Protein 1OPO (pdb70)

Secondary structure (DSSP, 8-state):
--EEEEEEEEEEEE--BSSS-EEEEEEE-TT-TTT-HHHHHHHTTEEEEEEEEEEEEEEE-S-TT---EEEEEEES-TTSPPP-SHHHHHTSSEEEEEETTS-EEEEE------EE---SBTB-HHHH--EEEEEEEE-BSSSS-EEEEEEEEEEEEEEEE-S----SEETT-GGG-S---EEEEEETTEEEEEE-SSEEEEEEEE-SSSSSBPPPEEESTTEEEEEEEETTTTEEEEEEEESSTTEEEEEEB-TTSPPPEEEEEE-/-EEEEEEEEEEEEE---SSS--EEE----TT-TTT-HHHHHHHTTEEEEEEEEEEEEEEE-S-TT---EEEEEEES-TTSPPPSSTTTTTTSSEEEEEETTS-EEEEE------EE---STTS-HHHH---EEEEEEE--SSSS-EEEEEEEEEEEEEEEE-SPPP--EETT-GGG-S--SEEEEEETTEEEEEE-SSEEEEEEEE-SSSS-BPPPEEESSSEEEEEEEETTTTEEEEEEEE-STTEEEEEEB-TTSPPPEEEEEE-/--EEEEEEEEEEEEEP-BSSS-EEEEEEE-TT-TTT-HHHHHHHTTBSEEEEEEEEEEEEES--SS---EEEEEEES-TTSPPP-SHHHHHTSSEEEEEETTS-EEEEE------EEPP-STTS-HHHH--EEEEEEEE-BSSSS-EEEEEEEEEEEEE--B-SPPP-SEEB-SSSBSSS-SEEEEEETTEEEEEE-SSEEEEEEEE-SSSS-BPPPEEESTTEEEEEEEETTTTEEEEEEEESSTTEEEEEEB-TTSPPPEEEEEE-

B-factor: mean 38.9, std 21.56, range [2.0, 134.23]

InterPro domains:
  IPR000937 Icosahedral viral capsid protein, S domain [PF00729] (52-245)
  IPR000937 Icosahedral viral capsid protein, S domain [PR00233] (123-137)
  IPR000937 Icosahedral viral capsid protein, S domain [PR00233] (139-155)
  IPR000937 Icosahedral viral capsid protein, S domain [PR00233] (158-174)
  IPR013669 Coat protein, C-terminal, Carmoviral [PF08462] (250-348)
  IPR029053 Viral coat protein subunit [G3DSA:2.60.120.20] (81-245)

Foldseek 3Di:
DWKDWDKFFQAFDFAAEDPFKDKDKDFAFQLACNGPVPSNQVQLFFFKKFWDWKKKKWFWDADPVKFKKKKKAWAQQAPDDDDRGPVSRVVHPFMDMDTLNDMDMGTDDGDRDMATGDQAVVPDCNRHTRTMMMMMMYHTDDTGDTTTTMMMITMMTGDHTDDGFAQKDKPDDDRGSYRPQWDWDDDQQKIKTWGAFFAKKKKKKFWADQQFKDQKDWADPFKDFDWDFGRGRGMTITTMGGPRGGTIIMIGGDNPIDDMIMMMHHD/DDKDWDKFFQAFDWAAEDDAWDKDKDFAFQCACNGPVVSNQVQLFFFKKFFDWKKKKWFWPADPPFFKKKKKAKFAFSVDDDDRDVVVRVVHPDMDMDGLRDMDMDTDDGDRDMATGDQFLPDDRNGHTGIMMMMIMYGGDDHTDTGTTMMMTTIMDGDHTDDGQDAKFKPPDPRCSYGPQWDWDDDQQKIKTWGAFFAKKKKKKFWDAQCFKDQKDWADPQKDWDWDFHRGRGMIITTMGRRRGTTMIMIGGDNPIDDMIMMMHHD/DKDKDWDKFFQAWDWAAEDDFKDKDKDWAFQLACSAPVPSNQVLQFFWKKFWDWKKKKKAWPDDPDKWKKKKKAWAQQAPDDDDRDPVRRVVHPDMDMDTLHDMDMGTDDGDGDMATGDFFQPDDCNRHTRTMMMMMMYDTDDGGDGTTTMMMITMMMGDGGDDGGDQKWKCPPPTIGGRPQWDWDDDQQKIKTWGFFFAKKKKKKFWADLQFKDFKDWADPFKDWDWDADSGRGMIITTMGGHGGTIMIMMGTDNVIDDMIMMMHGD

Radius of gyration: 30.55 Å; Cα contacts (8 Å, |Δi|>4): 2180; chains: 3; bounding box: 80×88×54 Å

Solvent-accessible surface area: 35806 Å² total; per-residue (Å²): 93,162,81,52,71,89,66,18,71,11,4,21,1,80,4,24,63,37,125,131,24,50,52,91,61,29,40,1,6,1,47,41,4,22,0,2,31,76,0,2,69,74,0,11,52,39,2,60,1,78,3,60,39,3,23,0,62,2,45,36,84,25,66,166,155,35,84,20,81,1,1,4,0,8,10,40,1,7,48,26,70,43,10,112,72,75,99,14,2,55,77,8,43,84,62,23,63,14,38,0,42,72,60,86,69,2,80,5,79,59,56,60,106,61,29,32,0,55,20,16,50,94,16,25,22,12,30,1,9,14,0,37,0,2,7,1,8,25,35,12,95,136,57,114,50,87,4,2,62,0,57,1,65,2,37,1,26,6,26,35,74,13,22,59,30,83,71,28,15,24,39,105,40,138,100,64,45,10,19,64,3,2,46,65,49,106,90,64,49,36,19,43,0,108,4,21,8,38,25,126,9,17,1,36,0,71,11,80,77,105,40,0,1,82,118,5,68,54,70,34,105,37,19,60,41,94,30,94,61,86,46,53,130,0,47,0,50,0,82,1,57,5,135,36,47,30,7,30,0,57,1,58,47,59,106,84,5,115,110,24,96,20,27,2,98,65,120,123,78,82,55,75,94,67,19,78,7,3,18,1,86,5,27,69,54,148,138,60,39,50,83,56,34,28,0,5,1,53,34,5,17,0,0,39,74,3,8,72,46,0,11,54,20,3,47,1,92,4,69,42,5,22,0,64,3,44,37,76,36,59,163,148,31,96,18,99,1,0,5,0,12,8,47,2,8,46,21,93,38,6,108,73,66,105,8,0,87,66,7,42,80,61,29,46,9,30,0,46,66,64,84,60,1,84,6,74,62,51,63,130,68,33,20,0,50,21,18,64,89,18,32,22,10,35,1,11,14,0,38,0,1,7,2,6,52,49,12,110,140,62,111,48,88,6,0,61,0,55,0,71,5,28,1,17,0,26,36,75,14,25,64,25,92,68,36,18,24,44,114,37,126,76,53,37,10,23,72,5,2,51,62,58,112,105,64,49,28,19,42,0,105,2,24,8,43,27,124,7,20,0,36,0,80,9,89,74,100,52,0,2,83,120,6,62,58,64,38,103,32,20,68,46,84,31,89,64,87,57,50,136,0,49,0,49,0,83,1,54,3,135,36,47,28,5,34,0,53,0,53,42,66,103,75,4,114,118,20,98,22,29,1,97,68,126,211,49,64,89,65,79,82,62,26,86,10,4,39,3,69,7,20,84,32,114,140,22,51,58,57,58,10,40,1,6,0,25,24,13,12,1,0,43,109,7,5,91,54,0,15,59,21,4,52,1,84,4,59,44,7,24,0,62,2,42,40,72,27,103,155,144,31,88,15,90,1,0,3,0,13,10,43,0,6,49,25,75,47,11,112,65,64,99,12,2,57,68,9,48,81,66,22,62,12,38,0,73,68,57,90,67,2,83,6,77,58,62,65,113,67,30,25,1,40,37,18,37,77,23,23,21,12,35,0,8,14,0,36,1,2,8,2,7,24,37,10,114,149,61,128,64,85,4,0,64,0,56,1,72,6,35,1,21,0,29,22,50,9,37,74,30,125,81,25,0,30,28,83,131,148,64,6,55,2,18,52,7,1,49,39,63,99,104,64,57,30,10,48,0,102,2,24,8,50,21,132,8,16,0,36,0,76,20,93,58,128,41,0,4,82,119,5,77,55,75,36,131,3,15,60,45,82,34,84,64,90,53,56,137,2,38,0,50,0,77,1,57,3,123,58,36,29,13,30,0,56,1,53,32,56,100,79,6,113,105,20,94,14,26,1,103,68,145

CATH classification: 2.60.120.20 (+1 more: 2.60.40.1780)

Nearest PDB structures (foldseek):
  1opo-assembly1_C  TM=1.004E+00  e=6.602E-68  Carnation mottle virus
  6mrm-assembly1_A  TM=7.843E-01  e=1.149E-24  Red clover necrotic mosaic virus
  2zah-assembly1_C  TM=8.354E-01  e=2.343E-23  Melon necrotic spot virus
  2zah-assembly1_A  TM=7.505E-01  e=6.315E-24  Melon necrotic spot virus
  6mrl-assembly1_A  TM=7.590E-01  e=8.764E-24  Cucumber leaf spot virus

Structure (mmCIF, N/CA/C/O backbone):
data_1OPO
#
_entry.id   1OPO
#
_cell.length_a   382.6
_cell.length_b   382.6
_cell.length_c   382.6
_cell.angle_alpha   90.0
_cell.angle_beta   90.0
_cell.angle_gamma   90.0
#
_symmetry.space_group_name_H-M   'I 2 3'
#
loop_
_entity.id
_entity.type
_entity.pdbx_description
1 polymer 'Coat protein'
2 non-polymer 'SULFATE ION'
3 non-polymer 'CALCIUM ION'
#
loop_
_atom_site.group_PDB
_atom_site.id
_atom_site.type_symbol
_atom_site.label_atom_id
_atom_site.label_alt_id
_atom_site.label_comp_id
_atom_site.label_asym_id
_atom_site.label_entity_id
_atom_site.label_seq_id
_atom_site.pdbx_PDB_ins_code
_atom_site.Cartn_x
_atom_site.Cartn_y
_atom_site.Cartn_z
_atom_site.occupancy
_atom_site.B_iso_or_equiv
_atom_site.auth_seq_id
_atom_site.auth_comp_id
_atom_site.auth_asym_id
_atom_site.auth_atom_id
_atom_site.pdbx_PDB_model_num
ATOM 1 N N . SER A 1 82 ? 34.153 19.932 117.774 1.00 95.05 82 SER A N 1
ATOM 2 C CA . SER A 1 82 ? 34.967 18.823 118.363 1.00 93.77 82 SER A CA 1
ATOM 3 C C . SER A 1 82 ? 36.151 18.461 117.459 1.00 90.41 82 SER A C 1
ATOM 4 O O . SER A 1 82 ? 35.960 18.173 116.268 1.00 93.09 82 SER A O 1
ATOM 7 N N . MET A 1 83 ? 37.360 18.426 118.000 1.00 82.03 83 MET A N 1
ATOM 8 C CA . MET A 1 83 ? 38.488 18.066 117.151 1.00 78.34 83 MET A CA 1
ATOM 9 C C . MET A 1 83 ? 39.485 17.150 117.837 1.00 65.04 83 MET A C 1
ATOM 10 O O . MET A 1 83 ? 39.329 16.805 119.009 1.00 55.68 83 MET A O 1
ATOM 15 N N . THR A 1 84 ? 40.487 16.734 117.076 1.00 52.87 84 THR A N 1
ATOM 16 C CA . THR A 1 84 ? 41.478 15.814 117.579 1.00 48.58 84 THR A CA 1
ATOM 17 C C . THR A 1 84 ? 42.699 16.530 118.149 1.00 48.21 84 THR A C 1
ATOM 18 O O . THR A 1 84 ? 42.924 17.706 117.870 1.00 51.32 84 THR A O 1
ATOM 22 N N . MET A 1 85 ? 43.524 15.781 118.874 1.00 45.08 85 MET A N 1
ATOM 23 C CA . MET A 1 85 ? 44.703 16.321 119.522 1.00 38.38 85 MET A CA 1
ATOM 24 C C . MET A 1 85 ? 45.805 15.265 119.610 1.00 34.59 85 MET A C 1
ATOM 25 O O . MET A 1 85 ? 45.526 14.105 119.919 1.00 32.15 85 MET A O 1
ATOM 30 N N . SER A 1 86 ? 47.049 15.662 119.339 1.00 31.77 86 SER A N 1
ATOM 31 C CA . SER A 1 86 ? 48.193 14.746 119.399 1.00 30.11 86 SER A CA 1
ATOM 32 C C . SER A 1 86 ? 49.342 15.358 120.135 1.00 30.85 86 SER A C 1
ATOM 33 O O . SER A 1 86 ? 49.845 16.396 119.739 1.00 38.48 86 SER A O 1
ATOM 36 N N . LYS A 1 87 ? 49.840 14.651 121.133 1.00 28.62 87 LYS A N 1
ATOM 37 C CA . LYS A 1 87 ? 50.927 15.168 121.931 1.00 24.95 87 LYS A CA 1
ATOM 38 C C . LYS A 1 87 ? 51.604 14.001 122.616 1.00 27.15 87 LYS A C 1
ATOM 39 O O . LYS A 1 87 ? 51.043 12.897 122.699 1.00 28.33 87 LYS A O 1
ATOM 45 N N . THR A 1 88 ? 52.838 14.227 123.042 1.00 27.43 88 THR A N 1
ATOM 46 C CA . THR A 1 88 ? 53.556 13.215 123.790 1.00 27.09 88 THR A CA 1
ATOM 47 C C . THR A 1 88 ? 53.870 13.874 125.120 1.00 27.36 88 THR A C 1
ATOM 48 O O . THR A 1 88 ? 54.591 14.874 125.165 1.00 29.94 88 THR A O 1
ATOM 52 N N . GLU A 1 89 ? 53.237 13.375 126.177 1.00 26.68 89 GLU A N 1
ATOM 53 C CA . GLU A 1 89 ? 53.404 13.927 127.512 1.00 25.53 89 GLU A CA 1
ATOM 54 C C . GLU A 1 89 ? 54.223 13.008 128.394 1.00 24.31 89 GLU A C 1
ATOM 55 O O . GLU A 1 89 ? 54.396 11.829 128.081 1.00 24.09 89 GLU A O 1
ATOM 61 N N . LEU A 1 90 ? 54.781 13.576 129.463 1.00 23.39 90 LEU A N 1
ATOM 62 C CA . LEU A 1 90 ? 55.581 12.812 130.426 1.00 21.26 90 LEU A CA 1
ATOM 63 C C . LEU A 1 90 ? 54.630 12.027 131.315 1.00 20.04 90 LEU A C 1
ATOM 64 O O . LEU A 1 90 ? 53.717 12.609 131.881 1.00 21.08 90 LEU A O 1
ATOM 69 N N . LEU A 1 91 ? 54.874 10.739 131.508 1.00 17.38 91 LEU A N 1
ATOM 70 C CA . LEU A 1 91 ? 53.961 9.950 132.333 1.00 16.75 91 LEU A CA 1
ATOM 71 C C . LEU A 1 91 ? 54.464 9.694 133.741 1.00 21.51 91 LEU A C 1
ATOM 72 O O . LEU A 1 91 ? 53.750 9.956 134.712 1.00 34.08 91 LEU A O 1
ATOM 77 N N . SER A 1 92 ? 55.657 9.123 133.863 1.00 18.21 92 SER A N 1
ATOM 78 C CA . SER A 1 92 ? 56.205 8.852 135.180 1.00 16.85 92 SER A CA 1
ATOM 79 C C . SER A 1 92 ? 57.674 8.546 135.061 1.00 20.52 92 SER A C 1
ATOM 80 O O . SER A 1 92 ? 58.181 8.286 133.964 1.00 25.18 92 SER A O 1
ATOM 83 N N . THR A 1 93 ? 58.349 8.548 136.203 1.00 22.79 93 THR A N 1
ATOM 84 C CA . THR A 1 93 ? 59.758 8.224 136.242 1.00 25.28 93 THR A CA 1
ATOM 85 C C . THR A 1 93 ? 59.772 6.740 136.598 1.00 26.27 93 THR A C 1
ATOM 86 O O . THR A 1 93 ? 58.791 6.214 137.138 1.00 29.62 93 THR A O 1
ATOM 90 N N . VAL A 1 94 ? 60.884 6.077 136.332 1.00 23.83 94 VAL A N 1
ATOM 91 C CA . VAL A 1 94 ? 60.980 4.648 136.573 1.00 21.15 94 VAL A CA 1
ATOM 92 C C . VAL A 1 94 ? 62.136 4.331 137.494 1.00 24.80 94 VAL A C 1
ATOM 93 O O . VAL A 1 94 ? 63.299 4.584 137.142 1.00 25.41 94 VAL A O 1
ATOM 97 N N . LYS A 1 95 ? 61.831 3.753 138.653 1.00 27.04 95 LYS A N 1
ATOM 98 C CA . LYS A 1 95 ? 62.875 3.412 139.616 1.00 27.18 95 LYS A CA 1
ATOM 99 C C . LYS A 1 95 ? 63.104 1.909 139.630 1.00 25.78 95 LYS A C 1
ATOM 100 O O . LYS A 1 95 ? 62.193 1.133 139.315 1.00 25.33 95 LYS A O 1
ATOM 106 N N . GLY A 1 96 ? 64.304 1.505 140.041 1.00 23.89 96 GLY A N 1
ATOM 107 C CA . GLY A 1 96 ? 64.649 0.091 140.074 1.00 21.35 96 GLY A CA 1
ATOM 108 C C . GLY A 1 96 ? 63.950 -0.726 141.142 1.00 21.82 96 GLY A C 1
ATOM 109 O O . GLY A 1 96 ? 63.364 -0.199 142.082 1.00 25.48 96 GLY A O 1
ATOM 110 N N . THR A 1 97 ? 64.044 -2.034 140.999 1.00 21.66 97 THR A N 1
ATOM 111 C CA . THR A 1 97 ? 63.439 -2.965 141.925 1.00 20.42 97 THR A CA 1
ATOM 112 C C . THR A 1 97 ? 64.378 -4.145 141.963 1.00 27.60 97 THR A C 1
ATOM 113 O O . THR A 1 97 ? 64.825 -4.638 140.919 1.00 29.29 97 THR A O 1
ATOM 117 N N . THR A 1 98 ? 64.676 -4.614 143.160 1.00 33.43 98 THR A N 1
ATOM 118 C CA . THR A 1 98 ? 65.596 -5.730 143.295 1.00 33.56 98 THR A CA 1
ATOM 119 C C . THR A 1 98 ? 64.882 -7.050 143.396 1.00 33.99 98 THR A C 1
ATOM 120 O O . THR A 1 98 ? 63.671 -7.114 143.635 1.00 35.78 98 THR A O 1
ATOM 124 N N . GLY A 1 99 ? 65.647 -8.114 143.205 1.00 34.19 99 GLY A N 1
ATOM 125 C CA . GLY A 1 99 ? 65.074 -9.435 143.333 1.00 37.87 99 GLY A CA 1
ATOM 126 C C . GLY A 1 99 ? 64.444 -10.000 142.093 1.00 35.75 99 GLY A C 1
ATOM 127 O O . GLY A 1 99 ? 64.282 -9.314 141.083 1.00 40.04 99 GLY A O 1
ATOM 128 N N . VAL A 1 100 ? 64.101 -11.277 142.187 1.00 34.28 100 VAL A N 1
ATOM 129 C CA . VAL A 1 100 ? 63.486 -12.006 141.085 1.00 32.36 100 VAL A CA 1
ATOM 130 C C . VAL A 1 100 ? 61.974 -11.854 141.117 1.00 31.48 100 VAL A C 1
ATOM 131 O O . VAL A 1 100 ? 61.263 -12.280 140.211 1.00 33.82 100 VAL A O 1
ATOM 135 N N . ILE A 1 101 ? 61.496 -11.205 142.156 1.00 32.79 101 ILE A N 1
ATOM 136 C CA . ILE A 1 101 ? 60.083 -11.021 142.347 1.00 33.97 101 ILE A CA 1
ATOM 137 C C . ILE A 1 101 ? 59.648 -9.674 141.762 1.00 30.07 101 ILE A C 1
ATOM 138 O O . ILE A 1 101 ? 60.082 -8.609 142.187 1.00 36.57 101 ILE A O 1
ATOM 143 N N . PRO A 1 102 ? 58.798 -9.723 140.738 1.00 29.45 102 PRO A N 1
ATOM 144 C CA . PRO A 1 102 ? 58.304 -8.532 140.052 1.00 26.87 102 PRO A CA 1
ATOM 145 C C . PRO A 1 102 ? 57.556 -7.540 140.892 1.00 24.89 102 PRO A C 1
ATOM 146 O O . PRO A 1 102 ? 56.782 -7.891 141.770 1.00 28.88 102 PRO A O 1
ATOM 150 N N . SER A 1 103 ? 57.791 -6.283 140.575 1.00 24.64 103 SER A N 1
ATOM 151 C CA . SER A 1 103 ? 57.159 -5.166 141.234 1.00 27.66 103 SER A CA 1
ATOM 152 C C . SER A 1 103 ? 56.294 -4.493 140.148 1.00 28.00 103 SER A C 1
ATOM 153 O O . SER A 1 103 ? 56.777 -4.286 139.018 1.00 28.90 103 SER A O 1
ATOM 156 N N . PHE A 1 104 ? 55.047 -4.140 140.481 1.00 26.50 104 PHE A N 1
ATOM 157 C CA . PHE A 1 104 ? 54.123 -3.549 139.497 1.00 24.96 104 PHE A CA 1
ATOM 158 C C . PHE A 1 104 ? 53.606 -2.138 139.720 1.00 26.84 104 PHE A C 1
ATOM 159 O O . PHE A 1 104 ? 53.603 -1.636 140.830 1.00 37.52 104 PHE A O 1
ATOM 167 N N . GLU A 1 105 ? 53.071 -1.545 138.663 1.00 28.38 105 GLU A N 1
ATOM 168 C CA . GLU A 1 105 ? 52.490 -0.203 138.704 1.00 31.55 105 GLU A CA 1
ATOM 169 C C . GLU A 1 105 ? 51.419 -0.190 137.642 1.00 33.47 105 GLU A C 1
ATOM 170 O O . GLU A 1 105 ? 51.637 -0.690 136.535 1.00 34.73 105 GLU A O 1
ATOM 176 N N . ASP A 1 106 ? 50.274 0.391 137.932 1.00 30.95 106 ASP A N 1
ATOM 177 C CA . ASP A 1 106 ? 49.282 0.430 136.892 1.00 28.01 106 ASP A CA 1
ATOM 178 C C . ASP A 1 106 ? 48.640 1.775 136.782 1.00 26.77 106 ASP A C 1
ATOM 179 O O . ASP A 1 106 ? 48.819 2.629 137.641 1.00 33.01 106 ASP A O 1
ATOM 184 N N . TRP A 1 107 ? 48.018 2.003 135.639 1.00 25.54 107 TRP A N 1
ATOM 185 C CA . TRP A 1 107 ? 47.306 3.239 135.367 1.00 23.05 107 TRP A CA 1
ATOM 186 C C . TRP A 1 107 ? 46.125 2.902 134.496 1.00 24.52 107 TRP A C 1
ATOM 187 O O . TRP A 1 107 ? 46.252 2.123 133.535 1.00 26.24 107 TRP A O 1
ATOM 198 N N . VAL A 1 108 ? 44.978 3.483 134.830 1.00 23.07 108 VAL A N 1
ATOM 199 C CA . VAL A 1 108 ? 43.771 3.253 134.061 1.00 18.82 108 VAL A CA 1
ATOM 200 C C . VAL A 1 108 ? 43.695 4.345 133.044 1.00 18.22 108 VAL A C 1
ATOM 201 O O . VAL A 1 108 ? 43.735 5.521 133.393 1.00 22.65 108 VAL A O 1
ATOM 205 N N . VAL A 1 109 ? 43.590 3.961 131.787 1.00 16.94 109 VAL A N 1
ATOM 206 C CA . VAL A 1 109 ? 43.534 4.936 130.717 1.00 16.68 109 VAL A CA 1
ATOM 207 C C . VAL A 1 109 ? 42.173 5.601 130.592 1.00 17.87 109 VAL A C 1
ATOM 208 O O . VAL A 1 109 ? 41.201 4.959 130.203 1.00 19.68 109 VAL A O 1
ATOM 212 N N . SER A 1 110 ? 42.102 6.861 130.996 1.00 18.02 110 SER A N 1
ATOM 213 C CA . SER A 1 110 ? 40.883 7.650 130.893 1.00 20.70 110 SER A CA 1
ATOM 214 C C . SER A 1 110 ? 41.331 9.086 130.761 1.00 22.33 110 SER A C 1
ATOM 215 O O . SER A 1 110 ? 42.160 9.562 131.537 1.00 27.43 110 SER A O 1
ATOM 218 N N . PRO A 1 111 ? 40.780 9.808 129.789 1.00 23.60 111 PRO A N 1
ATOM 219 C CA . PRO A 1 111 ? 41.159 11.206 129.584 1.00 24.08 111 PRO A CA 1
ATOM 220 C C . PRO A 1 111 ? 41.035 12.140 130.781 1.00 26.72 111 PRO A C 1
ATOM 221 O O . PRO A 1 111 ? 41.657 13.194 130.797 1.00 29.25 111 PRO A O 1
ATOM 225 N N . ARG A 1 112 ? 40.260 11.775 131.793 1.00 33.03 112 ARG A N 1
ATOM 226 C CA . ARG A 1 112 ? 40.165 12.658 132.944 1.00 37.47 112 ARG A CA 1
ATOM 227 C C . ARG A 1 112 ? 41.086 12.250 134.081 1.00 36.54 112 ARG A C 1
ATOM 228 O O . ARG A 1 112 ? 41.145 12.898 135.131 1.00 40.93 112 ARG A O 1
ATOM 236 N N . ASN A 1 113 ? 41.836 11.185 133.861 1.00 33.32 113 ASN A N 1
ATOM 237 C CA . ASN A 1 113 ? 42.763 10.724 134.868 1.00 31.10 113 ASN A CA 1
ATOM 238 C C . ASN A 1 113 ? 44.024 11.569 134.755 1.00 29.88 113 ASN A C 1
ATOM 239 O O . ASN A 1 113 ? 44.872 11.343 133.885 1.00 27.50 113 ASN A O 1
ATOM 244 N N . VAL A 1 114 ? 44.162 12.508 135.681 1.00 32.64 114 VAL A N 1
ATOM 245 C CA . VAL A 1 114 ? 45.299 13.428 135.698 1.00 31.21 114 VAL A CA 1
ATOM 246 C C . VAL A 1 114 ? 46.661 12.752 135.668 1.00 29.30 114 VAL A C 1
ATOM 247 O O . VAL A 1 114 ? 47.604 13.244 135.035 1.00 29.92 114 VAL A O 1
ATOM 251 N N . ALA A 1 115 ? 46.749 11.628 136.366 1.00 28.17 115 ALA A N 1
ATOM 252 C CA . ALA A 1 115 ? 47.975 10.847 136.452 1.00 25.86 115 ALA A CA 1
ATOM 253 C C . ALA A 1 115 ? 48.503 10.421 135.101 1.00 31.02 115 ALA A C 1
ATOM 254 O O . ALA A 1 115 ? 49.700 10.228 134.928 1.00 38.16 115 ALA A O 1
ATOM 256 N N . VAL A 1 116 ? 47.605 10.208 134.155 1.00 33.36 116 VAL A N 1
ATOM 257 C CA . VAL A 1 116 ? 48.037 9.778 132.843 1.00 30.89 116 VAL A CA 1
ATOM 258 C C . VAL A 1 116 ? 48.087 10.912 131.830 1.00 32.05 116 VAL A C 1
ATOM 259 O O . VAL A 1 116 ? 48.918 10.911 130.934 1.00 31.87 116 VAL A O 1
ATOM 263 N N . PHE A 1 117 ? 47.177 11.869 131.947 1.00 34.03 117 PHE A N 1
ATOM 264 C CA . PHE A 1 117 ? 47.158 12.991 131.018 1.00 34.85 117 PHE A CA 1
ATOM 265 C C . PHE A 1 117 ? 47.129 14.280 131.804 1.00 37.60 117 PHE A C 1
ATOM 266 O O . PHE A 1 117 ? 46.087 14.907 131.938 1.00 40.49 117 PHE A O 1
ATOM 274 N N . PRO A 1 118 ? 48.285 14.710 132.304 1.00 36.76 118 PRO A N 1
ATOM 275 C CA . PRO A 1 118 ? 48.366 15.938 133.083 1.00 33.32 118 PRO A CA 1
ATOM 276 C C . PRO A 1 118 ? 47.742 17.076 132.321 1.00 31.86 118 PRO A C 1
ATOM 277 O O . PRO A 1 118 ? 46.795 17.669 132.797 1.00 32.90 118 PRO A O 1
ATOM 281 N N . GLN A 1 119 ? 48.224 17.354 131.115 1.00 30.88 119 GLN A N 1
ATOM 282 C CA . GLN A 1 119 ? 47.640 18.454 130.348 1.00 28.94 119 GLN A CA 1
ATOM 283 C C . GLN A 1 119 ? 46.261 18.116 129.790 1.00 24.63 119 GLN A C 1
ATOM 284 O O . GLN A 1 119 ? 45.273 18.782 130.083 1.00 20.07 119 GLN A O 1
ATOM 290 N N . LEU A 1 120 ? 46.194 17.049 129.011 1.00 21.96 120 LEU A N 1
ATOM 291 C CA . LEU A 1 120 ? 44.940 16.649 128.399 1.00 20.45 120 LEU A CA 1
ATOM 292 C C . LEU A 1 120 ? 43.741 16.575 129.333 1.00 18.48 120 LEU A C 1
ATOM 293 O O . LEU A 1 120 ? 42.643 16.987 128.959 1.00 14.12 120 LEU A O 1
ATOM 298 N N . SER A 1 121 ? 43.946 16.023 130.522 1.00 18.78 121 SER A N 1
ATOM 299 C CA . SER A 1 121 ? 42.873 15.897 131.496 1.00 19.27 121 SER A CA 1
ATOM 300 C C . SER A 1 121 ? 42.170 17.226 131.613 1.00 19.44 121 SER A C 1
ATOM 301 O O . SER A 1 121 ? 40.943 17.288 131.647 1.00 19.14 121 SER A O 1
ATOM 304 N N . LEU A 1 122 ? 42.949 18.298 131.614 1.00 17.77 122 LEU A N 1
ATOM 305 C CA . LEU A 1 122 ? 42.361 19.626 131.706 1.00 20.96 122 LEU A CA 1
ATOM 306 C C . LEU A 1 122 ? 41.393 19.895 130.548 1.00 22.82 122 LEU A C 1
ATOM 307 O O . LEU A 1 122 ? 40.240 20.244 130.765 1.00 22.28 122 LEU A O 1
ATOM 312 N N . LEU A 1 123 ? 41.870 19.714 129.324 1.00 23.98 123 LEU A N 1
ATOM 313 C CA . LEU A 1 123 ? 41.054 19.900 128.124 1.00 24.01 123 LEU A CA 1
ATOM 314 C C . LEU A 1 123 ? 39.784 19.052 128.186 1.00 22.96 123 LEU A C 1
ATOM 315 O O . LEU A 1 123 ? 38.667 19.513 127.942 1.00 22.77 123 LEU A O 1
ATOM 320 N N . ALA A 1 124 ? 39.974 17.806 128.573 1.00 21.24 124 ALA A N 1
ATOM 321 C CA . ALA A 1 124 ? 38.896 16.851 128.661 1.00 18.20 124 ALA A CA 1
ATOM 322 C C . ALA A 1 124 ? 37.703 17.242 129.526 1.00 17.93 124 ALA A C 1
ATOM 323 O O . ALA A 1 124 ? 36.631 16.669 129.394 1.00 20.20 124 ALA A O 1
ATOM 325 N N . THR A 1 125 ? 37.838 18.227 130.388 1.00 19.37 125 THR A N 1
ATOM 326 C CA . THR A 1 125 ? 36.698 18.573 131.215 1.00 18.76 125 THR A CA 1
ATOM 327 C C . THR A 1 125 ? 35.641 19.349 130.451 1.00 20.13 125 THR A C 1
ATOM 328 O O . THR A 1 125 ? 34.694 19.865 131.050 1.00 20.85 125 THR A O 1
ATOM 332 N N . ASN A 1 126 ? 35.772 19.408 129.130 1.00 21.12 126 ASN A N 1
ATOM 333 C CA . ASN A 1 126 ? 34.820 20.169 128.338 1.00 19.38 126 ASN A CA 1
ATOM 334 C C . ASN A 1 126 ? 34.050 19.403 127.304 1.00 19.32 126 ASN A C 1
ATOM 335 O O . ASN A 1 126 ? 33.359 19.992 126.466 1.00 24.88 126 ASN A O 1
ATOM 340 N N . PHE A 1 127 ? 34.139 18.085 127.368 1.00 17.47 127 PHE A N 1
ATOM 341 C CA . PHE A 1 127 ? 33.434 17.250 126.416 1.00 18.84 127 PHE A CA 1
ATOM 342 C C . PHE A 1 127 ? 32.847 16.065 127.103 1.00 21.52 127 PHE A C 1
ATOM 343 O O . PHE A 1 127 ? 33.326 15.644 128.161 1.00 23.62 127 PHE A O 1
ATOM 351 N N . ASN A 1 128 ? 31.846 15.487 126.460 1.00 20.77 128 ASN A N 1
ATOM 352 C CA . ASN A 1 128 ? 31.200 14.326 127.002 1.00 19.89 128 ASN A CA 1
ATOM 353 C C . ASN A 1 128 ? 31.731 13.014 126.424 1.00 21.81 128 ASN A C 1
ATOM 354 O O . ASN A 1 128 ? 31.576 11.957 127.048 1.00 26.78 128 ASN A O 1
ATOM 359 N N . LYS A 1 129 ? 32.422 13.060 125.287 1.00 18.85 129 LYS A N 1
ATOM 360 C CA . LYS A 1 129 ? 32.905 11.804 124.712 1.00 19.69 129 LYS A CA 1
ATOM 361 C C . LYS A 1 129 ? 34.307 11.851 124.122 1.00 23.27 129 LYS A C 1
ATOM 362 O O . LYS A 1 129 ? 34.819 12.929 123.782 1.00 25.47 129 LYS A O 1
ATOM 368 N N . TYR A 1 130 ? 34.903 10.675 123.942 1.00 22.19 130 TYR A N 1
ATOM 369 C CA . TYR A 1 130 ? 36.249 10.586 123.392 1.00 22.10 130 TYR A CA 1
ATOM 370 C C . TYR A 1 130 ? 36.451 9.318 122.597 1.00 20.59 130 TYR A C 1
ATOM 371 O O . TYR A 1 130 ? 35.739 8.342 122.782 1.00 21.54 130 TYR A O 1
ATOM 380 N N . ARG A 1 131 ? 37.495 9.305 121.786 1.00 25.29 131 ARG A N 1
ATOM 381 C CA . ARG A 1 131 ? 37.802 8.147 120.953 1.00 26.68 131 ARG A CA 1
ATOM 382 C C . ARG A 1 131 ? 39.284 8.271 120.678 1.00 25.18 131 ARG A C 1
ATOM 383 O O . ARG A 1 131 ? 39.737 9.289 120.150 1.00 23.54 131 ARG A O 1
ATOM 391 N N . ILE A 1 132 ? 40.051 7.291 121.135 1.00 24.39 132 ILE A N 1
ATOM 392 C CA . ILE A 1 132 ? 41.496 7.313 120.942 1.00 22.61 132 ILE A CA 1
ATOM 393 C C . ILE A 1 132 ? 41.830 6.632 119.640 1.00 26.11 132 ILE A C 1
ATOM 394 O O . ILE A 1 132 ? 41.434 5.489 119.420 1.00 31.25 132 ILE A O 1
ATOM 399 N N . THR A 1 133 ? 42.616 7.287 118.806 1.00 22.89 133 THR A N 1
ATOM 400 C CA . THR A 1 133 ? 42.945 6.676 117.533 1.00 22.85 133 THR A CA 1
ATOM 401 C C . THR A 1 133 ? 44.368 6.166 117.480 1.00 25.43 133 THR A C 1
ATOM 402 O O . THR A 1 133 ? 44.703 5.339 116.638 1.00 29.82 133 THR A O 1
ATOM 406 N N . ALA A 1 134 ? 45.213 6.681 118.362 1.00 26.71 134 ALA A N 1
ATOM 407 C CA . ALA A 1 134 ? 46.601 6.266 118.393 1.00 21.66 134 ALA A CA 1
ATOM 408 C C . ALA A 1 134 ? 47.094 6.406 119.809 1.00 25.71 134 ALA A C 1
ATOM 409 O O . ALA A 1 134 ? 46.846 7.432 120.457 1.00 27.12 134 ALA A O 1
ATOM 411 N N . LEU A 1 135 ? 47.816 5.392 120.272 1.00 26.93 135 LEU A N 1
ATOM 412 C CA . LEU A 1 135 ? 48.344 5.401 121.627 1.00 24.15 135 LEU A CA 1
ATOM 413 C C . LEU A 1 135 ? 49.547 4.489 121.782 1.00 26.09 135 LEU A C 1
ATOM 414 O O . LEU A 1 135 ? 49.479 3.285 121.497 1.00 26.58 135 LEU A O 1
ATOM 419 N N . THR A 1 136 ? 50.667 5.061 122.186 1.00 24.05 136 THR A N 1
ATOM 420 C CA . THR A 1 136 ? 51.842 4.240 122.377 1.00 24.67 136 THR A CA 1
ATOM 421 C C . THR A 1 136 ? 52.599 4.789 123.587 1.00 25.49 136 THR A C 1
ATOM 422 O O . THR A 1 136 ? 52.630 6.005 123.825 1.00 25.39 136 THR A O 1
ATOM 426 N N . VAL A 1 137 ? 53.117 3.883 124.404 1.00 23.56 137 VAL A N 1
ATOM 427 C CA . VAL A 1 137 ? 53.844 4.247 125.608 1.00 21.68 137 VAL A CA 1
ATOM 428 C C . VAL A 1 137 ? 55.305 4.011 125.344 1.00 21.79 137 VAL A C 1
ATOM 429 O O . VAL A 1 137 ? 55.698 2.907 124.982 1.00 23.39 137 VAL A O 1
ATOM 433 N N . LYS A 1 138 ? 56.132 5.012 125.563 1.00 19.29 138 LYS A N 1
ATOM 434 C CA . LYS A 1 138 ? 57.534 4.804 125.301 1.00 20.71 138 LYS A CA 1
ATOM 435 C C . LYS A 1 138 ? 58.394 4.967 126.518 1.00 20.58 138 LYS A C 1
ATOM 436 O O . LYS A 1 138 ? 58.212 5.905 127.288 1.00 18.57 138 LYS A O 1
ATOM 442 N N . TYR A 1 139 ? 59.298 4.009 126.696 1.00 20.73 139 TYR A N 1
ATOM 443 C CA . TYR A 1 139 ? 60.239 4.001 127.797 1.00 20.22 139 TYR A CA 1
ATOM 444 C C . TYR A 1 139 ? 61.537 4.559 127.268 1.00 22.12 139 TYR A C 1
ATOM 445 O O . TYR A 1 139 ? 62.115 4.045 126.297 1.00 20.10 139 TYR A O 1
ATOM 454 N N . SER A 1 140 ? 62.020 5.570 127.965 1.00 21.91 140 SER A N 1
ATOM 455 C CA . SER A 1 140 ? 63.231 6.257 127.593 1.00 25.63 140 SER A CA 1
ATOM 456 C C . SER A 1 140 ? 64.199 6.190 128.765 1.00 26.66 140 SER A C 1
ATOM 457 O O . SER A 1 140 ? 63.949 6.777 129.826 1.00 25.72 140 SER A O 1
ATOM 460 N N . PRO A 1 141 ? 65.314 5.460 128.594 1.00 27.30 141 PRO A N 1
ATOM 461 C CA . PRO A 1 141 ? 66.339 5.298 129.631 1.00 25.70 141 PRO A CA 1
ATOM 462 C C . PRO A 1 141 ? 67.044 6.603 129.930 1.00 29.24 141 PRO A C 1
ATOM 463 O O . PRO A 1 141 ? 66.974 7.559 129.147 1.00 26.18 141 PRO A O 1
ATOM 467 N N . ALA A 1 142 ? 67.761 6.606 131.051 1.00 30.72 142 ALA A N 1
ATOM 468 C CA . ALA A 1 142 ? 68.543 7.753 131.495 1.00 29.54 142 ALA A CA 1
ATOM 469 C C . ALA A 1 142 ? 69.648 7.257 132.408 1.00 30.07 142 ALA A C 1
ATOM 470 O O . ALA A 1 142 ? 70.314 8.053 133.080 1.00 33.93 142 ALA A O 1
ATOM 472 N N . CYS A 1 143 ? 69.873 5.946 132.372 1.00 29.00 143 CYS A N 1
ATOM 473 C CA . CYS A 1 143 ? 70.857 5.290 133.225 1.00 25.80 143 CYS A CA 1
ATOM 474 C C . CYS A 1 143 ? 72.102 4.822 132.497 1.00 26.11 143 CYS A C 1
ATOM 475 O O . CYS A 1 143 ? 72.117 4.770 131.270 1.00 28.57 143 CYS A O 1
ATOM 478 N N . SER A 1 144 ? 73.121 4.454 133.275 1.00 24.00 144 SER A N 1
ATOM 479 C CA . SER A 1 144 ? 74.392 3.973 132.754 1.00 23.12 144 SER A CA 1
ATOM 480 C C . SER A 1 144 ? 74.216 2.554 132.254 1.00 26.50 144 SER A C 1
ATOM 481 O O . SER A 1 144 ? 73.427 1.779 132.817 1.00 23.46 144 SER A O 1
ATOM 484 N N . PHE A 1 145 ? 75.014 2.199 131.251 1.00 24.39 145 PHE A N 1
ATOM 485 C CA . PHE A 1 145 ? 74.966 0.870 130.662 1.00 24.84 145 PHE A CA 1
ATOM 486 C C . PHE A 1 145 ? 75.412 -0.267 131.543 1.00 29.03 145 PHE A C 1
ATOM 487 O O . PHE A 1 145 ? 75.453 -1.416 131.088 1.00 26.64 145 PHE A O 1
ATOM 495 N N . GLU A 1 146 ? 75.796 0.030 132.777 1.00 32.97 146 GLU A N 1
ATOM 496 C CA . GLU A 1 146 ? 76.196 -1.040 133.665 1.00 32.36 146 GLU A CA 1
ATOM 497 C C . GLU A 1 146 ? 75.020 -1.480 134.475 1.00 28.90 146 GLU A C 1
ATOM 498 O O . GLU A 1 146 ? 75.151 -2.420 135.246 1.00 33.54 146 GLU A O 1
ATOM 504 N N . THR A 1 147 ? 73.866 -0.835 134.331 1.00 22.46 147 THR A N 1
ATOM 505 C CA . THR A 1 147 ? 72.768 -1.257 135.179 1.00 25.71 147 THR A CA 1
ATOM 506 C C . THR A 1 147 ? 72.196 -2.615 134.812 1.00 27.06 147 THR A C 1
ATOM 507 O O . THR A 1 147 ? 72.264 -3.042 133.658 1.00 26.70 147 THR A O 1
ATOM 511 N N . ASN A 1 148 ? 71.710 -3.320 135.823 1.00 27.55 148 ASN A N 1
ATOM 512 C CA . ASN A 1 148 ? 71.110 -4.621 135.625 1.00 27.32 148 ASN A CA 1
ATOM 513 C C . ASN A 1 148 ? 69.649 -4.460 135.914 1.00 30.24 148 ASN A C 1
ATOM 514 O O . ASN A 1 148 ? 69.278 -3.632 136.759 1.00 38.89 148 ASN A O 1
ATOM 519 N N . GLY A 1 149 ? 68.823 -5.276 135.270 1.00 28.62 149 GLY A N 1
ATOM 520 C CA . GLY A 1 149 ? 67.394 -5.184 135.514 1.00 28.18 149 GLY A CA 1
ATOM 521 C C . GLY A 1 149 ? 66.507 -5.275 134.288 1.00 25.59 149 GLY A C 1
ATOM 522 O O . GLY A 1 149 ? 66.931 -4.986 133.162 1.00 27.05 149 GLY A O 1
ATOM 523 N N . ARG A 1 150 ? 65.263 -5.665 134.522 1.00 18.70 150 ARG A N 1
ATOM 524 C CA . ARG A 1 150 ? 64.290 -5.810 133.465 1.00 16.54 150 ARG A CA 1
ATOM 525 C C . ARG A 1 150 ? 63.241 -4.742 133.637 1.00 19.35 150 ARG A C 1
ATOM 526 O O . ARG A 1 150 ? 62.874 -4.384 134.764 1.00 16.90 150 ARG A O 1
ATOM 534 N N . VAL A 1 151 ? 62.752 -4.255 132.508 1.00 19.02 151 VAL A N 1
ATOM 535 C CA . VAL A 1 151 ? 61.703 -3.262 132.482 1.00 16.73 151 VAL A CA 1
ATOM 536 C C . VAL A 1 151 ? 60.744 -3.782 131.438 1.00 21.21 151 VAL A C 1
ATOM 537 O O . VAL A 1 151 ? 61.146 -4.087 130.310 1.00 25.24 151 VAL A O 1
ATOM 541 N N . ALA A 1 152 ? 59.486 -3.938 131.821 1.00 22.42 152 ALA A N 1
ATOM 542 C CA . ALA A 1 152 ? 58.497 -4.449 130.892 1.00 20.02 152 ALA A CA 1
ATOM 543 C C . ALA A 1 152 ? 57.179 -3.708 131.012 1.00 20.46 152 ALA A C 1
ATOM 544 O O . ALA A 1 152 ? 56.789 -3.253 132.096 1.00 22.04 152 ALA A O 1
ATOM 546 N N . LEU A 1 153 ? 56.497 -3.620 129.876 1.00 19.27 153 LEU A N 1
ATOM 547 C CA . LEU A 1 153 ? 55.227 -2.932 129.753 1.00 18.25 153 LEU A CA 1
ATOM 548 C C . LEU A 1 153 ? 54.135 -3.833 129.238 1.00 19.14 153 LEU A C 1
ATOM 549 O O . LEU A 1 153 ? 54.364 -4.647 128.342 1.00 23.99 153 LEU A O 1
ATOM 554 N N . GLY A 1 154 ? 52.929 -3.634 129.750 1.00 20.82 154 GLY A N 1
ATOM 555 C CA . GLY A 1 154 ? 51.799 -4.441 129.328 1.00 17.71 154 GLY A CA 1
ATOM 556 C C . GLY A 1 154 ? 50.494 -3.664 129.310 1.00 20.71 154 GLY A C 1
ATOM 557 O O . GLY A 1 154 ? 50.318 -2.657 130.033 1.00 19.95 154 GLY A O 1
ATOM 558 N N . PHE A 1 155 ? 49.559 -4.141 128.496 1.00 19.73 155 PHE A N 1
ATOM 559 C CA . PHE A 1 155 ? 48.272 -3.487 128.378 1.00 18.44 155 PHE A CA 1
ATOM 560 C C . PHE A 1 155 ? 47.139 -4.467 128.425 1.00 18.55 155 PHE A C 1
ATOM 561 O O . PHE A 1 155 ? 47.235 -5.551 127.854 1.00 25.37 155 PHE A O 1
ATOM 569 N N . ASN A 1 156 ? 46.053 -4.069 129.074 1.00 15.77 156 ASN A N 1
ATOM 570 C CA . ASN A 1 156 ? 44.876 -4.905 129.151 1.00 19.78 156 ASN A CA 1
ATOM 571 C C . ASN A 1 156 ? 43.697 -3.989 128.874 1.00 22.21 156 ASN A C 1
ATOM 572 O O . ASN A 1 156 ? 43.515 -2.989 129.567 1.00 26.12 156 ASN A O 1
ATOM 577 N N . ASP A 1 157 ? 42.931 -4.286 127.830 1.00 22.49 157 ASP A N 1
ATOM 578 C CA . ASP A 1 157 ? 41.794 -3.446 127.489 1.00 20.95 157 ASP A CA 1
ATOM 579 C C . ASP A 1 157 ? 40.578 -3.632 128.379 1.00 23.66 157 ASP A C 1
ATOM 580 O O . ASP A 1 157 ? 39.532 -3.024 128.134 1.00 30.77 157 ASP A O 1
ATOM 585 N N . ASP A 1 158 ? 40.697 -4.497 129.379 1.00 18.58 158 ASP A N 1
ATOM 586 C CA . ASP A 1 158 ? 39.613 -4.711 130.315 1.00 18.31 158 ASP A CA 1
ATOM 587 C C . ASP A 1 158 ? 40.027 -4.022 131.613 1.00 22.23 158 ASP A C 1
ATOM 588 O O . ASP A 1 158 ? 40.570 -4.645 132.539 1.00 22.60 158 ASP A O 1
ATOM 593 N N . ALA A 1 159 ? 39.721 -2.741 131.712 1.00 22.51 159 ALA A N 1
ATOM 594 C CA . ALA A 1 159 ? 40.115 -2.013 132.901 1.00 20.54 159 ALA A CA 1
ATOM 595 C C . ALA A 1 159 ? 39.563 -2.564 134.203 1.00 21.60 159 ALA A C 1
ATOM 596 O O . ALA A 1 159 ? 40.184 -2.385 135.226 1.00 27.75 159 ALA A O 1
ATOM 598 N N . SER A 1 160 ? 38.412 -3.231 134.175 1.00 21.92 160 SER A N 1
ATOM 599 C CA . SER A 1 160 ? 37.824 -3.777 135.399 1.00 21.49 160 SER A CA 1
ATOM 600 C C . SER A 1 160 ? 38.547 -4.989 135.942 1.00 25.88 160 SER A C 1
ATOM 601 O O . SER A 1 160 ? 38.364 -5.335 137.101 1.00 31.96 160 SER A O 1
ATOM 604 N N . ASP A 1 161 ? 39.320 -5.676 135.113 1.00 28.23 161 ASP A N 1
ATOM 605 C CA . ASP A 1 161 ? 39.996 -6.867 135.600 1.00 25.94 161 ASP A CA 1
ATOM 606 C C . ASP A 1 161 ? 41.172 -6.530 136.495 1.00 27.44 161 ASP A C 1
ATOM 607 O O . ASP A 1 161 ? 41.792 -5.478 136.381 1.00 33.19 161 ASP A O 1
ATOM 612 N N . THR A 1 162 ? 41.446 -7.447 137.406 1.00 26.86 162 THR A N 1
ATOM 613 C CA . THR A 1 162 ? 42.539 -7.351 138.345 1.00 27.00 162 THR A CA 1
ATOM 614 C C . THR A 1 162 ? 43.871 -7.229 137.655 1.00 30.39 162 THR A C 1
ATOM 615 O O . THR A 1 162 ? 44.109 -7.861 136.620 1.00 37.65 162 THR A O 1
ATOM 619 N N . PRO A 1 163 ? 44.772 -6.428 138.225 1.00 26.72 163 PRO A N 1
ATOM 620 C CA . PRO A 1 163 ? 46.101 -6.270 137.638 1.00 26.48 163 PRO A CA 1
ATOM 621 C C . PRO A 1 163 ? 46.821 -7.587 137.909 1.00 30.12 163 PRO A C 1
ATOM 622 O O . PRO A 1 163 ? 46.404 -8.376 138.769 1.00 33.32 163 PRO A O 1
ATOM 626 N N . PRO A 1 164 ? 47.876 -7.874 137.156 1.00 27.49 164 PRO A N 1
ATOM 627 C CA . PRO A 1 164 ? 48.544 -9.142 137.435 1.00 27.68 164 PRO A CA 1
ATOM 628 C C . PRO A 1 164 ? 49.292 -9.112 138.764 1.00 29.33 164 PRO A C 1
ATOM 629 O O . PRO A 1 164 ? 49.567 -8.049 139.338 1.00 26.13 164 PRO A O 1
ATOM 633 N N . THR A 1 165 ? 49.636 -10.301 139.230 1.00 34.79 165 THR A N 1
ATOM 634 C CA . THR A 1 165 ? 50.342 -10.466 140.481 1.00 37.00 165 THR A CA 1
ATOM 635 C C . THR A 1 165 ? 51.554 -11.346 140.264 1.00 38.01 165 THR A C 1
ATOM 636 O O . THR A 1 165 ? 52.549 -11.242 140.963 1.00 40.72 165 THR A O 1
ATOM 640 N N . THR A 1 166 ? 51.459 -12.214 139.275 1.00 37.45 166 THR A N 1
ATOM 641 C CA . THR A 1 166 ? 52.534 -13.116 138.962 1.00 34.37 166 THR A CA 1
ATOM 642 C C . THR A 1 166 ? 53.279 -12.575 137.779 1.00 30.00 166 THR A C 1
ATOM 643 O O . THR A 1 166 ? 52.731 -11.830 136.972 1.00 26.88 166 THR A O 1
ATOM 647 N N . LYS A 1 167 ? 54.510 -13.034 137.639 1.00 27.08 167 LYS A N 1
ATOM 648 C CA . LYS A 1 167 ? 55.340 -12.664 136.522 1.00 22.72 167 LYS A CA 1
ATOM 649 C C . LYS A 1 167 ? 54.645 -13.273 135.282 1.00 23.82 167 LYS A C 1
ATOM 650 O O . LYS A 1 167 ? 54.456 -12.587 134.277 1.00 24.29 167 LYS A O 1
ATOM 656 N N . VAL A 1 168 ? 54.184 -14.526 135.372 1.00 24.52 168 VAL A N 1
ATOM 657 C CA . VAL A 1 168 ? 53.482 -15.146 134.226 1.00 25.95 168 VAL A CA 1
ATOM 658 C C . VAL A 1 168 ? 52.191 -14.407 133.972 1.00 24.33 168 VAL A C 1
ATOM 659 O O . VAL A 1 168 ? 51.772 -14.226 132.826 1.00 28.46 168 VAL A O 1
ATOM 663 N N . GLY A 1 169 ? 51.538 -14.025 135.058 1.00 22.34 169 GLY A N 1
ATOM 664 C CA . GLY A 1 169 ? 50.298 -13.304 134.909 1.00 26.03 169 GLY A CA 1
ATOM 665 C C . GLY A 1 169 ? 50.522 -12.115 133.999 1.00 23.88 169 GLY A C 1
ATOM 666 O O . GLY A 1 169 ? 49.790 -11.901 133.027 1.00 22.86 169 GLY A O 1
ATOM 667 N N . PHE A 1 170 ? 51.583 -11.376 134.287 1.00 20.46 170 PHE A N 1
ATOM 668 C CA . PHE A 1 170 ? 51.914 -10.200 133.515 1.00 19.41 170 PHE A CA 1
ATOM 669 C C . PHE A 1 170 ? 52.209 -10.540 132.047 1.00 18.32 170 PHE A C 1
ATOM 670 O O . PHE A 1 170 ? 51.624 -9.960 131.139 1.00 16.15 170 PHE A O 1
ATOM 678 N N . TYR A 1 171 ? 53.088 -11.498 131.808 1.00 17.09 171 TYR A N 1
ATOM 679 C CA . TYR A 1 171 ? 53.421 -11.835 130.437 1.00 17.96 171 TYR A CA 1
ATOM 680 C C . TYR A 1 171 ? 52.301 -12.502 129.644 1.00 22.25 171 TYR A C 1
ATOM 681 O O . TYR A 1 171 ? 52.351 -12.576 128.399 1.00 25.52 171 TYR A O 1
ATOM 690 N N . ASP A 1 172 ? 51.272 -12.949 130.352 1.00 21.42 172 ASP A N 1
ATOM 691 C CA . ASP A 1 172 ? 50.142 -13.571 129.689 1.00 23.59 172 ASP A CA 1
ATOM 692 C C . ASP A 1 172 ? 49.101 -12.550 129.265 1.00 25.02 172 ASP A C 1
ATOM 693 O O . ASP A 1 172 ? 48.027 -12.902 128.742 1.00 23.01 172 ASP A O 1
ATOM 698 N N . LEU A 1 173 ? 49.400 -11.287 129.538 1.00 22.53 173 LEU A N 1
ATOM 699 C CA . LEU A 1 173 ? 48.505 -10.213 129.161 1.00 21.51 173 LEU A CA 1
ATOM 700 C C . LEU A 1 173 ? 48.384 -10.109 127.648 1.00 25.34 173 LEU A C 1
ATOM 701 O O . LEU A 1 173 ? 49.257 -10.599 126.896 1.00 24.33 173 LEU A O 1
ATOM 706 N N . GLY A 1 174 ? 47.330 -9.412 127.223 1.00 24.59 174 GLY A N 1
ATOM 707 C CA . GLY A 1 174 ? 47.058 -9.225 125.812 1.00 22.03 174 GLY A CA 1
ATOM 708 C C . GLY A 1 174 ? 48.247 -8.785 124.992 1.00 21.14 174 GLY A C 1
ATOM 709 O O . GLY A 1 174 ? 48.525 -9.365 123.948 1.00 27.02 174 GLY A O 1
ATOM 710 N N . LYS A 1 175 ? 48.931 -7.736 125.428 1.00 22.87 175 LYS A N 1
ATOM 711 C CA . LYS A 1 175 ? 50.095 -7.256 124.695 1.00 22.54 175 LYS A CA 1
ATOM 712 C C . LYS A 1 175 ? 51.112 -6.704 125.668 1.00 23.10 175 LYS A C 1
ATOM 713 O O . LYS A 1 175 ? 50.779 -5.929 126.560 1.00 23.80 175 LYS A O 1
ATOM 719 N N . HIS A 1 176 ? 52.362 -7.093 125.478 1.00 25.80 176 HIS A N 1
ATOM 720 C CA . HIS A 1 176 ? 53.422 -6.641 126.344 1.00 22.51 176 HIS A CA 1
ATOM 721 C C . HIS A 1 176 ? 54.704 -6.535 125.589 1.00 22.80 176 HIS A C 1
ATOM 722 O O . HIS A 1 176 ? 54.876 -7.171 124.554 1.00 33.02 176 HIS A O 1
ATOM 729 N N . VAL A 1 177 ? 55.636 -5.804 126.172 1.00 22.81 177 VAL A N 1
ATOM 730 C CA . VAL A 1 177 ? 56.942 -5.624 125.576 1.00 24.06 177 VAL A CA 1
ATOM 731 C C . VAL A 1 177 ? 58.010 -5.641 126.703 1.00 22.17 177 VAL A C 1
ATOM 732 O O . VAL A 1 177 ? 57.747 -5.195 127.818 1.00 18.70 177 VAL A O 1
ATOM 736 N N . GLU A 1 178 ? 59.176 -6.228 126.436 1.00 19.97 178 GLU A N 1
ATOM 737 C CA . GLU A 1 178 ? 60.213 -6.342 127.458 1.00 19.84 178 GLU A CA 1
ATOM 738 C C . GLU A 1 178 ? 61.532 -5.746 126.981 1.00 20.95 178 GLU A C 1
ATOM 739 O O . GLU A 1 178 ? 61.866 -5.861 125.803 1.00 27.19 178 GLU A O 1
ATOM 745 N N . THR A 1 179 ? 62.308 -5.178 127.900 1.00 18.46 179 THR A N 1
ATOM 746 C CA . THR A 1 179 ? 63.580 -4.558 127.538 1.00 16.07 179 THR A CA 1
ATOM 747 C C . THR A 1 179 ? 64.487 -4.447 128.750 1.00 17.17 179 THR A C 1
ATOM 748 O O . THR A 1 179 ? 64.061 -4.688 129.889 1.00 17.89 179 THR A O 1
ATOM 752 N N . ALA A 1 180 ? 65.730 -4.050 128.497 1.00 15.98 180 ALA A N 1
ATOM 753 C CA . ALA A 1 180 ? 66.695 -3.864 129.565 1.00 20.97 180 ALA A CA 1
ATOM 754 C C . ALA A 1 180 ? 66.701 -2.390 129.942 1.00 20.93 180 ALA A C 1
ATOM 755 O O . ALA A 1 180 ? 66.379 -1.541 129.117 1.00 21.55 180 ALA A O 1
ATOM 757 N N . ALA A 1 181 ? 67.120 -2.085 131.167 1.00 21.43 181 ALA A N 1
ATOM 758 C CA . ALA A 1 181 ? 67.140 -0.714 131.652 1.00 19.40 181 ALA A CA 1
ATOM 759 C C . ALA A 1 181 ? 67.887 0.296 130.788 1.00 23.36 181 ALA A C 1
ATOM 760 O O . ALA A 1 181 ? 67.498 1.455 130.723 1.00 27.36 181 ALA A O 1
ATOM 762 N N . GLN A 1 182 ? 68.925 -0.139 130.088 1.00 27.61 182 GLN A N 1
ATOM 763 C CA . GLN A 1 182 ? 69.681 0.775 129.227 1.00 28.39 182 GLN A CA 1
ATOM 764 C C . GLN A 1 182 ? 69.059 0.918 127.856 1.00 29.15 182 GLN A C 1
ATOM 765 O O . GLN A 1 182 ? 69.401 1.835 127.127 1.00 37.42 182 GLN A O 1
ATOM 771 N N . THR A 1 183 ? 68.167 0.011 127.491 1.00 28.31 183 THR A N 1
ATOM 772 C CA . THR A 1 183 ? 67.572 0.052 126.164 1.00 23.48 183 THR A CA 1
ATOM 773 C C . THR A 1 183 ? 66.137 0.570 126.008 1.00 22.97 183 THR A C 1
ATOM 774 O O . THR A 1 183 ? 65.184 0.010 126.591 1.00 18.88 183 THR A O 1
ATOM 778 N N . ALA A 1 184 ? 65.971 1.581 125.150 1.00 19.39 184 ALA A N 1
ATOM 779 C CA . ALA A 1 184 ? 64.640 2.143 124.914 1.00 18.14 184 ALA A CA 1
ATOM 780 C C . ALA A 1 184 ? 63.732 1.159 124.193 1.00 17.35 184 ALA A C 1
ATOM 781 O O . ALA A 1 184 ? 64.189 0.380 123.354 1.00 20.45 184 ALA A O 1
ATOM 783 N N . LYS A 1 185 ? 62.438 1.243 124.481 1.00 17.42 185 LYS A N 1
ATOM 784 C CA . LYS A 1 185 ? 61.461 0.359 123.871 1.00 17.20 185 LYS A CA 1
ATOM 785 C C . LYS A 1 185 ? 60.110 1.059 123.874 1.00 21.10 185 LYS A C 1
ATOM 786 O O . LYS A 1 185 ? 59.861 1.925 124.719 1.00 22.35 185 LYS A O 1
ATOM 792 N N . ASP A 1 186 ? 59.268 0.738 122.894 1.00 22.43 186 ASP A N 1
ATOM 793 C CA . ASP A 1 186 ? 57.940 1.341 122.808 1.00 20.31 186 ASP A CA 1
ATOM 794 C C . ASP A 1 186 ? 56.843 0.274 122.872 1.00 20.89 186 ASP A C 1
ATOM 795 O O . ASP A 1 186 ? 56.977 -0.802 122.296 1.00 29.74 186 ASP A O 1
ATOM 800 N N . LEU A 1 187 ? 55.784 0.540 123.618 1.00 21.21 187 LEU A N 1
ATOM 801 C CA . LEU A 1 187 ? 54.650 -0.380 123.672 1.00 21.59 187 LEU A CA 1
ATOM 802 C C . LEU A 1 187 ? 53.601 0.309 122.822 1.00 23.87 187 LEU A C 1
ATOM 803 O O . LEU A 1 187 ? 53.124 1.401 123.173 1.00 25.13 187 LEU A O 1
ATOM 808 N N . VAL A 1 188 ? 53.266 -0.274 121.687 1.00 20.02 188 VAL A N 1
ATOM 809 C CA . VAL A 1 188 ? 52.270 0.385 120.863 1.00 21.66 188 VAL A CA 1
ATOM 810 C C . VAL A 1 188 ? 50.916 -0.297 121.055 1.00 19.37 188 VAL A C 1
ATOM 811 O O . VAL A 1 188 ? 50.684 -1.387 120.536 1.00 19.52 188 VAL A O 1
ATOM 815 N N . ILE A 1 189 ? 50.043 0.351 121.823 1.00 19.35 189 ILE A N 1
ATOM 816 C CA . ILE A 1 189 ? 48.714 -0.181 122.140 1.00 20.97 189 ILE A CA 1
ATOM 817 C C . ILE A 1 189 ? 47.767 -0.211 120.953 1.00 24.88 189 ILE A C 1
ATOM 818 O O . ILE A 1 189 ? 47.699 0.741 120.179 1.00 27.03 189 ILE A O 1
ATOM 823 N N . PRO A 1 190 ? 47.000 -1.296 120.807 1.00 29.06 190 PRO A N 1
ATOM 824 C CA . PRO A 1 190 ? 46.043 -1.426 119.704 1.00 30.45 190 PRO A CA 1
ATOM 825 C C . PRO A 1 190 ? 44.788 -0.623 120.029 1.00 32.24 190 PRO A C 1
ATOM 826 O O . PRO A 1 190 ? 44.450 -0.424 121.195 1.00 32.50 190 PRO A O 1
ATOM 830 N N . VAL A 1 191 ? 44.044 -0.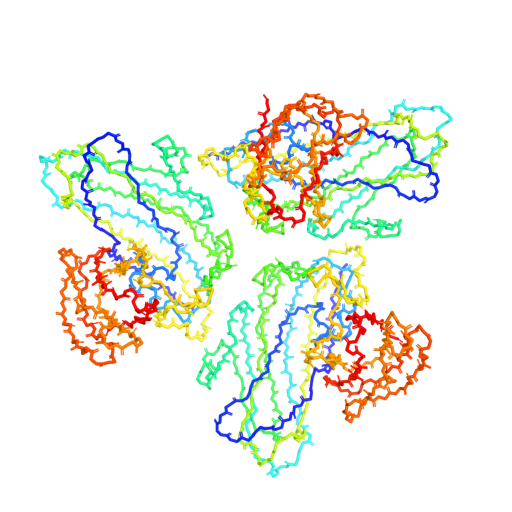253 118.998 1.00 32.84 191 VAL A N 1
ATOM 831 C CA . VAL A 1 191 ? 42.873 0.571 119.192 1.00 31.57 191 VAL A CA 1
ATOM 832 C C . VAL A 1 191 ? 41.560 0.025 118.649 1.00 35.38 191 VAL A C 1
ATOM 833 O O . VAL A 1 191 ? 41.547 -0.583 117.587 1.00 43.87 191 VAL A O 1
ATOM 837 N N . ASP A 1 192 ? 40.475 0.174 119.409 1.00 38.51 192 ASP A N 1
ATOM 838 C CA . ASP A 1 192 ? 39.148 -0.206 118.914 1.00 39.51 192 ASP A CA 1
ATOM 839 C C . ASP A 1 192 ? 38.614 1.149 118.447 1.00 44.48 192 ASP A C 1
ATOM 840 O O . ASP A 1 192 ? 39.003 2.194 118.987 1.00 51.39 192 ASP A O 1
ATOM 845 N N . GLY A 1 193 ? 37.774 1.179 117.429 1.00 42.40 193 GLY A N 1
ATOM 846 C CA . GLY A 1 193 ? 37.301 2.484 116.981 1.00 46.76 193 GLY A CA 1
ATOM 847 C C . GLY A 1 193 ? 36.135 3.014 117.790 1.00 47.21 193 GLY A C 1
ATOM 848 O O . GLY A 1 193 ? 35.527 4.040 117.458 1.00 52.67 193 GLY A O 1
ATOM 849 N N . LYS A 1 194 ? 35.822 2.306 118.864 1.00 44.94 194 LYS A N 1
ATOM 850 C CA . LYS A 1 194 ? 34.708 2.660 119.708 1.00 41.36 194 LYS A CA 1
ATOM 851 C C . LYS A 1 194 ? 34.834 4.071 120.349 1.00 36.91 194 LYS A C 1
ATOM 852 O O . LYS A 1 194 ? 35.899 4.470 120.833 1.00 39.53 194 LYS A O 1
ATOM 858 N N . THR A 1 195 ? 33.772 4.860 120.223 1.00 31.30 195 THR A N 1
ATOM 859 C CA . THR A 1 195 ? 33.712 6.200 120.808 1.00 24.09 195 THR A CA 1
ATOM 860 C C . THR A 1 195 ? 32.982 6.049 122.137 1.00 26.10 195 THR A C 1
ATOM 861 O O . THR A 1 195 ? 31.916 5.431 122.178 1.00 33.81 195 THR A O 1
ATOM 865 N N . ARG A 1 196 ? 33.476 6.660 123.205 1.00 23.27 196 ARG A N 1
ATOM 866 C CA . ARG A 1 196 ? 32.808 6.482 124.494 1.00 20.76 196 ARG A CA 1
ATOM 867 C C . ARG A 1 196 ? 32.697 7.692 125.388 1.00 22.25 196 ARG A C 1
ATOM 868 O O . ARG A 1 196 ? 33.391 8.701 125.197 1.00 22.19 196 ARG A O 1
ATOM 876 N N . PHE A 1 197 ? 31.757 7.601 126.329 1.00 24.09 197 PHE A N 1
ATOM 877 C CA . PHE A 1 197 ? 31.532 8.675 127.293 1.00 23.11 197 PHE A CA 1
ATOM 878 C C . PHE A 1 197 ? 32.765 8.739 128.150 1.00 23.84 197 PHE A C 1
ATOM 879 O O . PHE A 1 197 ? 33.398 7.708 128.423 1.00 25.69 197 PHE A O 1
ATOM 887 N N . ILE A 1 198 ? 33.130 9.932 128.575 1.00 23.24 198 ILE A N 1
ATOM 888 C CA . ILE A 1 198 ? 34.293 10.020 129.427 1.00 25.59 198 ILE A CA 1
ATOM 889 C C . ILE A 1 198 ? 33.771 10.101 130.862 1.00 23.73 198 ILE A C 1
ATOM 890 O O . ILE A 1 198 ? 32.762 10.744 131.128 1.00 23.83 198 ILE A O 1
ATOM 895 N N . ARG A 1 199 ? 34.369 9.290 131.728 1.00 24.76 199 ARG A N 1
ATOM 896 C CA . ARG A 1 199 ? 33.975 9.157 133.132 1.00 22.29 199 ARG A CA 1
ATOM 897 C C . ARG A 1 199 ? 33.657 10.410 133.910 1.00 21.81 199 ARG A C 1
ATOM 898 O O . ARG A 1 199 ? 34.469 11.323 133.960 1.00 27.22 199 ARG A O 1
ATOM 906 N N . ASP A 1 200 ? 32.493 10.435 134.549 1.00 20.49 200 ASP A N 1
ATOM 907 C CA . ASP A 1 200 ? 32.116 11.575 135.364 1.00 23.49 200 ASP A CA 1
ATOM 908 C C . ASP A 1 200 ? 32.439 11.283 136.831 1.00 28.70 200 ASP A C 1
ATOM 909 O O . ASP A 1 200 ? 32.726 12.198 137.596 1.00 33.52 200 ASP A O 1
ATOM 914 N N . SER A 1 201 ? 32.403 10.012 137.224 1.00 30.81 201 SER A N 1
ATOM 915 C CA . SER A 1 201 ? 32.703 9.634 138.607 1.00 31.41 201 SER A CA 1
ATOM 916 C C . SER A 1 201 ? 32.908 8.136 138.775 1.00 37.14 201 SER A C 1
ATOM 917 O O . SER A 1 201 ? 32.528 7.328 137.908 1.00 43.47 201 SER A O 1
ATOM 920 N N . ALA A 1 202 ? 33.490 7.763 139.910 1.00 42.67 202 ALA A N 1
ATOM 921 C CA . ALA A 1 202 ? 33.714 6.358 140.214 1.00 45.43 202 ALA A CA 1
ATOM 922 C C . ALA A 1 202 ? 32.313 5.917 140.500 1.00 46.41 202 ALA A C 1
ATOM 923 O O . ALA A 1 202 ? 31.674 6.464 141.380 1.00 58.77 202 ALA A O 1
ATOM 925 N N . SER A 1 203 ? 31.810 5.018 139.677 1.00 45.31 203 SER A N 1
ATOM 926 C CA . SER A 1 203 ? 30.455 4.469 139.764 1.00 44.27 203 SER A CA 1
ATOM 927 C C . SER A 1 203 ? 30.086 4.280 138.315 1.00 43.67 203 SER A C 1
ATOM 928 O O . SER A 1 203 ? 29.131 3.567 138.006 1.00 50.52 203 SER A O 1
ATOM 931 N N . ASP A 1 204 ? 30.792 4.986 137.432 1.00 35.29 204 ASP A N 1
ATOM 932 C CA . ASP A 1 204 ? 30.580 4.793 136.015 1.00 33.67 204 ASP A CA 1
ATOM 933 C C . ASP A 1 204 ? 31.178 3.402 135.770 1.00 32.86 204 ASP A C 1
ATOM 934 O O . ASP A 1 204 ? 32.076 2.979 136.507 1.00 30.31 204 ASP A O 1
ATOM 939 N N . ASP A 1 205 ? 30.635 2.646 134.820 1.00 28.16 205 ASP A N 1
ATOM 940 C CA . ASP A 1 205 ? 31.167 1.307 134.584 1.00 25.89 205 ASP A CA 1
ATOM 941 C C . ASP A 1 205 ? 32.486 1.368 133.832 1.00 26.73 205 ASP A C 1
ATOM 942 O O . ASP A 1 205 ? 32.541 1.810 132.686 1.00 30.63 205 ASP A O 1
ATOM 947 N N . ALA A 1 206 ? 33.544 0.866 134.449 1.00 26.96 206 ALA A N 1
ATOM 948 C CA . ALA A 1 206 ? 34.848 0.894 133.803 1.00 23.39 206 ALA A CA 1
ATOM 949 C C . ALA A 1 206 ? 34.838 0.308 132.400 1.00 23.30 206 ALA A C 1
ATOM 950 O O . ALA A 1 206 ? 35.546 0.795 131.518 1.00 24.75 206 ALA A O 1
ATOM 952 N N . LYS A 1 207 ? 34.026 -0.722 132.183 1.00 23.60 207 LYS A N 1
ATOM 953 C CA . LYS A 1 207 ? 33.983 -1.356 130.867 1.00 23.09 207 LYS A CA 1
ATOM 954 C C . LYS A 1 207 ? 33.277 -0.512 129.824 1.00 25.32 207 LYS A C 1
ATOM 955 O O . LYS A 1 207 ? 33.417 -0.732 128.618 1.00 28.84 207 LYS A O 1
ATOM 961 N N . LEU A 1 208 ? 32.518 0.460 130.292 1.00 22.98 208 LEU A N 1
ATOM 962 C CA . LEU A 1 208 ? 31.793 1.323 129.388 1.00 22.67 208 LEU A CA 1
ATOM 963 C C . LEU A 1 208 ? 32.524 2.620 129.140 1.00 25.58 208 LEU A C 1
ATOM 964 O O . LEU A 1 208 ? 32.426 3.231 128.076 1.00 28.92 208 LEU A O 1
ATOM 969 N N . VAL A 1 209 ? 33.286 3.022 130.134 1.00 24.52 209 VAL A N 1
ATOM 970 C CA . VAL A 1 209 ? 33.933 4.295 130.079 1.00 23.63 209 VAL A CA 1
ATOM 971 C C . VAL A 1 209 ? 35.438 4.329 129.888 1.00 24.41 209 VAL A C 1
ATOM 972 O O . VAL A 1 209 ? 35.965 5.248 129.259 1.00 27.99 209 VAL A O 1
ATOM 976 N N . ASP A 1 210 ? 36.138 3.367 130.464 1.00 21.70 210 ASP A N 1
ATOM 977 C CA . ASP A 1 210 ? 37.581 3.373 130.378 1.00 20.98 210 ASP A CA 1
ATOM 978 C C . ASP A 1 210 ? 38.175 2.614 129.220 1.00 22.10 210 ASP A C 1
ATOM 979 O O . ASP A 1 210 ? 37.680 1.563 128.809 1.00 30.23 210 ASP A O 1
ATOM 984 N N . PHE A 1 211 ? 39.290 3.130 128.740 1.00 19.34 211 PHE A N 1
ATOM 985 C CA . PHE A 1 211 ? 39.969 2.540 127.612 1.00 20.55 211 PHE A CA 1
ATOM 986 C C . PHE A 1 211 ? 40.725 1.252 127.889 1.00 23.26 211 PHE A C 1
ATOM 987 O O . PHE A 1 211 ? 40.841 0.396 127.010 1.00 30.07 211 PHE A O 1
ATOM 995 N N . GLY A 1 212 ? 41.301 1.140 129.075 1.00 21.31 212 GLY A N 1
ATOM 996 C CA . GLY A 1 212 ? 42.051 -0.056 129.404 1.00 18.06 212 GLY A CA 1
ATOM 997 C C . GLY A 1 212 ? 42.986 0.268 130.544 1.00 19.58 212 GLY A C 1
ATOM 998 O O . GLY A 1 212 ? 42.851 1.320 131.184 1.00 22.37 212 GLY A O 1
ATOM 999 N N . ARG A 1 213 ? 43.948 -0.607 130.800 1.00 18.43 213 ARG A N 1
ATOM 1000 C CA . ARG A 1 213 ? 44.893 -0.382 131.878 1.00 19.79 213 ARG A CA 1
ATOM 1001 C C . ARG A 1 213 ? 46.323 -0.686 131.444 1.00 22.71 213 ARG A C 1
ATOM 1002 O O . ARG A 1 213 ? 46.581 -1.656 130.717 1.00 21.82 213 ARG A O 1
ATOM 1010 N N . ILE A 1 214 ? 47.246 0.162 131.881 1.00 22.23 214 ILE A N 1
ATOM 1011 C CA . ILE A 1 214 ? 48.653 0.015 131.554 1.00 22.43 214 ILE A CA 1
ATOM 1012 C C . ILE A 1 214 ? 49.379 -0.505 132.766 1.00 24.05 214 ILE A C 1
ATOM 1013 O O . ILE A 1 214 ? 49.124 -0.038 133.879 1.00 28.88 214 ILE A O 1
ATOM 1018 N N . VAL A 1 215 ? 50.339 -1.396 132.541 1.00 18.40 215 VAL A N 1
ATOM 1019 C CA . VAL A 1 215 ? 51.093 -1.971 133.639 1.00 15.32 215 VAL A CA 1
ATOM 1020 C C . VAL A 1 215 ? 52.592 -1.956 133.438 1.00 17.15 215 VAL A C 1
ATOM 1021 O O . VAL A 1 215 ? 53.118 -2.424 132.422 1.00 20.49 215 VAL A O 1
ATOM 1025 N N . LEU A 1 216 ? 53.278 -1.459 134.451 1.00 16.71 216 LEU A N 1
ATOM 1026 C CA . LEU A 1 216 ? 54.721 -1.397 134.439 1.00 16.12 216 LEU A CA 1
ATOM 1027 C C . LEU A 1 216 ? 55.210 -2.464 135.388 1.00 17.23 216 LEU A C 1
ATOM 1028 O O . LEU A 1 216 ? 54.653 -2.642 136.471 1.00 21.44 216 LEU A O 1
ATOM 1033 N N . SER A 1 217 ? 56.287 -3.131 135.012 1.00 17.88 217 SER A N 1
ATOM 1034 C CA . SER A 1 217 ? 56.833 -4.171 135.852 1.00 18.04 217 SER A CA 1
ATOM 1035 C C . SER A 1 217 ? 58.345 -4.085 135.847 1.00 18.72 217 SER A C 1
ATOM 1036 O O . SER A 1 217 ? 58.949 -3.875 134.787 1.00 18.64 217 SER A O 1
ATOM 1039 N N . THR A 1 218 ? 58.963 -4.248 137.014 1.00 19.18 218 THR A N 1
ATOM 1040 C CA . THR A 1 218 ? 60.423 -4.188 137.111 1.00 18.92 218 THR A CA 1
ATOM 1041 C C . THR A 1 218 ? 60.922 -5.174 138.131 1.00 20.48 218 THR A C 1
ATOM 1042 O O . THR A 1 218 ? 60.206 -5.530 139.069 1.00 29.30 218 THR A O 1
ATOM 1046 N N . TYR A 1 219 ? 62.168 -5.587 137.967 1.00 23.59 219 TYR A N 1
ATOM 1047 C CA . TYR A 1 219 ? 62.804 -6.516 138.893 1.00 24.99 219 TYR A CA 1
ATOM 1048 C C . TYR A 1 219 ? 64.219 -6.781 138.412 1.00 22.95 219 TYR A C 1
ATOM 1049 O O . TYR A 1 219 ? 64.561 -6.431 137.278 1.00 26.60 219 TYR A O 1
ATOM 1058 N N . GLY A 1 220 ? 65.051 -7.335 139.287 1.00 17.71 220 GLY A N 1
ATOM 1059 C CA . GLY A 1 220 ? 66.409 -7.651 138.906 1.00 19.04 220 GLY A CA 1
ATOM 1060 C C . GLY A 1 220 ? 67.417 -6.532 138.962 1.00 21.18 220 GLY A C 1
ATOM 1061 O O . GLY A 1 220 ? 68.519 -6.661 138.428 1.00 27.80 220 GLY A O 1
ATOM 1062 N N . PHE A 1 221 ? 67.058 -5.420 139.574 1.00 24.06 221 PHE A N 1
ATOM 1063 C CA . PHE A 1 221 ? 68.002 -4.322 139.664 1.00 26.19 221 PHE A CA 1
ATOM 1064 C C . PHE A 1 221 ? 68.943 -4.565 140.812 1.00 30.40 221 PHE A C 1
ATOM 1065 O O . PHE A 1 221 ? 68.647 -5.383 141.700 1.00 30.78 221 PHE A O 1
ATOM 1073 N N . ASP A 1 222 ? 70.078 -3.873 140.784 1.00 35.58 222 ASP A N 1
ATOM 1074 C CA . ASP A 1 222 ? 71.077 -4.022 141.834 1.00 38.29 222 ASP A CA 1
ATOM 1075 C C . ASP A 1 222 ? 70.761 -3.289 143.117 1.00 39.95 222 ASP A C 1
ATOM 1076 O O . ASP A 1 222 ? 71.081 -3.780 144.183 1.00 43.56 222 ASP A O 1
ATOM 1081 N N . LYS A 1 223 ? 70.187 -2.096 143.025 1.00 45.60 223 LYS A N 1
ATOM 1082 C CA . LYS A 1 223 ? 69.830 -1.342 144.217 1.00 51.06 223 LYS A CA 1
ATOM 1083 C C . LYS A 1 223 ? 68.439 -0.782 144.010 1.00 49.17 223 LYS A C 1
ATOM 1084 O O . LYS A 1 223 ? 68.048 -0.509 142.878 1.00 49.95 223 LYS A O 1
ATOM 1090 N N . ALA A 1 224 ? 67.737 -0.561 145.117 1.00 48.13 224 ALA A N 1
ATOM 1091 C CA . ALA A 1 224 ? 66.364 -0.086 145.125 1.00 47.13 224 ALA A CA 1
ATOM 1092 C C . ALA A 1 224 ? 65.941 1.192 144.414 1.00 49.40 224 ALA A C 1
ATOM 1093 O O . ALA A 1 224 ? 66.141 1.336 143.224 1.00 60.25 224 ALA A O 1
ATOM 1095 N N . ASP A 1 225 ? 65.331 2.113 145.138 1.00 49.76 225 ASP A N 1
ATOM 1096 C CA . ASP A 1 225 ? 64.809 3.321 144.529 1.00 56.48 225 ASP A CA 1
ATOM 1097 C C . ASP A 1 225 ? 65.781 4.260 143.901 1.00 52.60 225 ASP A C 1
ATOM 1098 O O . ASP A 1 225 ? 66.063 5.325 144.417 1.00 60.11 225 ASP A O 1
ATOM 1103 N N . THR A 1 226 ? 66.206 3.903 142.714 1.00 45.86 226 THR A N 1
ATOM 1104 C CA . THR A 1 226 ? 67.149 4.700 141.990 1.00 38.77 226 THR A CA 1
ATOM 1105 C C . THR A 1 226 ? 66.488 4.883 140.626 1.00 36.44 226 THR A C 1
ATOM 1106 O O . THR A 1 226 ? 65.963 3.913 140.065 1.00 37.35 226 THR A O 1
ATOM 1110 N N . VAL A 1 227 ? 66.427 6.114 140.117 1.00 28.75 227 VAL A N 1
ATOM 1111 C CA . VAL A 1 227 ? 65.772 6.312 138.821 1.00 27.91 227 VAL A CA 1
ATOM 1112 C C . VAL A 1 227 ? 66.635 5.813 137.687 1.00 26.88 227 VAL A C 1
ATOM 1113 O O . VAL A 1 227 ? 67.845 6.023 137.677 1.00 29.44 227 VAL A O 1
ATOM 1117 N N . VAL A 1 228 ? 66.005 5.194 136.705 1.00 24.38 228 VAL A N 1
ATOM 1118 C CA . VAL A 1 228 ? 66.757 4.640 135.597 1.00 22.62 228 VAL A CA 1
ATOM 1119 C C . VAL A 1 228 ? 66.253 5.105 134.247 1.00 24.82 228 VAL A C 1
ATOM 1120 O O . VAL A 1 228 ? 66.915 4.897 133.218 1.00 27.68 228 VAL A O 1
ATOM 1124 N N . GLY A 1 229 ? 65.088 5.746 134.258 1.00 22.02 229 GLY A N 1
ATOM 1125 C CA . GLY A 1 229 ? 64.507 6.260 133.031 1.00 21.32 229 GLY A CA 1
ATOM 1126 C C . GLY A 1 229 ? 63.128 6.798 133.319 1.00 22.37 229 GLY A C 1
ATOM 1127 O O . GLY A 1 229 ? 62.684 6.800 134.468 1.00 23.82 229 GLY A O 1
ATOM 1128 N N . GLU A 1 230 ? 62.457 7.282 132.289 1.00 24.18 230 GLU A N 1
ATOM 1129 C CA . GLU A 1 230 ? 61.110 7.806 132.434 1.00 23.27 230 GLU A CA 1
ATOM 1130 C C . GLU A 1 230 ? 60.299 7.172 131.327 1.00 23.34 230 GLU A C 1
ATOM 1131 O O . GLU A 1 230 ? 60.862 6.607 130.381 1.00 28.47 230 GLU A O 1
ATOM 1137 N N . LEU A 1 231 ? 58.983 7.193 131.459 1.00 19.37 231 LEU A N 1
ATOM 1138 C CA . LEU A 1 231 ? 58.181 6.709 130.360 1.00 22.29 231 LEU A CA 1
ATOM 1139 C C . LEU A 1 231 ? 57.179 7.790 129.960 1.00 19.62 231 LEU A C 1
ATOM 1140 O O . LEU A 1 231 ? 56.674 8.525 130.811 1.00 14.98 231 LEU A O 1
ATOM 1145 N N . PHE A 1 232 ? 57.103 8.020 128.650 1.00 19.57 232 PHE A N 1
ATOM 1146 C CA . PHE A 1 232 ? 56.236 9.027 128.064 1.00 21.52 232 PHE A CA 1
ATOM 1147 C C . PHE A 1 232 ? 55.088 8.384 127.340 1.00 26.16 232 PHE A C 1
ATOM 1148 O O . PHE A 1 232 ? 55.210 7.273 126.812 1.00 29.39 232 PHE A O 1
ATOM 1156 N N . ILE A 1 233 ? 54.009 9.140 127.224 1.00 27.25 233 ILE A N 1
ATOM 1157 C CA . ILE A 1 233 ? 52.793 8.650 126.616 1.00 24.41 233 ILE A CA 1
ATOM 1158 C C . ILE A 1 233 ? 52.472 9.482 125.382 1.00 23.35 233 ILE A C 1
ATOM 1159 O O . ILE A 1 233 ? 52.332 10.706 125.438 1.00 22.29 233 ILE A O 1
ATOM 1164 N N . GLN A 1 234 ? 52.450 8.804 124.249 1.00 23.81 234 GLN A N 1
ATOM 1165 C CA . GLN A 1 234 ? 52.187 9.439 122.972 1.00 22.80 234 GLN A CA 1
ATOM 1166 C C . GLN A 1 234 ? 50.793 9.087 122.537 1.00 25.15 234 GLN A C 1
ATOM 1167 O O . GLN A 1 234 ? 50.446 7.901 122.374 1.00 26.93 234 GLN A O 1
ATOM 1173 N N . TYR A 1 235 ? 50.015 10.106 122.239 1.00 22.04 235 TYR A N 1
ATOM 1174 C CA . TYR A 1 235 ? 48.660 9.826 121.856 1.00 21.89 235 TYR A CA 1
ATOM 1175 C C . TYR A 1 235 ? 48.081 10.739 120.793 1.00 24.39 235 TYR A C 1
ATOM 1176 O O . TYR A 1 235 ? 48.609 11.829 120.498 1.00 24.10 235 TYR A O 1
ATOM 1185 N N . THR A 1 236 ? 46.909 10.316 120.335 1.00 21.74 236 THR A N 1
ATOM 1186 C CA . THR A 1 236 ? 46.130 11.018 119.343 1.00 21.29 236 THR A CA 1
ATOM 1187 C C . THR A 1 236 ? 44.714 10.626 119.671 1.00 23.92 236 THR A C 1
ATOM 1188 O O . THR A 1 236 ? 44.309 9.476 119.424 1.00 21.35 236 THR A O 1
ATOM 1192 N N . ILE A 1 237 ? 43.973 11.538 120.290 1.00 26.40 237 ILE A N 1
ATOM 1193 C CA . ILE A 1 237 ? 42.592 11.224 120.624 1.00 27.99 237 ILE A CA 1
ATOM 1194 C C . ILE A 1 237 ? 41.713 12.332 120.123 1.00 24.46 237 ILE A C 1
ATOM 1195 O O . ILE A 1 237 ? 42.189 13.448 119.926 1.00 21.55 237 ILE A O 1
ATOM 1200 N N . VAL A 1 238 ? 40.438 12.020 119.913 1.00 23.28 238 VAL A N 1
ATOM 1201 C CA . VAL A 1 238 ? 39.484 13.004 119.418 1.00 19.72 238 VAL A CA 1
ATOM 1202 C C . VAL A 1 238 ? 38.326 13.158 120.378 1.00 20.01 238 VAL A C 1
ATOM 1203 O O . VAL A 1 238 ? 37.598 12.192 120.702 1.00 16.52 238 VAL A O 1
ATOM 1207 N N . LEU A 1 239 ? 38.225 14.385 120.872 1.00 19.52 239 LEU A N 1
ATOM 1208 C CA . LEU A 1 239 ? 37.200 14.762 121.828 1.00 22.98 239 LEU A CA 1
ATOM 1209 C C . LEU A 1 239 ? 35.967 15.200 121.088 1.00 24.14 239 LEU A C 1
ATOM 1210 O O . LEU A 1 239 ? 36.075 15.763 119.994 1.00 32.36 239 LEU A O 1
ATOM 1215 N N . SER A 1 240 ? 34.798 14.946 121.666 1.00 23.73 240 SER A N 1
ATOM 1216 C CA . SER A 1 240 ? 33.557 15.321 121.010 1.00 23.99 240 SER A CA 1
ATOM 1217 C C . SER A 1 240 ? 32.407 15.481 121.985 1.00 27.15 240 SER A C 1
ATOM 1218 O O . SER A 1 240 ? 32.511 15.123 123.174 1.00 25.35 240 SER A O 1
ATOM 1221 N N . ASP A 1 241 ? 31.306 16.016 121.463 1.00 28.14 241 ASP A N 1
ATOM 1222 C CA . ASP A 1 241 ? 30.109 16.214 122.261 1.00 28.35 241 ASP A CA 1
ATOM 1223 C C . ASP A 1 241 ? 30.435 17.247 123.328 1.00 26.87 241 ASP A C 1
ATOM 1224 O O . ASP A 1 241 ? 30.525 16.926 124.516 1.00 29.50 241 ASP A O 1
ATOM 1229 N N . PRO A 1 242 ? 30.688 18.492 122.902 1.00 25.64 242 PRO A N 1
ATOM 1230 C CA . PRO A 1 242 ? 31.018 19.581 123.825 1.00 26.48 242 PRO A CA 1
ATOM 1231 C C . PRO A 1 242 ? 29.932 19.770 124.859 1.00 25.42 242 PRO A C 1
ATOM 1232 O O . PRO A 1 242 ? 28.748 19.510 124.585 1.00 23.31 242 PRO A O 1
ATOM 1236 N N . THR A 1 243 ? 30.349 20.218 126.038 1.00 23.33 243 THR A N 1
ATOM 1237 C CA . THR A 1 243 ? 29.429 20.403 127.127 1.00 21.70 243 THR A CA 1
ATOM 1238 C C . THR A 1 243 ? 29.972 21.340 128.197 1.00 22.96 243 THR A C 1
ATOM 1239 O O . THR A 1 243 ? 31.050 21.925 128.075 1.00 29.12 243 THR A O 1
ATOM 1243 N N . LYS A 1 244 ? 29.161 21.469 129.236 1.00 23.54 244 LYS A N 1
ATOM 1244 C CA . LYS A 1 244 ? 29.385 22.261 130.436 1.00 19.88 244 LYS A CA 1
ATOM 1245 C C . LYS A 1 244 ? 30.709 21.820 131.085 1.00 23.85 244 LYS A C 1
ATOM 1246 O O . LYS A 1 244 ? 30.940 20.621 131.248 1.00 25.69 244 LYS A O 1
ATOM 1252 N N . THR A 1 245 ? 31.570 22.765 131.463 1.00 27.97 245 THR A N 1
ATOM 1253 C CA . THR A 1 245 ? 32.857 22.407 132.084 1.00 24.25 245 THR A CA 1
ATOM 1254 C C . THR A 1 245 ? 32.732 21.715 133.447 1.00 27.91 245 THR A C 1
ATOM 1255 O O . THR A 1 245 ? 31.959 22.142 134.316 1.00 32.55 245 THR A O 1
ATOM 1259 N N . ALA A 1 246 ? 33.549 20.683 133.639 1.00 29.05 246 ALA A N 1
ATOM 1260 C CA . ALA A 1 246 ? 33.571 19.896 134.874 1.00 27.16 246 ALA A CA 1
ATOM 1261 C C . ALA A 1 246 ? 34.223 20.596 136.059 1.00 31.19 246 ALA A C 1
ATOM 1262 O O . ALA A 1 246 ? 34.736 21.707 135.949 1.00 38.42 246 ALA A O 1
ATOM 1264 N N . LYS A 1 247 ? 34.210 19.919 137.197 1.00 35.50 247 LYS A N 1
ATOM 1265 C CA . LYS A 1 247 ? 34.809 20.446 138.416 1.00 36.54 247 LYS A CA 1
ATOM 1266 C C . LYS A 1 247 ? 36.310 20.442 138.159 1.00 36.32 247 LYS A C 1
ATOM 1267 O O . LYS A 1 247 ? 36.864 19.475 137.646 1.00 36.64 247 LYS A O 1
ATOM 1273 N N . ILE A 1 248 ? 36.962 21.538 138.493 1.00 36.92 248 ILE A N 1
ATOM 1274 C CA . ILE A 1 248 ? 38.393 21.658 138.279 1.00 36.42 248 ILE A CA 1
ATOM 1275 C C . ILE A 1 248 ? 39.214 21.556 139.559 1.00 37.51 248 ILE A C 1
ATOM 1276 O O . ILE A 1 248 ? 40.437 21.408 139.525 1.00 35.44 248 ILE A O 1
ATOM 1281 N N . SER A 1 249 ? 38.543 21.687 140.690 1.00 36.47 249 SER A N 1
ATOM 1282 C CA . SER A 1 249 ? 39.216 21.626 141.970 1.00 34.37 249 SER A CA 1
ATOM 1283 C C . SER A 1 249 ? 38.817 20.360 142.693 1.00 34.21 249 SER A C 1
ATOM 1284 O O . SER A 1 249 ? 37.755 19.778 142.417 1.00 32.74 249 SER A O 1
ATOM 1287 N N . GLN A 1 250 ? 39.678 19.915 143.597 1.00 32.37 250 GLN A N 1
ATOM 1288 C CA . GLN A 1 250 ? 39.377 18.720 144.369 1.00 31.64 250 GLN A CA 1
ATOM 1289 C C . GLN A 1 250 ? 39.208 19.125 145.829 1.00 36.71 250 GLN A C 1
ATOM 1290 O O . GLN A 1 250 ? 40.008 19.918 146.357 1.00 38.87 250 GLN A O 1
ATOM 1296 N N . ALA A 1 251 ? 38.144 18.631 146.456 1.00 37.08 251 ALA A N 1
ATOM 1297 C CA . ALA A 1 251 ? 37.876 18.942 147.854 1.00 36.23 251 ALA A CA 1
ATOM 1298 C C . ALA A 1 251 ? 37.797 17.667 148.673 1.00 42.34 251 ALA A C 1
ATOM 1299 O O . ALA A 1 251 ? 37.408 16.615 148.165 1.00 47.96 251 ALA A O 1
ATOM 1301 N N . SER A 1 252 ? 38.099 17.782 149.959 1.00 48.59 252 SER A N 1
ATOM 1302 C CA . SER A 1 252 ? 38.079 16.651 150.872 1.00 52.07 252 SER A CA 1
ATOM 1303 C C . SER A 1 252 ? 36.701 16.030 151.096 1.00 59.18 252 SER A C 1
ATOM 1304 O O . SER A 1 252 ? 36.544 15.199 151.973 1.00 65.65 252 SER A O 1
ATOM 1307 N N . ASN A 1 253 ? 35.702 16.405 150.310 1.00 70.02 253 ASN A N 1
ATOM 1308 C CA . ASN A 1 253 ? 34.364 15.840 150.483 1.00 80.44 253 ASN A CA 1
ATOM 1309 C C . ASN A 1 253 ? 33.633 15.758 149.145 1.00 89.26 253 ASN A C 1
ATOM 1310 O O . ASN A 1 253 ? 32.507 16.246 148.996 1.00 89.11 253 ASN A O 1
ATOM 1315 N N . ASP A 1 254 ? 34.282 15.128 148.170 1.00 98.47 254 ASP A N 1
ATOM 1316 C CA . ASP A 1 254 ? 33.700 14.994 146.842 1.00 104.73 254 ASP A CA 1
ATOM 1317 C C . ASP A 1 254 ? 32.771 13.797 146.676 1.00 109.84 254 ASP A C 1
ATOM 1318 O O . ASP A 1 254 ? 32.993 12.718 147.251 1.00 108.02 254 ASP A O 1
ATOM 1323 N N . LYS A 1 255 ? 31.726 14.029 145.876 1.00 116.09 255 LYS A N 1
ATOM 1324 C CA . LYS A 1 255 ? 30.689 13.038 145.549 1.00 118.69 255 LYS A CA 1
ATOM 1325 C C . LYS A 1 255 ? 31.310 11.946 144.675 1.00 119.67 255 LYS A C 1
ATOM 1326 O O . LYS A 1 255 ? 31.597 12.189 143.494 1.00 118.85 255 LYS A O 1
ATOM 1332 N N . VAL A 1 256 ? 31.525 10.763 145.257 1.00 118.53 256 VAL A N 1
ATOM 1333 C CA . VAL A 1 256 ? 32.118 9.614 144.553 1.00 114.71 256 VAL A CA 1
ATOM 1334 C C . VAL A 1 256 ? 33.108 9.974 143.416 1.00 111.82 256 VAL A C 1
ATOM 1335 O O . VAL A 1 256 ? 32.905 9.617 142.245 1.00 111.02 256 VAL A O 1
ATOM 1339 N N . SER A 1 257 ? 34.170 10.695 143.776 1.00 107.88 257 SER A N 1
ATOM 1340 C CA . SER A 1 257 ? 35.200 11.112 142.823 1.00 102.47 257 SER A CA 1
ATOM 1341 C C . SER A 1 257 ? 34.665 11.841 141.580 1.00 98.47 257 SER A C 1
ATOM 1342 O O . SER A 1 257 ? 35.068 11.518 140.455 1.00 98.12 257 SER A O 1
ATOM 1345 N N . ASP A 1 258 ? 33.736 12.786 141.770 1.00 94.22 258 ASP A N 1
ATOM 1346 C CA . ASP A 1 258 ? 33.207 13.561 140.635 1.00 89.57 258 ASP A CA 1
ATOM 1347 C C . ASP A 1 258 ? 34.157 14.727 140.307 1.00 82.78 258 ASP A C 1
ATOM 1348 O O . ASP A 1 258 ? 33.980 15.441 139.313 1.00 83.67 258 ASP A O 1
ATOM 1353 N N . GLY A 1 259 ? 35.160 14.910 141.166 1.00 73.8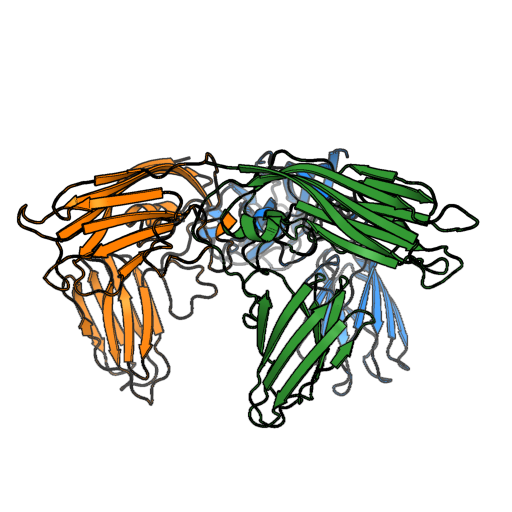0 259 GLY A N 1
ATOM 1354 C CA . GLY A 1 259 ? 36.149 15.948 140.961 1.00 60.51 259 GLY A CA 1
ATOM 1355 C C . GLY A 1 259 ? 37.449 15.319 140.493 1.00 50.60 259 GLY A C 1
ATOM 1356 O O . GLY A 1 259 ? 37.624 14.100 140.556 1.00 54.91 259 GLY A O 1
ATOM 1357 N N . PRO A 1 260 ? 38.370 16.114 139.961 1.00 40.42 260 PRO A N 1
ATOM 1358 C CA . PRO A 1 260 ? 39.627 15.521 139.512 1.00 38.12 260 PRO A CA 1
ATOM 1359 C C . PRO A 1 260 ? 40.399 14.979 140.710 1.00 38.34 260 PRO A C 1
ATOM 1360 O O . PRO A 1 260 ? 40.282 15.504 141.816 1.00 42.03 260 PRO A O 1
ATOM 1364 N N . THR A 1 261 ? 41.178 13.927 140.503 1.00 38.96 261 THR A N 1
ATOM 1365 C CA . THR A 1 261 ? 41.960 13.380 141.595 1.00 33.60 261 THR A CA 1
ATOM 1366 C C . THR A 1 261 ? 43.377 13.907 141.488 1.00 34.63 261 THR A C 1
ATOM 1367 O O . THR A 1 261 ? 44.226 13.305 140.837 1.00 41.08 261 THR A O 1
ATOM 1371 N N . TYR A 1 262 ? 43.607 15.076 142.061 1.00 34.33 262 TYR A N 1
ATOM 1372 C CA . TYR A 1 262 ? 44.929 15.695 142.039 1.00 33.72 262 TYR A CA 1
ATOM 1373 C C . TYR A 1 262 ? 45.807 15.155 143.158 1.00 36.16 262 TYR A C 1
ATOM 1374 O O . TYR A 1 262 ? 47.036 15.088 143.046 1.00 38.44 262 TYR A O 1
ATOM 1383 N N . VAL A 1 263 ? 45.159 14.707 144.217 1.00 36.46 263 VAL A N 1
ATOM 1384 C CA . VAL A 1 263 ? 45.872 14.258 145.377 1.00 35.14 263 VAL A CA 1
ATOM 1385 C C . VAL A 1 263 ? 45.164 13.053 145.959 1.00 38.30 263 VAL A C 1
ATOM 1386 O O . VAL A 1 263 ? 43.955 12.894 145.776 1.00 38.35 263 VAL A O 1
ATOM 1390 N N . VAL A 1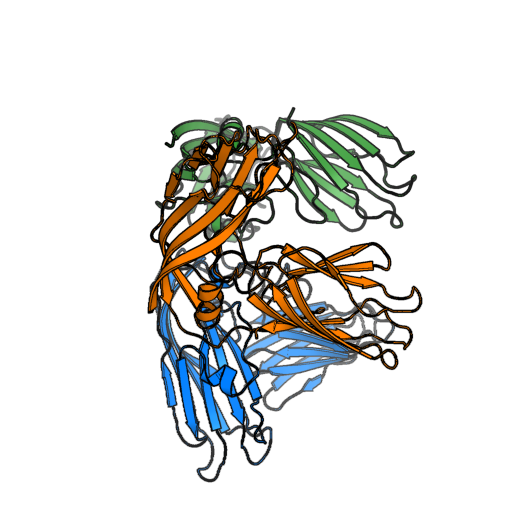 264 ? 45.909 12.177 146.614 1.00 38.90 264 VAL A N 1
ATOM 1391 C CA . VAL A 1 264 ? 45.278 11.027 147.248 1.00 41.80 264 VAL A CA 1
ATOM 1392 C C . VAL A 1 264 ? 45.773 10.955 148.689 1.00 45.15 264 VAL A C 1
ATOM 1393 O O . VAL A 1 264 ? 46.983 10.888 148.952 1.00 44.58 264 VAL A O 1
ATOM 1397 N N . PRO A 1 265 ? 44.831 11.097 149.640 1.00 47.19 265 PRO A N 1
ATOM 1398 C CA . PRO A 1 265 ? 45.006 11.084 151.094 1.00 48.41 265 PRO A CA 1
ATOM 1399 C C . PRO A 1 265 ? 45.329 9.716 151.663 1.00 55.09 265 PRO A C 1
ATOM 1400 O O . PRO A 1 265 ? 44.836 8.693 151.188 1.00 58.62 265 PRO A O 1
ATOM 1404 N N . SER A 1 266 ? 46.092 9.728 152.745 1.00 60.25 266 SER A N 1
ATOM 1405 C CA . SER A 1 266 ? 46.520 8.526 153.427 1.00 61.83 266 SER A CA 1
ATOM 1406 C C . SER A 1 266 ? 46.534 8.890 154.913 1.00 64.01 266 SER A C 1
ATOM 1407 O O . SER A 1 266 ? 47.107 9.917 155.299 1.00 62.32 266 SER A O 1
ATOM 1410 N N . VAL A 1 267 ? 45.854 8.094 155.738 1.00 68.54 267 VAL A N 1
ATOM 1411 C CA . VAL A 1 267 ? 45.785 8.381 157.171 1.00 70.43 267 VAL A CA 1
ATOM 1412 C C . VAL A 1 267 ? 46.139 7.216 158.071 1.00 76.52 267 VAL A C 1
ATOM 1413 O O . VAL A 1 267 ? 45.715 6.080 157.842 1.00 80.38 267 VAL A O 1
ATOM 1417 N N . ASN A 1 268 ? 46.897 7.521 159.114 1.00 82.23 268 ASN A N 1
ATOM 1418 C CA . ASN A 1 268 ? 47.268 6.542 160.129 1.00 87.93 268 ASN A CA 1
ATOM 1419 C C . ASN A 1 268 ? 47.420 7.337 161.423 1.00 85.17 268 ASN A C 1
ATOM 1420 O O . ASN A 1 268 ? 48.429 8.008 161.678 1.00 81.02 268 ASN A O 1
ATOM 1425 N N . GLY A 1 269 ? 46.319 7.372 162.159 1.00 82.58 269 GLY A N 1
ATOM 1426 C CA . GLY A 1 269 ? 46.292 8.096 163.404 1.00 80.57 269 GLY A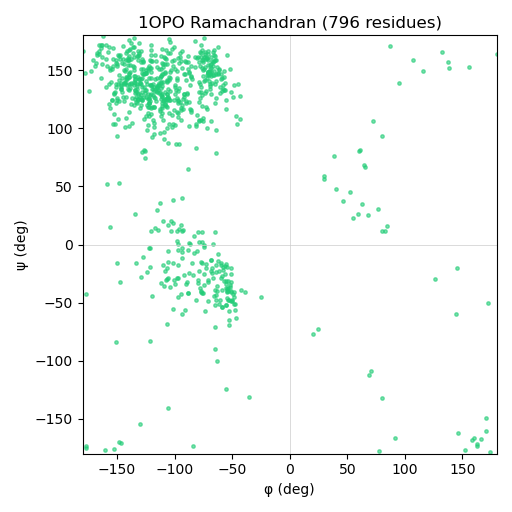 CA 1
ATOM 1427 C C . GLY A 1 269 ? 46.090 9.571 163.161 1.00 78.73 269 GLY A C 1
ATOM 1428 O O . GLY A 1 269 ? 45.240 9.981 162.369 1.00 74.51 269 GLY A O 1
ATOM 1429 N N . ASN A 1 270 ? 46.923 10.366 163.814 1.00 80.47 270 ASN A N 1
ATOM 1430 C CA . ASN A 1 270 ? 46.837 11.809 163.710 1.00 82.60 270 ASN A CA 1
ATOM 1431 C C . ASN A 1 270 ? 47.746 12.356 162.644 1.00 81.11 270 ASN A C 1
ATOM 1432 O O . ASN A 1 270 ? 47.950 13.572 162.551 1.00 80.20 270 ASN A O 1
ATOM 1437 N N . GLU A 1 271 ? 48.282 11.453 161.834 1.00 80.12 271 GLU A N 1
ATOM 1438 C CA . GLU A 1 271 ? 49.190 11.829 160.767 1.00 75.09 271 GLU A CA 1
ATOM 1439 C C . GLU A 1 271 ? 48.498 11.680 159.414 1.00 66.56 271 GLU A C 1
ATOM 1440 O O . GLU A 1 271 ? 47.978 10.604 159.077 1.00 63.78 271 GLU A O 1
ATOM 1446 N N . LEU A 1 272 ? 48.476 12.778 158.663 1.00 58.32 272 LEU A N 1
ATOM 1447 C CA . LEU A 1 272 ? 47.848 12.827 157.346 1.00 51.68 272 LEU A CA 1
ATOM 1448 C C . LEU A 1 272 ? 48.819 13.097 156.208 1.00 53.55 272 LEU A C 1
ATOM 1449 O O . LEU A 1 272 ? 49.592 14.075 156.247 1.00 52.01 272 LEU A O 1
ATOM 1454 N N . GLN A 1 273 ? 48.711 12.282 155.162 1.00 52.99 273 GLN A N 1
ATOM 1455 C CA . GLN A 1 273 ? 49.560 12.433 153.993 1.00 53.52 273 GLN A CA 1
ATOM 1456 C C . GLN A 1 273 ? 48.755 12.659 152.732 1.00 50.60 273 GLN A C 1
ATOM 1457 O O . GLN A 1 273 ? 47.815 11.913 152.429 1.00 49.89 273 GLN A O 1
ATOM 1463 N N . LEU A 1 274 ? 49.120 13.702 152.002 1.00 46.18 274 LEU A N 1
ATOM 1464 C CA . LEU A 1 274 ? 48.465 14.004 150.746 1.00 41.68 274 LEU A CA 1
ATOM 1465 C C . LEU A 1 274 ? 49.480 13.710 149.651 1.00 41.01 274 LEU A C 1
ATOM 1466 O O . LEU A 1 274 ? 50.507 14.391 149.542 1.00 36.56 274 LEU A O 1
ATOM 1471 N N . ARG A 1 275 ? 49.253 12.623 148.920 1.00 43.15 275 ARG A N 1
ATOM 1472 C CA . ARG A 1 275 ? 50.163 12.244 147.855 1.00 42.83 275 ARG A CA 1
ATOM 1473 C C . ARG A 1 275 ? 49.763 12.950 146.581 1.00 39.54 275 ARG A C 1
ATOM 1474 O O . ARG A 1 275 ? 48.637 12.770 146.082 1.00 36.43 275 ARG A O 1
ATOM 1482 N N . VAL A 1 276 ? 50.659 13.801 146.098 1.00 33.02 276 VAL A N 1
ATOM 1483 C CA . VAL A 1 276 ? 50.420 14.548 144.874 1.00 33.27 276 VAL A CA 1
ATOM 1484 C C . VAL A 1 276 ? 50.706 13.689 143.666 1.00 35.31 276 VAL A C 1
ATOM 1485 O O . VAL A 1 276 ? 51.863 13.387 143.326 1.00 35.02 276 VAL A O 1
ATOM 1489 N N . VAL A 1 277 ? 49.624 13.376 142.983 1.00 32.39 277 VAL A N 1
ATOM 1490 C CA . VAL A 1 277 ? 49.628 12.520 141.826 1.00 32.04 277 VAL A CA 1
ATOM 1491 C C . VAL A 1 277 ? 50.602 12.783 140.682 1.00 33.18 277 VAL A C 1
ATOM 1492 O O . VAL A 1 277 ? 51.264 11.849 140.228 1.00 33.94 277 VAL A O 1
ATOM 1496 N N . ALA A 1 278 ? 50.703 14.018 140.205 1.00 32.24 278 ALA A N 1
ATOM 1497 C CA . ALA A 1 278 ? 51.619 14.295 139.103 1.00 30.03 278 ALA A CA 1
ATOM 1498 C C . ALA A 1 278 ? 52.449 15.551 139.275 1.00 33.67 278 ALA A C 1
ATOM 1499 O O . ALA A 1 278 ? 52.217 16.343 140.184 1.00 38.85 278 ALA A O 1
ATOM 1501 N N . ALA A 1 279 ? 53.431 15.729 138.400 1.00 35.09 279 ALA A N 1
ATOM 1502 C CA . ALA A 1 279 ? 54.264 16.921 138.454 1.00 34.84 279 ALA A CA 1
ATOM 1503 C C . ALA A 1 279 ? 53.370 18.073 138.015 1.00 35.33 279 ALA A C 1
ATOM 1504 O O . ALA A 1 279 ? 52.448 17.873 137.221 1.00 36.03 279 ALA A O 1
ATOM 1506 N N . GLY A 1 280 ? 53.610 19.263 138.542 1.00 35.07 280 GLY A N 1
ATOM 1507 C CA . GLY A 1 280 ? 52.784 20.387 138.164 1.00 37.90 280 GLY A CA 1
ATOM 1508 C C . GLY A 1 280 ? 52.849 21.478 139.195 1.00 37.96 280 GLY A C 1
ATOM 1509 O O . GLY A 1 280 ? 53.707 21.454 140.076 1.00 42.00 280 GLY A O 1
ATOM 1510 N N . LYS A 1 281 ? 51.948 22.442 139.078 1.00 39.55 281 LYS A N 1
ATOM 1511 C CA . LYS A 1 281 ? 51.896 23.560 140.004 1.00 37.00 281 LYS A CA 1
ATOM 1512 C C . LYS A 1 281 ? 50.556 23.473 140.638 1.00 37.01 281 LYS A C 1
ATOM 1513 O O . LYS A 1 281 ? 49.534 23.381 139.958 1.00 41.52 281 LYS A O 1
ATOM 1519 N N . TRP A 1 282 ? 50.559 23.498 141.954 1.00 36.26 282 TRP A N 1
ATOM 1520 C CA . TRP A 1 282 ? 49.325 23.365 142.681 1.00 36.54 282 TRP A CA 1
ATOM 1521 C C . TRP A 1 282 ? 49.294 24.300 143.863 1.00 39.42 282 TRP A C 1
ATOM 1522 O O . TRP A 1 282 ? 50.318 24.863 144.270 1.00 39.72 282 TRP A O 1
ATOM 1533 N N . CYS A 1 283 ? 48.102 24.425 144.428 1.00 37.84 283 CYS A N 1
ATOM 1534 C CA . CYS A 1 283 ? 47.884 25.230 145.601 1.00 34.17 283 CYS A CA 1
ATOM 1535 C C . CYS A 1 283 ? 46.923 24.456 146.468 1.00 33.92 283 CYS A C 1
ATOM 1536 O O . CYS A 1 283 ? 45.778 24.214 146.078 1.00 32.23 283 CYS A O 1
ATOM 1539 N N . ILE A 1 284 ? 47.407 24.025 147.624 1.00 36.57 284 ILE A N 1
ATOM 1540 C CA . ILE A 1 284 ? 46.588 23.264 148.546 1.00 33.33 284 ILE A CA 1
ATOM 1541 C C . ILE A 1 284 ? 46.277 24.076 149.772 1.00 35.61 284 ILE A C 1
ATOM 1542 O O . ILE A 1 284 ? 47.156 24.744 150.333 1.00 37.33 284 ILE A O 1
ATOM 1547 N N . ILE A 1 285 ? 45.040 23.948 150.225 1.00 37.05 285 ILE A N 1
ATOM 1548 C CA . ILE A 1 285 ? 44.584 24.655 151.392 1.00 38.17 285 ILE A CA 1
ATOM 1549 C C . ILE A 1 285 ? 44.081 23.686 152.439 1.00 41.68 285 ILE A C 1
ATOM 1550 O O . ILE A 1 285 ? 43.150 22.904 152.192 1.00 41.35 285 ILE A O 1
ATOM 1555 N N . VAL A 1 286 ? 44.701 23.754 153.614 1.00 44.46 286 VAL A N 1
ATOM 1556 C CA . VAL A 1 286 ? 44.320 22.903 154.733 1.00 42.21 286 VAL A CA 1
ATOM 1557 C C . VAL A 1 286 ? 43.711 23.745 155.852 1.00 44.39 286 VAL A C 1
ATOM 1558 O O . VAL A 1 286 ? 44.303 24.739 156.303 1.00 38.26 286 VAL A O 1
ATOM 1562 N N . ARG A 1 287 ? 42.559 23.283 156.323 1.00 48.36 287 ARG A N 1
ATOM 1563 C CA . ARG A 1 287 ? 41.788 23.945 157.361 1.00 51.47 287 ARG A CA 1
ATOM 1564 C C . ARG A 1 287 ? 41.557 23.001 158.525 1.00 54.62 287 ARG A C 1
ATOM 1565 O O . ARG A 1 287 ? 41.395 21.792 158.328 1.00 57.78 287 ARG A O 1
ATOM 1573 N N . GLY A 1 288 ? 41.446 23.573 159.718 1.00 58.66 288 GLY A N 1
ATOM 1574 C CA . GLY A 1 288 ? 41.177 22.789 160.907 1.00 63.68 288 GLY A CA 1
ATOM 1575 C C . GLY A 1 288 ? 40.021 23.424 161.658 1.00 66.54 288 GLY A C 1
ATOM 1576 O O . GLY A 1 288 ? 39.211 24.147 161.069 1.00 65.97 288 GLY A O 1
ATOM 1577 N N . THR A 1 289 ? 39.959 23.199 162.963 1.00 68.60 289 THR A N 1
ATOM 1578 C CA . THR A 1 289 ? 38.887 23.765 163.756 1.00 68.77 289 THR A CA 1
ATOM 1579 C C . THR A 1 289 ? 39.254 23.830 165.229 1.00 69.32 289 THR A C 1
ATOM 1580 O O . THR A 1 289 ? 38.498 23.378 166.070 1.00 75.02 289 THR A O 1
ATOM 1584 N N . VAL A 1 290 ? 40.402 24.415 165.554 1.00 68.31 290 VAL A N 1
ATOM 1585 C CA . VAL A 1 290 ? 40.801 24.476 166.951 1.00 65.67 290 VAL A CA 1
ATOM 1586 C C . VAL A 1 290 ? 41.662 25.656 167.353 1.00 69.72 290 VAL A C 1
ATOM 1587 O O . VAL A 1 290 ? 41.131 26.680 167.768 1.00 79.42 290 VAL A O 1
ATOM 1591 N N . GLU A 1 291 ? 42.967 25.571 167.150 1.00 66.27 291 GLU A N 1
ATOM 1592 C CA . GLU A 1 291 ? 43.859 26.637 167.574 1.00 69.78 291 GLU A CA 1
ATOM 1593 C C . GLU A 1 291 ? 45.215 26.040 167.326 1.00 71.17 291 GLU A C 1
ATOM 1594 O O . GLU A 1 291 ? 46.105 26.663 166.752 1.00 75.89 291 GLU A O 1
ATOM 1600 N N . GLY A 1 292 ? 45.396 24.832 167.825 1.00 66.75 292 GLY A N 1
ATOM 1601 C CA . GLY A 1 292 ? 46.654 24.172 167.589 1.00 65.18 292 GLY A CA 1
ATOM 1602 C C . GLY A 1 292 ? 46.329 22.949 166.774 1.00 66.02 292 GLY A C 1
ATOM 1603 O O . GLY A 1 292 ? 47.173 22.074 166.639 1.00 71.84 292 GLY A O 1
ATOM 1604 N N . GLY A 1 293 ? 45.112 22.910 166.219 1.00 64.15 293 GLY A N 1
ATOM 1605 C CA . GLY A 1 293 ? 44.640 21.773 165.434 1.00 60.11 293 GLY A CA 1
ATOM 1606 C C . GLY A 1 293 ? 45.656 20.864 164.747 1.00 58.98 293 GLY A C 1
ATOM 1607 O O . GLY A 1 293 ? 45.515 19.635 164.772 1.00 59.14 293 GLY A O 1
ATOM 1608 N N . PHE A 1 294 ? 46.646 21.470 164.092 1.00 56.68 294 PHE A N 1
ATOM 1609 C CA . PHE A 1 294 ? 47.701 20.741 163.394 1.00 53.04 294 PHE A CA 1
ATOM 1610 C C . PHE A 1 294 ? 48.927 21.648 163.286 1.00 53.47 294 PHE A C 1
ATOM 1611 O O . PHE A 1 294 ? 48.805 22.872 163.238 1.00 45.44 294 PHE A O 1
ATOM 1619 N N . THR A 1 295 ? 50.102 21.039 163.263 1.00 57.99 295 THR A N 1
ATOM 1620 C CA . THR A 1 295 ? 51.357 21.775 163.160 1.00 63.11 295 THR A CA 1
ATOM 1621 C C . THR A 1 295 ? 51.624 22.182 161.726 1.00 62.33 295 THR A C 1
ATOM 1622 O O . THR A 1 295 ? 51.072 21.573 160.800 1.00 62.79 295 THR A O 1
ATOM 1626 N N . LYS A 1 296 ? 52.502 23.170 161.545 1.00 59.95 296 LYS A N 1
ATOM 1627 C CA . LYS A 1 296 ? 52.875 23.619 160.203 1.00 57.00 296 LYS A CA 1
ATOM 1628 C C . LYS A 1 296 ? 53.223 22.358 159.425 1.00 58.81 296 LYS A C 1
ATOM 1629 O O . LYS A 1 296 ? 53.967 21.500 159.915 1.00 59.99 296 LYS A O 1
ATOM 1635 N N . PRO A 1 297 ? 52.593 22.176 158.258 1.00 59.38 297 PRO A N 1
ATOM 1636 C CA . PRO A 1 297 ? 52.822 21.010 157.403 1.00 56.19 297 PRO A CA 1
ATOM 1637 C C . PRO A 1 297 ? 54.231 20.963 156.824 1.00 52.56 297 PRO A C 1
ATOM 1638 O O . PRO A 1 297 ? 54.903 21.990 156.671 1.00 47.49 297 PRO A O 1
ATOM 1642 N N . THR A 1 298 ? 54.647 19.767 156.446 1.00 52.41 298 THR A N 1
ATOM 1643 C CA . THR A 1 298 ? 55.992 19.565 155.960 1.00 53.53 298 THR A CA 1
ATOM 1644 C C . THR A 1 298 ? 56.054 18.847 154.597 1.00 50.52 298 THR A C 1
ATOM 1645 O O . THR A 1 298 ? 55.221 17.975 154.315 1.00 51.54 298 THR A O 1
ATOM 1649 N N . LEU A 1 299 ? 57.054 19.188 153.780 1.00 43.74 299 LEU A N 1
ATOM 1650 C CA . LEU A 1 299 ? 57.208 18.609 152.435 1.00 41.68 299 LEU A CA 1
ATOM 1651 C C . LEU A 1 299 ? 58.155 17.413 152.305 1.00 43.39 299 LEU A C 1
ATOM 1652 O O . LEU A 1 299 ? 59.357 17.539 152.529 1.00 47.67 299 LEU A O 1
ATOM 1657 N N . ILE A 1 300 ? 57.638 16.296 151.807 1.00 46.28 300 ILE A N 1
ATOM 1658 C CA . ILE A 1 300 ? 58.440 15.084 151.644 1.00 49.53 300 ILE A CA 1
ATOM 1659 C C . ILE A 1 300 ? 58.754 14.672 150.195 1.00 48.94 300 ILE A C 1
ATOM 1660 O O . ILE A 1 300 ? 57.849 14.524 149.372 1.00 50.37 300 ILE A O 1
ATOM 1665 N N . GLY A 1 301 ? 60.035 14.420 149.921 1.00 48.17 301 GLY A N 1
ATOM 1666 C CA . GLY A 1 301 ? 60.464 13.987 148.599 1.00 44.68 301 GLY A CA 1
ATOM 1667 C C . GLY A 1 301 ? 61.376 14.989 147.921 1.00 46.32 301 GLY A C 1
ATOM 1668 O O . GLY A 1 301 ? 61.319 16.183 148.238 1.00 50.12 301 GLY A O 1
ATOM 1669 N N . PRO A 1 302 ? 62.311 14.536 147.068 1.00 45.67 302 PRO A N 1
ATOM 1670 C CA . PRO A 1 302 ? 63.188 15.510 146.398 1.00 47.37 302 PRO A CA 1
ATOM 1671 C C . PRO A 1 302 ? 62.288 16.036 145.311 1.00 53.13 302 PRO A C 1
ATOM 1672 O O . PRO A 1 302 ? 61.349 15.345 144.925 1.00 63.09 302 PRO A O 1
ATOM 1676 N N . GLY A 1 303 ? 62.489 17.248 144.841 1.00 51.76 303 GLY A N 1
ATOM 1677 C CA . GLY A 1 303 ? 61.595 17.700 143.784 1.00 54.36 303 GLY A CA 1
ATOM 1678 C C . GLY A 1 303 ? 60.170 18.143 144.136 1.00 50.60 303 GLY A C 1
ATOM 1679 O O . GLY A 1 303 ? 59.218 17.941 143.361 1.00 47.84 303 GLY A O 1
ATOM 1680 N N . ILE A 1 304 ? 60.015 18.683 145.338 1.00 48.71 304 ILE A N 1
ATOM 1681 C CA . ILE A 1 304 ? 58.757 19.250 145.794 1.00 41.39 304 ILE A CA 1
ATOM 1682 C C . ILE A 1 304 ? 59.269 20.500 146.481 1.00 42.59 304 ILE A C 1
ATOM 1683 O O . ILE A 1 304 ? 60.344 20.477 147.075 1.00 44.41 304 ILE A O 1
ATOM 1688 N N . SER A 1 305 ? 58.577 21.614 146.310 1.00 44.51 305 SER A N 1
ATOM 1689 C CA . SER A 1 305 ? 59.022 22.853 146.920 1.00 48.19 305 SER A CA 1
ATOM 1690 C C . SER A 1 305 ? 57.885 23.847 146.866 1.00 51.45 305 SER A C 1
ATOM 1691 O O . SER A 1 305 ? 56.855 23.582 146.240 1.00 54.78 305 SER A O 1
ATOM 1694 N N . GLY A 1 306 ? 58.063 24.985 147.529 1.00 54.09 306 GLY A N 1
ATOM 1695 C CA . GLY A 1 306 ? 57.024 25.992 147.532 1.00 55.49 306 GLY A CA 1
ATOM 1696 C C . GLY A 1 306 ? 56.965 26.739 148.843 1.00 55.93 306 GLY A C 1
ATOM 1697 O O . GLY A 1 306 ? 57.913 26.711 149.623 1.00 61.48 306 GLY A O 1
ATOM 1698 N N . ASP A 1 307 ? 55.843 27.402 149.085 1.00 56.02 307 ASP A N 1
ATOM 1699 C CA . ASP A 1 307 ? 55.646 28.181 150.290 1.00 54.62 307 ASP A CA 1
ATOM 1700 C C . ASP A 1 307 ? 54.562 27.588 151.103 1.00 51.78 307 ASP A C 1
ATOM 1701 O O . ASP A 1 307 ? 53.514 27.227 150.578 1.00 54.97 307 ASP A O 1
ATOM 1706 N N . VAL A 1 308 ? 54.798 27.496 152.396 1.00 48.38 308 VAL A N 1
ATOM 1707 C CA . VAL A 1 308 ? 53.780 26.990 153.285 1.00 43.45 308 VAL A CA 1
ATOM 1708 C C . VAL A 1 308 ? 53.508 28.144 154.217 1.00 47.12 308 VAL A C 1
ATOM 1709 O O . VAL A 1 308 ? 54.363 28.535 155.007 1.00 54.18 308 VAL A O 1
ATOM 1713 N N . ASP A 1 309 ? 52.360 28.765 154.031 1.00 50.55 309 ASP A N 1
ATOM 1714 C CA . ASP A 1 309 ? 51.966 29.896 154.844 1.00 51.49 309 ASP A CA 1
ATOM 1715 C C . ASP A 1 309 ? 51.113 29.330 155.974 1.00 55.41 309 ASP A C 1
ATOM 1716 O O . ASP A 1 309 ? 49.961 28.927 155.763 1.00 56.42 309 ASP A O 1
ATOM 1721 N N . TYR A 1 310 ? 51.679 29.298 157.174 1.00 56.94 310 TYR A N 1
ATOM 1722 C CA . TYR A 1 310 ? 50.975 28.722 158.308 1.00 55.46 310 TYR A CA 1
ATOM 1723 C C . TYR A 1 310 ? 50.465 29.701 159.360 1.00 57.41 310 TYR A C 1
ATOM 1724 O O . TYR A 1 310 ? 51.067 30.755 159.597 1.00 59.47 310 TYR A O 1
ATOM 1733 N N . GLU A 1 311 ? 49.347 29.334 159.978 1.00 56.29 311 GLU A N 1
ATOM 1734 C CA . GLU A 1 311 ? 48.722 30.136 161.020 1.00 56.88 311 GLU A CA 1
ATOM 1735 C C . GLU A 1 311 ? 47.937 29.235 161.964 1.00 57.88 311 GLU A C 1
ATOM 1736 O O . GLU A 1 311 ? 46.929 28.634 161.584 1.00 57.18 311 GLU A O 1
ATOM 1742 N N . SER A 1 312 ? 48.413 29.144 163.199 1.00 59.85 312 SER A N 1
ATOM 1743 C CA . SER A 1 312 ? 47.781 28.305 164.204 1.00 62.03 312 SER A CA 1
ATOM 1744 C C . SER A 1 312 ? 46.371 28.726 164.625 1.00 62.30 312 SER A C 1
ATOM 1745 O O . SER A 1 312 ? 45.467 27.900 164.601 1.00 68.54 312 SER A O 1
ATOM 1748 N N . ALA A 1 313 ? 46.166 29.983 165.015 1.00 60.67 313 ALA A N 1
ATOM 1749 C CA . ALA A 1 313 ? 44.822 30.434 165.416 1.00 63.66 313 ALA A CA 1
ATOM 1750 C C . ALA A 1 313 ? 43.898 30.116 164.248 1.00 68.56 313 ALA A C 1
ATOM 1751 O O . ALA A 1 313 ? 44.048 30.718 163.179 1.00 76.66 313 ALA A O 1
ATOM 1753 N N . ARG A 1 314 ? 42.911 29.239 164.458 1.00 68.67 314 ARG A N 1
ATOM 1754 C CA . ARG A 1 314 ? 42.037 28.786 163.362 1.00 65.40 314 ARG A CA 1
ATOM 1755 C C . ARG A 1 314 ? 43.044 28.151 162.430 1.00 61.43 314 ARG A C 1
ATOM 1756 O O . ARG A 1 314 ? 43.379 28.687 161.370 1.00 62.68 314 ARG A O 1
ATOM 1764 N N . PRO A 1 315 ? 43.423 26.928 162.758 1.00 55.72 315 PRO A N 1
ATOM 1765 C CA . PRO A 1 315 ? 44.399 26.142 162.018 1.00 53.40 315 PRO A CA 1
ATOM 1766 C C . PRO A 1 315 ? 44.228 26.207 160.508 1.00 53.75 315 PRO A C 1
ATOM 1767 O O . PRO A 1 315 ? 43.258 25.676 159.948 1.00 53.91 315 PRO A O 1
ATOM 1771 N N . ILE A 1 316 ? 45.147 26.913 159.859 1.00 50.04 316 ILE A N 1
ATOM 1772 C CA . ILE A 1 316 ? 45.109 27.035 158.412 1.00 48.85 316 ILE A CA 1
ATOM 1773 C C . ILE A 1 316 ? 46.470 27.127 157.719 1.00 48.50 316 ILE A C 1
ATOM 1774 O O . ILE A 1 316 ? 47.383 27.835 158.165 1.00 50.14 316 ILE A O 1
ATOM 1779 N N . ALA A 1 317 ? 46.593 26.411 156.609 1.00 47.06 317 ALA A N 1
ATOM 1780 C CA . ALA A 1 317 ? 47.826 26.412 155.844 1.00 43.51 317 ALA A CA 1
ATOM 1781 C C . ALA A 1 317 ? 47.521 26.608 154.364 1.00 42.46 317 ALA A C 1
ATOM 1782 O O . ALA A 1 317 ? 46.606 25.985 153.803 1.00 42.92 317 ALA A O 1
ATOM 1784 N N . VAL A 1 318 ? 48.281 27.501 153.748 1.00 36.57 318 VAL A N 1
ATOM 1785 C CA . VAL A 1 318 ? 48.129 27.817 152.339 1.00 33.15 318 VAL A CA 1
ATOM 1786 C C . VAL A 1 318 ? 49.438 27.448 151.651 1.00 36.67 318 VAL A C 1
ATOM 1787 O O . VAL A 1 318 ? 50.391 28.234 151.632 1.00 39.93 318 VAL A O 1
ATOM 1791 N N . CYS A 1 319 ? 49.488 26.249 151.091 1.00 38.82 319 CYS A N 1
ATOM 1792 C CA . CYS A 1 319 ? 50.701 25.771 150.433 1.00 39.88 319 CYS A CA 1
ATOM 1793 C C . CYS A 1 319 ? 50.677 25.872 148.916 1.00 38.97 319 CYS A C 1
ATOM 1794 O O . CYS A 1 319 ? 49.884 25.200 148.254 1.00 38.79 319 CYS A O 1
ATOM 1797 N N . GLU A 1 320 ? 51.568 26.700 148.382 1.00 37.89 320 GLU A N 1
ATOM 1798 C CA . GLU A 1 320 ? 51.694 26.916 146.951 1.00 35.58 320 GLU A CA 1
ATOM 1799 C C . GLU A 1 320 ? 52.905 26.111 146.539 1.00 34.60 320 GLU A C 1
ATOM 1800 O O . GLU A 1 320 ? 54.041 26.535 146.707 1.00 32.75 320 GLU A O 1
ATOM 1806 N N . LEU A 1 321 ? 52.645 24.947 145.973 1.00 37.83 321 LEU A N 1
ATOM 1807 C CA . LEU A 1 321 ? 53.704 24.028 145.613 1.00 37.07 321 LEU A CA 1
ATOM 1808 C C . LEU A 1 321 ? 54.030 23.829 144.151 1.00 39.47 321 LEU A C 1
ATOM 1809 O O . LEU A 1 321 ? 53.210 24.074 143.257 1.00 45.87 321 LEU A O 1
ATOM 1814 N N . VAL A 1 322 ? 55.231 23.308 143.936 1.00 35.58 322 VAL A N 1
ATOM 1815 C CA . VAL A 1 322 ? 55.717 22.978 142.615 1.00 31.94 322 VAL A CA 1
ATOM 1816 C C . VAL A 1 322 ? 56.294 21.588 142.757 1.00 34.79 322 VAL A C 1
ATOM 1817 O O . VAL A 1 322 ? 57.213 21.357 143.554 1.00 37.45 322 VAL A O 1
ATOM 1821 N N . THR A 1 323 ? 55.759 20.669 141.975 1.00 37.02 323 THR A N 1
ATOM 1822 C CA . THR A 1 323 ? 56.203 19.302 142.031 1.00 36.01 323 THR A CA 1
ATOM 1823 C C . THR A 1 323 ? 56.821 18.942 140.665 1.00 36.13 323 THR A C 1
ATOM 1824 O O . THR A 1 323 ? 56.214 19.185 139.619 1.00 40.23 323 THR A O 1
ATOM 1828 N N . GLN A 1 324 ? 58.076 18.490 140.685 1.00 33.42 324 GLN A N 1
ATOM 1829 C CA . GLN A 1 324 ? 58.814 18.122 139.469 1.00 33.58 324 GLN A CA 1
ATOM 1830 C C . GLN A 1 324 ? 58.811 16.606 139.310 1.00 35.97 324 GLN A C 1
ATOM 1831 O O . GLN A 1 324 ? 59.641 16.049 138.568 1.00 36.69 324 GLN A O 1
ATOM 1837 N N . MET A 1 325 ? 57.889 15.930 139.986 1.00 32.79 325 MET A N 1
ATOM 1838 C CA . MET A 1 325 ? 57.886 14.479 139.928 1.00 32.70 325 MET A CA 1
ATOM 1839 C C . MET A 1 325 ? 56.606 13.936 140.533 1.00 37.44 325 MET A C 1
ATOM 1840 O O . MET A 1 325 ? 55.992 14.556 141.414 1.00 43.80 325 MET A O 1
ATOM 1845 N N . GLU A 1 326 ? 56.212 12.757 140.089 1.00 38.56 326 GLU A N 1
ATOM 1846 C CA . GLU A 1 326 ? 54.984 12.186 140.592 1.00 39.08 326 GLU A CA 1
ATOM 1847 C C . GLU A 1 326 ? 55.147 11.649 142.000 1.00 42.89 326 GLU A C 1
ATOM 1848 O O . GLU A 1 326 ? 56.260 11.359 142.438 1.00 44.74 326 GLU A O 1
ATOM 1854 N N . GLY A 1 327 ? 54.027 11.555 142.708 1.00 45.85 327 GLY A N 1
ATOM 1855 C CA . GLY A 1 327 ? 54.016 10.989 144.040 1.00 44.78 327 GLY A CA 1
ATOM 1856 C C . GLY A 1 327 ? 54.707 11.723 145.162 1.00 45.45 327 GLY A C 1
ATOM 1857 O O . GLY A 1 327 ? 55.139 11.096 146.127 1.00 44.71 327 GLY A O 1
ATOM 1858 N N . GLN A 1 328 ? 54.842 13.036 145.049 1.00 44.64 328 GLN A N 1
ATOM 1859 C CA . GLN A 1 328 ? 55.454 13.777 146.134 1.00 40.35 328 GLN A CA 1
ATOM 1860 C C . GLN A 1 328 ? 54.458 13.860 147.295 1.00 41.88 328 GLN A C 1
ATOM 1861 O O . GLN A 1 328 ? 53.251 13.627 147.098 1.00 42.44 328 GLN A O 1
ATOM 1867 N N . ILE A 1 329 ? 54.933 14.215 148.491 1.00 43.15 329 ILE A N 1
ATOM 1868 C CA . ILE A 1 329 ? 54.046 14.246 149.659 1.00 40.68 329 ILE A CA 1
ATOM 1869 C C . ILE A 1 329 ? 53.990 15.459 150.569 1.00 40.15 329 ILE A C 1
ATOM 1870 O O . ILE A 1 329 ? 55.008 16.037 150.930 1.00 40.05 329 ILE A O 1
ATOM 1875 N N . LEU A 1 330 ? 52.768 15.796 150.971 1.00 43.56 330 LEU A N 1
ATOM 1876 C CA . LEU A 1 330 ? 52.503 16.888 151.897 1.00 44.53 330 LEU A CA 1
ATOM 1877 C C . LEU A 1 330 ? 52.105 16.167 153.175 1.00 49.54 330 LEU A C 1
ATOM 1878 O O . LEU A 1 330 ? 51.130 15.404 153.169 1.00 50.03 330 LEU A O 1
ATOM 1883 N N . LYS A 1 331 ? 52.861 16.373 154.250 1.00 54.38 331 LYS A N 1
ATOM 1884 C CA . LYS A 1 331 ? 52.567 15.705 155.511 1.00 56.34 331 LYS A CA 1
ATOM 1885 C C . LYS A 1 331 ? 52.107 16.676 156.570 1.00 57.13 331 LYS A C 1
ATOM 1886 O O . LYS A 1 331 ? 52.781 17.676 156.842 1.00 55.44 331 LYS A O 1
ATOM 1892 N N . ILE A 1 332 ? 50.974 16.358 157.186 1.00 57.11 332 ILE A N 1
ATOM 1893 C CA . ILE A 1 332 ? 50.392 17.201 158.220 1.00 59.25 332 ILE A CA 1
ATOM 1894 C C . ILE A 1 332 ? 49.961 16.367 159.405 1.00 61.62 332 ILE A C 1
ATOM 1895 O O . ILE A 1 332 ? 49.228 15.392 159.239 1.00 61.65 332 ILE A O 1
ATOM 1900 N N . THR A 1 333 ? 50.372 16.786 160.598 1.00 64.38 333 THR A N 1
ATOM 1901 C CA . THR A 1 333 ? 50.025 16.080 161.830 1.00 64.96 333 THR A CA 1
ATOM 1902 C C . THR A 1 333 ? 49.071 16.926 162.669 1.00 62.46 333 THR A C 1
ATOM 1903 O O . THR A 1 333 ? 49.245 18.146 162.770 1.00 59.67 333 THR A O 1
ATOM 1907 N N . LYS A 1 334 ? 48.079 16.280 163.276 1.00 61.03 334 LYS A N 1
ATOM 1908 C CA . LYS A 1 334 ? 47.091 16.991 164.078 1.00 63.91 334 LYS A CA 1
ATOM 1909 C C . LYS A 1 334 ? 46.999 16.577 165.558 1.00 68.34 334 LYS A C 1
ATOM 1910 O O . LYS A 1 334 ? 47.553 15.556 165.967 1.00 71.29 334 LYS A O 1
ATOM 1916 N N . THR A 1 335 ? 46.303 17.392 166.348 1.00 71.85 335 THR A N 1
ATOM 1917 C CA . THR A 1 335 ? 46.079 17.163 167.775 1.00 72.14 335 THR A CA 1
ATOM 1918 C C . THR A 1 335 ? 45.057 16.047 167.916 1.00 74.97 335 THR A C 1
ATOM 1919 O O . THR A 1 335 ? 44.074 16.024 167.174 1.00 73.47 335 THR A O 1
ATOM 1923 N N . SER A 1 336 ? 45.239 15.173 168.908 1.00 79.53 336 SER A N 1
ATOM 1924 C CA . SER A 1 336 ? 44.313 14.054 169.139 1.00 80.75 336 SER A CA 1
ATOM 1925 C C . SER A 1 336 ? 42.885 14.571 169.319 1.00 81.33 336 SER A C 1
ATOM 1926 O O . SER A 1 336 ? 41.916 13.855 169.065 1.00 81.11 336 SER A O 1
ATOM 1929 N N . ALA A 1 337 ? 42.783 15.821 169.767 1.00 82.18 337 ALA A N 1
ATOM 1930 C CA . ALA A 1 337 ? 41.510 16.497 170.006 1.00 82.34 337 ALA A CA 1
ATOM 1931 C C . ALA A 1 337 ? 40.869 16.966 168.706 1.00 83.68 337 ALA A C 1
ATOM 1932 O O . ALA A 1 337 ? 39.647 16.883 168.525 1.00 83.79 337 ALA A O 1
ATOM 1934 N N . GLU A 1 338 ? 41.716 17.488 167.825 1.00 83.41 338 GLU A N 1
ATOM 1935 C CA . GLU A 1 338 ? 41.302 18.017 166.534 1.00 78.71 338 GLU A CA 1
ATOM 1936 C C . GLU A 1 338 ? 40.524 17.044 165.640 1.00 78.17 338 GLU A C 1
ATOM 1937 O O . GLU A 1 338 ? 40.802 15.842 165.581 1.00 76.25 338 GLU A O 1
ATOM 1943 N N . GLN A 1 339 ? 39.500 17.596 165.000 1.00 79.38 339 GLN A N 1
ATOM 1944 C CA . GLN A 1 339 ? 38.645 16.881 164.068 1.00 81.43 339 GLN A CA 1
ATOM 1945 C C . GLN A 1 339 ? 39.435 16.600 162.795 1.00 78.81 339 GLN A C 1
ATOM 1946 O O . GLN A 1 339 ? 40.370 17.336 162.472 1.00 81.32 339 GLN A O 1
ATOM 1952 N N . PRO A 1 340 ? 39.061 15.547 162.041 1.00 74.14 340 PRO A N 1
ATOM 1953 C CA . PRO A 1 340 ? 39.793 15.253 160.802 1.00 70.99 340 PRO A CA 1
ATOM 1954 C C . PRO A 1 340 ? 39.736 16.484 159.883 1.00 67.53 340 PRO A C 1
ATOM 1955 O O . PRO A 1 340 ? 38.681 17.107 159.708 1.00 65.34 340 PRO A O 1
ATOM 1959 N N . LEU A 1 341 ? 40.896 16.832 159.337 1.00 61.85 341 LEU A N 1
ATOM 1960 C CA . LEU A 1 341 ? 41.074 18.014 158.500 1.00 55.91 341 LEU A CA 1
ATOM 1961 C C . LEU A 1 341 ? 40.344 18.117 157.169 1.00 57.38 341 LEU A C 1
ATOM 1962 O O . LEU A 1 341 ? 39.931 17.111 156.580 1.00 59.72 341 LEU A O 1
ATOM 1967 N N . GLN A 1 342 ? 40.218 19.359 156.704 1.00 54.52 342 GLN A N 1
ATOM 1968 C CA . GLN A 1 342 ? 39.584 19.680 155.437 1.00 57.17 342 GLN A CA 1
ATOM 1969 C C . GLN A 1 342 ? 40.669 20.191 154.520 1.00 54.17 342 GLN A C 1
ATOM 1970 O O . GLN A 1 342 ? 41.562 20.916 154.963 1.00 53.79 342 GLN A O 1
ATOM 1976 N N . TRP A 1 343 ? 40.554 19.891 153.235 1.00 48.46 343 TRP A N 1
ATOM 1977 C CA . TRP A 1 343 ? 41.526 20.385 152.283 1.00 44.75 343 TRP A CA 1
ATOM 1978 C C . TRP A 1 343 ? 40.899 20.558 150.934 1.00 41.88 343 TRP A C 1
ATOM 1979 O O . TRP A 1 343 ? 39.874 19.935 150.630 1.00 40.99 343 TRP A O 1
ATOM 1990 N N . VAL A 1 344 ? 41.516 21.432 150.148 1.00 38.70 344 VAL A N 1
ATOM 1991 C CA . VAL A 1 344 ? 41.076 21.755 148.803 1.00 38.23 344 VAL A CA 1
ATOM 1992 C C . VAL A 1 344 ? 42.339 21.925 147.997 1.00 39.06 344 VAL A C 1
ATOM 1993 O O . VAL A 1 344 ? 43.321 22.481 148.495 1.00 42.90 344 VAL A O 1
ATOM 1997 N N . VAL A 1 345 ? 42.322 21.477 146.751 1.00 35.69 345 VAL A N 1
ATOM 1998 C CA . VAL A 1 345 ? 43.492 21.637 145.905 1.00 31.87 345 VAL A CA 1
ATOM 1999 C C . VAL A 1 345 ? 43.095 22.206 144.542 1.00 30.09 345 VAL A C 1
ATOM 2000 O O . VAL A 1 345 ? 42.171 21.707 143.875 1.00 26.64 345 VAL A O 1
ATOM 2004 N N . TYR A 1 346 ? 43.737 23.323 144.212 1.00 26.59 346 TYR A N 1
ATOM 2005 C CA . TYR A 1 346 ? 43.504 24.053 142.981 1.00 29.28 346 TYR A CA 1
ATOM 2006 C C . TYR A 1 346 ? 44.692 23.923 142.051 1.00 31.12 346 TYR A C 1
ATOM 2007 O O . TYR A 1 346 ? 45.818 23.707 142.506 1.00 32.46 346 TYR A O 1
ATOM 2016 N N . ARG A 1 347 ? 44.447 24.088 140.753 1.00 35.58 347 ARG A N 1
ATOM 2017 C CA . ARG A 1 347 ? 45.525 24.041 139.773 1.00 35.38 347 ARG A CA 1
ATOM 2018 C C . ARG A 1 347 ? 46.082 25.446 139.716 1.00 37.91 347 ARG A C 1
ATOM 2019 O O . ARG A 1 347 ? 45.319 26.411 139.717 1.00 43.06 347 ARG A O 1
ATOM 2027 N N . MET A 1 348 ? 47.398 25.565 139.676 1.00 42.43 348 MET A N 1
ATOM 2028 C CA . MET A 1 348 ? 48.024 26.872 139.661 1.00 47.28 348 MET A CA 1
ATOM 2029 C C . MET A 1 348 ? 48.392 27.386 138.260 1.00 51.64 348 MET A C 1
ATOM 2030 O O . MET A 1 348 ? 49.194 28.342 138.167 1.00 49.51 348 MET A O 1
ATOM 2036 N N . SER B 1 82 ? 41.465 -14.901 118.032 1.00 64.83 82 SER B N 1
ATOM 2037 C CA . SER B 1 82 ? 40.048 -15.175 117.667 1.00 66.26 82 SER B CA 1
ATOM 2038 C C . SER B 1 82 ? 39.795 -16.683 117.434 1.00 66.56 82 SER B C 1
ATOM 2039 O O . SER B 1 82 ? 40.179 -17.253 116.406 1.00 68.82 82 SER B O 1
ATOM 2042 N N . MET B 1 83 ? 39.133 -17.305 118.404 1.00 63.92 83 MET B N 1
ATOM 2043 C CA . MET B 1 83 ? 38.807 -18.730 118.399 1.00 58.67 83 MET B CA 1
ATOM 2044 C C . MET B 1 83 ? 37.298 -18.934 118.239 1.00 55.08 83 MET B C 1
ATOM 2045 O O . MET B 1 83 ? 36.511 -18.374 119.004 1.00 57.88 83 MET B O 1
ATOM 2050 N N . THR B 1 84 ? 36.893 -19.756 117.279 1.00 50.03 84 THR B N 1
ATOM 2051 C CA . THR B 1 84 ? 35.473 -20.026 117.067 1.00 42.73 84 THR B CA 1
ATOM 2052 C C . THR B 1 84 ? 35.180 -21.471 117.455 1.00 42.02 84 THR B C 1
ATOM 2053 O O . THR B 1 84 ? 35.774 -22.394 116.914 1.00 43.47 84 THR B O 1
ATOM 2057 N N . MET B 1 85 ? 34.268 -21.664 118.395 1.00 42.72 85 MET B N 1
ATOM 2058 C CA . MET B 1 85 ? 33.916 -22.994 118.874 1.00 40.69 85 MET B CA 1
ATOM 2059 C C . MET B 1 85 ? 32.503 -23.416 118.533 1.00 40.12 85 MET B C 1
ATOM 2060 O O . MET B 1 85 ? 31.568 -22.613 118.650 1.00 46.89 85 MET B O 1
ATOM 2065 N N . SER B 1 86 ? 32.337 -24.666 118.113 1.00 35.40 86 SER B N 1
ATOM 2066 C CA . SER B 1 86 ? 31.003 -25.200 117.825 1.00 31.48 86 SER B CA 1
ATOM 2067 C C . SER B 1 86 ? 30.966 -26.535 118.498 1.00 30.69 86 SER B C 1
ATOM 2068 O O . SER B 1 86 ? 31.808 -27.388 118.231 1.00 34.80 86 SER B O 1
ATOM 2071 N N . LYS B 1 87 ? 30.006 -26.728 119.380 1.00 28.79 87 LYS B N 1
ATOM 2072 C CA . LYS B 1 87 ? 29.957 -27.979 120.093 1.00 25.90 87 LYS B CA 1
ATOM 2073 C C . LYS B 1 87 ? 28.582 -28.132 120.699 1.00 26.81 87 LYS B C 1
ATOM 2074 O O . LYS B 1 87 ? 27.808 -27.162 120.786 1.00 27.42 87 LYS B O 1
ATOM 2080 N N . THR B 1 88 ? 28.248 -29.364 121.040 1.00 25.40 88 THR B N 1
ATOM 2081 C CA . THR B 1 88 ? 26.978 -29.628 121.673 1.00 24.38 88 THR B CA 1
ATOM 2082 C C . THR B 1 88 ? 27.353 -30.285 122.976 1.00 25.71 88 THR B C 1
ATOM 2083 O O . THR B 1 88 ? 27.915 -31.376 122.970 1.00 31.79 88 THR B O 1
ATOM 2087 N N . GLU B 1 89 ? 27.136 -29.587 124.081 1.00 27.27 89 GLU B N 1
ATOM 2088 C CA . GLU B 1 89 ? 27.474 -30.137 125.386 1.00 28.92 89 GLU B CA 1
ATOM 2089 C C . GLU B 1 89 ? 26.223 -30.424 126.196 1.00 28.11 89 GLU B C 1
ATOM 2090 O O . GLU B 1 89 ? 25.132 -29.916 125.891 1.00 27.25 89 GLU B O 1
ATOM 2096 N N . LEU B 1 90 ? 26.385 -31.251 127.224 1.00 23.77 90 LEU B N 1
ATOM 2097 C CA . LEU B 1 90 ? 25.274 -31.608 128.083 1.00 19.08 90 LEU B CA 1
ATOM 2098 C C . LEU B 1 90 ? 25.022 -30.466 129.054 1.00 22.94 90 LEU B C 1
ATOM 2099 O O . LEU B 1 90 ? 25.912 -30.096 129.821 1.00 23.34 90 LEU B O 1
ATOM 2104 N N . LEU B 1 91 ? 23.805 -29.936 129.046 1.00 22.50 91 LEU B N 1
ATOM 2105 C CA . LEU B 1 91 ? 23.486 -28.832 129.934 1.00 18.13 91 LEU B CA 1
ATOM 2106 C C . LEU B 1 91 ? 22.935 -29.299 131.269 1.00 20.12 91 LEU B C 1
ATOM 2107 O O . LEU B 1 91 ? 23.467 -28.928 132.317 1.00 30.76 91 LEU B O 1
ATOM 2112 N N . SER B 1 92 ? 21.857 -30.076 131.256 1.00 18.55 92 SER B N 1
ATOM 2113 C CA . SER B 1 92 ? 21.307 -30.536 132.528 1.00 20.59 92 SER B CA 1
ATOM 2114 C C . SER B 1 92 ? 20.355 -31.708 132.413 1.00 23.18 92 SER B C 1
ATOM 2115 O O . SER B 1 92 ? 19.929 -32.082 131.316 1.00 25.77 92 SER B O 1
ATOM 2118 N N . THR B 1 93 ? 19.985 -32.250 133.564 1.00 23.36 93 THR B N 1
ATOM 2119 C CA . THR B 1 93 ? 19.070 -33.367 133.604 1.00 24.70 93 THR B CA 1
ATOM 2120 C C . THR B 1 93 ? 17.698 -32.820 133.888 1.00 28.11 93 THR B C 1
ATOM 2121 O O . THR B 1 93 ? 17.548 -31.912 134.705 1.00 36.90 93 THR B O 1
ATOM 2125 N N . VAL B 1 94 ? 16.696 -33.405 133.247 1.00 25.50 94 VAL B N 1
ATOM 2126 C CA . VAL B 1 94 ? 15.320 -32.974 133.427 1.00 21.82 94 VAL B CA 1
ATOM 2127 C C . VAL B 1 94 ? 14.552 -34.003 134.229 1.00 25.94 94 VAL B C 1
ATOM 2128 O O . VAL B 1 94 ? 14.379 -35.143 133.781 1.00 22.14 94 VAL B O 1
ATOM 2132 N N . LYS B 1 95 ? 14.041 -33.570 135.378 1.00 32.65 95 LYS B N 1
ATOM 2133 C CA . LYS B 1 95 ? 13.267 -34.428 136.270 1.00 34.00 95 LYS B CA 1
ATOM 2134 C C . LYS B 1 95 ? 11.814 -33.985 136.237 1.00 34.83 95 LYS B C 1
ATOM 2135 O O . LYS B 1 95 ? 11.520 -32.792 136.056 1.00 33.09 95 LYS B O 1
ATOM 2141 N N . GLY B 1 96 ? 10.916 -34.929 136.499 1.00 34.55 96 GLY B N 1
ATOM 2142 C CA . GLY B 1 96 ? 9.498 -34.616 136.486 1.00 31.92 96 GLY B CA 1
ATOM 2143 C C . GLY B 1 96 ? 9.040 -33.796 137.672 1.00 30.15 96 GLY B C 1
ATOM 2144 O O . GLY B 1 96 ? 9.699 -33.761 138.707 1.00 37.15 96 GLY B O 1
ATOM 2145 N N . THR B 1 97 ? 7.898 -33.144 137.522 1.00 31.73 97 THR B N 1
ATOM 2146 C CA . THR B 1 97 ? 7.328 -32.333 138.587 1.00 34.81 97 THR B CA 1
ATOM 2147 C C . THR B 1 97 ? 5.871 -32.745 138.734 1.00 40.11 97 THR B C 1
ATOM 2148 O O . THR B 1 97 ? 5.106 -32.768 137.750 1.00 39.23 97 THR B O 1
ATOM 2152 N N . THR B 1 98 ? 5.502 -33.082 139.962 1.00 45.51 98 THR B N 1
ATOM 2153 C CA . THR B 1 98 ? 4.149 -33.489 140.290 1.00 48.42 98 THR B CA 1
ATOM 2154 C C . THR B 1 98 ? 3.554 -32.303 140.989 1.00 49.40 98 THR B C 1
ATOM 2155 O O . THR B 1 98 ? 4.230 -31.304 141.203 1.00 54.77 98 THR B O 1
ATOM 2159 N N . GLY B 1 99 ? 2.287 -32.388 141.338 1.00 51.86 99 GLY B N 1
ATOM 2160 C CA . GLY B 1 99 ? 1.704 -31.286 142.060 1.00 57.41 99 GLY B CA 1
ATOM 2161 C C . GLY B 1 99 ? 1.058 -30.257 141.181 1.00 56.10 99 GLY B C 1
ATOM 2162 O O . GLY B 1 99 ? 0.884 -30.469 139.983 1.00 64.78 99 GLY B O 1
ATOM 2163 N N . VAL B 1 100 ? 0.772 -29.112 141.777 1.00 51.12 100 VAL B N 1
ATOM 2164 C CA . VAL B 1 100 ? 0.084 -28.057 141.079 1.00 51.21 100 VAL B CA 1
ATOM 2165 C C . VAL B 1 100 ? 0.827 -26.739 141.074 1.00 53.90 100 VAL B C 1
ATOM 2166 O O . VAL B 1 100 ? 0.575 -25.878 140.230 1.00 57.35 100 VAL B O 1
ATOM 2170 N N . ILE B 1 101 ? 1.701 -26.550 142.047 1.00 54.83 101 ILE B N 1
ATOM 2171 C CA . ILE B 1 101 ? 2.452 -25.313 142.101 1.00 53.45 101 ILE B CA 1
ATOM 2172 C C . ILE B 1 101 ? 3.541 -25.440 141.061 1.00 55.10 101 ILE B C 1
ATOM 2173 O O . ILE B 1 101 ? 4.094 -26.520 140.860 1.00 56.84 101 ILE B O 1
ATOM 2178 N N . PRO B 1 102 ? 3.788 -24.361 140.315 1.00 55.70 102 PRO B N 1
ATOM 2179 C CA . PRO B 1 102 ? 4.793 -24.281 139.256 1.00 55.57 102 PRO B CA 1
ATOM 2180 C C . PRO B 1 102 ? 6.228 -24.448 139.730 1.00 56.74 102 PRO B C 1
ATOM 2181 O O . PRO B 1 102 ? 6.619 -23.992 140.813 1.00 55.06 102 PRO B O 1
ATOM 2185 N N . SER B 1 103 ? 7.024 -25.048 138.861 1.00 56.93 103 SER B N 1
ATOM 2186 C CA . SER B 1 103 ? 8.414 -25.317 139.152 1.00 56.13 103 SER B CA 1
ATOM 2187 C C . SER B 1 103 ? 9.309 -24.705 138.067 1.00 52.49 103 SER B C 1
ATOM 2188 O O . SER B 1 103 ? 9.135 -25.000 136.876 1.00 53.01 103 SER B O 1
ATOM 2191 N N . PHE B 1 104 ? 10.289 -23.900 138.481 1.00 42.02 104 PHE B N 1
ATOM 2192 C CA . PHE B 1 104 ? 11.199 -23.256 137.532 1.00 33.23 104 PHE B CA 1
ATOM 2193 C C . PHE B 1 104 ? 12.680 -23.447 137.796 1.00 33.31 104 PHE B C 1
ATOM 2194 O O . PHE B 1 104 ? 13.108 -23.571 138.936 1.00 39.88 104 PHE B O 1
ATOM 2202 N N . GLU B 1 105 ? 13.463 -23.414 136.729 1.00 33.08 105 GLU B N 1
ATOM 2203 C CA . GLU B 1 105 ? 14.911 -23.543 136.803 1.00 33.64 105 GLU B CA 1
ATOM 2204 C C . GLU B 1 105 ? 15.451 -22.545 135.811 1.00 30.38 105 GLU B C 1
ATOM 2205 O O . GLU B 1 105 ? 14.963 -22.485 134.683 1.00 32.87 105 GLU B O 1
ATOM 2211 N N . ASP B 1 106 ? 16.435 -21.751 136.198 1.00 24.82 106 ASP B N 1
ATOM 2212 C CA . ASP B 1 106 ? 16.954 -20.779 135.251 1.00 26.14 106 ASP B CA 1
ATOM 2213 C C . ASP B 1 106 ? 18.459 -20.808 135.163 1.00 26.43 106 ASP B C 1
ATOM 2214 O O . ASP B 1 106 ? 19.124 -21.343 136.048 1.00 28.69 106 ASP B O 1
ATOM 2219 N N . TRP B 1 107 ? 19.002 -20.227 134.100 1.00 26.72 107 TRP B N 1
ATOM 2220 C CA . TRP B 1 107 ? 20.438 -20.232 133.961 1.00 28.56 107 TRP B CA 1
ATOM 2221 C C . TRP B 1 107 ? 21.178 -18.948 133.865 1.00 34.52 107 TRP B C 1
ATOM 2222 O O . TRP B 1 107 ? 21.762 -18.557 134.872 1.00 53.06 107 TRP B O 1
ATOM 2233 N N . VAL B 1 108 ? 21.264 -18.349 132.681 1.00 26.74 108 VAL B N 1
ATOM 2234 C CA . VAL B 1 108 ? 21.956 -17.053 132.517 1.00 29.25 108 VAL B CA 1
ATOM 2235 C C . VAL B 1 108 ? 22.710 -16.914 131.197 1.00 33.80 108 VAL B C 1
ATOM 2236 O O . VAL B 1 108 ? 22.397 -16.036 130.403 1.00 41.92 108 VAL B O 1
ATOM 2240 N N . VAL B 1 109 ? 23.673 -17.779 130.916 1.00 17.46 109 VAL B N 1
ATOM 2241 C CA . VAL B 1 109 ? 24.362 -17.653 129.643 1.00 18.61 109 VAL B CA 1
ATOM 2242 C C . VAL B 1 109 ? 25.419 -16.583 129.664 1.00 20.44 109 VAL B C 1
ATOM 2243 O O . VAL B 1 109 ? 25.172 -15.416 129.341 1.00 18.53 109 VAL B O 1
ATOM 2247 N N . SER B 1 110 ? 26.614 -17.054 129.972 1.00 22.84 110 SER B N 1
ATOM 2248 C CA . SER B 1 110 ? 27.837 -16.292 130.014 1.00 20.95 110 SER B CA 1
ATOM 2249 C C . SER B 1 110 ? 28.816 -17.431 129.903 1.00 23.95 110 SER B C 1
ATOM 2250 O O . SER B 1 110 ? 28.629 -18.469 130.543 1.00 27.51 110 SER B O 1
ATOM 2253 N N . PRO B 1 111 ? 29.840 -17.292 129.066 1.00 25.57 111 PRO B N 1
ATOM 2254 C CA . PRO B 1 111 ? 30.788 -18.405 128.969 1.00 25.88 111 PRO B CA 1
ATOM 2255 C C . PRO B 1 111 ? 31.529 -18.726 130.273 1.00 29.50 111 PRO B C 1
ATOM 2256 O O . PRO B 1 111 ? 32.079 -19.809 130.430 1.00 32.66 111 PRO B O 1
ATOM 2260 N N . ARG B 1 112 ? 31.472 -17.825 131.246 1.00 33.53 112 ARG B N 1
ATOM 2261 C CA . ARG B 1 112 ? 32.126 -18.062 132.530 1.00 41.11 112 ARG B CA 1
ATOM 2262 C C . ARG B 1 112 ? 31.309 -19.055 133.381 1.00 38.69 112 ARG B C 1
ATOM 2263 O O . ARG B 1 112 ? 31.804 -19.616 134.363 1.00 44.99 112 ARG B O 1
ATOM 2271 N N . ASN B 1 113 ? 30.054 -19.265 133.012 1.00 29.49 113 ASN B N 1
ATOM 2272 C CA . ASN B 1 113 ? 29.186 -20.121 133.792 1.00 27.09 113 ASN B CA 1
ATOM 2273 C C . ASN B 1 113 ? 29.343 -21.613 133.543 1.00 28.26 113 ASN B C 1
ATOM 2274 O O . ASN B 1 113 ? 28.743 -22.190 132.630 1.00 27.29 113 ASN B O 1
ATOM 2279 N N . VAL B 1 114 ? 30.039 -22.257 134.468 1.00 31.02 114 VAL B N 1
ATOM 2280 C CA . VAL B 1 114 ? 30.307 -23.692 134.398 1.00 30.83 114 VAL B CA 1
ATOM 2281 C C . VAL B 1 114 ? 29.053 -24.541 134.241 1.00 30.72 114 VAL B C 1
ATOM 2282 O O . VAL B 1 114 ? 29.052 -25.548 133.525 1.00 32.68 114 VAL B O 1
ATOM 2286 N N . ALA B 1 115 ? 28.014 -24.148 134.968 1.00 27.07 115 ALA B N 1
ATOM 2287 C CA . ALA B 1 115 ? 26.731 -24.829 134.944 1.00 24.31 115 ALA B CA 1
ATOM 2288 C C . ALA B 1 115 ? 26.198 -24.921 133.531 1.00 27.75 115 ALA B C 1
ATOM 2289 O O . ALA B 1 115 ? 25.475 -25.849 133.189 1.00 31.76 115 ALA B O 1
ATOM 2291 N N . VAL B 1 116 ? 26.515 -23.934 132.714 1.00 27.92 116 VAL B N 1
ATOM 2292 C CA . VAL B 1 116 ? 26.015 -23.959 131.361 1.00 27.82 116 VAL B CA 1
ATOM 2293 C C . VAL B 1 116 ? 27.009 -24.512 130.369 1.00 29.40 116 VAL B C 1
ATOM 2294 O O . VAL B 1 116 ? 26.644 -25.281 129.496 1.00 33.85 116 VAL B O 1
ATOM 2298 N N . PHE B 1 117 ? 28.257 -24.088 130.462 1.00 27.60 117 PHE B N 1
ATOM 2299 C CA . PHE B 1 117 ? 29.253 -24.583 129.541 1.00 26.48 117 PHE B CA 1
ATOM 2300 C C . PHE B 1 117 ? 30.315 -25.260 130.341 1.00 30.86 117 PHE B C 1
ATOM 2301 O O . PHE B 1 117 ? 31.276 -24.630 130.773 1.00 34.61 117 PHE B O 1
ATOM 2309 N N . PRO B 1 118 ? 30.175 -26.564 130.531 1.00 34.74 118 PRO B N 1
ATOM 2310 C CA . PRO B 1 118 ? 31.157 -27.318 131.302 1.00 37.68 118 PRO B CA 1
ATOM 2311 C C . PRO B 1 118 ? 32.551 -27.064 130.743 1.00 36.63 118 PRO B C 1
ATOM 2312 O O . PRO B 1 118 ? 33.330 -26.336 131.341 1.00 35.83 118 PRO B O 1
ATOM 2316 N N . GLN B 1 119 ? 32.819 -27.569 129.544 1.00 34.59 119 GLN B N 1
ATOM 2317 C CA . GLN B 1 119 ? 34.130 -27.389 128.936 1.00 30.30 119 GLN B CA 1
ATOM 2318 C C . GLN B 1 119 ? 34.418 -25.963 128.486 1.00 28.49 119 GLN B C 1
ATOM 2319 O O . GLN B 1 119 ? 35.475 -25.405 128.778 1.00 27.54 119 GLN B O 1
ATOM 2325 N N . LEU B 1 120 ? 33.487 -25.360 127.771 1.00 27.66 120 LEU B N 1
ATOM 2326 C CA . LEU B 1 120 ? 33.729 -24.016 127.289 1.00 22.57 120 LEU B CA 1
ATOM 2327 C C . LEU B 1 120 ? 34.182 -23.029 128.358 1.00 20.34 120 LEU B C 1
ATOM 2328 O O . LEU B 1 120 ? 35.057 -22.207 128.101 1.00 18.84 120 LEU B O 1
ATOM 2333 N N . SER B 1 121 ? 33.594 -23.109 129.549 1.00 20.86 121 SER B N 1
ATOM 2334 C CA . SER B 1 121 ? 33.965 -22.198 130.629 1.00 18.47 121 SER B CA 1
ATOM 2335 C C . SER B 1 121 ? 35.459 -22.269 130.872 1.00 17.55 121 SER B C 1
ATOM 2336 O O . SER B 1 121 ? 36.114 -21.266 131.126 1.00 20.97 121 SER B O 1
ATOM 2339 N N . LEU B 1 122 ? 36.007 -23.463 130.762 1.00 16.62 122 LEU B N 1
ATOM 2340 C CA . LEU B 1 122 ? 37.430 -23.621 130.950 1.00 15.22 122 LEU B CA 1
ATOM 2341 C C . LEU B 1 122 ? 38.220 -22.867 129.876 1.00 17.85 122 LEU B C 1
ATOM 2342 O O . LEU B 1 122 ? 39.169 -22.167 130.170 1.00 18.41 122 LEU B O 1
ATOM 2347 N N . LEU B 1 123 ? 37.865 -23.013 128.614 1.00 18.91 123 LEU B N 1
ATOM 2348 C CA . LEU B 1 123 ? 38.614 -22.274 127.608 1.00 18.75 123 LEU B CA 1
ATOM 2349 C C . LEU B 1 123 ? 38.446 -20.772 127.806 1.00 20.80 123 LEU B C 1
ATOM 2350 O O . LEU B 1 123 ? 39.389 -20.010 127.633 1.00 22.93 123 LEU B O 1
ATOM 2355 N N . ALA B 1 124 ? 37.252 -20.363 128.225 1.00 19.78 124 ALA B N 1
ATOM 2356 C CA . ALA B 1 124 ? 36.922 -18.958 128.412 1.00 19.08 124 ALA B CA 1
ATOM 2357 C C . ALA B 1 124 ? 37.807 -18.176 129.389 1.00 23.84 124 ALA B C 1
ATOM 2358 O O . ALA B 1 124 ? 37.908 -16.951 129.316 1.00 27.27 124 ALA B O 1
ATOM 2360 N N . THR B 1 125 ? 38.477 -18.881 130.282 1.00 26.00 125 THR B N 1
ATOM 2361 C CA . THR B 1 125 ? 39.357 -18.258 131.255 1.00 26.30 125 THR B CA 1
ATOM 2362 C C . THR B 1 125 ? 40.525 -17.516 130.627 1.00 24.51 125 THR B C 1
ATOM 2363 O O . THR B 1 125 ? 41.272 -16.845 131.331 1.00 28.46 125 THR B O 1
ATOM 2367 N N . ASN B 1 126 ? 40.706 -17.651 129.321 1.00 24.59 126 ASN B N 1
ATOM 2368 C CA . ASN B 1 126 ? 41.846 -17.034 128.670 1.00 22.51 126 ASN B CA 1
ATOM 2369 C C . ASN B 1 126 ? 41.531 -15.952 127.700 1.00 23.77 126 ASN B C 1
ATOM 2370 O O . ASN B 1 126 ? 42.410 -15.527 126.937 1.00 27.29 126 ASN B O 1
ATOM 2375 N N . PHE B 1 127 ? 40.292 -15.484 127.723 1.00 22.25 127 PHE B N 1
ATOM 2376 C CA . PHE B 1 127 ? 39.885 -14.429 126.806 1.00 22.24 127 PHE B CA 1
ATOM 2377 C C . PHE B 1 127 ? 39.063 -13.380 127.491 1.00 24.78 127 PHE B C 1
ATOM 2378 O O . PHE B 1 127 ? 38.337 -13.664 128.441 1.00 27.69 127 PHE B O 1
ATOM 2386 N N . ASN B 1 128 ? 39.109 -12.178 126.938 1.00 28.48 128 ASN B N 1
ATOM 2387 C CA . ASN B 1 128 ? 38.358 -11.070 127.485 1.00 27.20 128 ASN B CA 1
ATOM 2388 C C . ASN B 1 128 ? 36.956 -10.876 126.894 1.00 25.39 128 ASN B C 1
ATOM 2389 O O . ASN B 1 128 ? 36.052 -10.386 127.582 1.00 25.03 128 ASN B O 1
ATOM 2394 N N . LYS B 1 129 ? 36.749 -11.314 125.654 1.00 23.70 129 LYS B N 1
ATOM 2395 C CA . LYS B 1 129 ? 35.457 -11.099 125.000 1.00 22.12 129 LYS B CA 1
ATOM 2396 C C . LYS B 1 129 ? 34.868 -12.328 124.346 1.00 22.88 129 LYS B C 1
ATOM 2397 O O . LYS B 1 129 ? 35.568 -13.313 124.092 1.00 24.28 129 LYS B O 1
ATOM 2403 N N . TYR B 1 130 ? 33.591 -12.238 124.003 1.00 22.46 130 TYR B N 1
ATOM 2404 C CA . TYR B 1 130 ? 32.915 -13.344 123.346 1.00 23.73 130 TYR B CA 1
ATOM 2405 C C . TYR B 1 130 ? 31.762 -12.833 122.499 1.00 22.45 130 TYR B C 1
ATOM 2406 O O . TYR B 1 130 ? 31.181 -11.787 122.786 1.00 21.66 130 TYR B O 1
ATOM 2415 N N . ARG B 1 131 ? 31.414 -13.589 121.470 1.00 27.50 131 ARG B N 1
ATOM 2416 C CA . ARG B 1 131 ? 30.299 -13.219 120.609 1.00 27.77 131 ARG B CA 1
ATOM 2417 C C . ARG B 1 131 ? 29.608 -14.497 120.206 1.00 25.59 131 ARG B C 1
ATOM 2418 O O . ARG B 1 131 ? 30.257 -15.412 119.706 1.00 24.96 131 ARG B O 1
ATOM 2426 N N . ILE B 1 132 ? 28.315 -14.596 120.475 1.00 22.47 132 ILE B N 1
ATOM 2427 C CA . ILE B 1 132 ? 27.601 -15.808 120.114 1.00 21.01 132 ILE B CA 1
ATOM 2428 C C . ILE B 1 132 ? 27.016 -15.725 118.729 1.00 26.34 132 ILE B C 1
ATOM 2429 O O . ILE B 1 132 ? 26.207 -14.854 118.427 1.00 31.33 132 ILE B O 1
ATOM 2434 N N . THR B 1 133 ? 27.423 -16.669 117.904 1.00 26.87 133 THR B N 1
ATOM 2435 C CA . THR B 1 133 ? 26.969 -16.754 116.542 1.00 24.30 133 THR B CA 1
ATOM 2436 C C . THR B 1 133 ? 25.709 -17.578 116.437 1.00 26.92 133 THR B C 1
ATOM 2437 O O . THR B 1 133 ? 24.790 -17.213 115.709 1.00 30.69 133 THR B O 1
ATOM 2441 N N . ALA B 1 134 ? 25.662 -18.683 117.171 1.00 26.24 134 ALA B N 1
ATOM 2442 C CA . ALA B 1 134 ? 24.505 -19.552 117.123 1.00 23.60 134 ALA B CA 1
ATOM 2443 C C . ALA B 1 134 ? 24.216 -20.200 118.462 1.00 27.09 134 ALA B C 1
ATOM 2444 O O . ALA B 1 134 ? 25.145 -20.621 119.163 1.00 28.38 134 ALA B O 1
ATOM 2446 N N . LEU B 1 135 ? 22.934 -20.363 118.778 1.00 25.91 135 LEU B N 1
ATOM 2447 C CA . LEU B 1 135 ? 22.584 -20.981 120.042 1.00 24.99 135 LEU B CA 1
ATOM 2448 C C . LEU B 1 135 ? 21.224 -21.664 120.076 1.00 27.38 135 LEU B C 1
ATOM 2449 O O . LEU B 1 135 ? 20.189 -21.047 119.796 1.00 31.38 135 LEU B O 1
ATOM 2454 N N . THR B 1 136 ? 21.241 -22.942 120.437 1.00 24.82 136 THR B N 1
ATOM 2455 C CA . THR B 1 136 ? 20.026 -23.732 120.509 1.00 24.06 136 THR B CA 1
ATOM 2456 C C . THR B 1 136 ? 20.051 -24.671 121.703 1.00 26.44 136 THR B C 1
ATOM 2457 O O . THR B 1 136 ? 21.076 -25.300 122.004 1.00 30.80 136 THR B O 1
ATOM 2461 N N . VAL B 1 137 ? 18.928 -24.757 122.399 1.00 24.28 137 VAL B N 1
ATOM 2462 C CA . VAL B 1 137 ? 18.826 -25.647 123.543 1.00 20.24 137 VAL B CA 1
ATOM 2463 C C . VAL B 1 137 ? 17.967 -26.784 123.039 1.00 23.81 137 VAL B C 1
ATOM 2464 O O . VAL B 1 137 ? 16.884 -26.548 122.487 1.00 23.28 137 VAL B O 1
ATOM 2468 N N . LYS B 1 138 ? 18.459 -28.009 123.162 1.00 23.25 138 LYS B N 1
ATOM 2469 C CA . LYS B 1 138 ? 17.692 -29.136 122.668 1.00 21.74 138 LYS B CA 1
ATOM 2470 C C . LYS B 1 138 ? 17.250 -30.012 123.796 1.00 20.71 138 LYS B C 1
ATOM 2471 O O . LYS B 1 138 ? 18.071 -30.379 124.645 1.00 22.05 138 LYS B O 1
ATOM 2477 N N . TYR B 1 139 ? 15.961 -30.343 123.803 1.00 19.37 139 TYR B N 1
ATOM 2478 C CA . TYR B 1 139 ? 15.404 -31.230 124.809 1.00 19.87 139 TYR B CA 1
ATOM 2479 C C . TYR B 1 139 ? 15.457 -32.625 124.219 1.00 22.30 139 TYR B C 1
ATOM 2480 O O . TYR B 1 139 ? 14.808 -32.907 123.202 1.00 23.81 139 TYR B O 1
ATOM 2489 N N . SER B 1 140 ? 16.167 -33.514 124.892 1.00 19.52 140 SER B N 1
ATOM 2490 C CA . SER B 1 140 ? 16.288 -34.862 124.400 1.00 19.33 140 SER B CA 1
ATOM 2491 C C . SER B 1 140 ? 15.698 -35.842 125.381 1.00 20.55 140 SER B C 1
ATOM 2492 O O . SER B 1 140 ? 16.327 -36.215 126.383 1.00 22.61 140 SER B O 1
ATOM 2495 N N . PRO B 1 141 ? 14.481 -36.297 125.092 1.00 19.19 141 PRO B N 1
ATOM 2496 C CA . PRO B 1 141 ? 13.780 -37.251 125.954 1.00 17.57 141 PRO B CA 1
ATOM 2497 C C . PRO B 1 141 ? 14.516 -38.565 126.069 1.00 17.71 141 PRO B C 1
ATOM 2498 O O . PRO B 1 141 ? 15.179 -39.003 125.126 1.00 22.85 141 PRO B O 1
ATOM 2502 N N . ALA B 1 142 ? 14.405 -39.172 127.244 1.00 20.84 142 ALA B N 1
ATOM 2503 C CA . ALA B 1 142 ? 15.015 -40.468 127.550 1.00 22.92 142 ALA B CA 1
ATOM 2504 C C . ALA B 1 142 ? 13.974 -41.341 128.268 1.00 24.26 142 ALA B C 1
ATOM 2505 O O . ALA B 1 142 ? 14.317 -42.260 129.013 1.00 26.42 142 ALA B O 1
ATOM 2507 N N . CYS B 1 143 ? 12.704 -41.064 128.010 1.00 24.96 143 CYS B N 1
ATOM 2508 C CA . CYS B 1 143 ? 11.611 -41.799 128.623 1.00 24.49 143 CYS B CA 1
ATOM 2509 C C . CYS B 1 143 ? 10.754 -42.465 127.558 1.00 26.21 143 CYS B C 1
ATOM 2510 O O . CYS B 1 143 ? 10.886 -42.162 126.374 1.00 31.27 143 CYS B O 1
ATOM 2513 N N . SER B 1 144 ? 9.819 -43.304 127.993 1.00 22.55 144 SER B N 1
ATOM 2514 C CA . SER B 1 144 ? 8.945 -44.032 127.079 1.00 22.47 144 SER B CA 1
ATOM 2515 C C . SER B 1 144 ? 7.851 -43.150 126.515 1.00 24.43 144 SER B C 1
ATOM 2516 O O . SER B 1 144 ? 7.518 -42.109 127.080 1.00 25.34 144 SER B O 1
ATOM 2519 N N . PHE B 1 145 ? 7.216 -43.632 125.459 1.00 25.25 145 PHE B N 1
ATOM 2520 C CA . PHE B 1 145 ? 6.117 -42.895 124.872 1.00 24.20 145 PHE B CA 1
ATOM 2521 C C . PHE B 1 145 ? 4.931 -42.857 125.807 1.00 24.03 145 PHE B C 1
ATOM 2522 O O . PHE B 1 145 ? 4.059 -42.008 125.671 1.00 25.53 145 PHE B O 1
ATOM 2530 N N . GLU B 1 146 ? 4.882 -43.777 126.756 1.00 21.96 146 GLU B N 1
ATOM 2531 C CA . GLU B 1 146 ? 3.757 -43.800 127.663 1.00 23.51 146 GLU B CA 1
ATOM 2532 C C . GLU B 1 146 ? 4.068 -43.003 128.932 1.00 24.00 146 GLU B C 1
ATOM 2533 O O . GLU B 1 146 ? 3.652 -43.355 130.030 1.00 30.16 146 GLU B O 1
ATOM 2539 N N . THR B 1 147 ? 4.740 -41.875 128.750 1.00 22.98 147 THR B N 1
ATOM 2540 C CA . THR B 1 147 ? 5.112 -40.999 129.849 1.00 21.84 147 THR B CA 1
ATOM 2541 C C . THR B 1 147 ? 4.294 -39.698 129.808 1.00 24.52 147 THR B C 1
ATOM 2542 O O . THR B 1 147 ? 4.293 -38.989 128.792 1.00 28.08 147 THR B O 1
ATOM 2546 N N . ASN B 1 148 ? 3.598 -39.364 130.891 1.00 25.76 148 ASN B N 1
ATOM 2547 C CA . ASN B 1 148 ? 2.824 -38.119 130.898 1.00 21.35 148 ASN B CA 1
ATOM 2548 C C . ASN B 1 148 ? 3.684 -36.988 131.403 1.00 24.94 148 ASN B C 1
ATOM 2549 O O . ASN B 1 148 ? 4.656 -37.216 132.145 1.00 33.05 148 ASN B O 1
ATOM 2554 N N . GLY B 1 149 ? 3.310 -35.767 131.044 1.00 19.18 149 GLY B N 1
ATOM 2555 C CA . GLY B 1 149 ? 4.078 -34.622 131.488 1.00 17.44 149 GLY B CA 1
ATOM 2556 C C . GLY B 1 149 ? 4.368 -33.684 130.341 1.00 23.14 149 GLY B C 1
ATOM 2557 O O . GLY B 1 149 ? 4.214 -34.036 129.159 1.00 27.77 149 GLY B O 1
ATOM 2558 N N . ARG B 1 150 ? 4.804 -32.482 130.688 1.00 25.41 150 ARG B N 1
ATOM 2559 C CA . ARG B 1 150 ? 5.115 -31.473 129.699 1.00 23.83 150 ARG B CA 1
ATOM 2560 C C . ARG B 1 150 ? 6.371 -30.741 130.106 1.00 22.54 150 ARG B C 1
ATOM 2561 O O . ARG B 1 150 ? 6.646 -30.579 131.306 1.00 25.30 150 ARG B O 1
ATOM 2569 N N . VAL B 1 151 ? 7.139 -30.329 129.102 1.00 21.06 151 VAL B N 1
ATOM 2570 C CA . VAL B 1 151 ? 8.395 -29.606 129.299 1.00 19.71 151 VAL B CA 1
ATOM 2571 C C . VAL B 1 151 ? 8.349 -28.291 128.528 1.00 18.46 151 VAL B C 1
ATOM 2572 O O . VAL B 1 151 ? 8.019 -28.274 127.334 1.00 16.28 151 VAL B O 1
ATOM 2576 N N . ALA B 1 152 ? 8.741 -27.206 129.190 1.00 16.46 152 ALA B N 1
ATOM 2577 C CA . ALA B 1 152 ? 8.721 -25.892 128.567 1.00 16.31 152 ALA B CA 1
ATOM 2578 C C . ALA B 1 152 ? 10.039 -25.161 128.764 1.00 20.07 152 ALA B C 1
ATOM 2579 O O . ALA B 1 152 ? 10.648 -25.241 129.840 1.00 21.35 152 ALA B O 1
ATOM 2581 N N . LEU B 1 153 ? 10.448 -24.424 127.732 1.00 19.79 153 LEU B N 1
ATOM 2582 C CA . LEU B 1 153 ? 11.696 -23.673 127.730 1.00 19.70 153 LEU B CA 1
ATOM 2583 C C . LEU B 1 153 ? 11.425 -22.265 127.332 1.00 20.33 153 LEU B C 1
ATOM 2584 O O . LEU B 1 153 ? 10.642 -22.024 126.427 1.00 30.97 153 LEU B O 1
ATOM 2589 N N . GLY B 1 154 ? 12.130 -21.327 127.940 1.00 23.44 154 GLY B N 1
ATOM 2590 C CA . GLY B 1 154 ? 11.915 -19.932 127.605 1.00 22.09 154 GLY B CA 1
ATOM 2591 C C . GLY B 1 154 ? 13.226 -19.183 127.673 1.00 22.14 154 GLY B C 1
ATOM 2592 O O . GLY B 1 154 ? 14.170 -19.630 128.350 1.00 25.28 154 GLY B O 1
ATOM 2593 N N . PHE B 1 155 ? 13.279 -18.030 127.014 1.00 20.06 155 PHE B N 1
ATOM 2594 C CA . PHE B 1 155 ? 14.489 -17.232 126.992 1.00 18.00 155 PHE B CA 1
ATOM 2595 C C . PHE B 1 155 ? 14.219 -15.777 127.215 1.00 18.43 155 PHE B C 1
ATOM 2596 O O . PHE B 1 155 ? 13.218 -15.259 126.732 1.00 26.91 155 PHE B O 1
ATOM 2604 N N . ASN B 1 156 ? 15.132 -15.102 127.901 1.00 17.49 156 ASN B N 1
ATOM 2605 C CA . ASN B 1 156 ? 14.956 -13.688 128.126 1.00 17.18 156 ASN B CA 1
ATOM 2606 C C . ASN B 1 156 ? 16.222 -12.931 127.797 1.00 20.17 156 ASN B C 1
ATOM 2607 O O . ASN B 1 156 ? 17.330 -13.314 128.149 1.00 17.42 156 ASN B O 1
ATOM 2612 N N . ASP B 1 157 ? 15.999 -11.902 127.005 1.00 27.05 157 ASP B N 1
ATOM 2613 C CA . ASP B 1 157 ? 16.988 -10.984 126.529 1.00 23.52 157 ASP B CA 1
ATOM 2614 C C . ASP B 1 157 ? 17.886 -10.408 127.587 1.00 25.30 157 ASP B C 1
ATOM 2615 O O . ASP B 1 157 ? 19.076 -10.284 127.335 1.00 27.38 157 ASP B O 1
ATOM 2620 N N . ASP B 1 158 ? 17.325 -9.902 128.693 1.00 19.71 158 ASP B N 1
ATOM 2621 C CA . ASP B 1 158 ? 18.200 -9.350 129.719 1.00 24.08 158 ASP B CA 1
ATOM 2622 C C . ASP B 1 158 ? 18.280 -10.072 131.023 1.00 23.05 158 ASP B C 1
ATOM 2623 O O . ASP B 1 158 ? 17.347 -10.142 131.830 1.00 20.36 158 ASP B O 1
ATOM 2628 N N . ALA B 1 159 ? 19.484 -10.561 131.227 1.00 24.74 159 ALA B N 1
ATOM 2629 C CA . ALA B 1 159 ? 19.839 -11.311 132.394 1.00 20.66 159 ALA B CA 1
ATOM 2630 C C . ALA B 1 159 ? 19.575 -10.570 133.702 1.00 22.13 159 ALA B C 1
ATOM 2631 O O . ALA B 1 159 ? 19.530 -11.200 134.747 1.00 30.82 159 ALA B O 1
ATOM 2633 N N . SER B 1 160 ? 19.423 -9.250 133.668 1.00 19.01 160 SER B N 1
ATOM 2634 C CA . SER B 1 160 ? 19.170 -8.521 134.903 1.00 15.66 160 SER B CA 1
ATOM 2635 C C . SER B 1 160 ? 17.781 -8.772 135.453 1.00 21.37 160 SER B C 1
ATOM 2636 O O . SER B 1 160 ? 17.596 -8.764 136.661 1.00 27.78 160 SER B O 1
ATOM 2639 N N . ASP B 1 161 ? 16.796 -8.993 134.586 1.00 28.00 161 ASP B N 1
ATOM 2640 C CA . ASP B 1 161 ? 15.435 -9.212 135.071 1.00 24.24 161 ASP B CA 1
ATOM 2641 C C . ASP B 1 161 ? 15.375 -10.543 135.778 1.00 24.23 161 ASP B C 1
ATOM 2642 O O . ASP B 1 161 ? 16.077 -11.490 135.423 1.00 25.86 161 ASP B O 1
ATOM 2647 N N . THR B 1 162 ? 14.528 -10.607 136.794 1.00 23.25 162 THR B N 1
ATOM 2648 C CA . THR B 1 162 ? 14.371 -11.829 137.560 1.00 23.11 162 THR B CA 1
ATOM 2649 C C . THR B 1 162 ? 13.605 -12.860 136.794 1.00 24.93 162 THR B C 1
ATOM 2650 O O . THR B 1 162 ? 12.831 -12.541 135.902 1.00 32.89 162 THR B O 1
ATOM 2654 N N . PRO B 1 163 ? 13.850 -14.132 137.096 1.00 24.89 163 PRO B N 1
ATOM 2655 C CA . PRO B 1 163 ? 13.125 -15.195 136.394 1.00 23.61 163 PRO B CA 1
ATOM 2656 C C . PRO B 1 163 ? 11.649 -15.107 136.752 1.00 24.37 163 PRO B C 1
ATOM 2657 O O . PRO B 1 163 ? 11.270 -14.443 137.723 1.00 31.28 163 PRO B O 1
ATOM 2661 N N . PRO B 1 164 ? 10.797 -15.754 135.966 1.00 22.49 164 PRO B N 1
ATOM 2662 C CA . PRO B 1 164 ? 9.362 -15.725 136.224 1.00 24.11 164 PRO B CA 1
ATOM 2663 C C . PRO B 1 164 ? 9.076 -16.495 137.482 1.00 26.51 164 PRO B C 1
ATOM 2664 O O . PRO B 1 164 ? 9.810 -17.413 137.833 1.00 31.39 164 PRO B O 1
ATOM 2668 N N . THR B 1 165 ? 8.024 -16.115 138.184 1.00 26.60 165 THR B N 1
ATOM 2669 C CA . THR B 1 165 ? 7.689 -16.834 139.387 1.00 26.68 165 THR B CA 1
ATOM 2670 C C . THR B 1 165 ? 6.264 -17.361 139.220 1.00 29.30 165 THR B C 1
ATOM 2671 O O . THR B 1 165 ? 5.768 -18.092 140.075 1.00 34.52 165 THR B O 1
ATOM 2675 N N . THR B 1 166 ? 5.626 -17.013 138.100 1.00 28.88 166 THR B N 1
ATOM 2676 C CA . THR B 1 166 ? 4.260 -17.456 137.788 1.00 27.40 166 THR B CA 1
ATOM 2677 C C . THR B 1 166 ? 4.234 -18.035 136.391 1.00 26.14 166 THR B C 1
ATOM 2678 O O . THR B 1 166 ? 5.000 -17.599 135.522 1.00 27.48 166 THR B O 1
ATOM 2682 N N . LYS B 1 167 ? 3.338 -18.980 136.143 1.00 28.14 167 LYS B N 1
ATOM 2683 C CA . LYS B 1 167 ? 3.264 -19.539 134.798 1.00 29.50 167 LYS B CA 1
ATOM 2684 C C . LYS B 1 167 ? 2.843 -18.478 133.785 1.00 28.48 167 LYS B C 1
ATOM 2685 O O . LYS B 1 167 ? 2.986 -18.678 132.610 1.00 31.19 167 LYS B O 1
ATOM 2691 N N . VAL B 1 168 ? 2.280 -17.368 134.231 1.00 24.81 168 VAL B N 1
ATOM 2692 C CA . VAL B 1 168 ? 1.873 -16.336 133.300 1.00 17.99 168 VAL B CA 1
ATOM 2693 C C . VAL B 1 168 ? 3.093 -15.572 132.794 1.00 18.91 168 VAL B C 1
ATOM 2694 O O . VAL B 1 168 ? 3.186 -15.228 131.611 1.00 24.20 168 VAL B O 1
ATOM 2698 N N . GLY B 1 169 ? 4.007 -15.286 133.716 1.00 19.73 169 GLY B N 1
ATOM 2699 C CA . GLY B 1 169 ? 5.221 -14.557 133.388 1.00 23.07 169 GLY B CA 1
ATOM 2700 C C . GLY B 1 169 ? 5.938 -15.275 132.278 1.00 24.07 169 GLY B C 1
ATOM 2701 O O . GLY B 1 169 ? 6.301 -14.690 131.250 1.00 27.40 169 GLY B O 1
ATOM 2702 N N . PHE B 1 170 ? 6.149 -16.564 132.499 1.00 26.15 170 PHE B N 1
ATOM 2703 C CA . PHE B 1 170 ? 6.766 -17.424 131.508 1.00 25.21 170 PHE B CA 1
ATOM 2704 C C . PHE B 1 170 ? 5.579 -17.485 130.588 1.00 28.11 170 PHE B C 1
ATOM 2705 O O . PHE B 1 170 ? 4.541 -17.889 131.046 1.00 43.21 170 PHE B O 1
ATOM 2713 N N . TYR B 1 171 ? 5.690 -17.010 129.356 1.00 22.37 171 TYR B N 1
ATOM 2714 C CA . TYR B 1 171 ? 4.576 -17.002 128.357 1.00 23.47 171 TYR B CA 1
ATOM 2715 C C . TYR B 1 171 ? 4.450 -15.593 127.882 1.00 24.05 171 TYR B C 1
ATOM 2716 O O . TYR B 1 171 ? 3.938 -15.348 126.785 1.00 29.42 171 TYR B O 1
ATOM 2725 N N . ASP B 1 172 ? 4.792 -14.673 128.774 1.00 21.81 172 ASP B N 1
ATOM 2726 C CA . ASP B 1 172 ? 4.845 -13.277 128.416 1.00 24.32 172 ASP B CA 1
ATOM 2727 C C . ASP B 1 172 ? 6.297 -13.026 128.022 1.00 23.74 172 ASP B C 1
ATOM 2728 O O . ASP B 1 172 ? 6.649 -11.935 127.567 1.00 30.89 172 ASP B O 1
ATOM 2733 N N . LEU B 1 173 ? 7.137 -14.041 128.228 1.00 21.06 173 LEU B N 1
ATOM 2734 C CA . LEU B 1 173 ? 8.555 -13.972 127.881 1.00 21.61 173 LEU B CA 1
ATOM 2735 C C . LEU B 1 173 ? 8.726 -13.886 126.380 1.00 23.39 173 LEU B C 1
ATOM 2736 O O . LEU B 1 173 ? 7.904 -14.429 125.619 1.00 23.58 173 LEU B O 1
ATOM 2741 N N . GLY B 1 174 ? 9.841 -13.286 125.968 1.00 26.48 174 GLY B N 1
ATOM 2742 C CA . GLY B 1 174 ? 10.136 -13.134 124.548 1.00 29.35 174 GLY B CA 1
ATOM 2743 C C . GLY B 1 174 ? 9.951 -14.400 123.736 1.00 26.10 174 GLY B C 1
ATOM 2744 O O . GLY B 1 174 ? 9.201 -14.403 122.764 1.00 29.91 174 GLY B O 1
ATOM 2745 N N . LYS B 1 175 ? 10.632 -15.475 124.112 1.00 25.75 175 LYS B N 1
ATOM 2746 C CA . LYS B 1 175 ? 10.473 -16.727 123.387 1.00 28.87 175 LYS B CA 1
ATOM 2747 C C . LYS B 1 175 ? 10.250 -17.887 124.319 1.00 25.77 175 LYS B C 1
ATOM 2748 O O . LYS B 1 175 ? 10.811 -17.925 125.406 1.00 27.44 175 LYS B O 1
ATOM 2754 N N . HIS B 1 176 ? 9.423 -18.834 123.895 1.00 24.76 176 HIS B N 1
ATOM 2755 C CA . HIS B 1 176 ? 9.164 -20.026 124.691 1.00 22.82 176 HIS B CA 1
ATOM 2756 C C . HIS B 1 176 ? 8.634 -21.132 123.810 1.00 24.20 176 HIS B C 1
ATOM 2757 O O . HIS B 1 176 ? 7.989 -20.874 122.797 1.00 31.46 176 HIS B O 1
ATOM 2764 N N . VAL B 1 177 ? 8.866 -22.362 124.237 1.00 26.53 177 VAL B N 1
ATOM 2765 C CA . VAL B 1 177 ? 8.455 -23.541 123.505 1.00 24.40 177 VAL B CA 1
ATOM 2766 C C . VAL B 1 177 ? 8.049 -24.600 124.519 1.00 26.48 177 VAL B C 1
ATOM 2767 O O . VAL B 1 177 ? 8.681 -24.713 125.566 1.00 28.84 177 VAL B O 1
ATOM 2771 N N . GLU B 1 178 ? 6.970 -25.326 124.248 1.00 25.10 178 GLU B N 1
ATOM 2772 C CA . GLU B 1 178 ? 6.537 -26.373 125.164 1.00 25.52 178 GLU B CA 1
ATOM 2773 C C . GLU B 1 178 ? 6.460 -27.654 124.343 1.00 24.84 178 GLU B C 1
ATOM 2774 O O . GLU B 1 178 ? 6.202 -27.595 123.144 1.00 28.06 178 GLU B O 1
ATOM 2780 N N . THR B 1 179 ? 6.683 -28.796 124.984 1.00 23.88 179 THR B N 1
ATOM 2781 C CA . THR B 1 179 ? 6.661 -30.085 124.304 1.00 21.24 179 THR B CA 1
ATOM 2782 C C . THR B 1 179 ? 6.237 -31.183 125.265 1.00 20.93 179 THR B C 1
ATOM 2783 O O . THR B 1 179 ? 6.335 -31.047 126.488 1.00 18.93 179 THR B O 1
ATOM 2787 N N . ALA B 1 180 ? 5.759 -32.278 124.696 1.00 22.42 180 ALA B N 1
ATOM 2788 C CA . ALA B 1 180 ? 5.356 -33.416 125.494 1.00 22.35 180 ALA B CA 1
ATOM 2789 C C . ALA B 1 180 ? 6.644 -34.016 126.010 1.00 24.72 180 ALA B C 1
ATOM 2790 O O . ALA B 1 180 ? 7.657 -34.027 125.313 1.00 27.21 180 ALA B O 1
ATOM 2792 N N . ALA B 1 181 ? 6.592 -34.557 127.214 1.00 25.54 181 ALA B N 1
ATOM 2793 C CA . ALA B 1 181 ? 7.771 -35.149 127.833 1.00 24.13 181 ALA B CA 1
ATOM 2794 C C . ALA B 1 181 ? 8.510 -36.172 126.978 1.00 25.02 181 ALA B C 1
ATOM 2795 O O . ALA B 1 181 ? 9.737 -36.248 127.015 1.00 25.34 181 ALA B O 1
ATOM 2797 N N . GLN B 1 182 ? 7.778 -36.966 126.211 1.00 28.83 182 GLN B N 1
ATOM 2798 C CA . GLN B 1 182 ? 8.442 -37.976 125.404 1.00 32.46 182 GLN B CA 1
ATOM 2799 C C . GLN B 1 182 ? 8.778 -37.526 124.004 1.00 29.95 182 GLN B C 1
ATOM 2800 O O . GLN B 1 182 ? 9.197 -38.335 123.181 1.00 32.48 182 GLN B O 1
ATOM 2806 N N . THR B 1 183 ? 8.681 -36.232 123.753 1.00 28.66 183 THR B N 1
ATOM 2807 C CA . THR B 1 183 ? 8.970 -35.722 122.427 1.00 26.23 183 THR B CA 1
ATOM 2808 C C . THR B 1 183 ? 10.075 -34.676 122.371 1.00 25.91 183 THR B C 1
ATOM 2809 O O . THR B 1 183 ? 9.997 -33.631 123.032 1.00 25.66 183 THR B O 1
ATOM 2813 N N . ALA B 1 184 ? 11.073 -34.928 121.528 1.00 24.02 184 ALA B N 1
ATOM 2814 C CA . ALA B 1 184 ? 12.195 -33.997 121.376 1.00 22.54 184 ALA B CA 1
ATOM 2815 C C . ALA B 1 184 ? 11.731 -32.631 120.872 1.00 20.75 184 ALA B C 1
ATOM 2816 O O . ALA B 1 184 ? 10.748 -32.550 120.148 1.00 24.47 184 ALA B O 1
ATOM 2818 N N . LYS B 1 185 ? 12.445 -31.564 121.220 1.00 21.88 185 LYS B N 1
ATOM 2819 C CA . LYS B 1 185 ? 12.050 -30.227 120.765 1.00 22.31 185 LYS B CA 1
ATOM 2820 C C . LYS B 1 185 ? 13.197 -29.244 120.947 1.00 22.01 185 LYS B C 1
ATOM 2821 O O . LYS B 1 185 ? 13.952 -29.357 121.919 1.00 23.22 185 LYS B O 1
ATOM 2827 N N . ASP B 1 186 ? 13.349 -28.306 120.013 1.00 20.65 186 ASP B N 1
ATOM 2828 C CA . ASP B 1 186 ? 14.438 -27.333 120.097 1.00 21.24 186 ASP B CA 1
ATOM 2829 C C . ASP B 1 186 ? 14.005 -25.906 120.392 1.00 22.86 186 ASP B C 1
ATOM 2830 O O . ASP B 1 186 ? 12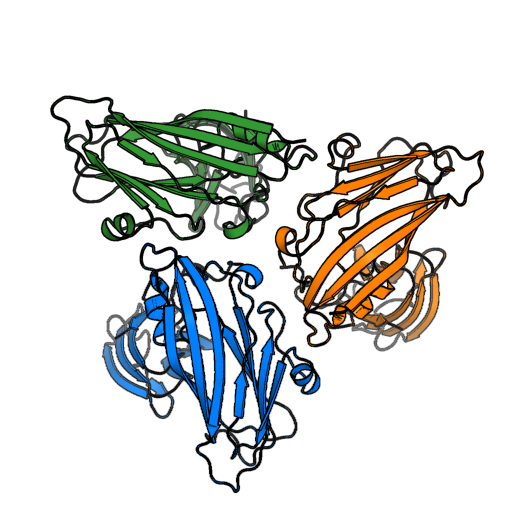.926 -25.474 119.994 1.00 28.41 186 ASP B O 1
ATOM 2835 N N . LEU B 1 187 ? 14.839 -25.175 121.117 1.00 21.85 187 LEU B N 1
ATOM 2836 C CA . LEU B 1 187 ? 14.556 -23.776 121.394 1.00 21.91 187 LEU B CA 1
ATOM 2837 C C . LEU B 1 187 ? 15.707 -23.030 120.746 1.00 21.67 187 LEU B C 1
ATOM 2838 O O . LEU B 1 187 ? 16.840 -23.090 121.236 1.00 23.98 187 LEU B O 1
ATOM 2843 N N . VAL B 1 188 ? 15.466 -22.399 119.609 1.00 18.72 188 VAL B N 1
ATOM 2844 C CA . VAL B 1 188 ? 16.575 -21.692 118.998 1.00 20.55 188 VAL B CA 1
ATOM 2845 C C . VAL B 1 188 ? 16.509 -20.238 119.384 1.00 21.27 188 VAL B C 1
ATOM 2846 O O . VAL B 1 188 ? 15.561 -19.506 119.072 1.00 19.06 188 VAL B O 1
ATOM 2850 N N . ILE B 1 189 ? 17.513 -19.870 120.155 1.00 21.14 189 ILE B N 1
ATOM 2851 C CA . ILE B 1 189 ? 17.655 -18.544 120.677 1.00 21.34 189 ILE B CA 1
ATOM 2852 C C . ILE B 1 189 ? 18.205 -17.610 119.627 1.00 25.33 189 ILE B C 1
ATOM 2853 O O . ILE B 1 189 ? 19.037 -18.002 118.804 1.00 27.31 189 ILE B O 1
ATOM 2858 N N . PRO B 1 190 ? 17.671 -16.385 119.585 1.00 29.97 190 PRO B N 1
ATOM 2859 C CA . PRO B 1 190 ? 18.033 -15.299 118.671 1.00 30.63 190 PRO B CA 1
ATOM 2860 C C . PRO B 1 190 ? 19.397 -14.764 119.036 1.00 31.69 190 PRO B C 1
ATOM 2861 O O . PRO B 1 190 ? 19.800 -14.799 120.192 1.00 36.77 190 PRO B O 1
ATOM 2865 N N . VAL B 1 191 ? 20.042 -14.120 118.084 1.00 31.62 191 VAL B N 1
ATOM 2866 C CA . VAL B 1 191 ? 21.372 -13.619 118.323 1.00 27.24 191 VAL B CA 1
ATOM 2867 C C . VAL B 1 191 ? 21.564 -12.188 117.835 1.00 30.56 191 VAL B C 1
ATOM 2868 O O . VAL B 1 191 ? 21.093 -11.861 116.744 1.00 39.54 191 VAL B O 1
ATOM 2872 N N . ASP B 1 192 ? 22.161 -11.318 118.659 1.00 32.77 192 ASP B N 1
ATOM 2873 C CA . ASP B 1 192 ? 22.479 -9.952 118.201 1.00 34.16 192 ASP B CA 1
ATOM 2874 C C . ASP B 1 192 ? 23.943 -10.039 117.798 1.00 39.80 192 ASP B C 1
ATOM 2875 O O . ASP B 1 192 ? 24.665 -10.948 118.236 1.00 48.89 192 ASP B O 1
ATOM 2880 N N . GLY B 1 193 ? 24.419 -9.112 116.988 1.00 39.69 193 GLY B N 1
ATOM 2881 C CA . GLY B 1 193 ? 25.819 -9.225 116.601 1.00 46.15 193 GLY B CA 1
ATOM 2882 C C . GLY B 1 193 ? 26.792 -8.746 117.664 1.00 44.93 193 GLY B C 1
ATOM 2883 O O . GLY B 1 193 ? 28.007 -8.746 117.461 1.00 47.61 193 GLY B O 1
ATOM 2884 N N . LYS B 1 194 ? 26.252 -8.341 118.806 1.00 42.02 194 LYS B N 1
ATOM 2885 C CA . LYS B 1 194 ? 27.065 -7.810 119.872 1.00 36.71 194 LYS B CA 1
ATOM 2886 C C . LYS B 1 194 ? 28.179 -8.694 120.404 1.00 35.03 194 LYS B C 1
ATOM 2887 O O . LYS B 1 194 ? 27.995 -9.889 120.684 1.00 37.52 194 LYS B O 1
ATOM 2893 N N . THR B 1 195 ? 29.340 -8.068 120.533 1.00 32.58 195 THR B N 1
ATOM 2894 C CA . THR B 1 195 ? 30.526 -8.704 121.076 1.00 28.61 195 THR B CA 1
ATOM 2895 C C . THR B 1 195 ? 30.693 -8.059 122.441 1.00 28.78 195 THR B C 1
ATOM 2896 O O . THR B 1 195 ? 30.794 -6.829 122.524 1.00 33.84 195 THR B O 1
ATOM 2900 N N . ARG B 1 196 ? 30.672 -8.846 123.509 1.00 25.69 196 ARG B N 1
ATOM 2901 C CA . ARG B 1 196 ? 30.844 -8.247 124.818 1.00 25.26 196 ARG B CA 1
ATOM 2902 C C . ARG B 1 196 ? 31.886 -8.906 125.674 1.00 23.81 196 ARG B C 1
ATOM 2903 O O . ARG B 1 196 ? 32.407 -9.982 125.339 1.00 20.07 196 ARG B O 1
ATOM 2911 N N . PHE B 1 197 ? 32.240 -8.194 126.744 1.00 22.13 197 PHE B N 1
ATOM 2912 C CA . PHE B 1 197 ? 33.239 -8.668 127.685 1.00 19.81 197 PHE B CA 1
ATOM 2913 C C . PHE B 1 197 ? 32.717 -9.852 128.430 1.00 19.89 197 PHE B C 1
ATOM 2914 O O . PHE B 1 197 ? 31.511 -9.998 128.614 1.00 22.27 197 PHE B O 1
ATOM 2922 N N . ILE B 1 198 ? 33.625 -10.702 128.856 1.00 15.75 198 ILE B N 1
ATOM 2923 C CA . ILE B 1 198 ? 33.223 -11.842 129.627 1.00 18.28 198 ILE B CA 1
ATOM 2924 C C . ILE B 1 198 ? 33.245 -11.339 131.065 1.00 22.03 198 ILE B C 1
ATOM 2925 O O . ILE B 1 198 ? 34.203 -10.683 131.481 1.00 23.94 198 ILE B O 1
ATOM 2930 N N . ARG B 1 199 ? 32.159 -11.576 131.795 1.00 23.70 199 ARG B N 1
ATOM 2931 C CA . ARG B 1 199 ? 32.055 -11.141 133.184 1.00 21.40 199 ARG B CA 1
ATOM 2932 C C . ARG B 1 199 ? 33.313 -11.443 133.979 1.00 22.01 199 ARG B C 1
ATOM 2933 O O . ARG B 1 199 ? 33.909 -12.506 133.828 1.00 22.82 199 ARG B O 1
ATOM 2941 N N . ASP B 1 200 ? 33.708 -10.484 134.810 1.00 24.88 200 ASP B N 1
ATOM 2942 C CA . ASP B 1 200 ? 34.887 -10.590 135.669 1.00 25.51 200 ASP B CA 1
ATOM 2943 C C . ASP B 1 200 ? 34.568 -10.791 137.149 1.00 26.92 200 ASP B C 1
ATOM 2944 O O . ASP B 1 200 ? 35.360 -11.368 137.879 1.00 29.72 200 ASP B O 1
ATOM 2949 N N . SER B 1 201 ? 33.434 -10.272 137.599 1.00 28.79 201 SER B N 1
ATOM 2950 C CA . SER B 1 201 ? 33.044 -10.407 138.994 1.00 27.95 201 SER B CA 1
ATOM 2951 C C . SER B 1 201 ? 31.566 -10.139 139.163 1.00 30.98 201 SER B C 1
ATOM 2952 O O . SER B 1 201 ? 30.871 -9.725 138.224 1.00 31.96 201 SER B O 1
ATOM 2955 N N . ALA B 1 202 ? 31.125 -10.249 140.408 1.00 33.99 202 ALA B N 1
ATOM 2956 C CA . ALA B 1 202 ? 29.732 -10.054 140.735 1.00 34.77 202 ALA B CA 1
ATOM 2957 C C . ALA B 1 202 ? 29.303 -8.636 140.512 1.00 36.37 202 ALA B C 1
ATOM 2958 O O . ALA B 1 202 ? 28.146 -8.379 140.221 1.00 43.24 202 ALA B O 1
ATOM 2960 N N . SER B 1 203 ? 30.223 -7.700 140.647 1.00 33.93 203 SER B N 1
ATOM 2961 C CA . SER B 1 203 ? 29.843 -6.318 140.464 1.00 37.38 203 SER B CA 1
ATOM 2962 C C . SER B 1 203 ? 29.743 -5.878 139.013 1.00 35.15 203 SER B C 1
ATOM 2963 O O . SER B 1 203 ? 29.653 -4.688 138.740 1.00 37.42 203 SER B O 1
ATOM 2966 N N . ASP B 1 204 ? 29.782 -6.816 138.078 1.00 34.10 204 ASP B N 1
ATOM 2967 C CA . ASP B 1 204 ? 29.680 -6.432 136.688 1.00 28.96 204 ASP B CA 1
ATOM 2968 C C . ASP B 1 204 ? 28.244 -6.203 136.305 1.00 31.22 204 ASP B C 1
ATOM 2969 O O . ASP B 1 204 ? 27.336 -6.626 137.010 1.00 39.75 204 ASP B O 1
ATOM 2974 N N . ASP B 1 205 ? 28.015 -5.480 135.225 1.00 27.12 205 ASP B N 1
ATOM 2975 C CA . ASP B 1 205 ? 26.643 -5.207 134.838 1.00 24.35 205 ASP B CA 1
ATOM 2976 C C . ASP B 1 205 ? 26.046 -6.307 133.984 1.00 22.17 205 ASP B C 1
ATOM 2977 O O . ASP B 1 205 ? 26.447 -6.496 132.847 1.00 27.66 205 ASP B O 1
ATOM 2982 N N . ALA B 1 206 ? 25.025 -6.976 134.493 1.00 22.95 206 ALA B N 1
ATOM 2983 C CA . ALA B 1 206 ? 24.377 -8.040 133.731 1.00 19.27 206 ALA B CA 1
ATOM 2984 C C . ALA B 1 206 ? 23.928 -7.592 132.349 1.00 19.53 206 ALA B C 1
ATOM 2985 O O . ALA B 1 206 ? 24.029 -8.348 131.385 1.00 24.20 206 ALA B O 1
ATOM 2987 N N . LYS B 1 207 ? 23.406 -6.374 132.252 1.00 18.69 207 LYS B N 1
ATOM 2988 C CA . LYS B 1 207 ? 22.924 -5.881 130.965 1.00 18.99 207 LYS B CA 1
ATOM 2989 C C . LYS B 1 207 ? 24.021 -5.642 129.968 1.00 21.97 207 LYS B C 1
ATOM 2990 O O . LYS B 1 207 ? 23.780 -5.622 128.765 1.00 28.38 207 LYS B O 1
ATOM 2996 N N . LEU B 1 208 ? 25.231 -5.452 130.465 1.00 21.66 208 LEU B N 1
ATOM 2997 C CA . LEU B 1 208 ? 26.347 -5.176 129.583 1.00 20.90 208 LEU B CA 1
ATOM 2998 C C . LEU B 1 208 ? 27.207 -6.397 129.323 1.00 22.91 208 LEU B C 1
ATOM 2999 O O . LEU B 1 208 ? 27.741 -6.579 128.232 1.00 30.14 208 LEU B O 1
ATOM 3004 N N . VAL B 1 209 ? 27.270 -7.283 130.290 1.00 19.97 209 VAL B N 1
ATOM 3005 C CA . VAL B 1 209 ? 28.169 -8.393 130.164 1.00 17.75 209 VAL B CA 1
ATOM 3006 C C . VAL B 1 209 ? 27.594 -9.799 129.912 1.00 21.31 209 VAL B C 1
ATOM 3007 O O . VAL B 1 209 ? 28.288 -10.675 129.399 1.00 21.89 209 VAL B O 1
ATOM 3011 N N . ASP B 1 210 ? 26.335 -10.012 130.276 1.00 22.35 210 ASP B N 1
ATOM 3012 C CA . ASP B 1 210 ? 25.703 -11.307 130.086 1.00 24.10 210 ASP B CA 1
ATOM 3013 C C . ASP B 1 210 ? 24.794 -11.367 128.881 1.00 25.28 210 ASP B C 1
ATOM 3014 O O . ASP B 1 210 ? 24.140 -10.394 128.518 1.00 33.58 210 ASP B O 1
ATOM 3019 N N . PHE B 1 211 ? 24.647 -12.565 128.354 1.00 21.85 211 PHE B N 1
ATOM 3020 C CA . PHE B 1 211 ? 23.856 -12.766 127.168 1.00 21.95 211 PHE B CA 1
ATOM 3021 C C . PHE B 1 211 ? 22.341 -12.765 127.239 1.00 21.66 211 PHE B C 1
ATOM 3022 O O . PHE B 1 211 ? 21.683 -12.326 126.291 1.00 27.43 211 PHE B O 1
ATOM 3030 N N . GLY B 1 212 ? 21.795 -13.393 128.270 1.00 19.87 212 GLY B N 1
ATOM 3031 C CA . GLY B 1 212 ? 20.353 -13.479 128.412 1.00 20.74 212 GLY B CA 1
ATOM 3032 C C . GLY B 1 212 ? 20.063 -14.445 129.550 1.00 21.92 212 GLY B C 1
ATOM 3033 O O . GLY B 1 212 ? 20.817 -14.466 130.502 1.00 22.88 212 GLY B O 1
ATOM 3034 N N . ARG B 1 213 ? 18.953 -15.171 129.531 1.00 22.59 213 ARG B N 1
ATOM 3035 C CA . ARG B 1 213 ? 18.684 -16.119 130.608 1.00 22.72 213 ARG B CA 1
ATOM 3036 C C . ARG B 1 213 ? 17.737 -17.183 130.104 1.00 27.80 213 ARG B C 1
ATOM 3037 O O . ARG B 1 213 ? 16.782 -16.893 129.366 1.00 23.25 213 ARG B O 1
ATOM 3045 N N . ILE B 1 214 ? 18.025 -18.420 130.484 1.00 27.43 214 ILE B N 1
ATOM 3046 C CA . ILE B 1 214 ? 17.217 -19.543 130.055 1.00 23.47 214 ILE B CA 1
ATOM 3047 C C . ILE B 1 214 ? 16.357 -20.015 131.197 1.00 23.93 214 ILE B C 1
ATOM 3048 O O . ILE B 1 214 ? 16.808 -20.048 132.342 1.00 24.12 214 ILE B O 1
ATOM 3053 N N . VAL B 1 215 ? 15.145 -20.439 130.881 1.00 21.59 215 VAL B N 1
ATOM 3054 C CA . VAL B 1 215 ? 14.247 -20.915 131.909 1.00 23.01 215 VAL B CA 1
ATOM 3055 C C . VAL B 1 215 ? 13.605 -22.218 131.516 1.00 24.13 215 VAL B C 1
ATOM 3056 O O . VAL B 1 215 ? 13.125 -22.364 130.382 1.00 26.42 215 VAL B O 1
ATOM 3060 N N . LEU B 1 216 ? 13.542 -23.139 132.470 1.00 18.36 216 LEU B N 1
ATOM 3061 C CA . LEU B 1 216 ? 12.936 -24.436 132.238 1.00 17.70 216 LEU B CA 1
ATOM 3062 C C . LEU B 1 216 ? 11.789 -24.610 133.210 1.00 21.41 216 LEU B C 1
ATOM 3063 O O . LEU B 1 216 ? 11.880 -24.162 134.354 1.00 26.82 216 LEU B O 1
ATOM 3068 N N . SER B 1 217 ? 10.716 -25.245 132.753 1.00 19.14 217 SER B N 1
ATOM 3069 C CA . SER B 1 217 ? 9.569 -25.508 133.599 1.00 21.98 217 SER B CA 1
ATOM 3070 C C . SER B 1 217 ? 9.021 -26.885 133.271 1.00 26.05 217 SER B C 1
ATOM 3071 O O . SER B 1 217 ? 8.937 -27.282 132.105 1.00 24.44 217 SER B O 1
ATOM 3074 N N . THR B 1 218 ? 8.557 -27.562 134.308 1.00 28.95 218 THR B N 1
ATOM 3075 C CA . THR B 1 218 ? 8.074 -28.917 134.203 1.00 26.50 218 THR B CA 1
ATOM 3076 C C . THR B 1 218 ? 6.765 -29.122 134.942 1.00 27.09 218 THR B C 1
ATOM 3077 O O . THR B 1 218 ? 6.586 -28.617 136.061 1.00 36.36 218 THR B O 1
ATOM 3081 N N . TYR B 1 219 ? 5.855 -29.875 134.339 1.00 22.87 219 TYR B N 1
ATOM 3082 C CA . TYR B 1 219 ? 4.568 -30.117 134.976 1.00 24.24 219 TYR B CA 1
ATOM 3083 C C . TYR B 1 219 ? 3.799 -31.239 134.340 1.00 24.51 219 TYR B C 1
ATOM 3084 O O . TYR B 1 219 ? 4.086 -31.657 133.223 1.00 22.70 219 TYR B O 1
ATOM 3093 N N . GLY B 1 220 ? 2.796 -31.706 135.069 1.00 28.57 220 GLY B N 1
ATOM 3094 C CA . GLY B 1 220 ? 1.957 -32.774 134.575 1.00 29.69 220 GLY B CA 1
ATOM 3095 C C . GLY B 1 220 ? 2.515 -34.177 134.706 1.00 30.38 220 GLY B C 1
ATOM 3096 O O . GLY B 1 220 ? 1.975 -35.103 134.092 1.00 32.54 220 GLY B O 1
ATOM 3097 N N . PHE B 1 221 ? 3.590 -34.354 135.465 1.00 28.60 221 PHE B N 1
ATOM 3098 C CA . PHE B 1 221 ? 4.142 -35.687 135.640 1.00 28.26 221 PHE B CA 1
ATOM 3099 C C . PHE B 1 221 ? 3.426 -36.371 136.767 1.00 33.50 221 PHE B C 1
ATOM 3100 O O . PHE B 1 221 ? 2.880 -35.714 137.662 1.00 37.72 221 PHE B O 1
ATOM 3108 N N . ASP B 1 222 ? 3.392 -37.691 136.724 1.00 37.88 222 ASP B N 1
ATOM 3109 C CA . ASP B 1 222 ? 2.726 -38.392 137.795 1.00 47.35 222 ASP B CA 1
ATOM 3110 C C . ASP B 1 222 ? 3.681 -39.149 138.699 1.00 50.88 222 ASP B C 1
ATOM 3111 O O . ASP B 1 222 ? 3.279 -40.029 139.439 1.00 58.19 222 ASP B O 1
ATOM 3116 N N . LYS B 1 223 ? 4.947 -38.774 138.681 1.00 57.37 223 LYS B N 1
ATOM 3117 C CA . LYS B 1 223 ? 5.921 -39.413 139.547 1.00 65.32 223 LYS B CA 1
ATOM 3118 C C . LYS B 1 223 ? 6.947 -38.346 139.838 1.00 67.99 223 LYS B C 1
ATOM 3119 O O . LYS B 1 223 ? 7.444 -37.707 138.921 1.00 69.06 223 LYS B O 1
ATOM 3125 N N . ALA B 1 224 ? 7.182 -38.122 141.126 1.00 74.07 224 ALA B N 1
ATOM 3126 C CA . ALA B 1 224 ? 8.110 -37.118 141.659 1.00 76.59 224 ALA B CA 1
ATOM 3127 C C . ALA B 1 224 ? 9.403 -36.825 140.891 1.00 77.25 224 ALA B C 1
ATOM 3128 O O . ALA B 1 224 ? 9.372 -36.514 139.706 1.00 83.18 224 ALA B O 1
ATOM 3130 N N . ASP B 1 225 ? 10.533 -36.814 141.598 1.00 75.79 225 ASP B N 1
ATOM 3131 C CA . ASP B 1 225 ? 11.820 -36.565 140.964 1.00 73.53 225 ASP B CA 1
ATOM 3132 C C . ASP B 1 225 ? 12.120 -37.866 140.268 1.00 68.34 225 ASP B C 1
ATOM 3133 O O . ASP B 1 225 ? 11.992 -38.936 140.854 1.00 72.75 225 ASP B O 1
ATOM 3138 N N . THR B 1 226 ? 12.444 -37.774 138.993 1.00 60.64 226 THR B N 1
ATOM 3139 C CA . THR B 1 226 ? 12.690 -38.952 138.193 1.00 49.89 226 THR B CA 1
ATOM 3140 C C . THR B 1 226 ? 13.170 -38.372 136.867 1.00 45.35 226 THR B C 1
ATOM 3141 O O . THR B 1 226 ? 12.591 -37.386 136.394 1.00 47.40 226 THR B O 1
ATOM 3145 N N . VAL B 1 227 ? 14.267 -38.883 136.313 1.00 36.82 227 VAL B N 1
ATOM 3146 C CA . VAL B 1 227 ? 14.747 -38.301 135.058 1.00 38.40 227 VAL B CA 1
ATOM 3147 C C . VAL B 1 227 ? 13.938 -38.753 133.859 1.00 36.08 227 VAL B C 1
ATOM 3148 O O . VAL B 1 227 ? 13.584 -39.919 133.744 1.00 40.56 227 VAL B O 1
ATOM 3152 N N . VAL B 1 228 ? 13.608 -37.811 132.989 1.00 29.14 228 VAL B N 1
ATOM 3153 C CA . VAL B 1 228 ? 12.815 -38.135 131.824 1.00 25.82 228 VAL B CA 1
ATOM 3154 C C . VAL B 1 228 ? 13.571 -37.776 130.566 1.00 28.08 228 VAL B C 1
ATOM 3155 O O . VAL B 1 228 ? 13.274 -38.292 129.481 1.00 30.36 228 VAL B O 1
ATOM 3159 N N . GLY B 1 229 ? 14.564 -36.908 130.724 1.00 25.47 229 GLY B N 1
ATOM 3160 C CA . GLY B 1 229 ? 15.371 -36.485 129.596 1.00 22.45 229 GLY B CA 1
ATOM 3161 C C . GLY B 1 229 ? 16.467 -35.568 130.081 1.00 22.42 229 GLY B C 1
ATOM 3162 O O . GLY B 1 229 ? 16.641 -35.376 131.290 1.00 24.89 229 GLY B O 1
ATOM 3163 N N . GLU B 1 230 ? 17.220 -35.017 129.145 1.00 22.75 230 GLU B N 1
ATOM 3164 C CA . GLU B 1 230 ? 18.311 -34.108 129.470 1.00 20.98 230 GLU B CA 1
ATOM 3165 C C . GLU B 1 230 ? 18.245 -33.019 128.418 1.00 22.10 230 GLU B C 1
ATOM 3166 O O . GLU B 1 230 ? 17.583 -33.185 127.383 1.00 23.09 230 GLU B O 1
ATOM 3172 N N . LEU B 1 231 ? 18.814 -31.861 128.710 1.00 22.40 231 LEU B N 1
ATOM 3173 C CA . LEU B 1 231 ? 18.851 -30.858 127.675 1.00 23.07 231 LEU B CA 1
ATOM 3174 C C . LEU B 1 231 ? 20.294 -30.528 127.382 1.00 20.43 231 LEU B C 1
ATOM 3175 O O . LEU B 1 231 ? 21.156 -30.546 128.266 1.00 18.58 231 LEU B O 1
ATOM 3180 N N . PHE B 1 232 ? 20.563 -30.482 126.089 1.00 20.07 232 PHE B N 1
ATOM 3181 C CA . PHE B 1 232 ? 21.881 -30.226 125.559 1.00 22.46 232 PHE B CA 1
ATOM 3182 C C . PHE B 1 232 ? 21.931 -28.845 124.955 1.00 24.15 232 PHE B C 1
ATOM 3183 O O . PHE B 1 232 ? 20.939 -28.366 124.388 1.00 24.87 232 PHE B O 1
ATOM 3191 N N . ILE B 1 233 ? 23.095 -28.221 125.041 1.00 23.51 233 ILE B N 1
ATOM 3192 C CA . ILE B 1 233 ? 23.271 -26.902 124.473 1.00 24.88 233 ILE B CA 1
ATOM 3193 C C . ILE B 1 233 ? 24.183 -26.995 123.253 1.00 24.08 233 ILE B C 1
ATOM 3194 O O . ILE B 1 233 ? 25.294 -27.541 123.308 1.00 25.18 233 ILE B O 1
ATOM 3199 N N . GLN B 1 234 ? 23.668 -26.522 122.134 1.00 21.59 234 GLN B N 1
ATOM 3200 C CA . GLN B 1 234 ? 24.393 -26.557 120.880 1.00 20.34 234 GLN B CA 1
ATOM 3201 C C . GLN B 1 234 ? 24.726 -25.129 120.561 1.00 21.46 234 GLN B C 1
ATOM 3202 O O . GLN B 1 234 ? 23.830 -24.304 120.346 1.00 22.19 234 GLN B O 1
ATOM 3208 N N . TYR B 1 235 ? 26.014 -24.844 120.477 1.00 22.57 235 TYR B N 1
ATOM 3209 C CA . TYR B 1 235 ? 26.430 -23.484 120.231 1.00 21.63 235 TYR B CA 1
ATOM 3210 C C . TYR B 1 235 ? 27.557 -23.292 119.245 1.00 24.55 235 TYR B C 1
ATOM 3211 O O . TYR B 1 235 ? 28.261 -24.241 118.852 1.00 31.57 235 TYR B O 1
ATOM 3220 N N . THR B 1 236 ? 27.792 -22.018 118.973 1.00 21.65 236 THR B N 1
ATOM 3221 C CA . THR B 1 236 ? 28.861 -21.572 118.115 1.00 21.98 236 THR B CA 1
ATOM 3222 C C . THR B 1 236 ? 29.139 -20.191 118.634 1.00 27.97 236 THR B C 1
ATOM 3223 O O . THR B 1 236 ? 28.336 -19.267 118.433 1.00 28.74 236 THR B O 1
ATOM 3227 N N . ILE B 1 237 ? 30.218 -20.055 119.385 1.00 30.79 237 ILE B N 1
ATOM 3228 C CA . ILE B 1 237 ? 30.540 -18.745 119.906 1.00 32.25 237 ILE B CA 1
ATOM 3229 C C . ILE B 1 237 ? 31.977 -18.466 119.551 1.00 27.30 237 ILE B C 1
ATOM 3230 O O . ILE B 1 237 ? 32.745 -19.389 119.297 1.00 23.22 237 ILE B O 1
ATOM 3235 N N . VAL B 1 238 ? 32.333 -17.190 119.554 1.00 27.53 238 VAL B N 1
ATOM 3236 C CA . VAL B 1 238 ? 33.674 -16.762 119.208 1.00 21.45 238 VAL B CA 1
ATOM 3237 C C . VAL B 1 238 ? 34.341 -16.083 120.369 1.00 23.51 238 VAL B C 1
ATOM 3238 O O . VAL B 1 238 ? 33.882 -15.025 120.829 1.00 27.44 238 VAL B O 1
ATOM 3242 N N . LEU B 1 239 ? 35.442 -16.675 120.808 1.00 21.47 239 LEU B N 1
ATOM 3243 C CA . LEU B 1 239 ? 36.237 -16.123 121.897 1.00 22.70 239 LEU B CA 1
ATOM 3244 C C . LEU B 1 239 ? 37.286 -15.201 121.289 1.00 22.79 239 LEU B C 1
ATOM 3245 O O . LEU B 1 239 ? 37.836 -15.508 120.217 1.00 26.56 239 LEU B O 1
ATOM 3250 N N . SER B 1 240 ? 37.568 -14.071 121.933 1.00 21.26 240 SER B N 1
ATOM 3251 C CA . SER B 1 240 ? 38.563 -13.164 121.378 1.00 21.67 240 SER B CA 1
ATOM 3252 C C . SER B 1 240 ? 39.223 -12.318 122.430 1.00 23.97 240 SER B C 1
ATOM 3253 O O . SER B 1 240 ? 38.767 -12.265 123.580 1.00 20.65 240 SER B O 1
ATOM 3256 N N . ASP B 1 241 ? 40.295 -11.646 122.019 1.00 25.74 241 ASP B N 1
ATOM 3257 C CA . ASP B 1 241 ? 41.002 -10.749 122.913 1.00 25.74 241 ASP B CA 1
ATOM 3258 C C . ASP B 1 241 ? 41.582 -11.573 124.042 1.00 24.05 241 ASP B C 1
ATOM 3259 O O . ASP B 1 241 ? 41.122 -11.510 125.189 1.00 25.57 241 ASP B O 1
ATOM 3264 N N . PRO B 1 242 ? 42.568 -12.408 123.713 1.00 22.81 242 PRO B N 1
ATOM 3265 C CA . PRO B 1 242 ? 43.217 -13.264 124.710 1.00 24.70 242 PRO B CA 1
ATOM 3266 C C . PRO B 1 242 ? 43.849 -12.403 125.796 1.00 22.78 242 PRO B C 1
ATOM 3267 O O . PRO B 1 242 ? 44.319 -11.294 125.523 1.00 22.17 242 PRO B O 1
ATOM 3271 N N . THR B 1 243 ? 43.849 -12.919 127.016 1.00 22.09 243 THR B N 1
ATOM 3272 C CA . THR B 1 243 ? 44.384 -12.192 128.140 1.00 18.64 243 THR B CA 1
ATOM 3273 C C . THR B 1 243 ? 44.965 -13.198 129.117 1.00 21.45 243 THR B C 1
ATOM 3274 O O . THR B 1 243 ? 45.106 -14.384 128.803 1.00 22.63 243 THR B O 1
ATOM 3278 N N . LYS B 1 244 ? 45.308 -12.709 130.301 1.00 22.89 244 LYS B N 1
ATOM 3279 C CA . LYS B 1 244 ? 45.863 -13.548 131.351 1.00 19.87 244 LYS B CA 1
ATOM 3280 C C . LYS B 1 244 ? 44.751 -14.460 131.861 1.00 21.88 244 LYS B C 1
ATOM 3281 O O . LYS B 1 244 ? 43.579 -14.063 131.913 1.00 23.00 244 LYS B O 1
ATOM 3287 N N . THR B 1 245 ? 45.115 -15.676 132.239 1.00 22.40 245 THR B N 1
ATOM 3288 C CA . THR B 1 245 ? 44.132 -16.644 132.713 1.00 22.16 245 THR B CA 1
ATOM 3289 C C . THR B 1 245 ? 43.421 -16.241 133.993 1.00 23.51 245 THR B C 1
ATOM 3290 O O . THR B 1 245 ? 44.076 -15.940 134.993 1.00 28.88 245 THR B O 1
ATOM 3294 N N . ALA B 1 246 ? 42.087 -16.236 133.965 1.00 25.69 246 ALA B N 1
ATOM 3295 C CA . ALA B 1 246 ? 41.297 -15.901 135.161 1.00 28.27 246 ALA B CA 1
ATOM 3296 C C . ALA B 1 246 ? 41.589 -16.931 136.246 1.00 32.76 246 ALA B C 1
ATOM 3297 O O . ALA B 1 246 ? 42.223 -17.957 135.969 1.00 35.71 246 ALA B O 1
ATOM 3299 N N . LYS B 1 247 ? 41.142 -16.696 137.477 1.00 37.50 247 LYS B N 1
ATOM 3300 C CA . LYS B 1 247 ? 41.469 -17.691 138.487 1.00 44.24 247 LYS B CA 1
ATOM 3301 C C . LYS B 1 247 ? 40.629 -18.934 138.348 1.00 42.38 247 LYS B C 1
ATOM 3302 O O . LYS B 1 247 ? 39.477 -18.870 137.931 1.00 42.11 247 LYS B O 1
ATOM 3308 N N . ILE B 1 248 ? 41.241 -20.070 138.654 1.00 43.10 248 ILE B N 1
ATOM 3309 C CA . ILE B 1 248 ? 40.583 -21.358 138.524 1.00 43.14 248 ILE B CA 1
ATOM 3310 C C . ILE B 1 248 ? 40.030 -22.037 139.768 1.00 42.96 248 ILE B C 1
ATOM 3311 O O . ILE B 1 248 ? 39.228 -22.959 139.665 1.00 44.62 248 ILE B O 1
ATOM 3316 N N . SER B 1 249 ? 40.449 -21.598 140.943 1.00 39.48 249 SER B N 1
ATOM 3317 C CA . SER B 1 249 ? 39.958 -22.217 142.156 1.00 32.79 249 SER B CA 1
ATOM 3318 C C . SER B 1 249 ? 38.903 -21.324 142.760 1.00 33.08 249 SER B C 1
ATOM 3319 O O . SER B 1 249 ? 38.818 -20.141 142.427 1.00 33.91 249 SER B O 1
ATOM 3322 N N . GLN B 1 250 ? 38.044 -21.906 143.581 1.00 33.73 250 GLN B N 1
ATOM 3323 C CA . GLN B 1 250 ? 37.021 -21.126 144.267 1.00 33.19 250 GLN B CA 1
ATOM 3324 C C . GLN B 1 250 ? 37.302 -21.279 145.765 1.00 36.33 250 GLN B C 1
ATOM 3325 O O . GLN B 1 250 ? 37.598 -22.389 146.231 1.00 35.10 250 GLN B O 1
ATOM 3331 N N . ALA B 1 251 ? 37.248 -20.174 146.507 1.00 38.60 251 ALA B N 1
ATOM 3332 C CA . ALA B 1 251 ? 37.528 -20.209 147.943 1.00 41.17 251 ALA B CA 1
ATOM 3333 C C . ALA B 1 251 ? 36.436 -19.570 148.797 1.00 47.65 251 ALA B C 1
ATOM 3334 O O . ALA B 1 251 ? 35.703 -18.700 148.318 1.00 52.34 251 ALA B O 1
ATOM 3336 N N . SER B 1 252 ? 36.373 -19.960 150.072 1.00 51.67 252 SER B N 1
ATOM 3337 C CA . SER B 1 252 ? 35.382 -19.438 151.014 1.00 56.55 252 SER B CA 1
ATOM 3338 C C . SER B 1 252 ? 35.383 -17.926 151.112 1.00 63.47 252 SER B C 1
ATOM 3339 O O . SER B 1 252 ? 34.333 -17.301 151.219 1.00 68.64 252 SER B O 1
ATOM 3342 N N . ASN B 1 253 ? 36.566 -17.338 151.055 1.00 68.83 253 ASN B N 1
ATOM 3343 C CA . ASN B 1 253 ? 36.703 -15.898 151.177 1.00 78.27 253 ASN B CA 1
ATOM 3344 C C . ASN B 1 253 ? 36.911 -15.213 149.836 1.00 86.90 253 ASN B C 1
ATOM 3345 O O . ASN B 1 253 ? 37.698 -14.263 149.728 1.00 86.33 253 ASN B O 1
ATOM 3350 N N . ASP B 1 254 ? 36.227 -15.692 148.802 1.00 98.04 254 ASP B N 1
ATOM 3351 C CA . ASP B 1 254 ? 36.386 -15.062 147.508 1.00 106.29 254 ASP B CA 1
ATOM 3352 C C . ASP B 1 254 ? 35.650 -13.747 147.444 1.00 110.70 254 ASP B C 1
ATOM 3353 O O . ASP B 1 254 ? 34.410 -13.681 147.434 1.00 108.04 254 ASP B O 1
ATOM 3358 N N . LYS B 1 255 ? 36.463 -12.697 147.491 1.00 117.83 255 LYS B N 1
ATOM 3359 C CA . LYS B 1 255 ? 36.003 -11.323 147.432 1.00 121.97 255 LYS B CA 1
ATOM 3360 C C . LYS B 1 255 ? 35.436 -10.987 146.044 1.00 125.32 255 LYS B C 1
ATOM 3361 O O . LYS B 1 255 ? 36.054 -11.291 145.007 1.00 126.52 255 LYS B O 1
ATOM 3367 N N . VAL B 1 256 ? 34.225 -10.423 146.039 1.00 126.14 256 VAL B N 1
ATOM 3368 C CA . VAL B 1 256 ? 33.516 -10.012 144.815 1.00 123.74 256 VAL B CA 1
ATOM 3369 C C . VAL B 1 256 ? 33.366 -11.172 143.803 1.00 120.15 256 VAL B C 1
ATOM 3370 O O . VAL B 1 256 ? 33.151 -10.942 142.603 1.00 119.50 256 VAL B O 1
ATOM 3374 N N . SER B 1 257 ? 33.430 -12.407 144.307 1.00 115.38 257 SER B N 1
ATOM 3375 C CA . SER B 1 257 ? 33.340 -13.612 143.482 1.00 109.14 257 SER B CA 1
ATOM 3376 C C . SER B 1 257 ?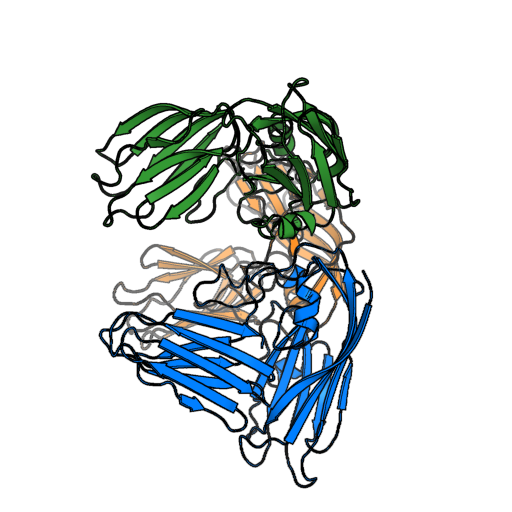 34.112 -13.465 142.155 1.00 104.18 257 SER B C 1
ATOM 3377 O O . SER B 1 257 ? 33.578 -13.728 141.070 1.00 103.36 257 SER B O 1
ATOM 3380 N N . ASP B 1 258 ? 35.351 -12.976 142.246 1.00 97.41 258 ASP B N 1
ATOM 3381 C CA . ASP B 1 258 ? 36.194 -12.822 141.062 1.00 89.84 258 ASP B CA 1
ATOM 3382 C C . ASP B 1 258 ? 36.687 -14.202 140.626 1.00 83.02 258 ASP B C 1
ATOM 3383 O O . ASP B 1 258 ? 37.385 -14.339 139.619 1.00 83.58 258 ASP B O 1
ATOM 3388 N N . GLY B 1 259 ? 36.310 -15.217 141.407 1.00 73.25 259 GLY B N 1
ATOM 3389 C CA . GLY B 1 259 ? 36.674 -16.588 141.113 1.00 61.69 259 GLY B CA 1
ATOM 3390 C C . GLY B 1 259 ? 35.500 -17.288 140.463 1.00 54.59 259 GLY B C 1
ATOM 3391 O O . GLY B 1 259 ? 34.408 -16.730 140.430 1.00 55.68 259 GLY B O 1
ATOM 3392 N N . PRO B 1 260 ? 35.681 -18.498 139.921 1.00 49.79 260 PRO B N 1
ATOM 3393 C CA . PRO B 1 260 ? 34.573 -19.216 139.278 1.00 45.64 260 PRO B CA 1
ATOM 3394 C C . PRO B 1 260 ? 33.599 -19.769 140.309 1.00 43.89 260 PRO B C 1
ATOM 3395 O O . PRO B 1 260 ? 33.944 -19.920 141.476 1.00 48.81 260 PRO B O 1
ATOM 3399 N N . THR B 1 261 ? 32.386 -20.089 139.880 1.00 42.69 261 THR B N 1
ATOM 3400 C CA . THR B 1 261 ? 31.409 -20.636 140.804 1.00 40.41 261 THR B CA 1
ATOM 3401 C C . THR B 1 261 ? 31.161 -22.106 140.533 1.00 40.31 261 THR B C 1
ATOM 3402 O O . THR B 1 261 ? 30.300 -22.469 139.721 1.00 44.56 261 THR B O 1
ATOM 3406 N N . TYR B 1 262 ? 31.940 -22.944 141.202 1.00 37.08 262 TYR B N 1
ATOM 3407 C CA . TYR B 1 262 ? 31.843 -24.392 141.069 1.00 34.36 262 TYR B CA 1
ATOM 3408 C C . TYR B 1 262 ? 30.850 -24.948 142.051 1.00 34.73 262 TYR B C 1
ATOM 3409 O O . TYR B 1 262 ? 30.167 -25.950 141.794 1.00 35.55 262 TYR B O 1
ATOM 3418 N N . VAL B 1 263 ? 30.783 -24.278 143.189 1.00 37.50 263 VAL B N 1
ATOM 3419 C CA . VAL B 1 263 ? 29.938 -24.706 144.267 1.00 35.36 263 VAL B CA 1
ATOM 3420 C C . VAL B 1 263 ? 29.245 -23.541 144.951 1.00 36.78 263 VAL B C 1
ATOM 3421 O O . VAL B 1 263 ? 29.812 -22.454 145.056 1.00 35.70 263 VAL B O 1
ATOM 3425 N N . VAL B 1 264 ? 28.010 -23.759 145.387 1.00 39.16 264 VAL B N 1
ATOM 3426 C CA . VAL B 1 264 ? 27.257 -22.729 146.107 1.00 41.98 264 VAL B CA 1
ATOM 3427 C C . VAL B 1 264 ? 26.875 -23.286 147.485 1.00 43.09 264 VAL B C 1
ATOM 3428 O O . VAL B 1 264 ? 26.274 -24.365 147.605 1.00 44.21 264 VAL B O 1
ATOM 3432 N N . PRO B 1 265 ? 27.279 -22.578 148.543 1.00 43.39 265 PRO B N 1
ATOM 3433 C CA . PRO B 1 265 ? 27.030 -22.946 149.932 1.00 47.48 265 PRO B CA 1
ATOM 3434 C C . PRO B 1 265 ? 25.722 -22.436 150.512 1.00 55.39 265 PRO B C 1
ATOM 3435 O O . PRO B 1 265 ? 25.222 -21.376 150.127 1.00 61.49 265 PRO B O 1
ATOM 3439 N N . SER B 1 266 ? 25.192 -23.190 151.464 1.00 59.96 266 SER B N 1
ATOM 3440 C CA . SER B 1 266 ? 23.971 -22.831 152.157 1.00 63.72 266 SER B CA 1
ATOM 3441 C C . SER B 1 266 ? 24.221 -23.279 153.583 1.00 66.29 266 SER B C 1
ATOM 3442 O O . SER B 1 266 ? 24.663 -24.414 153.829 1.00 64.33 266 SER B O 1
ATOM 3445 N N . VAL B 1 267 ? 24.038 -22.351 154.515 1.00 72.30 267 VAL B N 1
ATOM 3446 C CA . VAL B 1 267 ? 24.274 -22.653 155.916 1.00 76.04 267 VAL B CA 1
ATOM 3447 C C . VAL B 1 267 ? 22.997 -22.745 156.720 1.00 79.51 267 VAL B C 1
ATOM 3448 O O . VAL B 1 267 ? 22.135 -21.867 156.644 1.00 79.98 267 VAL B O 1
ATOM 3452 N N . ASN B 1 268 ? 22.891 -23.818 157.491 1.00 83.74 268 ASN B N 1
ATOM 3453 C CA . ASN B 1 268 ? 21.740 -24.043 158.346 1.00 87.32 268 ASN B CA 1
ATOM 3454 C C . ASN B 1 268 ? 22.235 -24.282 159.777 1.00 85.61 268 ASN B C 1
ATOM 3455 O O . ASN B 1 268 ? 22.391 -25.427 160.233 1.00 84.34 268 ASN B O 1
ATOM 3460 N N . GLY B 1 269 ? 22.530 -23.190 160.469 1.00 82.90 269 GLY B N 1
ATOM 3461 C CA . GLY B 1 269 ? 23.024 -23.303 161.823 1.00 79.84 269 GLY B CA 1
ATOM 3462 C C . GLY B 1 269 ? 24.415 -23.905 161.837 1.00 77.66 269 GLY B C 1
ATOM 3463 O O . GLY B 1 269 ? 25.357 -23.313 161.310 1.00 77.67 269 GLY B O 1
ATOM 3464 N N . ASN B 1 270 ? 24.532 -25.117 162.362 1.00 75.20 270 ASN B N 1
ATOM 3465 C CA . ASN B 1 270 ? 25.834 -25.760 162.454 1.00 75.28 270 ASN B CA 1
ATOM 3466 C C . ASN B 1 270 ? 26.129 -26.738 161.338 1.00 75.19 270 ASN B C 1
ATOM 3467 O O . ASN B 1 270 ? 27.181 -27.394 161.311 1.00 73.24 270 ASN B O 1
ATOM 3472 N N . GLU B 1 271 ? 25.189 -26.815 160.409 1.00 75.99 271 GLU B N 1
ATOM 3473 C CA . GLU B 1 271 ? 25.295 -27.703 159.274 1.00 73.44 271 GLU B CA 1
ATOM 3474 C C . GLU B 1 271 ? 25.597 -26.881 158.024 1.00 68.72 271 GLU B C 1
ATOM 3475 O O . GLU B 1 271 ? 24.929 -25.878 157.737 1.00 66.49 271 GLU B O 1
ATOM 3481 N N . LEU B 1 272 ? 26.621 -27.309 157.298 1.00 64.11 272 LEU B N 1
ATOM 3482 C CA . LEU B 1 272 ? 27.054 -26.630 156.089 1.00 57.37 272 LEU B CA 1
ATOM 3483 C C . LEU B 1 272 ? 26.822 -27.499 154.868 1.00 56.39 272 LEU B C 1
ATOM 3484 O O . LEU B 1 272 ? 27.092 -28.707 154.884 1.00 55.28 272 LEU B O 1
ATOM 3489 N N . GLN B 1 273 ? 26.352 -26.868 153.800 1.00 55.27 273 GLN B N 1
ATOM 3490 C CA . GLN B 1 273 ? 26.077 -27.574 152.565 1.00 52.43 273 GLN B CA 1
ATOM 3491 C C . GLN B 1 273 ? 26.725 -26.948 151.344 1.00 49.67 273 GLN B C 1
ATOM 3492 O O . GLN B 1 273 ? 26.544 -25.753 151.068 1.00 48.92 273 GLN B O 1
ATOM 3498 N N . LEU B 1 274 ? 27.509 -27.743 150.630 1.00 46.36 274 LEU B N 1
ATOM 3499 C CA . LEU B 1 274 ? 28.140 -27.257 149.414 1.00 43.13 274 LEU B CA 1
ATOM 3500 C C . LEU B 1 274 ? 27.485 -27.980 148.270 1.00 42.72 274 LEU B C 1
ATOM 3501 O O . LEU B 1 274 ? 27.516 -29.219 148.206 1.00 39.55 274 LEU B O 1
ATOM 3506 N N . ARG B 1 275 ? 26.828 -27.212 147.408 1.00 42.07 275 ARG B N 1
ATOM 3507 C CA . ARG B 1 275 ? 26.133 -27.789 146.277 1.00 39.75 275 ARG B CA 1
ATOM 3508 C C . ARG B 1 275 ? 26.975 -27.696 145.029 1.00 37.58 275 ARG B C 1
ATOM 3509 O O . ARG B 1 275 ? 27.289 -26.591 144.557 1.00 38.62 275 ARG B O 1
ATOM 3517 N N . VAL B 1 276 ? 27.391 -28.847 144.521 1.00 31.79 276 VAL B N 1
ATOM 3518 C CA . VAL B 1 276 ? 28.199 -28.856 143.316 1.00 34.33 276 VAL B CA 1
ATOM 3519 C C . VAL B 1 276 ? 27.332 -28.569 142.119 1.00 37.36 276 VAL B C 1
ATOM 3520 O O . VAL B 1 276 ? 26.546 -29.411 141.647 1.00 37.72 276 VAL B O 1
ATOM 3524 N N . VAL B 1 277 ? 27.554 -27.380 141.597 1.00 36.68 277 VAL B N 1
ATOM 3525 C CA . VAL B 1 277 ? 26.819 -26.860 140.477 1.00 36.68 277 VAL B CA 1
ATOM 3526 C C . VAL B 1 277 ? 26.768 -27.682 139.200 1.00 36.56 277 VAL B C 1
ATOM 3527 O O . VAL B 1 277 ? 25.713 -27.787 138.577 1.00 40.24 277 VAL B O 1
ATOM 3531 N N . ALA B 1 278 ? 27.872 -28.302 138.817 1.00 34.65 278 ALA B N 1
ATOM 3532 C CA . ALA B 1 278 ? 27.858 -29.065 137.584 1.00 34.98 278 ALA B CA 1
ATOM 3533 C C . ALA B 1 278 ? 28.427 -30.451 137.749 1.00 36.60 278 ALA B C 1
ATOM 3534 O O . ALA B 1 278 ? 28.909 -30.798 138.819 1.00 43.34 278 ALA B O 1
ATOM 3536 N N . ALA B 1 279 ? 28.329 -31.266 136.709 1.00 34.11 279 ALA B N 1
ATOM 3537 C CA . ALA B 1 279 ? 28.893 -32.606 136.779 1.00 34.91 279 ALA B CA 1
ATOM 3538 C C . ALA B 1 279 ? 30.363 -32.405 136.462 1.00 37.09 279 ALA B C 1
ATOM 3539 O O . ALA B 1 279 ? 30.715 -31.421 135.815 1.00 41.62 279 ALA B O 1
ATOM 3541 N N . GLY B 1 280 ? 31.224 -33.284 136.958 1.00 35.66 280 GLY B N 1
ATOM 3542 C CA . GLY B 1 280 ? 32.642 -33.140 136.697 1.00 34.10 280 GLY B CA 1
ATOM 3543 C C . GLY B 1 280 ? 33.491 -33.734 137.794 1.00 33.31 280 GLY B C 1
ATOM 3544 O O . GLY B 1 280 ? 32.966 -34.359 138.715 1.00 36.68 280 GLY B O 1
ATOM 3545 N N . LYS B 1 281 ? 34.807 -33.589 137.675 1.00 35.93 281 LYS B N 1
ATOM 3546 C CA . LYS B 1 281 ? 35.727 -34.111 138.677 1.00 36.20 281 LYS B CA 1
ATOM 3547 C C . LYS B 1 281 ? 36.190 -32.918 139.468 1.00 35.81 281 LYS B C 1
ATOM 3548 O O . LYS B 1 281 ? 36.594 -31.905 138.898 1.00 40.49 281 LYS B O 1
ATOM 3554 N N . TRP B 1 282 ? 36.143 -33.042 140.783 1.00 34.84 282 TRP B N 1
ATOM 3555 C CA . TRP B 1 282 ? 36.503 -31.935 141.641 1.00 32.16 282 TRP B CA 1
ATOM 3556 C C . TRP B 1 282 ? 37.245 -32.395 142.859 1.00 33.15 282 TRP B C 1
ATOM 3557 O O . TRP B 1 282 ? 37.196 -33.568 143.239 1.00 35.65 282 TRP B O 1
ATOM 3568 N N . CYS B 1 283 ? 37.868 -31.429 143.511 1.00 32.63 283 CYS B N 1
ATOM 3569 C CA . CYS B 1 283 ? 38.591 -31.678 144.733 1.00 34.48 283 CYS B CA 1
ATOM 3570 C C . CYS B 1 283 ? 38.267 -30.531 145.658 1.00 35.23 283 CYS B C 1
ATOM 3571 O O . CYS B 1 283 ? 38.477 -29.367 145.311 1.00 35.11 283 CYS B O 1
ATOM 3574 N N . ILE B 1 284 ? 37.706 -30.854 146.815 1.00 35.27 284 ILE B N 1
ATOM 3575 C CA . ILE B 1 284 ? 37.339 -29.832 147.776 1.00 35.23 284 ILE B CA 1
ATOM 3576 C C . ILE B 1 284 ? 38.076 -30.070 149.061 1.00 38.38 284 ILE B C 1
ATOM 3577 O O . ILE B 1 284 ? 38.147 -31.211 149.543 1.00 39.73 284 ILE B O 1
ATOM 3582 N N . ILE B 1 285 ? 38.583 -28.985 149.637 1.00 40.37 285 ILE B N 1
ATOM 3583 C CA . ILE B 1 285 ? 39.315 -29.075 150.882 1.00 40.69 285 ILE B CA 1
ATOM 3584 C C . ILE B 1 285 ? 38.672 -28.268 151.986 1.00 43.02 285 ILE B C 1
ATOM 3585 O O . ILE B 1 285 ? 38.563 -27.039 151.901 1.00 42.99 285 ILE B O 1
ATOM 3590 N N . VAL B 1 286 ? 38.263 -28.968 153.035 1.00 43.81 286 VAL B N 1
ATOM 3591 C CA . VAL B 1 286 ? 37.652 -28.306 154.164 1.00 44.16 286 VAL B CA 1
ATOM 3592 C C . VAL B 1 286 ? 38.618 -28.257 155.329 1.00 46.50 286 VAL B C 1
ATOM 3593 O O . VAL B 1 286 ? 39.215 -29.272 155.717 1.00 42.08 286 VAL B O 1
ATOM 3597 N N . ARG B 1 287 ? 38.687 -27.076 155.927 1.00 48.99 287 ARG B N 1
ATOM 3598 C CA . ARG B 1 287 ? 39.587 -26.794 157.022 1.00 52.31 287 ARG B CA 1
ATOM 3599 C C . ARG B 1 287 ? 38.831 -26.185 158.198 1.00 57.41 287 ARG B C 1
ATOM 3600 O O . ARG B 1 287 ? 37.889 -25.398 158.001 1.00 59.63 287 ARG B O 1
ATOM 3608 N N . GLY B 1 288 ? 39.304 -26.475 159.410 1.00 60.25 288 GLY B N 1
ATOM 3609 C CA . GLY B 1 288 ? 38.692 -25.935 160.610 1.00 63.40 288 GLY B CA 1
ATOM 3610 C C . GLY B 1 288 ? 39.721 -25.424 161.610 1.00 67.41 288 GLY B C 1
ATOM 3611 O O . GLY B 1 288 ? 40.927 -25.584 161.424 1.00 68.08 288 GLY B O 1
ATOM 3612 N N . THR B 1 289 ? 39.226 -24.872 162.710 1.00 70.20 289 THR B N 1
ATOM 3613 C CA . THR B 1 289 ? 40.047 -24.308 163.772 1.00 69.72 289 THR B CA 1
ATOM 3614 C C . THR B 1 289 ? 40.402 -25.218 164.944 1.00 71.58 289 THR B C 1
ATOM 3615 O O . THR B 1 289 ? 41.570 -25.412 165.249 1.00 72.21 289 THR B O 1
ATOM 3619 N N . VAL B 1 290 ? 39.374 -25.711 165.627 1.00 73.49 290 VAL B N 1
ATOM 3620 C CA . VAL B 1 290 ? 39.510 -26.536 166.825 1.00 72.99 290 VAL B CA 1
ATOM 3621 C C . VAL B 1 290 ? 40.194 -27.895 166.747 1.00 72.63 290 VAL B C 1
ATOM 3622 O O . VAL B 1 290 ? 41.409 -27.984 166.810 1.00 79.77 290 VAL B O 1
ATOM 3626 N N . GLU B 1 291 ? 39.416 -28.961 166.693 1.00 68.47 291 GLU B N 1
ATOM 3627 C CA . GLU B 1 291 ? 39.981 -30.292 166.633 1.00 74.35 291 GLU B CA 1
ATOM 3628 C C . GLU B 1 291 ? 38.795 -31.200 166.504 1.00 75.71 291 GLU B C 1
ATOM 3629 O O . GLU B 1 291 ? 38.824 -32.211 165.804 1.00 77.87 291 GLU B O 1
ATOM 3635 N N . GLY B 1 292 ? 37.770 -30.888 167.279 1.00 75.55 292 GLY B N 1
ATOM 3636 C CA . GLY B 1 292 ? 36.545 -31.646 167.160 1.00 73.29 292 GLY B CA 1
ATOM 3637 C C . GLY B 1 292 ? 35.897 -31.049 165.924 1.00 69.07 292 GLY B C 1
ATOM 3638 O O . GLY B 1 292 ? 35.067 -31.674 165.279 1.00 71.04 292 GLY B O 1
ATOM 3639 N N . GLY B 1 293 ? 36.301 -29.809 165.634 1.00 66.78 293 GLY B N 1
ATOM 3640 C CA . GLY B 1 293 ? 35.835 -29.036 164.496 1.00 62.05 293 GLY B CA 1
ATOM 3641 C C . GLY B 1 293 ? 34.536 -29.398 163.804 1.00 60.21 293 GLY B C 1
ATOM 3642 O O . GLY B 1 293 ? 33.521 -28.704 163.944 1.00 60.00 293 GLY B O 1
ATOM 3643 N N . PHE B 1 294 ? 34.598 -30.454 163.000 1.00 58.24 294 PHE B N 1
ATOM 3644 C CA . PHE B 1 294 ? 33.455 -30.939 162.248 1.00 53.63 294 PHE B CA 1
ATOM 3645 C C . PHE B 1 294 ? 33.626 -32.439 162.070 1.00 53.82 294 PHE B C 1
ATOM 3646 O O . PHE B 1 294 ? 34.749 -32.956 162.075 1.00 46.72 294 PHE B O 1
ATOM 3654 N N . THR B 1 295 ? 32.505 -33.126 161.918 1.00 57.55 295 THR B N 1
ATOM 3655 C CA . THR B 1 295 ? 32.484 -34.567 161.728 1.00 60.94 295 THR B CA 1
ATOM 3656 C C . THR B 1 295 ? 32.906 -34.866 160.300 1.00 58.69 295 THR B C 1
ATOM 3657 O O . THR B 1 295 ? 32.805 -33.989 159.434 1.00 57.40 295 THR B O 1
ATOM 3661 N N . LYS B 1 296 ? 33.363 -36.091 160.044 1.00 56.21 296 LYS B N 1
ATOM 3662 C CA . LYS B 1 296 ? 33.729 -36.472 158.678 1.00 54.33 296 LYS B CA 1
ATOM 3663 C C . LYS B 1 296 ? 32.534 -36.092 157.816 1.00 55.01 296 LYS B C 1
ATOM 3664 O O . LYS B 1 296 ? 31.387 -36.361 158.187 1.00 56.56 296 LYS B O 1
ATOM 3670 N N . PRO B 1 297 ? 32.786 -35.397 156.698 1.00 55.86 297 PRO B N 1
ATOM 3671 C CA . PRO B 1 297 ? 31.757 -34.945 155.757 1.00 51.85 297 PRO B CA 1
ATOM 3672 C C . PRO B 1 297 ? 31.072 -36.087 155.030 1.00 49.68 297 PRO B C 1
ATOM 3673 O O . PRO B 1 297 ? 31.641 -37.171 154.834 1.00 44.81 297 PRO B O 1
ATOM 3677 N N . THR B 1 298 ? 29.873 -35.807 154.556 1.00 48.78 298 THR B N 1
ATOM 3678 C CA . THR B 1 298 ? 29.082 -36.824 153.911 1.00 53.58 298 THR B CA 1
ATOM 3679 C C . THR B 1 298 ? 28.573 -36.429 152.504 1.00 50.57 298 THR B C 1
ATOM 3680 O O . THR B 1 298 ? 28.302 -35.248 152.244 1.00 47.73 298 THR B O 1
ATOM 3684 N N . LEU B 1 299 ? 28.475 -37.420 151.609 1.00 45.92 299 LEU B N 1
ATOM 3685 C CA . LEU B 1 299 ? 28.022 -37.213 150.224 1.00 43.75 299 LEU B CA 1
ATOM 3686 C C . LEU B 1 299 ? 26.518 -37.436 150.057 1.00 45.56 299 LEU B C 1
ATOM 3687 O O . LEU B 1 299 ? 26.019 -38.548 150.211 1.00 49.01 299 LEU B O 1
ATOM 3692 N N . ILE B 1 300 ? 25.805 -36.388 149.679 1.00 47.26 300 ILE B N 1
ATOM 3693 C CA . ILE B 1 300 ? 24.366 -36.470 149.511 1.00 47.30 300 ILE B CA 1
ATOM 3694 C C . ILE B 1 300 ? 23.927 -36.458 148.063 1.00 46.39 300 ILE B C 1
ATOM 3695 O O . ILE B 1 300 ? 24.265 -35.543 147.316 1.00 45.36 300 ILE B O 1
ATOM 3700 N N . GLY B 1 301 ? 23.091 -37.431 147.723 1.00 48.85 301 GLY B N 1
ATOM 3701 C CA . GLY B 1 301 ? 22.532 -37.547 146.388 1.00 45.96 301 GLY B CA 1
ATOM 3702 C C . GLY B 1 301 ? 23.111 -38.678 145.567 1.00 46.39 301 GLY B C 1
ATOM 3703 O O . GLY B 1 301 ? 24.132 -39.261 145.958 1.00 49.33 301 GLY B O 1
ATOM 3704 N N . PRO B 1 302 ? 22.387 -39.143 144.529 1.00 44.54 302 PRO B N 1
ATOM 3705 C CA . PRO B 1 302 ? 22.943 -40.226 143.707 1.00 44.93 302 PRO B CA 1
ATOM 3706 C C . PRO B 1 302 ? 23.864 -39.491 142.728 1.00 51.33 302 PRO B C 1
ATOM 3707 O O . PRO B 1 302 ? 23.911 -38.247 142.705 1.00 55.59 302 PRO B O 1
ATOM 3711 N N . GLY B 1 303 ? 24.586 -40.225 141.904 1.00 49.92 303 GLY B N 1
ATOM 3712 C CA . GLY B 1 303 ? 25.442 -39.520 140.968 1.00 50.00 303 GLY B CA 1
ATOM 3713 C C . GLY B 1 303 ? 26.545 -38.664 141.571 1.00 43.42 303 GLY B C 1
ATOM 3714 O O . GLY B 1 303 ? 26.878 -37.592 141.057 1.00 40.92 303 GLY B O 1
ATOM 3715 N N . ILE B 1 304 ? 27.094 -39.127 142.681 1.00 42.05 304 ILE B N 1
ATOM 3716 C CA . ILE B 1 304 ? 28.203 -38.447 143.320 1.00 40.73 304 ILE B CA 1
ATOM 3717 C C . ILE B 1 304 ? 28.931 -39.503 144.098 1.00 39.23 304 ILE B C 1
ATOM 3718 O O . ILE B 1 304 ? 28.336 -40.226 144.878 1.00 40.65 304 ILE B O 1
ATOM 3723 N N . SER B 1 305 ? 30.211 -39.639 143.820 1.00 42.37 305 SER B N 1
ATOM 3724 C CA . SER B 1 305 ? 31.020 -40.627 144.489 1.00 45.29 305 SER B CA 1
ATOM 3725 C C . SER B 1 305 ? 32.402 -40.043 144.601 1.00 46.46 305 SER B C 1
ATOM 3726 O O . SER B 1 305 ? 32.721 -39.051 143.937 1.00 47.96 305 SER B O 1
ATOM 3729 N N . GLY B 1 306 ? 33.208 -40.617 145.473 1.00 48.97 306 GLY B N 1
ATOM 3730 C CA . GLY B 1 306 ? 34.541 -40.095 145.637 1.00 53.97 306 GLY B CA 1
ATOM 3731 C C . GLY B 1 306 ? 35.262 -40.698 146.812 1.00 55.29 306 GLY B C 1
ATOM 3732 O O . GLY B 1 306 ? 34.875 -41.734 147.346 1.00 59.35 306 GLY B O 1
ATOM 3733 N N . ASP B 1 307 ? 36.291 -40.001 147.245 1.00 56.13 307 ASP B N 1
ATOM 3734 C CA . ASP B 1 307 ? 37.106 -40.457 148.334 1.00 56.46 307 ASP B CA 1
ATOM 3735 C C . ASP B 1 307 ? 37.203 -39.329 149.352 1.00 53.74 307 ASP B C 1
ATOM 3736 O O . ASP B 1 307 ? 37.562 -38.201 149.002 1.00 54.07 307 ASP B O 1
ATOM 3741 N N . VAL B 1 308 ? 36.830 -39.606 150.595 1.00 50.73 308 VAL B N 1
ATOM 3742 C CA . VAL B 1 308 ? 36.913 -38.587 151.639 1.00 49.07 308 VAL B CA 1
ATOM 3743 C C . VAL B 1 308 ? 37.984 -38.953 152.658 1.00 52.70 308 VAL B C 1
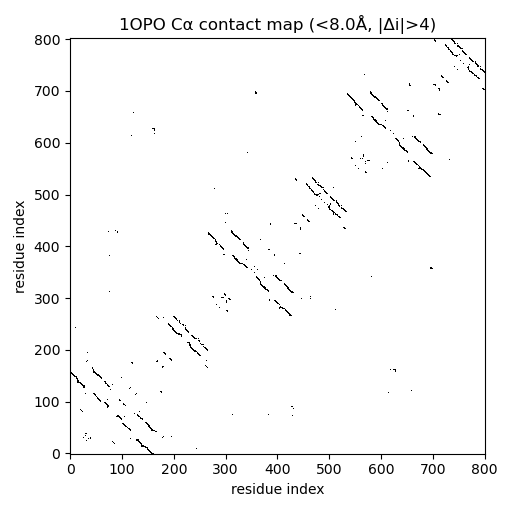ATOM 3744 O O . VAL B 1 308 ? 37.840 -39.919 153.412 1.00 58.46 308 VAL B O 1
ATOM 3748 N N . ASP B 1 309 ? 39.067 -38.186 152.648 1.00 52.52 309 ASP B N 1
ATOM 3749 C CA . ASP B 1 309 ? 40.188 -38.387 153.550 1.00 50.85 309 ASP B CA 1
ATOM 3750 C C . ASP B 1 309 ? 39.994 -37.423 154.713 1.00 53.41 309 ASP B C 1
ATOM 3751 O O . ASP B 1 309 ? 40.160 -36.211 154.555 1.00 52.17 309 ASP B O 1
ATOM 3756 N N . TYR B 1 310 ? 39.672 -37.960 155.884 1.00 56.05 310 TYR B N 1
ATOM 3757 C CA . TYR B 1 310 ? 39.392 -37.121 157.044 1.00 54.20 310 TYR B CA 1
ATOM 3758 C C . TYR B 1 310 ? 40.359 -37.242 158.202 1.00 55.42 310 TYR B C 1
ATOM 3759 O O . TYR B 1 310 ? 40.818 -38.336 158.531 1.00 59.13 310 TYR B O 1
ATOM 3768 N N . GLU B 1 311 ? 40.622 -36.114 158.848 1.00 54.70 311 GLU B N 1
ATOM 3769 C CA . GLU B 1 311 ? 41.525 -36.078 159.985 1.00 55.88 311 GLU B CA 1
ATOM 3770 C C . GLU B 1 311 ? 41.006 -35.114 161.036 1.00 57.05 311 GLU B C 1
ATOM 3771 O O . GLU B 1 311 ? 41.014 -33.895 160.851 1.00 53.38 311 GLU B O 1
ATOM 3777 N N . SER B 1 312 ? 40.547 -35.695 162.138 1.00 59.01 312 SER B N 1
ATOM 3778 C CA . SER B 1 312 ? 39.989 -34.961 163.266 1.00 58.43 312 SER B CA 1
ATOM 3779 C C . SER B 1 312 ? 40.884 -33.844 163.807 1.00 59.96 312 SER B C 1
ATOM 3780 O O . SER B 1 312 ? 40.527 -32.682 163.693 1.00 64.75 312 SER B O 1
ATOM 3783 N N . ALA B 1 313 ? 42.051 -34.186 164.357 1.00 62.36 313 ALA B N 1
ATOM 3784 C CA . ALA B 1 313 ? 42.990 -33.191 164.908 1.00 63.81 313 ALA B CA 1
ATOM 3785 C C . ALA B 1 313 ? 43.305 -32.177 163.828 1.00 67.52 313 ALA B C 1
ATOM 3786 O O . ALA B 1 313 ? 43.852 -32.557 162.793 1.00 74.27 313 ALA B O 1
ATOM 3788 N N . ARG B 1 314 ? 43.076 -30.891 164.113 1.00 69.19 314 ARG B N 1
ATOM 3789 C CA . ARG B 1 314 ? 43.247 -29.819 163.111 1.00 70.08 314 ARG B CA 1
ATOM 3790 C C . ARG B 1 314 ? 42.231 -30.302 162.102 1.00 68.53 314 ARG B C 1
ATOM 3791 O O . ARG B 1 314 ? 42.583 -30.865 161.064 1.00 74.20 314 ARG B O 1
ATOM 3799 N N . PRO B 1 315 ? 40.965 -30.001 162.353 1.00 62.97 315 PRO B N 1
ATOM 3800 C CA . PRO B 1 315 ? 39.902 -30.440 161.455 1.00 57.97 315 PRO B CA 1
ATOM 3801 C C . PRO B 1 315 ? 40.186 -30.200 159.972 1.00 57.78 315 PRO B C 1
ATOM 3802 O O . PRO B 1 315 ? 40.286 -29.053 159.505 1.00 57.66 315 PRO B O 1
ATOM 3806 N N . ILE B 1 316 ? 40.398 -31.296 159.250 1.00 52.92 316 ILE B N 1
ATOM 3807 C CA . ILE B 1 316 ? 40.655 -31.209 157.824 1.00 50.11 316 ILE B CA 1
ATOM 3808 C C . ILE B 1 316 ? 40.113 -32.379 157.007 1.00 47.60 316 ILE B C 1
ATOM 3809 O O . ILE B 1 316 ? 40.202 -33.552 157.405 1.00 48.08 316 ILE B O 1
ATOM 3814 N N . ALA B 1 317 ? 39.553 -32.053 155.849 1.00 44.43 317 ALA B N 1
ATOM 3815 C CA . ALA B 1 317 ? 39.003 -33.071 154.974 1.00 40.93 317 ALA B CA 1
ATOM 3816 C C . ALA B 1 317 ? 39.440 -32.800 153.548 1.00 39.51 317 ALA B C 1
ATOM 3817 O O . ALA B 1 317 ? 39.456 -31.645 153.095 1.00 42.88 317 ALA B O 1
ATOM 3819 N N . VAL B 1 318 ? 39.827 -33.865 152.861 1.00 32.12 318 VAL B N 1
ATOM 3820 C CA . VAL B 1 318 ? 40.273 -33.770 151.484 1.00 31.41 318 VAL B CA 1
ATOM 3821 C C . VAL B 1 318 ? 39.392 -34.698 150.657 1.00 35.52 318 VAL B C 1
ATOM 3822 O O . VAL B 1 318 ? 39.576 -35.924 150.667 1.00 39.10 318 VAL B O 1
ATOM 3826 N N . CYS B 1 319 ? 38.444 -34.109 149.934 1.00 38.37 319 CYS B N 1
ATOM 3827 C CA . CYS B 1 319 ? 37.505 -34.877 149.116 1.00 39.16 319 CYS B CA 1
ATOM 3828 C C . CYS B 1 319 ? 37.743 -34.801 147.624 1.00 40.24 319 CYS B C 1
ATOM 3829 O O . CYS B 1 319 ? 37.651 -33.724 147.018 1.00 40.09 319 CYS B O 1
ATOM 3832 N N . GLU B 1 320 ? 38.018 -35.956 147.035 1.00 38.25 320 GLU B N 1
ATOM 3833 C CA . GLU B 1 320 ? 38.240 -36.047 145.609 1.00 39.75 320 GLU B CA 1
ATOM 3834 C C . GLU B 1 320 ? 36.966 -36.667 145.096 1.00 40.17 320 GLU B C 1
ATOM 3835 O O . GLU B 1 320 ? 36.720 -37.866 145.273 1.00 41.03 320 GLU B O 1
ATOM 3841 N N . LEU B 1 321 ? 36.140 -35.815 144.502 1.00 38.45 321 LEU B N 1
ATOM 3842 C CA . LEU B 1 321 ? 34.829 -36.202 144.018 1.00 36.48 321 LEU B CA 1
ATOM 3843 C C . LEU B 1 321 ? 34.594 -36.288 142.529 1.00 35.88 321 LEU B C 1
ATOM 3844 O O . LEU B 1 321 ? 35.318 -35.689 141.726 1.00 39.48 321 LEU B O 1
ATOM 3849 N N . VAL B 1 322 ? 33.528 -37.006 142.183 1.00 32.04 322 VAL B N 1
ATOM 3850 C CA . VAL B 1 322 ? 33.091 -37.155 140.805 1.00 31.32 322 VAL B CA 1
ATOM 3851 C C . VAL B 1 322 ? 31.573 -37.008 140.822 1.00 35.48 322 VAL B C 1
ATOM 3852 O O . VAL B 1 322 ? 30.843 -37.877 141.318 1.00 37.76 322 VAL B O 1
ATOM 3856 N N . THR B 1 323 ? 31.117 -35.850 140.375 1.00 37.31 323 THR B N 1
ATOM 3857 C CA . THR B 1 323 ? 29.706 -35.561 140.330 1.00 37.71 323 THR B CA 1
ATOM 3858 C C . THR B 1 323 ? 29.320 -35.888 138.886 1.00 37.67 323 THR B C 1
ATOM 3859 O O . THR B 1 323 ? 29.930 -35.408 137.929 1.00 38.54 323 THR B O 1
ATOM 3863 N N . GLN B 1 324 ? 28.372 -36.800 138.746 1.00 36.75 324 GLN B N 1
ATOM 3864 C CA . GLN B 1 324 ? 27.904 -37.265 137.448 1.00 34.49 324 GLN B CA 1
ATOM 3865 C C . GLN B 1 324 ? 26.553 -36.623 137.105 1.00 35.22 324 GLN B C 1
ATOM 3866 O O . GLN B 1 324 ? 25.820 -37.117 136.236 1.00 30.09 324 GLN B O 1
ATOM 3872 N N . MET B 1 325 ? 26.236 -35.510 137.759 1.00 34.74 325 MET B N 1
ATOM 3873 C CA . MET B 1 325 ? 24.948 -34.852 137.549 1.00 35.84 325 MET B CA 1
ATOM 3874 C C . MET B 1 325 ? 24.970 -33.495 138.263 1.00 38.94 325 MET B C 1
ATOM 3875 O O . MET B 1 325 ? 25.781 -33.289 139.181 1.00 41.23 325 MET B O 1
ATOM 3880 N N . GLU B 1 326 ? 24.108 -32.564 137.852 1.00 37.54 326 GLU B N 1
ATOM 3881 C CA . GLU B 1 326 ? 24.109 -31.258 138.496 1.00 39.89 326 GLU B CA 1
ATOM 3882 C C . GLU B 1 326 ? 23.667 -31.387 139.940 1.00 45.19 326 GLU B C 1
ATOM 3883 O O . GLU B 1 326 ? 23.151 -32.431 140.359 1.00 48.98 326 GLU B O 1
ATOM 3889 N N . GLY B 1 327 ? 23.884 -30.305 140.680 1.00 46.40 327 GLY B N 1
ATOM 3890 C CA . GLY B 1 327 ? 23.468 -30.199 142.068 1.00 44.46 327 GLY B CA 1
ATOM 3891 C C . GLY B 1 327 ? 23.705 -31.287 143.105 1.00 46.10 327 GLY B C 1
ATOM 3892 O O . GLY B 1 327 ? 22.840 -31.497 143.958 1.00 40.32 327 GLY B O 1
ATOM 3893 N N . GLN B 1 328 ? 24.841 -31.978 143.072 1.00 48.64 328 GLN B N 1
ATOM 3894 C CA . GLN B 1 328 ? 25.089 -32.987 144.103 1.00 46.63 328 GLN B CA 1
ATOM 3895 C C . GLN B 1 328 ? 25.534 -32.269 145.380 1.00 46.08 328 GLN B C 1
ATOM 3896 O O . GLN B 1 328 ? 25.900 -31.081 145.323 1.00 48.92 328 GLN B O 1
ATOM 3902 N N . ILE B 1 329 ? 25.540 -32.958 146.522 1.00 42.21 329 ILE B N 1
ATOM 3903 C CA . ILE B 1 329 ? 25.883 -32.268 147.770 1.00 41.59 329 ILE B CA 1
ATOM 3904 C C . ILE B 1 329 ? 26.915 -32.803 148.755 1.00 41.88 329 ILE B C 1
ATOM 3905 O O . ILE B 1 329 ? 26.935 -33.996 149.059 1.00 40.85 329 ILE B O 1
ATOM 3910 N N . LEU B 1 330 ? 27.724 -31.887 149.299 1.00 42.53 330 LEU B N 1
ATOM 3911 C CA . LEU B 1 330 ? 28.718 -32.218 150.324 1.00 40.88 330 LEU B CA 1
ATOM 3912 C C . LEU B 1 330 ? 28.158 -31.625 151.613 1.00 45.19 330 LEU B C 1
ATOM 3913 O O . LEU B 1 330 ? 27.836 -30.425 151.655 1.00 46.81 330 LEU B O 1
ATOM 3918 N N . LYS B 1 331 ? 28.024 -32.457 152.645 1.00 48.33 331 LYS B N 1
ATOM 3919 C CA . LYS B 1 331 ? 27.455 -32.028 153.917 1.00 52.10 331 LYS B CA 1
ATOM 3920 C C . LYS B 1 331 ? 28.441 -32.157 155.049 1.00 52.53 331 LYS B C 1
ATOM 3921 O O . LYS B 1 331 ? 29.023 -33.226 155.256 1.00 52.83 331 LYS B O 1
ATOM 3927 N N . ILE B 1 332 ? 28.629 -31.066 155.781 1.00 55.04 332 ILE B N 1
ATOM 3928 C CA . ILE B 1 332 ? 29.552 -31.057 156.912 1.00 58.67 332 ILE B CA 1
ATOM 3929 C C . ILE B 1 332 ? 28.919 -30.382 158.116 1.00 60.53 332 ILE B C 1
ATOM 3930 O O . ILE B 1 332 ? 28.377 -29.278 158.001 1.00 57.86 332 ILE B O 1
ATOM 3935 N N . THR B 1 333 ? 29.040 -31.016 159.278 1.00 62.89 333 THR B N 1
ATOM 3936 C CA . THR B 1 333 ? 28.482 -30.452 160.498 1.00 61.42 333 THR B CA 1
ATOM 3937 C C . THR B 1 333 ? 29.605 -30.158 161.477 1.00 60.69 333 THR B C 1
ATOM 3938 O O . THR B 1 333 ? 30.449 -31.020 161.757 1.00 56.05 333 THR B O 1
ATOM 3942 N N . LYS B 1 334 ? 29.642 -28.919 161.944 1.00 59.81 334 LYS B N 1
ATOM 3943 C CA . LYS B 1 334 ? 30.668 -28.485 162.872 1.00 64.05 334 LYS B CA 1
ATOM 3944 C C . LYS B 1 334 ? 30.108 -28.382 164.288 1.00 71.23 334 LYS B C 1
ATOM 3945 O O . LYS B 1 334 ? 28.906 -28.574 164.501 1.00 74.80 334 LYS B O 1
ATOM 3951 N N . THR B 1 335 ? 30.984 -28.106 165.253 1.00 75.23 335 THR B N 1
ATOM 3952 C CA . THR B 1 335 ? 30.582 -27.936 166.649 1.00 77.60 335 THR B CA 1
ATOM 3953 C C . THR B 1 335 ? 30.238 -26.471 166.825 1.00 78.46 335 THR B C 1
ATOM 3954 O O . THR B 1 335 ? 30.709 -25.634 166.057 1.00 79.05 335 THR B O 1
ATOM 3958 N N . SER B 1 336 ? 29.426 -26.149 167.828 1.00 79.55 336 SER B N 1
ATOM 3959 C CA . SER B 1 336 ? 29.071 -24.752 168.075 1.00 79.23 336 SER B CA 1
ATOM 3960 C C . SER B 1 336 ? 30.369 -24.034 168.451 1.00 79.75 336 SER B C 1
ATOM 3961 O O . SER B 1 336 ? 30.505 -22.816 168.290 1.00 76.12 336 SER B O 1
ATOM 3964 N N . ALA B 1 337 ? 31.317 -24.834 168.940 1.00 81.25 337 ALA B N 1
ATOM 3965 C CA . ALA B 1 337 ? 32.644 -24.379 169.333 1.00 81.78 337 ALA B CA 1
ATOM 3966 C C . ALA B 1 337 ? 33.384 -23.825 168.116 1.00 82.60 337 ALA B C 1
ATOM 3967 O O . ALA B 1 337 ? 34.100 -22.828 168.207 1.00 82.03 337 ALA B O 1
ATOM 3969 N N . GLU B 1 338 ? 33.212 -24.502 166.983 1.00 82.21 338 GLU B N 1
ATOM 3970 C CA . GLU B 1 338 ? 33.856 -24.126 165.737 1.00 76.74 338 GLU B CA 1
ATOM 3971 C C . GLU B 1 338 ? 33.371 -22.858 165.099 1.00 76.21 338 GLU B C 1
ATOM 3972 O O . GLU B 1 338 ? 32.197 -22.518 165.167 1.00 76.67 338 GLU B O 1
ATOM 3978 N N . GLN B 1 339 ? 34.298 -22.175 164.449 1.00 76.57 339 GLN B N 1
ATOM 3979 C CA . GLN B 1 339 ? 33.972 -20.973 163.719 1.00 79.84 339 GLN B CA 1
ATOM 3980 C C . GLN B 1 339 ? 33.588 -21.460 162.327 1.00 77.80 339 GLN B C 1
ATOM 3981 O O . GLN B 1 339 ? 33.900 -22.603 161.968 1.00 80.17 339 GLN B O 1
ATOM 3987 N N . PRO B 1 340 ? 32.893 -20.619 161.533 1.00 73.22 340 PRO B N 1
ATOM 3988 C CA . PRO B 1 340 ? 32.508 -21.047 160.188 1.00 70.63 340 PRO B CA 1
ATOM 3989 C C . PRO B 1 340 ? 33.704 -21.643 159.448 1.00 67.53 340 PRO B C 1
ATOM 3990 O O . PRO B 1 340 ? 34.833 -21.153 159.551 1.00 67.23 340 PRO B O 1
ATOM 3994 N N . LEU B 1 341 ? 33.448 -22.749 158.764 1.00 60.93 341 LEU B N 1
ATOM 3995 C CA . LEU B 1 341 ? 34.483 -23.469 158.053 1.00 53.74 341 LEU B CA 1
ATOM 3996 C C . LEU B 1 341 ? 35.014 -22.822 156.794 1.00 54.36 341 LEU B C 1
ATOM 3997 O O . LEU B 1 341 ? 34.371 -21.951 156.200 1.00 52.58 341 LEU B O 1
ATOM 4002 N N . GLN B 1 342 ? 36.204 -23.278 156.407 1.00 55.72 342 GLN B N 1
ATOM 4003 C CA . GLN B 1 342 ? 36.902 -22.811 155.222 1.00 57.77 342 GLN B CA 1
ATOM 4004 C C . GLN B 1 342 ? 36.986 -23.931 154.211 1.00 57.37 342 GLN B C 1
ATOM 4005 O O . GLN B 1 342 ? 37.155 -25.099 154.582 1.00 58.58 342 GLN B O 1
ATOM 4011 N N . TRP B 1 343 ? 37.018 -23.551 152.938 1.00 54.27 343 TRP B N 1
ATOM 4012 C CA . TRP B 1 343 ? 37.075 -24.507 151.845 1.00 47.87 343 TRP B CA 1
ATOM 4013 C C . TRP B 1 343 ? 37.517 -23.894 150.522 1.00 43.86 343 TRP B C 1
ATOM 4014 O O . TRP B 1 343 ? 37.359 -22.687 150.289 1.00 42.20 343 TRP B O 1
ATOM 4025 N N . VAL B 1 344 ? 38.063 -24.746 149.662 1.00 41.44 344 VAL B N 1
ATOM 4026 C CA . VAL B 1 344 ? 38.485 -24.358 148.321 1.00 40.93 344 VAL B CA 1
ATOM 4027 C C . VAL B 1 344 ? 38.103 -25.506 147.416 1.00 39.43 344 VAL B C 1
ATOM 4028 O O . VAL B 1 344 ? 38.005 -26.660 147.864 1.00 37.42 344 VAL B O 1
ATOM 4032 N N . VAL B 1 345 ? 37.898 -25.185 146.144 1.00 37.02 345 VAL B N 1
ATOM 4033 C CA . VAL B 1 345 ? 37.551 -26.187 145.161 1.00 33.99 345 VAL B CA 1
ATOM 4034 C C . VAL B 1 345 ? 38.465 -26.077 143.965 1.00 33.05 345 VAL B C 1
ATOM 4035 O O . VAL B 1 345 ? 38.651 -24.988 143.420 1.00 33.96 345 VAL B O 1
ATOM 4039 N N . TYR B 1 346 ? 39.051 -27.203 143.586 1.00 31.56 346 TYR B N 1
ATOM 4040 C CA . TYR B 1 346 ? 39.933 -27.267 142.444 1.00 33.56 346 TYR B CA 1
ATOM 4041 C C . TYR B 1 346 ? 39.293 -28.151 141.397 1.00 37.36 346 TYR B C 1
ATOM 4042 O O . TYR B 1 346 ? 38.485 -29.032 141.716 1.00 39.01 346 TYR B O 1
ATOM 4051 N N . ARG B 1 347 ? 39.638 -27.898 140.143 1.00 41.40 347 ARG B N 1
ATOM 4052 C CA . ARG B 1 347 ? 39.119 -28.681 139.040 1.00 38.22 347 ARG B CA 1
ATOM 4053 C C . ARG B 1 347 ? 40.133 -29.789 138.847 1.00 39.20 347 ARG B C 1
ATOM 4054 O O . ARG B 1 347 ? 41.330 -29.529 138.815 1.00 44.17 347 ARG B O 1
ATOM 4062 N N . MET B 1 348 ? 39.664 -31.021 138.784 1.00 41.86 348 MET B N 1
ATOM 4063 C CA . MET B 1 348 ? 40.555 -32.156 138.631 1.00 45.20 348 MET B CA 1
ATOM 4064 C C . MET B 1 348 ? 40.787 -32.499 137.165 1.00 48.30 348 MET B C 1
ATOM 4065 O O . MET B 1 348 ? 41.834 -33.118 136.860 1.00 45.00 348 MET B O 1
ATOM 4071 N N . LYS C 1 81 ? 7.509 -8.667 118.096 1.00 68.87 81 LYS C N 1
ATOM 4072 C CA . LYS C 1 81 ? 6.843 -7.451 117.557 1.00 69.94 81 LYS C CA 1
ATOM 4073 C C . LYS C 1 81 ? 7.381 -6.241 118.263 1.00 63.23 81 LYS C C 1
ATOM 4074 O O . LYS C 1 81 ? 8.342 -6.361 119.005 1.00 66.23 81 LYS C O 1
ATOM 4080 N N . SER C 1 82 ? 6.782 -5.082 118.017 1.00 53.18 82 SER C N 1
ATOM 4081 C CA . SER C 1 82 ? 7.227 -3.839 118.636 1.00 45.93 82 SER C CA 1
ATOM 4082 C C . SER C 1 82 ? 6.235 -2.754 118.284 1.00 41.78 82 SER C C 1
ATOM 4083 O O . SER C 1 82 ? 5.685 -2.762 117.196 1.00 43.89 82 SER C O 1
ATOM 4086 N N . MET C 1 83 ? 6.060 -1.778 119.163 1.00 39.00 83 MET C N 1
ATOM 4087 C CA . MET C 1 83 ? 5.097 -0.719 118.899 1.00 35.98 83 MET C CA 1
ATOM 4088 C C . MET C 1 83 ? 5.712 0.643 118.877 1.00 34.78 83 MET C C 1
ATOM 4089 O O . MET C 1 83 ? 6.728 0.891 119.549 1.00 36.28 83 MET C O 1
ATOM 4094 N N . THR C 1 84 ? 5.094 1.533 118.111 1.00 29.67 84 THR C N 1
ATOM 4095 C CA . THR C 1 84 ? 5.603 2.882 118.049 1.00 29.94 84 THR C CA 1
ATOM 4096 C C . THR C 1 84 ? 4.458 3.842 118.394 1.00 29.10 84 THR C C 1
ATOM 4097 O O . THR C 1 84 ? 3.340 3.696 117.897 1.00 30.05 84 THR C O 1
ATOM 4101 N N . MET C 1 85 ? 4.726 4.759 119.320 1.00 26.25 85 MET C N 1
ATOM 4102 C CA . MET C 1 85 ? 3.738 5.708 119.791 1.00 23.11 85 MET C CA 1
ATOM 4103 C C . MET C 1 85 ? 4.180 7.135 119.621 1.00 24.51 85 MET C C 1
ATOM 4104 O O . MET C 1 85 ? 5.373 7.444 119.746 1.00 29.49 85 MET C O 1
ATOM 4109 N N . SER C 1 86 ? 3.208 8.028 119.466 1.00 21.31 86 SER C N 1
ATOM 4110 C CA . SER C 1 86 ? 3.503 9.450 119.355 1.00 20.45 86 SER C CA 1
ATOM 4111 C C . SER C 1 86 ? 2.453 10.155 120.167 1.00 21.91 86 SER C C 1
ATOM 4112 O O . SER C 1 86 ? 1.266 9.818 120.080 1.00 25.10 86 SER C O 1
ATOM 4115 N N . LYS C 1 87 ? 2.876 11.121 120.968 1.00 18.08 87 LYS C N 1
ATOM 4116 C CA . LYS C 1 87 ? 1.921 11.812 121.799 1.00 16.62 87 LYS C CA 1
ATOM 4117 C C . LYS C 1 87 ? 2.566 13.035 122.392 1.00 18.97 87 LYS C C 1
ATOM 4118 O O . LYS C 1 87 ? 3.802 13.138 122.446 1.00 20.74 87 LYS C O 1
ATOM 4124 N N . THR C 1 88 ? 1.725 13.999 122.743 1.00 21.18 88 THR C N 1
ATOM 4125 C CA . THR C 1 88 ? 2.201 15.197 123.390 1.00 23.40 88 THR C CA 1
ATOM 4126 C C . THR C 1 88 ? 1.660 15.130 124.803 1.00 26.38 88 THR C C 1
ATOM 4127 O O . THR C 1 88 ? 0.513 14.712 125.032 1.00 33.24 88 THR C O 1
ATOM 4131 N N . GLU C 1 89 ? 2.495 15.503 125.755 1.00 24.70 89 GLU C N 1
ATOM 4132 C CA . GLU C 1 89 ? 2.078 15.457 127.132 1.00 27.02 89 GLU C CA 1
ATOM 4133 C C . GLU C 1 89 ? 2.578 16.693 127.881 1.00 26.74 89 GLU C C 1
ATOM 4134 O O . GLU C 1 89 ? 3.538 17.355 127.460 1.00 28.17 89 GLU C O 1
ATOM 4140 N N . LEU C 1 90 ? 1.872 17.055 128.942 1.00 22.62 90 LEU C N 1
ATOM 4141 C CA . LEU C 1 90 ? 2.278 18.208 129.717 1.00 20.69 90 LEU C CA 1
ATOM 4142 C C . LEU C 1 90 ? 3.436 17.812 130.591 1.00 22.79 90 LEU C C 1
ATOM 4143 O O . LEU C 1 90 ? 3.353 16.897 131.404 1.00 25.57 90 LEU C O 1
ATOM 4148 N N . LEU C 1 91 ? 4.498 18.574 130.476 1.00 25.86 91 LEU C N 1
ATOM 4149 C CA . LEU C 1 91 ? 5.686 18.304 131.233 1.00 22.92 91 LEU C CA 1
ATOM 4150 C C . LEU C 1 91 ? 5.726 19.108 132.509 1.00 23.58 91 LEU C C 1
ATOM 4151 O O . LEU C 1 91 ? 6.049 18.579 133.573 1.00 27.72 91 LEU C O 1
ATOM 4156 N N . SER C 1 92 ? 5.356 20.379 132.420 1.00 22.24 92 SER C N 1
ATOM 4157 C CA . SER C 1 92 ? 5.442 21.227 133.594 1.00 22.76 92 SER C CA 1
ATOM 4158 C C . SER C 1 92 ? 4.711 22.550 133.445 1.00 25.31 92 SER C C 1
ATOM 4159 O O . SER C 1 92 ? 4.369 22.965 132.328 1.00 23.08 92 SER C O 1
ATOM 4162 N N . THR C 1 93 ? 4.463 23.197 134.583 1.00 28.38 93 THR C N 1
ATOM 4163 C CA . THR C 1 93 ? 3.846 24.515 134.599 1.00 27.70 93 THR C CA 1
ATOM 4164 C C . THR C 1 93 ? 4.943 25.451 135.078 1.00 28.70 93 THR C C 1
ATOM 4165 O O . THR C 1 93 ? 5.561 25.240 136.123 1.00 34.67 93 THR C O 1
ATOM 4169 N N . VAL C 1 94 ? 5.189 26.489 134.309 1.00 23.16 94 VAL C N 1
ATOM 4170 C CA . VAL C 1 94 ? 6.260 27.394 134.636 1.00 23.22 94 VAL C CA 1
ATOM 4171 C C . VAL C 1 94 ? 5.895 28.566 135.527 1.00 28.28 94 VAL C C 1
ATOM 4172 O O . VAL C 1 94 ? 5.015 29.352 135.190 1.00 29.69 94 VAL C O 1
ATOM 4176 N N . LYS C 1 95 ? 6.595 28.692 136.651 1.00 32.57 95 LYS C N 1
ATOM 4177 C CA . LYS C 1 95 ? 6.378 29.797 137.582 1.00 36.61 95 LYS C CA 1
ATOM 4178 C C . LYS C 1 95 ? 7.507 30.793 137.383 1.00 35.24 95 LYS C C 1
ATOM 4179 O O . LYS C 1 95 ? 8.640 30.391 137.069 1.00 35.06 95 LYS C O 1
ATOM 4185 N N . GLY C 1 96 ? 7.220 32.072 137.630 1.00 31.98 96 GLY C N 1
ATOM 4186 C CA . GLY C 1 96 ? 8.235 33.104 137.488 1.00 29.56 96 GLY C CA 1
ATOM 4187 C C . GLY C 1 96 ? 9.315 33.006 138.556 1.00 31.13 96 GLY C C 1
ATOM 4188 O O . GLY C 1 96 ? 9.110 32.448 139.629 1.00 35.35 96 GLY C O 1
ATOM 4189 N N . THR C 1 97 ? 10.497 33.508 138.254 1.00 32.03 97 THR C N 1
ATOM 4190 C CA . THR C 1 97 ? 11.579 33.480 139.219 1.00 27.88 97 THR C CA 1
ATOM 4191 C C . THR C 1 97 ? 12.132 34.875 139.334 1.00 30.64 97 THR C C 1
ATOM 4192 O O . THR C 1 97 ? 12.361 35.570 138.342 1.00 31.76 97 THR C O 1
ATOM 4196 N N . THR C 1 98 ? 12.370 35.285 140.558 1.00 36.15 98 THR C N 1
ATOM 4197 C CA . THR C 1 98 ? 12.869 36.613 140.778 1.00 36.24 98 THR C CA 1
ATOM 4198 C C . THR C 1 98 ? 14.367 36.790 140.808 1.00 35.72 98 THR C C 1
ATOM 4199 O O . THR C 1 98 ? 15.126 35.889 141.184 1.00 41.56 98 THR C O 1
ATOM 4203 N N . GLY C 1 99 ? 14.788 37.950 140.334 1.00 29.99 99 GLY C N 1
ATOM 4204 C CA . GLY C 1 99 ? 16.195 38.261 140.378 1.00 31.82 99 GLY C CA 1
ATOM 4205 C C . GLY C 1 99 ? 17.104 37.638 139.353 1.00 30.37 99 GLY C C 1
ATOM 4206 O O . GLY C 1 99 ? 16.685 36.892 138.470 1.00 30.30 99 GLY C O 1
ATOM 4207 N N . VAL C 1 100 ? 18.382 37.954 139.521 1.00 31.32 100 VAL C N 1
ATOM 4208 C CA . VAL C 1 100 ? 19.434 37.514 138.627 1.00 31.57 100 VAL C CA 1
ATOM 4209 C C . VAL C 1 100 ? 19.861 36.071 138.819 1.00 29.58 100 VAL C C 1
ATOM 4210 O O . VAL C 1 100 ? 20.553 35.499 137.978 1.00 27.43 100 VAL C O 1
ATOM 4214 N N . ILE C 1 101 ? 19.486 35.473 139.937 1.00 30.53 101 ILE C N 1
ATOM 4215 C CA . ILE C 1 101 ? 19.883 34.102 140.133 1.00 28.70 101 ILE C CA 1
ATOM 4216 C C . ILE C 1 101 ? 18.900 33.114 139.548 1.00 28.91 101 ILE C C 1
ATOM 4217 O O . ILE C 1 101 ? 17.710 33.093 139.876 1.00 36.64 101 ILE C O 1
ATOM 4222 N N . PRO C 1 102 ? 19.399 32.282 138.651 1.00 22.94 102 PRO C N 1
ATOM 4223 C CA . PRO C 1 102 ? 18.633 31.261 137.954 1.00 23.51 102 PRO C CA 1
ATOM 4224 C C . PRO C 1 102 ? 18.038 30.199 138.854 1.00 23.22 102 PRO C C 1
ATOM 4225 O O . PRO C 1 102 ? 18.587 29.881 139.900 1.00 26.27 102 PRO C O 1
ATOM 4229 N N . SER C 1 103 ? 16.884 29.693 138.448 1.00 25.89 103 SER C N 1
ATOM 4230 C CA . SER C 1 103 ? 16.206 28.602 139.133 1.00 29.00 103 SER C CA 1
ATOM 4231 C C . SER C 1 103 ? 16.234 27.474 138.141 1.00 32.50 103 SER C C 1
ATOM 4232 O O . SER C 1 103 ? 15.969 27.694 136.949 1.00 39.24 103 SER C O 1
ATOM 4235 N N . PHE C 1 104 ? 16.516 26.267 138.603 1.00 29.01 104 PHE C N 1
ATOM 4236 C CA . PHE C 1 104 ? 16.561 25.172 137.655 1.00 27.87 104 PHE C CA 1
ATOM 4237 C C . PHE C 1 104 ? 15.595 24.032 137.936 1.00 28.98 104 PHE C C 1
ATOM 4238 O O . PHE C 1 104 ? 15.136 23.854 139.059 1.00 37.62 104 PHE C O 1
ATOM 4246 N N . GLU C 1 105 ? 15.291 23.262 136.902 1.00 29.02 105 GLU C N 1
ATOM 4247 C CA . GLU C 1 105 ? 14.423 22.098 137.016 1.00 29.41 105 GLU C CA 1
ATOM 4248 C C . GLU C 1 105 ? 14.946 21.134 135.982 1.00 28.28 105 GLU C C 1
ATOM 4249 O O . GLU C 1 105 ? 15.395 21.560 134.915 1.00 29.50 105 GLU C O 1
ATOM 4255 N N . ASP C 1 106 ? 14.959 19.849 136.295 1.00 24.62 106 ASP C N 1
ATOM 4256 C CA . ASP C 1 106 ? 15.461 18.909 135.318 1.00 24.46 106 ASP C CA 1
ATOM 4257 C C . ASP C 1 106 ? 14.679 17.637 135.258 1.00 25.06 106 ASP C C 1
ATOM 4258 O O . ASP C 1 106 ? 13.934 17.305 136.171 1.00 31.89 106 ASP C O 1
ATOM 4263 N N . TRP C 1 107 ? 14.798 16.951 134.135 1.00 23.43 107 TRP C N 1
ATOM 4264 C CA . TRP C 1 107 ? 14.106 15.691 133.956 1.00 21.20 107 TRP C CA 1
ATOM 4265 C C . TRP C 1 107 ? 15.027 14.741 133.262 1.00 22.07 107 TRP C C 1
ATOM 4266 O O . TRP C 1 107 ? 15.820 15.131 132.397 1.00 24.12 107 TRP C O 1
ATOM 4277 N N . VAL C 1 108 ? 14.929 13.484 133.654 1.00 23.03 108 VAL C N 1
ATOM 4278 C CA . VAL C 1 108 ? 15.747 12.458 133.056 1.00 18.88 108 VAL C CA 1
ATOM 4279 C C . VAL C 1 108 ? 14.891 11.746 132.056 1.00 19.83 108 VAL C C 1
ATOM 4280 O O . VAL C 1 108 ? 13.820 11.242 132.396 1.00 21.08 108 VAL C O 1
ATOM 4284 N N . VAL C 1 109 ? 15.351 11.696 130.821 1.00 17.80 109 VAL C N 1
ATOM 4285 C CA . VAL C 1 109 ? 14.553 11.044 129.807 1.00 16.81 109 VAL C CA 1
ATOM 4286 C C . VAL C 1 109 ? 14.648 9.532 129.836 1.00 19.26 109 VAL C C 1
ATOM 4287 O O . VAL C 1 109 ? 15.676 8.971 129.456 1.00 21.80 109 VAL C O 1
ATOM 4291 N N . SER C 1 110 ? 13.585 8.890 130.320 1.00 17.71 110 SER C N 1
ATOM 4292 C CA . SER C 1 110 ? 13.500 7.434 130.386 1.00 21.70 110 SER C CA 1
ATOM 4293 C C . SER C 1 110 ? 12.030 7.050 130.309 1.00 21.47 110 SER C C 1
ATOM 4294 O O . SER C 1 110 ? 11.227 7.511 131.113 1.00 25.90 110 SER C O 1
ATOM 4297 N N . PRO C 1 111 ? 11.672 6.118 129.409 1.00 20.92 111 PRO C N 1
ATOM 4298 C CA . PRO C 1 111 ? 10.286 5.669 129.224 1.00 19.63 111 PRO C CA 1
ATOM 4299 C C . PRO C 1 111 ? 9.494 5.234 130.445 1.00 21.28 111 PRO C C 1
ATOM 4300 O O . PRO C 1 111 ? 8.269 5.226 130.410 1.00 25.46 111 PRO C O 1
ATOM 4304 N N . ARG C 1 112 ? 10.155 4.885 131.533 1.00 23.51 112 ARG C N 1
ATOM 4305 C CA . ARG C 1 112 ? 9.386 4.487 132.696 1.00 23.38 112 ARG C CA 1
ATOM 4306 C C . ARG C 1 112 ? 9.359 5.615 133.730 1.00 25.63 112 ARG C C 1
ATOM 4307 O O . ARG C 1 112 ? 8.948 5.436 134.877 1.00 27.49 112 ARG C O 1
ATOM 4315 N N . ASN C 1 113 ? 9.808 6.792 133.325 1.00 23.90 113 ASN C N 1
ATOM 4316 C CA . ASN C 1 113 ? 9.800 7.913 134.240 1.00 22.54 113 ASN C CA 1
ATOM 4317 C C . ASN C 1 113 ? 8.459 8.622 134.163 1.00 22.25 113 ASN C C 1
ATOM 4318 O O . ASN C 1 113 ? 8.224 9.459 133.280 1.00 17.72 113 ASN C O 1
ATOM 4323 N N . VAL C 1 114 ? 7.624 8.362 135.152 1.00 22.86 114 VAL C N 1
ATOM 4324 C CA . VAL C 1 114 ? 6.287 8.952 135.197 1.00 23.73 114 VAL C CA 1
ATOM 4325 C C . VAL C 1 114 ? 6.225 10.467 135.021 1.00 23.14 114 VAL C C 1
ATOM 4326 O O . VAL C 1 114 ? 5.248 10.995 134.476 1.00 25.64 114 VAL C O 1
ATOM 4330 N N . ALA C 1 115 ? 7.258 11.159 135.489 1.00 23.43 115 ALA C N 1
ATOM 4331 C CA . ALA C 1 115 ? 7.323 12.618 135.391 1.00 22.43 115 ALA C CA 1
ATOM 4332 C C . ALA C 1 115 ? 7.268 13.092 133.967 1.00 23.13 115 ALA C C 1
ATOM 4333 O O . ALA C 1 115 ? 6.817 14.198 133.691 1.00 31.80 115 ALA C O 1
ATOM 4335 N N . VAL C 1 116 ? 7.751 12.248 133.073 1.00 19.27 116 VAL C N 1
ATOM 4336 C CA . VAL C 1 116 ? 7.800 12.574 131.670 1.00 11.75 116 VAL C CA 1
ATOM 4337 C C . VAL C 1 116 ? 6.841 11.737 130.842 1.00 14.43 116 VAL C C 1
ATOM 4338 O O . VAL C 1 116 ? 6.346 12.189 129.836 1.00 12.55 116 VAL C O 1
ATOM 4342 N N . PHE C 1 117 ? 6.598 10.495 131.221 1.00 17.45 117 PHE C N 1
ATOM 4343 C CA . PHE C 1 117 ? 5.687 9.698 130.429 1.00 18.41 117 PHE C CA 1
ATOM 4344 C C . PHE C 1 117 ? 4.589 9.134 131.283 1.00 21.43 117 PHE C C 1
ATOM 4345 O O . PHE C 1 117 ? 4.513 7.931 131.513 1.00 26.48 117 PHE C O 1
ATOM 4353 N N . PRO C 1 118 ? 3.650 9.993 131.662 1.00 18.54 118 PRO C N 1
ATOM 4354 C CA . PRO C 1 118 ? 2.490 9.697 132.488 1.00 16.19 118 PRO C CA 1
ATOM 4355 C C . PRO C 1 118 ? 1.791 8.436 132.005 1.00 19.29 118 PRO C C 1
ATOM 4356 O O . PRO C 1 118 ? 1.790 7.427 132.696 1.00 20.44 118 PRO C O 1
ATOM 4360 N N . GLN C 1 119 ? 1.265 8.467 130.784 1.00 20.60 119 GLN C N 1
ATOM 4361 C CA . GLN C 1 119 ? 0.553 7.304 130.288 1.00 19.13 119 GLN C CA 1
ATOM 4362 C C . GLN C 1 119 ? 1.510 6.250 129.760 1.00 22.97 119 GLN C C 1
ATOM 4363 O O . GLN C 1 119 ? 1.406 5.068 130.100 1.00 22.72 119 GLN C O 1
ATOM 4369 N N . LEU C 1 120 ? 2.465 6.669 128.945 1.00 24.14 120 LEU C N 1
ATOM 4370 C CA . LEU C 1 120 ? 3.390 5.697 128.378 1.00 21.96 120 LEU C CA 1
ATOM 4371 C C . LEU C 1 120 ? 4.128 4.815 129.393 1.00 20.31 120 LEU C C 1
ATOM 4372 O O . LEU C 1 120 ? 4.400 3.641 129.117 1.00 16.75 120 LEU C O 1
ATOM 4377 N N . SER C 1 121 ? 4.442 5.371 130.559 1.00 18.55 121 SER C N 1
ATOM 4378 C CA . SER C 1 121 ? 5.145 4.620 131.593 1.00 18.27 121 SER C CA 1
ATOM 4379 C C . SER C 1 121 ? 4.454 3.293 131.870 1.00 18.24 121 SER C C 1
ATOM 4380 O O . SER C 1 121 ? 5.097 2.267 132.025 1.00 22.09 121 SER C O 1
ATOM 4383 N N . LEU C 1 122 ? 3.133 3.297 131.907 1.00 22.39 122 LEU C N 1
ATOM 4384 C CA . LEU C 1 122 ? 2.407 2.054 132.149 1.00 23.25 122 LEU C CA 1
ATOM 4385 C C . LEU C 1 122 ? 2.692 1.011 131.084 1.00 22.30 122 LEU C C 1
ATOM 4386 O O . LEU C 1 122 ? 3.013 -0.118 131.387 1.00 24.47 122 LEU C O 1
ATOM 4391 N N . LEU C 1 123 ? 2.611 1.413 129.831 1.00 15.89 123 LEU C N 1
ATOM 4392 C CA . LEU C 1 123 ? 2.842 0.513 128.717 1.00 13.37 123 LEU C CA 1
ATOM 4393 C C . LEU C 1 123 ? 4.275 0.006 128.702 1.00 13.98 123 LEU C C 1
ATOM 4394 O O . LEU C 1 123 ? 4.536 -1.178 128.500 1.00 14.40 123 LEU C O 1
ATOM 4399 N N . ALA C 1 124 ? 5.195 0.928 128.937 1.00 15.84 124 ALA C N 1
ATOM 4400 C CA . ALA C 1 124 ? 6.624 0.652 128.972 1.00 16.96 124 ALA C CA 1
ATOM 4401 C C . ALA C 1 124 ? 6.955 -0.512 129.888 1.00 15.35 124 ALA C C 1
ATOM 4402 O O . ALA C 1 124 ? 7.971 -1.184 129.738 1.00 15.45 124 ALA C O 1
ATOM 4404 N N . THR C 1 125 ? 6.086 -0.723 130.855 1.00 16.10 125 THR C N 1
ATOM 4405 C CA . THR C 1 125 ? 6.237 -1.787 131.799 1.00 16.78 125 THR C CA 1
ATOM 4406 C C . THR C 1 125 ? 6.260 -3.189 131.151 1.00 14.71 125 THR C C 1
ATOM 4407 O O . THR C 1 125 ? 6.676 -4.156 131.782 1.00 10.30 125 THR C O 1
ATOM 4411 N N . ASN C 1 126 ? 5.824 -3.308 129.901 1.00 18.97 126 ASN C N 1
ATOM 4412 C CA . ASN C 1 126 ? 5.788 -4.614 129.238 1.00 19.96 126 ASN C CA 1
ATOM 4413 C C . ASN C 1 126 ? 6.839 -4.895 128.173 1.00 22.49 126 ASN C C 1
ATOM 4414 O O . ASN C 1 126 ? 6.679 -5.822 127.356 1.00 22.71 126 ASN C O 1
ATOM 4419 N N . PHE C 1 127 ? 7.902 -4.100 128.162 1.00 20.96 127 PHE C N 1
ATOM 4420 C CA . PHE C 1 127 ? 8.955 -4.287 127.186 1.00 18.80 127 PHE C CA 1
ATOM 4421 C C . PHE C 1 127 ? 10.287 -4.114 127.841 1.00 20.61 127 PHE C C 1
ATOM 4422 O O . PHE C 1 127 ? 10.381 -3.509 128.903 1.00 24.25 127 PHE C O 1
ATOM 4430 N N . ASN C 1 128 ? 11.322 -4.504 127.111 1.00 20.71 128 ASN C N 1
ATOM 4431 C CA . ASN C 1 128 ? 12.679 -4.446 127.593 1.00 21.06 128 ASN C CA 1
ATOM 4432 C C . ASN C 1 128 ? 13.508 -3.342 126.986 1.00 22.10 128 ASN C C 1
ATOM 4433 O O . ASN C 1 128 ? 14.423 -2.817 127.640 1.00 24.97 128 ASN C O 1
ATOM 4438 N N . LYS C 1 129 ? 13.176 -2.969 125.750 1.00 21.72 129 LYS C N 1
ATOM 4439 C CA . LYS C 1 129 ? 13.940 -1.939 125.056 1.00 23.50 129 LYS C CA 1
ATOM 4440 C C . LYS C 1 129 ? 13.098 -0.856 124.439 1.00 22.44 129 LYS C C 1
ATOM 4441 O O . LYS C 1 129 ? 11.914 -1.048 124.152 1.00 27.15 129 LYS C O 1
ATOM 4447 N N . TYR C 1 130 ? 13.763 0.230 124.097 1.00 21.44 130 TYR C N 1
ATOM 4448 C CA . TYR C 1 130 ? 13.086 1.360 123.507 1.00 23.76 130 TYR C CA 1
ATOM 4449 C C . TYR C 1 130 ? 14.049 2.140 122.638 1.00 23.28 130 TYR C C 1
ATOM 4450 O O . TYR C 1 130 ? 15.267 2.079 122.833 1.00 20.91 130 TYR C O 1
ATOM 4459 N N . ARG C 1 131 ? 13.487 2.926 121.728 1.00 24.72 131 ARG C N 1
ATOM 4460 C CA . ARG C 1 131 ? 14.283 3.772 120.840 1.00 26.96 131 ARG C CA 1
ATOM 4461 C C . ARG C 1 131 ? 13.457 5.004 120.545 1.00 24.97 131 ARG C C 1
ATOM 4462 O O . ARG C 1 131 ? 12.310 4.886 120.102 1.00 26.65 131 ARG C O 1
ATOM 4470 N N . ILE C 1 132 ? 14.013 6.176 120.834 1.00 22.48 132 ILE C N 1
ATOM 4471 C CA . ILE C 1 132 ? 13.301 7.423 120.609 1.00 20.80 132 ILE C CA 1
ATOM 4472 C C . ILE C 1 132 ? 13.658 7.911 119.234 1.00 24.99 132 ILE C C 1
ATOM 4473 O O . ILE C 1 132 ? 14.832 7.981 118.915 1.00 33.28 132 ILE C O 1
ATOM 4478 N N . THR C 1 133 ? 12.665 8.244 118.418 1.00 24.18 133 THR C N 1
ATOM 4479 C CA . THR C 1 133 ? 12.950 8.697 117.062 1.00 23.15 133 THR C CA 1
ATOM 4480 C C . THR C 1 133 ? 12.658 10.166 116.851 1.00 27.93 133 THR C C 1
ATOM 4481 O O . THR C 1 133 ? 13.104 10.748 115.859 1.00 33.12 133 THR C O 1
ATOM 4485 N N . ALA C 1 134 ? 11.865 10.750 117.750 1.00 29.03 134 ALA C N 1
ATOM 4486 C CA . ALA C 1 134 ? 11.520 12.171 117.657 1.00 24.56 134 ALA C CA 1
ATOM 4487 C C . ALA C 1 134 ? 11.221 12.734 119.034 1.00 26.97 134 ALA C C 1
ATOM 4488 O O . ALA C 1 134 ? 10.404 12.171 119.778 1.00 30.49 134 ALA C O 1
ATOM 4490 N N . LEU C 1 135 ? 11.840 13.866 119.354 1.00 25.86 135 LEU C N 1
ATOM 4491 C CA . LEU C 1 135 ? 11.635 14.461 120.661 1.00 19.43 135 LEU C CA 1
ATOM 4492 C C . LEU C 1 135 ? 11.761 15.971 120.661 1.00 21.44 135 LEU C C 1
ATOM 4493 O O . LEU C 1 135 ? 12.805 16.524 120.288 1.00 24.27 135 LEU C O 1
ATOM 4498 N N . THR C 1 136 ? 10.713 16.627 121.143 1.00 19.54 136 THR C N 1
ATOM 4499 C CA . THR C 1 136 ? 10.678 18.078 121.204 1.00 18.40 136 THR C CA 1
ATOM 4500 C C . THR C 1 136 ? 9.998 18.590 122.462 1.00 22.41 136 THR C C 1
ATOM 4501 O O . THR C 1 136 ? 9.017 17.996 122.951 1.00 20.62 136 THR C O 1
ATOM 4505 N N . VAL C 1 137 ? 10.519 19.705 122.966 1.00 23.63 137 VAL C N 1
ATOM 4506 C CA . VAL C 1 137 ? 9.974 20.357 124.145 1.00 22.29 137 VAL C CA 1
ATOM 4507 C C . VAL C 1 137 ? 9.466 21.706 123.679 1.00 24.88 137 VAL C C 1
ATOM 4508 O O . VAL C 1 137 ? 10.178 22.438 122.975 1.00 26.06 137 VAL C O 1
ATOM 4512 N N . LYS C 1 138 ? 8.241 22.034 124.063 1.00 24.39 138 LYS C N 1
ATOM 4513 C CA . LYS C 1 138 ? 7.647 23.290 123.649 1.00 24.12 138 LYS C CA 1
ATOM 4514 C C . LYS C 1 138 ? 7.264 24.115 124.844 1.00 24.08 138 LYS C C 1
ATOM 4515 O O . LYS C 1 138 ? 6.675 23.604 125.812 1.00 26.24 138 LYS C O 1
ATOM 4521 N N . TYR C 1 139 ? 7.560 25.402 124.755 1.00 22.20 139 TYR C N 1
ATOM 4522 C CA . TYR C 1 139 ? 7.192 26.324 125.803 1.00 22.67 139 TYR C CA 1
ATOM 4523 C C . TYR C 1 139 ? 6.066 27.174 125.236 1.00 27.02 139 TYR C C 1
ATOM 4524 O O . TYR C 1 139 ? 6.237 27.762 124.154 1.00 32.00 139 TYR C O 1
ATOM 4533 N N . SER C 1 140 ? 4.921 27.232 125.908 1.00 23.05 140 SER C N 1
ATOM 4534 C CA . SER C 1 140 ? 3.858 28.094 125.400 1.00 26.28 140 SER C CA 1
ATOM 4535 C C . SER C 1 140 ? 3.505 29.076 126.515 1.00 27.36 140 SER C C 1
ATOM 4536 O O . SER C 1 140 ? 3.216 28.672 127.655 1.00 32.61 140 SER C O 1
ATOM 4539 N N . PRO C 1 141 ? 3.562 30.381 126.216 1.00 24.23 141 PRO C N 1
ATOM 4540 C CA . PRO C 1 141 ? 3.266 31.437 127.183 1.00 24.05 141 PRO C CA 1
ATOM 4541 C C . PRO C 1 141 ? 1.822 31.496 127.579 1.00 24.97 141 PRO C C 1
ATOM 4542 O O . PRO C 1 141 ? 0.948 31.070 126.831 1.00 27.69 141 PRO C O 1
ATOM 4546 N N . ALA C 1 142 ? 1.592 32.042 128.765 1.00 25.66 142 ALA C N 1
ATOM 4547 C CA . ALA C 1 142 ? 0.253 32.214 129.307 1.00 24.96 142 ALA C CA 1
ATOM 4548 C C . ALA C 1 142 ? 0.041 33.692 129.580 1.00 25.75 142 ALA C C 1
ATOM 4549 O O . ALA C 1 142 ? -1.039 34.108 130.005 1.00 28.82 142 ALA C O 1
ATOM 4551 N N . CYS C 1 143 ? 1.085 34.478 129.334 1.00 27.58 143 CYS C N 1
ATOM 4552 C CA . CYS C 1 143 ? 1.048 35.924 129.533 1.00 26.89 143 CYS C CA 1
ATOM 4553 C C . CYS C 1 143 ? 1.336 36.604 128.193 1.00 24.11 143 CYS C C 1
ATOM 4554 O O . CYS C 1 143 ? 1.877 35.984 127.281 1.00 26.74 143 CYS C O 1
ATOM 4557 N N . SER C 1 144 ? 1.009 37.885 128.086 1.00 25.04 144 SER C N 1
ATOM 4558 C CA . SER C 1 144 ? 1.243 38.625 126.854 1.00 27.78 144 SER C CA 1
ATOM 4559 C C . SER C 1 144 ? 1.494 40.091 127.115 1.00 29.06 144 SER C C 1
ATOM 4560 O O . SER C 1 144 ? 2.060 40.790 126.279 1.00 36.72 144 SER C O 1
ATOM 4563 N N . PHE C 1 145 ? 1.144 40.539 128.312 1.00 28.58 145 PHE C N 1
ATOM 4564 C CA . PHE C 1 145 ? 1.306 41.939 128.658 1.00 27.66 145 PHE C CA 1
ATOM 4565 C C . PHE C 1 145 ? 2.243 42.184 129.840 1.00 28.94 145 PHE C C 1
ATOM 4566 O O . PHE C 1 145 ? 2.175 41.483 130.849 1.00 31.48 145 PHE C O 1
ATOM 4574 N N . GLU C 1 146 ? 3.087 43.202 129.708 1.00 27.12 146 GLU C N 1
ATOM 4575 C CA . GLU C 1 146 ? 4.042 43.576 130.741 1.00 24.95 146 GLU C CA 1
ATOM 4576 C C . GLU C 1 146 ? 4.560 42.453 131.635 1.00 29.53 146 GLU C C 1
ATOM 4577 O O . GLU C 1 146 ? 4.430 42.515 132.856 1.00 32.64 146 GLU C O 1
ATOM 4583 N N . THR C 1 147 ? 5.133 41.416 131.042 1.00 30.87 147 THR C N 1
ATOM 4584 C CA . THR C 1 147 ? 5.681 40.342 131.856 1.00 25.61 147 THR C CA 1
ATOM 4585 C C . THR C 1 147 ? 7.119 40.112 131.444 1.00 26.59 147 THR C C 1
ATOM 4586 O O . THR C 1 147 ? 7.401 39.640 130.338 1.00 31.50 147 THR C O 1
ATOM 4590 N N . ASN C 1 148 ? 8.043 40.507 132.299 1.00 25.66 148 ASN C N 1
ATOM 4591 C CA . ASN C 1 148 ? 9.440 40.346 131.945 1.00 24.26 148 ASN C CA 1
ATOM 4592 C C . ASN C 1 148 ? 9.981 39.053 132.476 1.00 23.94 148 ASN C C 1
ATOM 4593 O O . ASN C 1 148 ? 9.500 38.549 133.498 1.00 33.20 148 ASN C O 1
ATOM 4598 N N . GLY C 1 149 ? 10.982 38.513 131.792 1.00 21.28 149 GLY C N 1
ATOM 4599 C CA . GLY C 1 149 ? 11.593 37.284 132.265 1.00 17.92 149 GLY C CA 1
ATOM 4600 C C . GLY C 1 149 ? 12.279 36.474 131.188 1.00 17.80 149 GLY C C 1
ATOM 4601 O O . GLY C 1 149 ? 11.939 36.597 130.010 1.00 21.02 149 GLY C O 1
ATOM 4602 N N . ARG C 1 150 ? 13.282 35.694 131.579 1.00 18.66 150 ARG C N 1
ATOM 4603 C CA . ARG C 1 150 ? 13.996 34.832 130.646 1.00 19.56 150 ARG C CA 1
ATOM 4604 C C . ARG C 1 150 ? 13.556 33.415 130.923 1.00 20.81 150 ARG C C 1
ATOM 4605 O O . ARG C 1 150 ? 13.395 33.012 132.088 1.00 22.48 150 ARG C O 1
ATOM 4613 N N . VAL C 1 151 ? 13.365 32.665 129.851 1.00 16.83 151 VAL C N 1
ATOM 4614 C CA . VAL C 1 151 ? 13.007 31.268 129.969 1.00 16.24 151 VAL C CA 1
ATOM 4615 C C . VAL C 1 151 ? 13.962 30.579 129.024 1.00 18.76 151 VAL C C 1
ATOM 4616 O O . VAL C 1 151 ? 14.090 30.979 127.861 1.00 24.00 151 VAL C O 1
ATOM 4620 N N . ALA C 1 152 ? 14.694 29.600 129.537 1.00 17.06 152 ALA C N 1
ATOM 4621 C CA . ALA C 1 152 ? 15.654 28.899 128.706 1.00 17.52 152 ALA C CA 1
ATOM 4622 C C . ALA C 1 152 ? 15.569 27.402 128.918 1.00 18.37 152 ALA C C 1
ATOM 4623 O O . ALA C 1 152 ? 15.213 26.934 130.000 1.00 20.14 152 ALA C O 1
ATOM 4625 N N . LEU C 1 153 ? 15.886 26.663 127.865 1.00 17.34 153 LEU C N 1
ATOM 4626 C CA . LEU C 1 153 ? 15.838 25.219 127.889 1.00 14.35 153 LEU C CA 1
ATOM 4627 C C . LEU C 1 153 ? 17.130 24.683 127.375 1.00 16.60 153 LEU C C 1
ATOM 4628 O O . LEU C 1 153 ? 17.696 25.222 126.424 1.00 22.26 153 LEU C O 1
ATOM 4633 N N . GLY C 1 154 ? 17.582 23.601 127.986 1.00 16.98 154 GLY C N 1
ATOM 4634 C CA . GLY C 1 154 ? 18.816 22.973 127.569 1.00 14.21 154 GLY C CA 1
ATOM 4635 C C . GLY C 1 154 ? 18.709 21.463 127.657 1.00 16.54 154 GLY C C 1
ATOM 4636 O O . GLY C 1 154 ? 17.871 20.911 128.387 1.00 15.62 154 GLY C O 1
ATOM 4637 N N . PHE C 1 155 ? 19.567 20.785 126.908 1.00 18.70 155 PHE C N 1
ATOM 4638 C CA . PHE C 1 155 ? 19.594 19.337 126.908 1.00 16.04 155 PHE C CA 1
ATOM 4639 C C . PHE C 1 155 ? 21.010 18.824 127.003 1.00 15.14 155 PHE C C 1
ATOM 4640 O O . PHE C 1 155 ? 21.910 19.382 126.375 1.00 18.12 155 PHE C O 1
ATOM 4648 N N . ASN C 1 156 ? 21.178 17.707 127.698 1.00 13.35 156 ASN C N 1
ATOM 4649 C CA . ASN C 1 156 ? 22.478 17.083 127.856 1.00 19.41 156 ASN C CA 1
ATOM 4650 C C . ASN C 1 156 ? 22.275 15.591 127.670 1.00 20.81 156 ASN C C 1
ATOM 4651 O O . ASN C 1 156 ? 21.415 14.989 128.322 1.00 25.39 156 ASN C O 1
ATOM 4656 N N . ASP C 1 157 ? 23.037 14.996 126.762 1.00 19.67 157 ASP C N 1
ATOM 4657 C CA . ASP C 1 157 ? 22.912 13.569 126.497 1.00 19.80 157 ASP C CA 1
ATOM 4658 C C . ASP C 1 157 ? 23.641 12.663 127.493 1.00 22.27 157 ASP C C 1
ATOM 4659 O O . ASP C 1 157 ? 23.559 11.437 127.410 1.00 26.72 157 ASP C O 1
ATOM 4664 N N . ASP C 1 158 ? 24.395 13.258 128.404 1.00 21.10 158 ASP C N 1
ATOM 4665 C CA . ASP C 1 158 ? 25.087 12.489 129.425 1.00 22.67 158 ASP C CA 1
ATOM 4666 C C . ASP C 1 158 ? 24.128 12.581 130.594 1.00 24.85 158 ASP C C 1
ATOM 4667 O O . ASP C 1 158 ? 24.230 13.464 131.458 1.00 23.07 158 ASP C O 1
ATOM 4672 N N . ALA C 1 159 ? 23.181 11.667 130.625 1.00 24.39 159 ALA C N 1
ATOM 4673 C CA . ALA C 1 159 ? 22.201 11.725 131.686 1.00 25.39 159 ALA C CA 1
ATOM 4674 C C . ALA C 1 159 ? 22.737 11.658 133.121 1.00 24.99 159 ALA C C 1
ATOM 4675 O O . ALA C 1 159 ? 22.040 12.063 134.046 1.00 27.21 159 ALA C O 1
ATOM 4677 N N . SER C 1 160 ? 23.960 11.174 133.327 1.00 24.19 160 SER C N 1
ATOM 4678 C CA . SER C 1 160 ? 24.473 11.072 134.692 1.00 23.95 160 SER C CA 1
ATOM 4679 C C . SER C 1 160 ? 25.284 12.259 135.156 1.00 27.07 160 SER C C 1
ATOM 4680 O O . SER C 1 160 ? 25.602 12.375 136.325 1.00 34.46 160 SER C O 1
ATOM 4683 N N . ASP C 1 161 ? 25.651 13.142 134.251 1.00 30.74 161 ASP C N 1
ATOM 4684 C CA . ASP C 1 161 ? 26.402 14.291 134.692 1.00 29.56 161 ASP C CA 1
ATOM 4685 C C . ASP C 1 161 ? 25.436 15.179 135.470 1.00 30.73 161 ASP C C 1
ATOM 4686 O O . ASP C 1 161 ? 24.234 15.200 135.225 1.00 35.88 161 ASP C O 1
ATOM 4691 N N . THR C 1 162 ? 25.997 15.838 136.467 1.00 31.83 162 THR C N 1
ATOM 4692 C CA . THR C 1 162 ? 25.339 16.781 137.346 1.00 29.78 162 THR C CA 1
ATOM 4693 C C . THR C 1 162 ? 24.578 17.862 136.606 1.00 31.49 162 THR C C 1
ATOM 4694 O O . THR C 1 162 ? 24.922 18.226 135.487 1.00 39.02 162 THR C O 1
ATOM 4698 N N . PRO C 1 163 ? 23.512 18.379 137.211 1.00 28.57 163 PRO C N 1
ATOM 4699 C CA . PRO C 1 163 ? 22.743 19.438 136.553 1.00 27.32 163 PRO C CA 1
ATOM 4700 C C . PRO C 1 163 ? 23.512 20.740 136.707 1.00 29.54 163 PRO C C 1
ATOM 4701 O O . PRO C 1 163 ? 24.372 20.866 137.581 1.00 32.94 163 PRO C O 1
ATOM 4705 N N . PRO C 1 164 ? 23.207 21.736 135.877 1.00 29.26 164 PRO C N 1
ATOM 4706 C CA . PRO C 1 164 ? 23.928 23.004 135.992 1.00 29.39 164 PRO C CA 1
ATOM 4707 C C . PRO C 1 164 ? 23.569 23.704 137.285 1.00 30.60 164 PRO C C 1
ATOM 4708 O O . PRO C 1 164 ? 22.521 23.444 137.881 1.00 32.41 164 PRO C O 1
ATOM 4712 N N . THR C 1 165 ? 24.422 24.636 137.677 1.00 29.95 165 THR C N 1
ATOM 4713 C CA . THR C 1 165 ? 24.231 25.406 138.893 1.00 28.89 165 THR C CA 1
ATOM 4714 C C . THR C 1 165 ? 24.470 26.867 138.578 1.00 29.15 165 THR C C 1
ATOM 4715 O O . THR C 1 165 ? 24.051 27.754 139.309 1.00 28.40 165 THR C O 1
ATOM 4719 N N . THR C 1 166 ? 25.097 27.096 137.437 1.00 29.46 166 THR C N 1
ATOM 4720 C CA . THR C 1 166 ? 25.469 28.422 137.013 1.00 30.16 166 THR C CA 1
ATOM 4721 C C . THR C 1 166 ? 24.843 28.810 135.703 1.00 28.32 166 THR C C 1
ATOM 4722 O O . THR C 1 166 ? 24.695 27.970 134.821 1.00 28.89 166 THR C O 1
ATOM 4726 N N . LYS C 1 167 ? 24.568 30.106 135.556 1.00 27.40 167 LYS C N 1
ATOM 4727 C CA . LYS C 1 167 ? 24.017 30.646 134.321 1.00 25.43 167 LYS C CA 1
ATOM 4728 C C . LYS C 1 167 ? 24.974 30.186 133.236 1.00 26.18 167 LYS C C 1
ATOM 4729 O O . LYS C 1 167 ? 24.575 29.596 132.226 1.00 27.48 167 LYS C O 1
ATOM 4735 N N . VAL C 1 168 ? 26.258 30.385 133.508 1.00 26.19 168 VAL C N 1
ATOM 4736 C CA . VAL C 1 168 ? 27.297 30.003 132.569 1.00 27.57 168 VAL C CA 1
ATOM 4737 C C . VAL C 1 168 ? 27.240 28.522 132.268 1.00 24.66 168 VAL C C 1
ATOM 4738 O O . VAL C 1 168 ? 27.177 28.108 131.101 1.00 26.80 168 VAL C O 1
ATOM 4742 N N . GLY C 1 169 ? 27.263 27.731 133.333 1.00 21.61 169 GLY C N 1
ATOM 4743 C CA . GLY C 1 169 ? 27.219 26.293 133.167 1.00 24.16 169 GLY C CA 1
ATOM 4744 C C . GLY C 1 169 ? 26.118 25.894 132.212 1.00 22.45 169 GLY C C 1
ATOM 4745 O O . GLY C 1 169 ? 26.362 25.241 131.193 1.00 23.61 169 GLY C O 1
ATOM 4746 N N . PHE C 1 170 ? 24.926 26.403 132.490 1.00 20.18 170 PHE C N 1
ATOM 4747 C CA . PHE C 1 170 ? 23.769 26.108 131.691 1.00 17.41 170 PHE C CA 1
ATOM 4748 C C . PHE C 1 170 ? 23.976 26.433 130.219 1.00 19.55 170 PHE C C 1
ATOM 4749 O O . PHE C 1 170 ? 23.765 25.579 129.365 1.00 16.49 170 PHE C O 1
ATOM 4757 N N . TYR C 1 171 ? 24.411 27.649 129.912 1.00 21.71 171 TYR C N 1
ATOM 4758 C CA . TYR C 1 171 ? 24.601 28.020 128.515 1.00 21.69 171 TYR C CA 1
ATOM 4759 C C . TYR C 1 171 ? 25.730 27.299 127.814 1.00 23.68 171 TYR C C 1
ATOM 4760 O O . TYR C 1 171 ? 25.819 27.314 126.577 1.00 22.40 171 TYR C O 1
ATOM 4769 N N . ASP C 1 172 ? 26.574 26.644 128.602 1.00 24.71 172 ASP C N 1
ATOM 4770 C CA . ASP C 1 172 ? 27.682 25.885 128.050 1.00 27.32 172 ASP C CA 1
ATOM 4771 C C . ASP C 1 172 ? 27.258 24.473 127.699 1.00 23.92 172 ASP C C 1
ATOM 4772 O O . ASP C 1 172 ? 28.079 23.644 127.278 1.00 22.39 172 ASP C O 1
ATOM 4777 N N . LEU C 1 173 ? 25.988 24.174 127.935 1.00 19.48 173 LEU C N 1
ATOM 4778 C CA . LEU C 1 173 ? 25.470 22.859 127.594 1.00 20.30 173 LEU C CA 1
ATOM 4779 C C . LEU C 1 173 ? 25.495 22.607 126.090 1.00 21.14 173 LEU C C 1
ATOM 4780 O O . LEU C 1 173 ? 25.497 23.545 125.277 1.00 22.26 173 LEU C O 1
ATOM 4785 N N . GLY C 1 174 ? 25.460 21.329 125.734 1.00 22.48 174 GLY C N 1
ATOM 4786 C CA . GLY C 1 174 ? 25.484 20.941 124.337 1.00 23.27 174 GLY C CA 1
ATOM 4787 C C . GLY C 1 174 ? 24.501 21.679 123.452 1.00 20.32 174 GLY C C 1
ATOM 4788 O O . GLY C 1 174 ? 24.857 22.090 122.344 1.00 24.09 174 GLY C O 1
ATOM 4789 N N . LYS C 1 175 ? 23.261 21.821 123.910 1.00 22.36 175 LYS C N 1
ATOM 4790 C CA . LYS C 1 175 ? 22.248 22.521 123.127 1.00 24.73 175 LYS C CA 1
ATOM 4791 C C . LYS C 1 175 ? 21.292 23.282 124.035 1.00 24.42 175 LYS C C 1
ATOM 4792 O O . LYS C 1 175 ? 20.786 22.739 125.012 1.00 26.81 175 LYS C O 1
ATOM 4798 N N . HIS C 1 176 ? 21.047 24.544 123.721 1.00 23.59 176 HIS C N 1
ATOM 4799 C CA . HIS C 1 176 ? 20.148 25.332 124.537 1.00 20.52 176 HIS C CA 1
ATOM 4800 C C . HIS C 1 176 ? 19.425 26.331 123.691 1.00 19.02 176 HIS C C 1
ATOM 4801 O O . HIS C 1 176 ? 19.903 26.719 122.629 1.00 22.48 176 HIS C O 1
ATOM 4808 N N . VAL C 1 177 ? 18.307 26.800 124.205 1.00 19.48 177 VAL C N 1
ATOM 4809 C CA . VAL C 1 177 ? 17.517 27.770 123.495 1.00 20.64 177 VAL C CA 1
ATOM 4810 C C . VAL C 1 177 ? 16.945 28.750 124.517 1.00 19.71 177 VAL C C 1
ATOM 4811 O O . VAL C 1 177 ? 16.601 28.352 125.633 1.00 17.42 177 VAL C O 1
ATOM 4815 N N . GLU C 1 178 ? 16.938 30.037 124.168 1.00 18.72 178 GLU C N 1
ATOM 4816 C CA . GLU C 1 178 ? 16.463 31.073 125.081 1.00 21.62 178 GLU C CA 1
ATOM 4817 C C . GLU C 1 178 ? 15.285 31.844 124.524 1.00 23.93 178 GLU C C 1
ATOM 4818 O O . GLU C 1 178 ? 15.104 31.919 123.309 1.00 33.58 178 GLU C O 1
ATOM 4824 N N . THR C 1 179 ? 14.510 32.462 125.408 1.00 23.33 179 THR C N 1
ATOM 4825 C CA . THR C 1 179 ? 13.358 33.239 124.975 1.00 20.68 179 THR C CA 1
ATOM 4826 C C . THR C 1 179 ? 12.889 34.140 126.090 1.00 20.35 179 THR C C 1
ATOM 4827 O O . THR C 1 179 ? 13.350 34.024 127.243 1.00 15.73 179 THR C O 1
ATOM 4831 N N . ALA C 1 180 ? 11.988 35.049 125.730 1.00 15.95 180 ALA C N 1
ATOM 4832 C CA . ALA C 1 180 ? 11.404 35.952 126.708 1.00 17.87 180 ALA C CA 1
ATOM 4833 C C . ALA C 1 180 ? 10.040 35.387 127.087 1.00 16.83 180 ALA C C 1
ATOM 4834 O O . ALA C 1 180 ? 9.390 34.719 126.288 1.00 16.87 180 ALA C O 1
ATOM 4836 N N . ALA C 1 181 ? 9.634 35.669 128.317 1.00 19.06 181 ALA C N 1
ATOM 4837 C CA . ALA C 1 181 ? 8.397 35.180 128.908 1.00 16.33 181 ALA C CA 1
ATOM 4838 C C . ALA C 1 181 ? 7.154 35.103 128.046 1.00 19.00 181 ALA C C 1
ATOM 4839 O O . ALA C 1 181 ? 6.406 34.131 128.123 1.00 18.49 181 ALA C O 1
ATOM 4841 N N . GLN C 1 182 ? 6.921 36.105 127.213 1.00 21.42 182 GLN C N 1
ATOM 4842 C CA . GLN C 1 182 ? 5.704 36.053 126.416 1.00 23.14 182 GLN C CA 1
ATOM 4843 C C . GLN C 1 182 ? 5.853 35.507 125.021 1.00 22.17 182 GLN C C 1
ATOM 4844 O O . GLN C 1 182 ? 4.907 35.560 124.254 1.00 31.25 182 GLN C O 1
ATOM 4850 N N . THR C 1 183 ? 6.984 34.881 124.727 1.00 19.60 183 THR C N 1
ATOM 4851 C CA . THR C 1 183 ? 7.233 34.355 123.389 1.00 17.14 183 THR C CA 1
ATOM 4852 C C . THR C 1 183 ? 7.550 32.871 123.357 1.00 19.58 183 THR C C 1
ATOM 4853 O O . THR C 1 183 ? 8.592 32.442 123.885 1.00 22.35 183 THR C O 1
ATOM 4857 N N . ALA C 1 184 ? 6.720 32.104 122.650 1.00 17.73 184 ALA C N 1
ATOM 4858 C CA . ALA C 1 184 ? 6.918 30.655 122.576 1.00 17.12 184 ALA C CA 1
ATOM 4859 C C . ALA C 1 184 ? 8.223 30.259 121.900 1.00 19.81 184 ALA C C 1
ATOM 4860 O O . ALA C 1 184 ? 8.732 30.989 121.051 1.00 22.53 184 ALA C O 1
ATOM 4862 N N . LYS C 1 185 ? 8.747 29.090 122.260 1.00 21.08 185 LYS C N 1
ATOM 4863 C CA . LYS C 1 185 ? 9.996 28.599 121.682 1.00 20.87 185 LYS C CA 1
ATOM 4864 C C . LYS C 1 185 ? 10.012 27.086 121.820 1.00 22.45 185 LYS C C 1
ATOM 4865 O O . LYS C 1 185 ? 9.368 26.529 122.716 1.00 24.40 185 LYS C O 1
ATOM 4871 N N . ASP C 1 186 ? 10.708 26.420 120.909 1.00 21.89 186 ASP C N 1
ATOM 4872 C CA . ASP C 1 186 ? 10.793 24.973 120.949 1.00 23.07 186 ASP C CA 1
ATOM 4873 C C . ASP C 1 186 ? 12.238 24.541 121.069 1.00 25.61 186 ASP C C 1
ATOM 4874 O O . ASP C 1 186 ? 13.144 25.245 120.620 1.00 31.94 186 ASP C O 1
ATOM 4879 N N . LEU C 1 187 ? 12.462 23.386 121.680 1.00 25.00 187 LEU C N 1
ATOM 4880 C CA . LEU C 1 187 ? 13.804 22.843 121.790 1.00 21.98 187 LEU C CA 1
ATOM 4881 C C . LEU C 1 187 ? 13.733 21.498 121.095 1.00 22.17 187 LEU C C 1
ATOM 4882 O O . LEU C 1 187 ? 12.916 20.655 121.491 1.00 24.81 187 LEU C O 1
ATOM 4887 N N . VAL C 1 188 ? 14.484 21.298 120.019 1.00 19.05 188 VAL C N 1
ATOM 4888 C CA . VAL C 1 188 ? 14.399 19.972 119.413 1.00 22.52 188 VAL C CA 1
ATOM 4889 C C . VAL C 1 188 ? 15.616 19.143 119.784 1.00 25.33 188 VAL C C 1
ATOM 4890 O O . VAL C 1 188 ? 16.756 19.457 119.414 1.00 27.24 188 VAL C O 1
ATOM 4894 N N . ILE C 1 189 ? 15.369 18.119 120.586 1.00 24.60 189 ILE C N 1
ATOM 4895 C CA . ILE C 1 189 ? 16.434 17.256 121.043 1.00 22.87 189 ILE C CA 1
ATOM 4896 C C . ILE C 1 189 ? 16.880 16.355 119.906 1.00 25.19 189 ILE C C 1
ATOM 4897 O O . ILE C 1 189 ? 16.059 15.735 119.224 1.00 26.06 189 ILE C O 1
ATOM 4902 N N . PRO C 1 190 ? 18.190 16.292 119.663 1.00 26.83 190 PRO C N 1
ATOM 4903 C CA . PRO C 1 190 ? 18.740 15.452 118.598 1.00 25.94 190 PRO C CA 1
ATOM 4904 C C . PRO C 1 190 ? 18.569 14.004 119.003 1.00 27.07 190 PRO C C 1
ATOM 4905 O O . PRO C 1 190 ? 18.667 13.650 120.175 1.00 29.40 190 PRO C O 1
ATOM 4909 N N . VAL C 1 191 ? 18.395 13.152 118.019 1.00 27.28 191 VAL C N 1
ATOM 4910 C CA . VAL C 1 191 ? 18.209 11.758 118.302 1.00 28.58 191 VAL C CA 1
ATOM 4911 C C . VAL C 1 191 ? 19.335 10.907 117.726 1.00 32.13 191 VAL C C 1
ATOM 4912 O O . VAL C 1 191 ? 19.880 11.255 116.689 1.00 39.83 191 VAL C O 1
ATOM 4916 N N . ASP C 1 192 ? 19.753 9.862 118.443 1.00 37.00 192 ASP C N 1
ATOM 4917 C CA . ASP C 1 192 ? 20.759 8.919 117.929 1.00 37.76 192 ASP C CA 1
ATOM 4918 C C . ASP C 1 192 ? 19.899 7.722 117.500 1.00 42.47 192 ASP C C 1
ATOM 4919 O O . ASP C 1 192 ? 18.713 7.642 117.858 1.00 46.88 192 ASP C O 1
ATOM 4924 N N . GLY C 1 193 ? 20.449 6.772 116.768 1.00 40.74 193 GLY C N 1
ATOM 4925 C CA . GLY C 1 193 ? 19.577 5.672 116.375 1.00 41.76 193 GLY C CA 1
ATOM 4926 C C . GLY C 1 193 ? 19.653 4.500 117.320 1.00 37.95 193 GLY C C 1
ATOM 4927 O O . GLY C 1 193 ? 19.202 3.393 117.001 1.00 41.20 193 GLY C O 1
ATOM 4928 N N . LYS C 1 194 ? 20.190 4.754 118.504 1.00 34.17 194 LYS C N 1
ATOM 4929 C CA . LYS C 1 194 ? 20.385 3.689 119.456 1.00 34.00 194 LYS C CA 1
ATOM 4930 C C . LYS C 1 194 ? 19.160 3.121 120.144 1.00 32.07 194 LYS C C 1
ATOM 4931 O O . LYS C 1 194 ? 18.262 3.849 120.595 1.00 32.01 194 LYS C O 1
ATOM 4937 N N . THR C 1 195 ? 19.103 1.797 120.151 1.00 28.76 195 THR C N 1
ATOM 4938 C CA . THR C 1 195 ? 18.021 1.091 120.806 1.00 27.75 195 THR C CA 1
ATOM 4939 C C . THR C 1 195 ? 18.635 0.689 122.134 1.00 28.21 195 THR C C 1
ATOM 4940 O O . THR C 1 195 ? 19.740 0.155 122.143 1.00 35.51 195 THR C O 1
ATOM 4944 N N . ARG C 1 196 ? 17.969 0.965 123.247 1.00 23.04 196 ARG C N 1
ATOM 4945 C CA . ARG C 1 196 ? 18.545 0.595 124.522 1.00 19.59 196 ARG C CA 1
ATOM 4946 C C . ARG C 1 196 ? 17.560 -0.025 125.462 1.00 19.10 196 ARG C C 1
ATOM 4947 O O . ARG C 1 196 ? 16.354 -0.014 125.203 1.00 19.97 196 ARG C O 1
ATOM 4955 N N . PHE C 1 197 ? 18.098 -0.663 126.496 1.00 18.28 197 PHE C N 1
ATOM 4956 C CA . PHE C 1 197 ? 17.292 -1.306 127.519 1.00 17.61 197 PHE C CA 1
ATOM 4957 C C . PHE C 1 197 ? 16.569 -0.250 128.328 1.00 20.66 197 PHE C C 1
ATOM 4958 O O . PHE C 1 197 ? 17.119 0.824 128.588 1.00 24.69 197 PHE C O 1
ATOM 4966 N N . ILE C 1 198 ? 15.355 -0.559 128.753 1.00 20.15 198 ILE C N 1
ATOM 4967 C CA . ILE C 1 198 ? 14.592 0.381 129.563 1.00 19.07 198 ILE C CA 1
ATOM 4968 C C . ILE C 1 198 ? 15.062 0.142 130.987 1.00 18.81 198 ILE C C 1
ATOM 4969 O O . ILE C 1 198 ? 15.299 -1.016 131.371 1.00 21.24 198 ILE C O 1
ATOM 4974 N N . ARG C 1 199 ? 15.175 1.209 131.774 1.00 14.24 199 ARG C N 1
ATOM 4975 C CA . ARG C 1 199 ? 15.662 1.064 133.142 1.00 16.19 199 ARG C CA 1
ATOM 4976 C C . ARG C 1 199 ? 14.743 0.262 134.035 1.00 19.42 199 ARG C C 1
ATOM 4977 O O . ARG C 1 199 ? 13.552 0.565 134.176 1.00 29.12 199 ARG C O 1
ATOM 4985 N N . ASP C 1 200 ? 15.288 -0.816 134.578 1.00 18.90 200 ASP C N 1
ATOM 4986 C CA . ASP C 1 200 ? 14.525 -1.677 135.463 1.00 23.95 200 ASP C CA 1
ATOM 4987 C C . ASP C 1 200 ? 14.594 -1.203 136.920 1.00 28.11 200 ASP C C 1
ATOM 4988 O O . ASP C 1 200 ? 13.693 -1.476 137.716 1.00 34.18 200 ASP C O 1
ATOM 4993 N N . SER C 1 201 ? 15.642 -0.468 137.274 1.00 30.53 201 SER C N 1
ATOM 4994 C CA . SER C 1 201 ? 15.777 -0.004 138.650 1.00 29.05 201 SER C CA 1
ATOM 4995 C C . SER C 1 201 ? 16.774 1.119 138.823 1.00 31.95 201 SER C C 1
ATOM 4996 O O . SER C 1 201 ? 17.628 1.378 137.960 1.00 28.76 201 SER C O 1
ATOM 4999 N N . ALA C 1 202 ? 16.770 1.659 140.033 1.00 36.43 202 ALA C N 1
ATOM 5000 C CA . ALA C 1 202 ? 17.644 2.761 140.382 1.00 34.28 202 ALA C CA 1
ATOM 5001 C C . ALA C 1 202 ? 19.132 2.481 140.245 1.00 31.98 202 ALA C C 1
ATOM 5002 O O . ALA C 1 202 ? 19.927 3.412 140.192 1.00 33.76 202 ALA C O 1
ATOM 5004 N N . SER C 1 203 ? 19.519 1.218 140.183 1.00 31.66 203 SER C N 1
ATOM 5005 C CA . SER C 1 203 ? 20.929 0.906 140.067 1.00 31.47 203 SER C CA 1
ATOM 5006 C C . SER C 1 203 ? 21.379 0.634 138.658 1.00 31.98 203 SER C C 1
ATOM 5007 O O . SER C 1 203 ? 22.472 0.117 138.449 1.00 36.04 203 SER C O 1
ATOM 5010 N N . ASP C 1 204 ? 20.541 0.939 137.680 1.00 30.89 204 ASP C N 1
ATOM 5011 C CA . ASP C 1 204 ? 20.968 0.699 136.315 1.00 32.23 204 ASP C CA 1
ATOM 5012 C C . ASP C 1 204 ? 21.952 1.772 135.899 1.00 33.46 204 ASP C C 1
ATOM 5013 O O . ASP C 1 204 ? 21.941 2.888 136.438 1.00 35.58 204 ASP C O 1
ATOM 5018 N N . ASP C 1 205 ? 22.840 1.423 134.976 1.00 29.52 205 ASP C N 1
ATOM 5019 C CA . ASP C 1 205 ? 23.840 2.379 134.516 1.00 27.84 205 ASP C CA 1
ATOM 5020 C C . ASP C 1 205 ? 23.211 3.460 133.648 1.00 26.07 205 ASP C C 1
ATOM 5021 O O . ASP C 1 205 ? 23.002 3.252 132.459 1.00 32.51 205 ASP C O 1
ATOM 5026 N N . ALA C 1 206 ? 22.963 4.634 134.208 1.00 24.44 206 ALA C N 1
ATOM 5027 C CA . ALA C 1 206 ? 22.371 5.725 133.429 1.00 23.07 206 ALA C CA 1
ATOM 5028 C C . ALA C 1 206 ? 22.927 5.931 132.007 1.00 22.21 206 ALA C C 1
ATOM 5029 O O . ALA C 1 206 ? 22.169 6.229 131.085 1.00 24.31 206 ALA C O 1
ATOM 5031 N N . LYS C 1 207 ? 24.236 5.784 131.820 1.00 23.39 207 LYS C N 1
ATOM 5032 C CA . LYS C 1 207 ? 24.818 5.985 130.492 1.00 22.51 207 LYS C CA 1
ATOM 5033 C C . LYS C 1 207 ? 24.383 4.928 129.507 1.00 28.01 207 LYS C C 1
ATOM 5034 O O . LYS C 1 207 ? 24.397 5.129 128.289 1.00 37.14 207 LYS C O 1
ATOM 5040 N N . LEU C 1 208 ? 24.020 3.783 130.043 1.00 24.74 208 LEU C N 1
ATOM 5041 C CA . LEU C 1 208 ? 23.577 2.684 129.224 1.00 22.26 208 LEU C CA 1
ATOM 5042 C C . LEU C 1 208 ? 22.066 2.703 128.995 1.00 24.67 208 LEU C C 1
ATOM 5043 O O . LEU C 1 208 ? 21.575 2.338 127.925 1.00 29.09 208 LEU C O 1
ATOM 5048 N N . VAL C 1 209 ? 21.329 3.163 129.989 1.00 23.80 209 VAL C N 1
ATOM 5049 C CA . VAL C 1 209 ? 19.893 3.121 129.901 1.00 23.77 209 VAL C CA 1
ATOM 5050 C C . VAL C 1 209 ? 19.104 4.386 129.599 1.00 23.23 209 VAL C C 1
ATOM 5051 O O . VAL C 1 209 ? 18.052 4.328 128.954 1.00 23.09 209 VAL C O 1
ATOM 5055 N N . ASP C 1 210 ? 19.555 5.510 130.134 1.00 21.69 210 ASP C N 1
ATOM 5056 C CA . ASP C 1 210 ? 18.836 6.754 129.940 1.00 20.78 210 ASP C CA 1
ATOM 5057 C C . ASP C 1 210 ? 19.234 7.496 128.697 1.00 21.58 210 ASP C C 1
ATOM 5058 O O . ASP C 1 210 ? 20.378 7.445 128.263 1.00 30.63 210 ASP C O 1
ATOM 5063 N N . PHE C 1 211 ? 18.269 8.204 128.139 1.00 22.02 211 PHE C N 1
ATOM 5064 C CA . PHE C 1 211 ? 18.468 8.953 126.922 1.00 20.40 211 PHE C CA 1
ATOM 5065 C C . PHE C 1 211 ? 19.223 10.254 127.114 1.00 20.97 211 PHE C C 1
ATOM 5066 O O . PHE C 1 211 ? 20.017 10.641 126.255 1.00 27.30 211 PHE C O 1
ATOM 5074 N N . GLY C 1 212 ? 18.923 10.965 128.191 1.00 15.65 212 GLY C N 1
ATOM 5075 C CA . GLY C 1 212 ? 19.602 12.220 128.446 1.00 11.72 212 GLY C CA 1
ATOM 5076 C C . GLY C 1 212 ? 18.837 12.970 129.510 1.00 18.97 212 GLY C C 1
ATOM 5077 O O . GLY C 1 212 ? 17.927 12.426 130.169 1.00 20.80 212 GLY C O 1
ATOM 5078 N N . ARG C 1 213 ? 19.165 14.235 129.678 1.00 18.72 213 ARG C N 1
ATOM 5079 C CA . ARG C 1 213 ? 18.479 15.018 130.676 1.00 19.79 213 ARG C CA 1
ATOM 5080 C C . ARG C 1 213 ? 18.082 16.365 130.113 1.00 22.12 213 ARG C C 1
ATOM 5081 O O . ARG C 1 213 ? 18.816 16.965 129.320 1.00 22.52 213 ARG C O 1
ATOM 5089 N N . ILE C 1 214 ? 16.897 16.812 130.503 1.00 21.03 214 ILE C N 1
ATOM 5090 C CA . ILE C 1 214 ? 16.354 18.083 130.069 1.00 19.72 214 ILE C CA 1
ATOM 5091 C C . ILE C 1 214 ? 16.418 19.048 131.221 1.00 21.25 214 ILE C C 1
ATOM 5092 O O . ILE C 1 214 ? 16.098 18.677 132.353 1.00 21.31 214 ILE C O 1
ATOM 5097 N N . VAL C 1 215 ? 16.733 20.300 130.907 1.00 19.67 215 VAL C N 1
ATOM 5098 C CA . VAL C 1 215 ? 16.854 21.333 131.924 1.00 20.03 215 VAL C CA 1
ATOM 5099 C C . VAL C 1 215 ? 16.160 22.632 131.583 1.00 21.45 215 VAL C C 1
ATOM 5100 O O . VAL C 1 215 ? 16.379 23.224 130.515 1.00 24.26 215 VAL C O 1
ATOM 5104 N N . LEU C 1 216 ? 15.395 23.109 132.552 1.00 19.57 216 LEU C N 1
ATOM 5105 C CA . LEU C 1 216 ? 14.668 24.351 132.429 1.00 18.02 216 LEU C CA 1
ATOM 5106 C C . LEU C 1 216 ? 15.344 25.327 133.362 1.00 22.20 216 LEU C C 1
ATOM 5107 O O . LEU C 1 216 ? 15.811 24.938 134.431 1.00 29.61 216 LEU C O 1
ATOM 5112 N N . SER C 1 217 ? 15.349 26.596 132.978 1.00 26.33 217 SER C N 1
ATOM 5113 C CA . SER C 1 217 ? 15.943 27.645 133.789 1.00 22.97 217 SER C CA 1
ATOM 5114 C C . SER C 1 217 ? 15.134 28.925 133.666 1.00 22.77 217 SER C C 1
ATOM 5115 O O . SER C 1 217 ? 14.696 29.290 132.558 1.00 18.06 217 SER C O 1
ATOM 5118 N N . THR C 1 218 ? 14.940 29.603 134.795 1.00 22.97 218 THR C N 1
ATOM 5119 C CA . THR C 1 218 ? 14.195 30.856 134.820 1.00 21.72 218 THR C CA 1
ATOM 5120 C C . THR C 1 218 ? 14.792 31.810 135.815 1.00 22.23 218 THR C C 1
ATOM 5121 O O . THR C 1 218 ? 15.359 31.408 136.844 1.00 24.19 218 THR C O 1
ATOM 5125 N N . TYR C 1 219 ? 14.637 33.085 135.499 1.00 23.77 219 TYR C N 1
ATOM 5126 C CA . TYR C 1 219 ? 15.126 34.168 136.340 1.00 23.50 219 TYR C CA 1
ATOM 5127 C C . TYR C 1 219 ? 14.742 35.462 135.656 1.00 20.34 219 TYR C C 1
ATOM 5128 O O . TYR C 1 219 ? 14.315 35.449 134.507 1.00 21.71 219 TYR C O 1
ATOM 5137 N N . GLY C 1 220 ? 14.849 36.567 136.381 1.00 22.16 220 GLY C N 1
ATOM 5138 C CA . GLY C 1 220 ? 14.531 37.863 135.814 1.00 25.08 220 GLY C CA 1
ATOM 5139 C C . GLY C 1 220 ? 13.078 38.307 135.815 1.00 27.61 220 GLY C C 1
ATOM 5140 O O . GLY C 1 220 ? 12.726 39.235 135.091 1.00 32.36 220 GLY C O 1
ATOM 5141 N N . PHE C 1 221 ? 12.222 37.670 136.598 1.00 28.65 221 PHE C N 1
ATOM 5142 C CA . PHE C 1 221 ? 10.827 38.088 136.626 1.00 30.28 221 PHE C CA 1
ATOM 5143 C C . PHE C 1 221 ? 10.585 39.127 137.712 1.00 35.75 221 PHE C C 1
ATOM 5144 O O . PHE C 1 221 ? 11.344 39.193 138.693 1.00 37.40 221 PHE C O 1
ATOM 5152 N N . ASP C 1 222 ? 9.511 39.901 137.544 1.00 40.66 222 ASP C N 1
ATOM 5153 C CA . ASP C 1 222 ? 9.127 40.927 138.506 1.00 45.37 222 ASP C CA 1
ATOM 5154 C C . ASP C 1 222 ? 8.228 40.368 139.596 1.00 50.14 222 ASP C C 1
ATOM 5155 O O . ASP C 1 222 ? 8.325 40.773 140.739 1.00 50.96 222 ASP C O 1
ATOM 5160 N N . LYS C 1 223 ? 7.284 39.512 139.222 1.00 58.49 223 LYS C N 1
ATOM 5161 C CA . LYS C 1 223 ? 6.367 38.925 140.187 1.00 63.92 223 LYS C CA 1
ATOM 5162 C C . LYS C 1 223 ? 6.833 37.542 140.532 1.00 61.72 223 LYS C C 1
ATOM 5163 O O . LYS C 1 223 ? 7.171 36.760 139.650 1.00 56.79 223 LYS C O 1
ATOM 5169 N N . ALA C 1 224 ? 6.809 37.240 141.822 1.00 65.94 224 ALA C N 1
ATOM 5170 C CA . ALA C 1 224 ? 7.262 35.954 142.335 1.00 69.30 224 ALA C CA 1
ATOM 5171 C C . ALA C 1 224 ? 6.469 34.726 141.924 1.00 69.87 224 ALA C C 1
ATOM 5172 O O . ALA C 1 224 ? 6.955 33.899 141.157 1.00 71.51 224 ALA C O 1
ATOM 5174 N N . ASP C 1 225 ? 5.259 34.583 142.440 1.00 70.56 225 ASP C N 1
ATOM 5175 C CA . ASP C 1 225 ? 4.507 33.397 142.102 1.00 73.26 225 ASP C CA 1
ATOM 5176 C C . ASP C 1 225 ? 3.278 33.569 141.277 1.00 68.81 225 ASP C C 1
ATOM 5177 O O . ASP C 1 225 ? 2.182 33.822 141.773 1.00 72.41 225 ASP C O 1
ATOM 5182 N N . THR C 1 226 ? 3.487 33.367 139.991 1.00 62.10 226 THR C N 1
ATOM 5183 C CA . THR C 1 226 ? 2.446 33.467 139.000 1.00 55.20 226 THR C CA 1
ATOM 5184 C C . THR C 1 226 ? 2.837 32.479 137.947 1.00 47.10 226 THR C C 1
ATOM 5185 O O . THR C 1 226 ? 4.026 32.233 137.705 1.00 40.11 226 THR C O 1
ATOM 5189 N N . VAL C 1 227 ? 1.830 31.870 137.354 1.00 40.09 227 VAL C N 1
ATOM 5190 C CA . VAL C 1 227 ? 2.092 30.937 136.296 1.00 32.60 227 VAL C CA 1
ATOM 5191 C C . VAL C 1 227 ? 2.359 31.787 135.071 1.00 31.65 227 VAL C C 1
ATOM 5192 O O . VAL C 1 227 ? 1.605 32.701 134.736 1.00 32.35 227 VAL C O 1
ATOM 5196 N N . VAL C 1 228 ? 3.437 31.458 134.398 1.00 28.26 228 VAL C N 1
ATOM 5197 C CA . VAL C 1 228 ? 3.855 32.195 133.239 1.00 23.85 228 VAL C CA 1
ATOM 5198 C C . VAL C 1 228 ? 3.627 31.447 131.913 1.00 24.69 228 VAL C C 1
ATOM 5199 O O . VAL C 1 228 ? 3.349 32.058 130.866 1.00 23.27 228 VAL C O 1
ATOM 5203 N N . GLY C 1 229 ? 3.696 30.125 131.960 1.00 22.04 229 GLY C N 1
ATOM 5204 C CA . GLY C 1 229 ? 3.503 29.348 130.752 1.00 19.34 229 GLY C CA 1
ATOM 5205 C C . GLY C 1 229 ? 3.555 27.877 131.092 1.00 24.09 229 GLY C C 1
ATOM 5206 O O . GLY C 1 229 ? 3.646 27.503 132.275 1.00 22.40 229 GLY C O 1
ATOM 5207 N N . GLU C 1 230 ? 3.526 27.039 130.061 1.00 24.88 230 GLU C N 1
ATOM 5208 C CA . GLU C 1 230 ? 3.557 25.600 130.248 1.00 22.80 230 GLU C CA 1
ATOM 5209 C C . GLU C 1 230 ? 4.587 24.967 129.336 1.00 24.84 230 GLU C C 1
ATOM 5210 O O . GLU C 1 230 ? 4.977 25.550 128.308 1.00 26.53 230 GLU C O 1
ATOM 5216 N N . LEU C 1 231 ? 5.013 23.769 129.715 1.00 24.90 231 LEU C N 1
ATOM 5217 C CA . LEU C 1 231 ? 5.986 23.006 128.951 1.00 22.77 231 LEU C CA 1
ATOM 5218 C C . LEU C 1 231 ? 5.365 21.711 128.484 1.00 21.95 231 LEU C C 1
ATOM 5219 O O . LEU C 1 231 ? 4.776 20.988 129.284 1.00 23.96 231 LEU C O 1
ATOM 5224 N N . PHE C 1 232 ? 5.525 21.391 127.209 1.00 19.21 232 PHE C N 1
ATOM 5225 C CA . PHE C 1 232 ? 4.978 20.147 126.685 1.00 19.76 232 PHE C CA 1
ATOM 5226 C C . PHE C 1 232 ? 6.059 19.301 126.013 1.00 19.09 232 PHE C C 1
ATOM 5227 O O . PHE C 1 232 ? 7.016 19.843 125.451 1.00 24.80 232 PHE C O 1
ATOM 5235 N N . ILE C 1 233 ? 5.937 17.981 126.089 1.00 18.25 233 ILE C N 1
ATOM 5236 C CA . ILE C 1 233 ? 6.899 17.102 125.406 1.00 19.86 233 ILE C CA 1
ATOM 5237 C C . ILE C 1 233 ? 6.121 16.465 124.289 1.00 21.53 233 ILE C C 1
ATOM 5238 O O . ILE C 1 233 ? 4.991 16.007 124.487 1.00 23.62 233 ILE C O 1
ATOM 5243 N N . GLN C 1 234 ? 6.739 16.409 123.127 1.00 20.80 234 GLN C N 1
ATOM 5244 C CA . GLN C 1 234 ? 6.112 15.814 121.978 1.00 21.72 234 GLN C CA 1
ATOM 5245 C C . GLN C 1 234 ? 7.094 14.729 121.606 1.00 22.55 234 GLN C C 1
ATOM 5246 O O . GLN C 1 234 ? 8.276 15.011 121.346 1.00 21.88 234 GLN C O 1
ATOM 5252 N N . TYR C 1 235 ? 6.626 13.490 121.591 1.00 17.46 235 TYR C N 1
ATOM 5253 C CA . TYR C 1 235 ? 7.529 12.402 121.297 1.00 17.48 235 TYR C CA 1
ATOM 5254 C C . TYR C 1 235 ? 7.039 11.341 120.321 1.00 21.82 235 TYR C C 1
ATOM 5255 O O . TYR C 1 235 ? 5.838 11.244 120.009 1.00 23.90 235 TYR C O 1
ATOM 5264 N N . THR C 1 236 ? 7.989 10.493 119.928 1.00 21.21 236 THR C N 1
ATOM 5265 C CA . THR C 1 236 ? 7.738 9.342 119.077 1.00 19.55 236 THR C CA 1
ATOM 5266 C C . THR C 1 236 ? 8.761 8.302 119.500 1.00 22.55 236 THR C C 1
ATOM 5267 O O . THR C 1 236 ? 9.973 8.477 119.270 1.00 19.89 236 THR C O 1
ATOM 5271 N N . ILE C 1 237 ? 8.277 7.258 120.177 1.00 21.55 237 ILE C N 1
ATOM 5272 C CA . ILE C 1 237 ? 9.127 6.186 120.673 1.00 22.52 237 ILE C CA 1
ATOM 5273 C C . ILE C 1 237 ? 8.733 4.852 120.100 1.00 21.24 237 ILE C C 1
ATOM 5274 O O . ILE C 1 237 ? 7.579 4.655 119.736 1.00 20.95 237 ILE C O 1
ATOM 5279 N N . VAL C 1 238 ? 9.682 3.919 120.111 1.00 19.18 238 VAL C N 1
ATOM 5280 C CA . VAL C 1 238 ? 9.453 2.570 119.656 1.00 14.33 238 VAL C CA 1
ATOM 5281 C C . VAL C 1 238 ? 9.843 1.608 120.771 1.00 19.18 238 VAL C C 1
ATOM 5282 O O . VAL C 1 238 ? 11.032 1.496 121.141 1.00 21.85 238 VAL C O 1
ATOM 5286 N N . LEU C 1 239 ? 8.825 0.970 121.342 1.00 18.12 239 LEU C N 1
ATOM 5287 C CA . LEU C 1 239 ? 9.008 -0.025 122.397 1.00 17.05 239 LEU C CA 1
ATOM 5288 C C . LEU C 1 239 ? 9.265 -1.333 121.674 1.00 20.41 239 LEU C C 1
ATOM 5289 O O . LEU C 1 239 ? 8.646 -1.571 120.624 1.00 17.52 239 LEU C O 1
ATOM 5294 N N . SER C 1 240 ? 10.113 -2.212 122.216 1.00 20.93 240 SER C N 1
ATOM 5295 C CA . SER C 1 240 ? 10.381 -3.394 121.429 1.00 23.76 240 SER C CA 1
ATOM 5296 C C . SER C 1 240 ? 10.680 -4.765 121.974 1.00 26.36 240 SER C C 1
ATOM 5297 O O . SER C 1 240 ? 10.375 -5.761 121.323 1.00 37.66 240 SER C O 1
ATOM 5300 N N . ASP C 1 241 ? 11.323 -4.896 123.101 1.00 18.26 241 ASP C N 1
ATOM 5301 C CA . ASP C 1 241 ? 11.577 -6.276 123.430 1.00 21.53 241 ASP C CA 1
ATOM 5302 C C . ASP C 1 241 ? 10.533 -6.732 124.450 1.00 26.02 241 ASP C C 1
ATOM 5303 O O . ASP C 1 241 ? 10.625 -6.408 125.636 1.00 39.25 241 ASP C O 1
ATOM 5308 N N . PRO C 1 242 ? 9.520 -7.499 124.014 1.00 21.67 242 PRO C N 1
ATOM 5309 C CA . PRO C 1 242 ? 8.475 -7.943 124.949 1.00 20.76 242 PRO C CA 1
ATOM 5310 C C . PRO C 1 242 ? 8.875 -8.966 126.015 1.00 21.35 242 PRO C C 1
ATOM 5311 O O . PRO C 1 242 ? 9.638 -9.899 125.718 1.00 25.74 242 PRO C O 1
ATOM 5315 N N . THR C 1 243 ? 8.419 -8.743 127.252 1.00 18.95 243 THR C N 1
ATOM 5316 C CA . THR C 1 243 ? 8.642 -9.682 128.354 1.00 22.24 243 THR C CA 1
ATOM 5317 C C . THR C 1 243 ? 7.536 -9.534 129.351 1.00 22.05 243 THR C C 1
ATOM 5318 O O . THR C 1 243 ? 6.574 -8.801 129.131 1.00 26.98 243 THR C O 1
ATOM 5322 N N . LYS C 1 244 ? 7.679 -10.271 130.444 1.00 22.00 244 LYS C N 1
ATOM 5323 C CA . LYS C 1 244 ? 6.724 -10.253 131.539 1.00 21.23 244 LYS C CA 1
ATOM 5324 C C . LYS C 1 244 ? 6.670 -8.830 132.119 1.00 22.84 244 LYS C C 1
ATOM 5325 O O . LYS C 1 244 ? 7.650 -8.070 132.062 1.00 25.68 244 LYS C O 1
ATOM 5331 N N . THR C 1 245 ? 5.520 -8.462 132.652 1.00 20.18 245 THR C N 1
ATOM 5332 C CA . THR C 1 245 ? 5.358 -7.139 133.212 1.00 16.40 245 THR C CA 1
ATOM 5333 C C . THR C 1 245 ? 6.352 -6.829 134.323 1.00 19.47 245 THR C C 1
ATOM 5334 O O . THR C 1 245 ? 6.593 -7.650 135.207 1.00 23.03 245 THR C O 1
ATOM 5338 N N . ALA C 1 246 ? 6.903 -5.624 134.294 1.00 22.41 246 ALA C N 1
ATOM 5339 C CA . ALA C 1 246 ? 7.855 -5.209 135.309 1.00 21.34 246 ALA C CA 1
ATOM 5340 C C . ALA C 1 246 ? 7.167 -4.842 136.622 1.00 27.69 246 ALA C C 1
ATOM 5341 O O . ALA C 1 246 ? 5.935 -4.761 136.721 1.00 28.92 246 ALA C O 1
ATOM 5343 N N . LYS C 1 247 ? 7.982 -4.629 137.644 1.00 33.84 247 LYS C N 1
ATOM 5344 C CA . LYS C 1 247 ? 7.478 -4.255 138.954 1.00 33.28 247 LYS C CA 1
ATOM 5345 C C . LYS C 1 247 ? 6.878 -2.843 138.846 1.00 30.06 247 LYS C C 1
ATOM 5346 O O . LYS C 1 247 ? 7.398 -1.975 138.152 1.00 29.13 247 LYS C O 1
ATOM 5352 N N . ILE C 1 248 ? 5.745 -2.636 139.494 1.00 31.34 248 ILE C N 1
ATOM 5353 C CA . ILE C 1 248 ? 5.075 -1.340 139.461 1.00 29.30 248 ILE C CA 1
ATOM 5354 C C . ILE C 1 248 ? 5.209 -0.540 140.758 1.00 32.19 248 ILE C C 1
ATOM 5355 O O . ILE C 1 248 ? 4.779 0.614 140.844 1.00 31.64 248 ILE C O 1
ATOM 5360 N N . SER C 1 249 ? 5.800 -1.153 141.772 1.00 30.94 249 SER C N 1
ATOM 5361 C CA . SER C 1 249 ? 5.972 -0.494 143.056 1.00 28.64 249 SER C CA 1
ATOM 5362 C C . SER C 1 249 ? 7.448 -0.255 143.301 1.00 28.10 249 SER C C 1
ATOM 5363 O O . SER C 1 249 ? 8.274 -1.073 142.907 1.00 29.55 249 SER C O 1
ATOM 5366 N N . GLN C 1 250 ? 7.790 0.875 143.909 1.00 31.96 250 GLN C N 1
ATOM 5367 C CA . GLN C 1 250 ? 9.195 1.162 144.209 1.00 32.47 250 GLN C CA 1
ATOM 5368 C C . GLN C 1 250 ? 9.413 0.824 145.674 1.00 36.39 250 GLN C C 1
ATOM 5369 O O . GLN C 1 250 ? 8.554 1.137 146.518 1.00 29.87 250 GLN C O 1
ATOM 5375 N N . ALA C 1 251 ? 10.535 0.169 145.975 1.00 40.49 251 ALA C N 1
ATOM 5376 C CA . ALA C 1 251 ? 10.829 -0.217 147.357 1.00 43.67 251 ALA C CA 1
ATOM 5377 C C . ALA C 1 251 ? 12.273 0.023 147.733 1.00 47.88 251 ALA C C 1
ATOM 5378 O O . ALA C 1 251 ? 13.171 -0.229 146.929 1.00 50.68 251 ALA C O 1
ATOM 5380 N N . SER C 1 252 ? 12.486 0.544 148.940 1.00 55.53 252 SER C N 1
ATOM 5381 C CA . SER C 1 252 ? 13.823 0.837 149.449 1.00 62.04 252 SER C CA 1
ATOM 5382 C C . SER C 1 252 ? 14.570 -0.464 149.584 1.00 71.45 252 SER C C 1
ATOM 5383 O O . SER C 1 252 ? 14.378 -1.213 150.538 1.00 72.61 252 SER C O 1
ATOM 5386 N N . ASN C 1 253 ? 15.393 -0.756 148.594 1.00 86.35 253 ASN C N 1
ATOM 5387 C CA . ASN C 1 253 ? 16.161 -1.980 148.612 1.00 97.47 253 ASN C CA 1
ATOM 5388 C C . ASN C 1 253 ? 17.470 -1.726 149.327 1.00 103.55 253 ASN C C 1
ATOM 5389 O O . ASN C 1 253 ? 18.539 -1.777 148.715 1.00 103.83 253 ASN C O 1
ATOM 5394 N N . ASP C 1 254 ? 17.357 -1.414 150.621 1.00 111.82 254 ASP C N 1
ATOM 5395 C CA . ASP C 1 254 ? 18.497 -1.126 151.494 1.00 118.76 254 ASP C CA 1
ATOM 5396 C C . ASP C 1 254 ? 19.571 -0.329 150.746 1.00 118.64 254 ASP C C 1
ATOM 5397 O O . ASP C 1 254 ? 20.638 -0.858 150.404 1.00 118.09 254 ASP C O 1
ATOM 5402 N N . LYS C 1 255 ? 19.287 0.962 150.566 1.00 118.23 255 LYS C N 1
ATOM 5403 C CA . LYS C 1 255 ? 20.141 1.887 149.819 1.00 116.35 255 LYS C CA 1
ATOM 5404 C C . LYS C 1 255 ? 19.969 1.492 148.349 1.00 112.27 255 LYS C C 1
ATOM 5405 O O . LYS C 1 255 ? 20.461 0.446 147.903 1.00 110.80 255 LYS C O 1
ATOM 5411 N N . VAL C 1 256 ? 19.229 2.338 147.631 1.00 104.45 256 VAL C N 1
ATOM 5412 C CA . VAL C 1 256 ? 18.872 2.134 146.229 1.00 96.85 256 VAL C CA 1
ATOM 5413 C C . VAL C 1 256 ? 17.489 1.469 146.244 1.00 91.52 256 VAL C C 1
ATOM 5414 O O . VAL C 1 256 ? 17.173 0.672 147.131 1.00 91.91 256 VAL C O 1
ATOM 5418 N N . SER C 1 257 ? 16.631 1.903 145.330 1.00 82.35 257 SER C N 1
ATOM 5419 C CA . SER C 1 257 ? 15.282 1.381 145.213 1.00 71.76 257 SER C CA 1
ATOM 5420 C C . SER C 1 257 ? 15.242 0.109 144.389 1.00 67.27 257 SER C C 1
ATOM 5421 O O . SER C 1 257 ? 16.271 -0.393 143.930 1.00 61.33 257 SER C O 1
ATOM 5424 N N . ASP C 1 258 ? 14.030 -0.359 144.128 1.00 65.85 258 ASP C N 1
ATOM 5425 C CA . ASP C 1 258 ? 13.875 -1.565 143.361 1.00 63.66 258 ASP C CA 1
ATOM 5426 C C . ASP C 1 258 ? 13.116 -1.438 142.066 1.00 58.59 258 ASP C C 1
ATOM 5427 O O . ASP C 1 258 ? 13.517 -2.010 141.056 1.00 63.90 258 ASP C O 1
ATOM 5432 N N . GLY C 1 259 ? 12.006 -0.724 142.071 1.00 48.54 259 GLY C N 1
ATOM 5433 C CA . GLY C 1 259 ? 11.288 -0.627 140.822 1.00 39.10 259 GLY C CA 1
ATOM 5434 C C . GLY C 1 259 ? 11.438 0.721 140.172 1.00 34.72 259 GLY C C 1
ATOM 5435 O O . GLY C 1 259 ? 12.523 1.340 140.168 1.00 38.36 259 GLY C O 1
ATOM 5436 N N . PRO C 1 260 ? 10.336 1.200 139.591 1.00 26.54 260 PRO C N 1
ATOM 5437 C CA . PRO C 1 260 ? 10.274 2.491 138.915 1.00 25.74 260 PRO C CA 1
ATOM 5438 C C . PRO C 1 260 ? 10.687 3.580 139.899 1.00 27.83 260 PRO C C 1
ATOM 5439 O O . PRO C 1 260 ? 10.385 3.504 141.099 1.00 25.68 260 PRO C O 1
ATOM 5443 N N . THR C 1 261 ? 11.383 4.593 139.403 1.00 29.72 261 THR C N 1
ATOM 5444 C CA . THR C 1 261 ? 11.796 5.660 140.291 1.00 27.79 261 THR C CA 1
ATOM 5445 C C . THR C 1 261 ? 10.667 6.661 140.526 1.00 27.33 261 THR C C 1
ATOM 5446 O O . THR C 1 261 ? 10.568 7.682 139.835 1.00 31.30 261 THR C O 1
ATOM 5450 N N . TYR C 1 262 ? 9.785 6.329 141.467 1.00 24.85 262 TYR C N 1
ATOM 5451 C CA . TYR C 1 262 ? 8.643 7.189 141.794 1.00 28.79 262 TYR C CA 1
ATOM 5452 C C . TYR C 1 262 ? 9.064 8.327 142.700 1.00 30.28 262 TYR C C 1
ATOM 5453 O O . TYR C 1 262 ? 8.538 9.456 142.642 1.00 29.44 262 TYR C O 1
ATOM 5462 N N . VAL C 1 263 ? 10.040 8.004 143.528 1.00 30.49 263 VAL C N 1
ATOM 5463 C CA . VAL C 1 263 ? 10.533 8.905 144.526 1.00 30.64 263 VAL C CA 1
ATOM 5464 C C . VAL C 1 263 ? 12.042 8.815 144.624 1.00 34.31 263 VAL C C 1
ATOM 5465 O O . VAL C 1 263 ? 12.620 7.757 144.359 1.00 35.97 263 VAL C O 1
ATOM 5469 N N . VAL C 1 264 ? 12.685 9.931 144.949 1.00 35.02 264 VAL C N 1
ATOM 5470 C CA . VAL C 1 264 ? 14.136 9.920 145.146 1.00 35.50 264 VAL C CA 1
ATOM 5471 C C . VAL C 1 264 ? 14.401 10.429 146.563 1.00 36.94 264 VAL C C 1
ATOM 5472 O O . VAL C 1 264 ? 13.878 11.468 146.987 1.00 36.17 264 VAL C O 1
ATOM 5476 N N . PRO C 1 265 ? 15.124 9.629 147.348 1.00 39.27 265 PRO C N 1
ATOM 5477 C CA . PRO C 1 265 ? 15.465 9.938 148.732 1.00 42.98 265 PRO C CA 1
ATOM 5478 C C . PRO C 1 265 ? 16.811 10.595 148.898 1.00 50.08 265 PRO C C 1
ATOM 5479 O O . PRO C 1 265 ? 17.712 10.422 148.079 1.00 53.28 265 PRO C O 1
ATOM 5483 N N . SER C 1 266 ? 16.954 11.286 150.013 1.00 58.17 266 SER C N 1
ATOM 5484 C CA . SER C 1 266 ? 18.189 11.953 150.367 1.00 64.88 266 SER C CA 1
ATOM 5485 C C . SER C 1 266 ? 18.186 11.954 151.881 1.00 67.86 266 SER C C 1
ATOM 5486 O O . SER C 1 266 ? 17.205 12.360 152.520 1.00 65.88 266 SER C O 1
ATOM 5489 N N . VAL C 1 267 ? 19.227 11.357 152.443 1.00 72.63 267 VAL C N 1
ATOM 5490 C CA . VAL C 1 267 ? 19.347 11.281 153.881 1.00 76.71 267 VAL C CA 1
ATOM 5491 C C . VAL C 1 267 ? 20.236 12.392 154.372 1.00 80.47 267 VAL C C 1
ATOM 5492 O O . VAL C 1 267 ? 21.319 12.627 153.834 1.00 81.63 267 VAL C O 1
ATOM 5496 N N . ASN C 1 268 ? 19.765 13.083 155.394 1.00 84.76 268 ASN C N 1
ATOM 5497 C CA . ASN C 1 268 ? 20.537 14.146 155.990 1.00 88.70 268 ASN C CA 1
ATOM 5498 C C . ASN C 1 268 ? 20.646 13.851 157.483 1.00 86.93 268 ASN C C 1
ATOM 5499 O O . ASN C 1 268 ? 19.866 14.351 158.311 1.00 85.60 268 ASN C O 1
ATOM 5504 N N . GLY C 1 269 ? 21.572 12.957 157.809 1.00 83.37 269 GLY C N 1
ATOM 5505 C CA . GLY C 1 269 ? 21.770 12.586 159.190 1.00 81.87 269 GLY C CA 1
ATOM 5506 C C . GLY C 1 269 ? 20.613 11.759 159.708 1.00 81.62 269 GLY C C 1
ATOM 5507 O O . GLY C 1 269 ? 20.432 10.619 159.295 1.00 82.11 269 GLY C O 1
ATOM 5508 N N . ASN C 1 270 ? 19.799 12.341 160.576 1.00 82.44 270 ASN C N 1
ATOM 5509 C CA . ASN C 1 270 ? 18.678 11.605 161.147 1.00 84.82 270 ASN C CA 1
ATOM 5510 C C . ASN C 1 270 ? 17.372 11.877 160.432 1.00 84.40 270 ASN C C 1
ATOM 5511 O O . ASN C 1 270 ? 16.332 11.264 160.727 1.00 83.92 270 ASN C O 1
ATOM 5516 N N . GLU C 1 271 ? 17.440 12.793 159.477 1.00 82.64 271 GLU C N 1
ATOM 5517 C CA . GLU C 1 271 ? 16.276 13.186 158.711 1.00 79.07 271 GLU C CA 1
ATOM 5518 C C . GLU C 1 271 ? 16.295 12.564 157.304 1.00 74.18 271 GLU C C 1
ATOM 5519 O O . GLU C 1 271 ? 17.360 12.390 156.691 1.00 71.42 271 GLU C O 1
ATOM 5525 N N . LEU C 1 272 ? 15.111 12.186 156.828 1.00 68.09 272 LEU C N 1
ATOM 5526 C CA . LEU C 1 272 ? 14.944 11.573 155.516 1.00 57.97 272 LEU C CA 1
ATOM 5527 C C . LEU C 1 272 ? 13.911 12.299 154.662 1.00 55.77 272 LEU C C 1
ATOM 5528 O O . LEU C 1 272 ? 12.821 12.654 155.132 1.00 54.57 272 LEU C O 1
ATOM 5533 N N . GLN C 1 273 ? 14.266 12.509 153.401 1.00 54.45 273 GLN C N 1
ATOM 5534 C CA . GLN C 1 273 ? 13.375 13.167 152.470 1.00 52.83 273 GLN C CA 1
ATOM 5535 C C . GLN C 1 273 ? 13.090 12.325 151.256 1.00 50.44 273 GLN C C 1
ATOM 5536 O O . GLN C 1 273 ? 14.006 11.808 150.595 1.00 49.41 273 GLN C O 1
ATOM 5542 N N . LEU C 1 274 ? 11.808 12.186 150.969 1.00 45.80 274 LEU C N 1
ATOM 5543 C CA . LEU C 1 274 ? 11.385 11.452 149.803 1.00 39.89 274 LEU C CA 1
ATOM 5544 C C . LEU C 1 274 ? 10.809 12.479 148.847 1.00 40.86 274 LEU C C 1
ATOM 5545 O O . LEU C 1 274 ? 9.845 13.175 149.183 1.00 41.74 274 LEU C O 1
ATOM 5550 N N . ARG C 1 275 ? 11.472 12.679 147.716 1.00 41.56 275 ARG C N 1
ATOM 5551 C CA . ARG C 1 275 ? 10.964 13.642 146.769 1.00 41.57 275 ARG C CA 1
ATOM 5552 C C . ARG C 1 275 ? 10.119 12.911 145.764 1.00 39.55 275 ARG C C 1
ATOM 5553 O O . ARG C 1 275 ? 10.589 11.985 145.092 1.00 36.92 275 ARG C O 1
ATOM 5561 N N . VAL C 1 276 ? 8.844 13.272 145.737 1.00 34.46 276 VAL C N 1
ATOM 5562 C CA . VAL C 1 276 ? 7.907 12.666 144.819 1.00 33.76 276 VAL C CA 1
ATOM 5563 C C . VAL C 1 276 ? 8.097 13.297 143.472 1.00 35.55 276 VAL C C 1
ATOM 5564 O O . VAL C 1 276 ? 7.657 14.431 143.208 1.00 36.07 276 VAL C O 1
ATOM 5568 N N . VAL C 1 277 ? 8.680 12.500 142.602 1.00 34.35 277 VAL C N 1
ATOM 5569 C CA . VAL C 1 277 ? 8.999 12.907 141.263 1.00 33.82 277 VAL C CA 1
ATOM 5570 C C . VAL C 1 277 ? 7.920 13.562 140.416 1.00 35.54 277 VAL C C 1
ATOM 5571 O O . VAL C 1 277 ? 8.179 14.602 139.811 1.00 37.31 277 VAL C O 1
ATOM 5575 N N . ALA C 1 278 ? 6.723 12.989 140.365 1.00 34.95 278 ALA C N 1
ATOM 5576 C CA . ALA C 1 278 ? 5.688 13.588 139.538 1.00 30.62 278 ALA C CA 1
ATOM 5577 C C . ALA C 1 278 ? 4.346 13.741 140.211 1.00 31.80 278 ALA C C 1
ATOM 5578 O O . ALA C 1 278 ? 4.054 13.082 141.207 1.00 35.22 278 ALA C O 1
ATOM 5580 N N . ALA C 1 279 ? 3.508 14.595 139.642 1.00 29.29 279 ALA C N 1
ATOM 5581 C CA . ALA C 1 279 ? 2.190 14.803 140.218 1.00 31.14 279 ALA C CA 1
ATOM 5582 C C . ALA C 1 279 ? 1.410 13.511 140.081 1.00 33.37 279 ALA C C 1
ATOM 5583 O O . ALA C 1 279 ? 1.605 12.779 139.115 1.00 38.22 279 ALA C O 1
ATOM 5585 N N . GLY C 1 280 ? 0.562 13.210 141.057 1.00 34.06 280 GLY C N 1
ATOM 5586 C CA . GLY C 1 280 ? -0.236 12.003 140.981 1.00 32.47 280 GLY C CA 1
ATOM 5587 C C . GLY C 1 280 ? -0.817 11.588 142.312 1.00 36.05 280 GLY C C 1
ATOM 5588 O O . GLY C 1 280 ? -0.757 12.333 143.295 1.00 40.74 280 GLY C O 1
ATOM 5589 N N . LYS C 1 281 ? -1.439 10.416 142.328 1.00 38.52 281 LYS C N 1
ATOM 5590 C CA . LYS C 1 281 ? -2.015 9.876 143.547 1.00 37.41 281 LYS C CA 1
ATOM 5591 C C . LYS C 1 281 ? -1.073 8.754 143.930 1.00 35.51 281 LYS C C 1
ATOM 5592 O O . LYS C 1 281 ? -0.793 7.864 143.129 1.00 34.53 281 LYS C O 1
ATOM 5598 N N . TRP C 1 282 ? -0.569 8.808 145.151 1.00 35.26 282 TRP C N 1
ATOM 5599 C CA . TRP C 1 282 ? 0.391 7.822 145.607 1.00 30.66 282 TRP C CA 1
ATOM 5600 C C . TRP C 1 282 ? 0.144 7.355 147.006 1.00 30.06 282 TRP C C 1
ATOM 5601 O O . TRP C 1 282 ? -0.433 8.067 147.826 1.00 34.61 282 TRP C O 1
ATOM 5612 N N . CYS C 1 283 ? 0.703 6.203 147.309 1.00 28.02 283 CYS C N 1
ATOM 5613 C CA . CYS C 1 283 ? 0.587 5.666 148.633 1.00 30.46 283 CYS C CA 1
ATOM 5614 C C . CYS C 1 283 ? 1.972 5.241 149.080 1.00 30.99 283 CYS C C 1
ATOM 5615 O O . CYS C 1 283 ? 2.654 4.491 148.383 1.00 31.52 283 CYS C O 1
ATOM 5618 N N . ILE C 1 284 ? 2.407 5.746 150.224 1.00 31.65 284 ILE C N 1
ATOM 5619 C CA . ILE C 1 284 ? 3.730 5.420 150.727 1.00 30.87 284 ILE C CA 1
ATOM 5620 C C . ILE C 1 284 ? 3.652 4.855 152.118 1.00 33.54 284 ILE C C 1
ATOM 5621 O O . ILE C 1 284 ? 2.905 5.367 152.964 1.00 37.41 284 ILE C O 1
ATOM 5626 N N . ILE C 1 285 ? 4.487 3.856 152.374 1.00 31.79 285 ILE C N 1
ATOM 5627 C CA . ILE C 1 285 ? 4.522 3.222 153.671 1.00 33.87 285 ILE C CA 1
ATOM 5628 C C . ILE C 1 285 ? 5.912 3.198 154.243 1.00 39.19 285 ILE C C 1
ATOM 5629 O O . ILE C 1 285 ? 6.841 2.670 153.622 1.00 41.98 285 ILE C O 1
ATOM 5634 N N . VAL C 1 286 ? 6.031 3.700 155.467 1.00 43.58 286 VAL C N 1
ATOM 5635 C CA . VAL C 1 286 ? 7.315 3.743 156.141 1.00 44.93 286 VAL C CA 1
ATOM 5636 C C . VAL C 1 286 ? 7.314 2.861 157.372 1.00 48.16 286 VAL C C 1
ATOM 5637 O O . VAL C 1 286 ? 6.371 2.911 158.167 1.00 49.59 286 VAL C O 1
ATOM 5641 N N . ARG C 1 287 ? 8.393 2.102 157.547 1.00 51.87 287 ARG C N 1
ATOM 5642 C CA . ARG C 1 287 ? 8.525 1.183 158.672 1.00 60.06 287 ARG C CA 1
ATOM 5643 C C . ARG C 1 287 ? 9.811 1.356 159.466 1.00 65.35 287 ARG C C 1
ATOM 5644 O O . ARG C 1 287 ? 10.812 1.844 158.933 1.00 72.32 287 ARG C O 1
ATOM 5652 N N . GLY C 1 288 ? 9.794 0.891 160.715 1.00 68.81 288 GLY C N 1
ATOM 5653 C CA . GLY C 1 288 ? 10.960 0.984 161.578 1.00 72.18 288 GLY C CA 1
ATOM 5654 C C . GLY C 1 288 ? 11.088 -0.195 162.530 1.00 76.62 288 GLY C C 1
ATOM 5655 O O . GLY C 1 288 ? 10.318 -1.153 162.448 1.00 78.60 288 GLY C O 1
ATOM 5656 N N . THR C 1 289 ? 12.023 -0.087 163.471 1.00 79.66 289 THR C N 1
ATOM 5657 C CA . THR C 1 289 ? 12.302 -1.134 164.458 1.00 82.15 289 THR C CA 1
ATOM 5658 C C . THR C 1 289 ? 11.791 -0.773 165.859 1.00 84.96 289 THR C C 1
ATOM 5659 O O . THR C 1 289 ? 10.903 -1.427 166.414 1.00 83.43 289 THR C O 1
ATOM 5663 N N . VAL C 1 290 ? 12.441 0.237 166.435 1.00 87.93 290 VAL C N 1
ATOM 5664 C CA . VAL C 1 290 ? 12.151 0.777 167.764 1.00 89.59 290 VAL C CA 1
ATOM 5665 C C . VAL C 1 290 ? 10.762 1.390 167.797 1.00 88.11 290 VAL C C 1
ATOM 5666 O O . VAL C 1 290 ? 10.400 2.120 166.878 1.00 89.68 290 VAL C O 1
ATOM 5670 N N . GLU C 1 291 ? 10.035 1.191 168.893 1.00 87.00 291 GLU C N 1
ATOM 5671 C CA . GLU C 1 291 ? 8.697 1.759 168.998 1.00 88.88 291 GLU C CA 1
ATOM 5672 C C . GLU C 1 291 ? 8.686 3.297 168.857 1.00 85.97 291 GLU C C 1
ATOM 5673 O O . GLU C 1 291 ? 7.797 3.871 168.229 1.00 83.29 291 GLU C O 1
ATOM 5679 N N . GLY C 1 292 ? 9.685 3.966 169.426 1.00 84.30 292 GLY C N 1
ATOM 5680 C CA . GLY C 1 292 ? 9.754 5.414 169.290 1.00 81.14 292 GLY C CA 1
ATOM 5681 C C . GLY C 1 292 ? 10.131 5.780 167.860 1.00 77.88 292 GLY C C 1
ATOM 5682 O O . GLY C 1 292 ? 9.780 6.851 167.370 1.00 76.42 292 GLY C O 1
ATOM 5683 N N . GLY C 1 293 ? 10.907 4.887 167.239 1.00 76.46 293 GLY C N 1
ATOM 5684 C CA . GLY C 1 293 ? 11.380 4.995 165.862 1.00 70.26 293 GLY C CA 1
ATOM 5685 C C . GLY C 1 293 ? 11.529 6.306 165.102 1.00 67.54 293 GLY C C 1
ATOM 5686 O O . GLY C 1 293 ? 12.651 6.720 164.783 1.00 65.23 293 GLY C O 1
ATOM 5687 N N . PHE C 1 294 ? 10.405 6.898 164.709 1.00 64.10 294 PHE C N 1
ATOM 5688 C CA . PHE C 1 294 ? 10.414 8.146 163.956 1.00 59.58 294 PHE C CA 1
ATOM 5689 C C . PHE C 1 294 ? 9.171 8.953 164.256 1.00 60.02 294 PHE C C 1
ATOM 5690 O O . PHE C 1 294 ? 8.138 8.404 164.624 1.00 53.76 294 PHE C O 1
ATOM 5698 N N . THR C 1 295 ? 9.284 10.258 164.063 1.00 63.58 295 THR C N 1
ATOM 5699 C CA . THR C 1 295 ? 8.190 11.190 164.287 1.00 67.24 295 THR C CA 1
ATOM 5700 C C . THR C 1 295 ? 7.182 11.056 163.157 1.00 66.11 295 THR C C 1
ATOM 5701 O O . THR C 1 295 ? 7.511 10.554 162.082 1.00 67.54 295 THR C O 1
ATOM 5705 N N . LYS C 1 296 ? 5.962 11.532 163.384 1.00 65.02 296 LYS C N 1
ATOM 5706 C CA . LYS C 1 296 ? 4.952 11.507 162.333 1.00 62.30 296 LYS C CA 1
ATOM 5707 C C . LYS C 1 296 ? 5.526 12.358 161.191 1.00 60.55 296 LYS C C 1
ATOM 5708 O O . LYS C 1 296 ? 6.138 13.407 161.419 1.00 60.34 296 LYS C O 1
ATOM 5714 N N . PRO C 1 297 ? 5.409 11.867 159.955 1.00 58.31 297 PRO C N 1
ATOM 5715 C CA . PRO C 1 297 ? 5.911 12.560 158.764 1.00 55.84 297 PRO C CA 1
ATOM 5716 C C . PRO C 1 297 ? 5.185 13.856 158.421 1.00 52.81 297 PRO C C 1
ATOM 5717 O O . PRO C 1 297 ? 4.027 14.060 158.800 1.00 52.69 297 PRO C O 1
ATOM 5721 N N . THR C 1 298 ? 5.871 14.712 157.675 1.00 50.65 298 THR C N 1
ATOM 5722 C CA . THR C 1 298 ? 5.330 16.007 157.296 1.00 51.99 298 THR C CA 1
ATOM 5723 C C . THR C 1 298 ? 5.345 16.259 155.799 1.00 50.96 298 THR C C 1
ATOM 5724 O O . THR C 1 298 ? 6.250 15.815 155.083 1.00 50.48 298 THR C O 1
ATOM 5728 N N . LEU C 1 299 ? 4.351 17.001 155.333 1.00 46.55 299 LEU C N 1
ATOM 5729 C CA . LEU C 1 299 ? 4.259 17.314 153.920 1.00 43.58 299 LEU C CA 1
ATOM 5730 C C . LEU C 1 299 ? 4.861 18.685 153.684 1.00 46.49 299 LEU C C 1
ATOM 5731 O O . LEU C 1 299 ? 4.484 19.665 154.324 1.00 51.88 299 LEU C O 1
ATOM 5736 N N . ILE C 1 300 ? 5.838 18.734 152.797 1.00 48.20 300 ILE C N 1
ATOM 5737 C CA . ILE C 1 300 ? 6.521 19.972 152.475 1.00 49.23 300 ILE C CA 1
ATOM 5738 C C . ILE C 1 300 ? 6.186 20.339 151.040 1.00 51.51 300 ILE C C 1
ATOM 5739 O O . ILE C 1 300 ? 6.516 19.593 150.117 1.00 56.09 300 ILE C O 1
ATOM 5744 N N . GLY C 1 301 ? 5.521 21.469 150.848 1.00 52.29 301 GLY C N 1
ATOM 5745 C CA . GLY C 1 301 ? 5.185 21.886 149.504 1.00 51.45 301 GLY C CA 1
ATOM 5746 C C . GLY C 1 301 ? 3.779 22.435 149.402 1.00 56.11 301 GLY C C 1
ATOM 5747 O O . GLY C 1 301 ? 2.891 22.088 150.192 1.00 56.53 301 GLY C O 1
ATOM 5748 N N . PRO C 1 302 ? 3.559 23.340 148.447 1.00 57.61 302 PRO C N 1
ATOM 5749 C CA . PRO C 1 302 ? 2.262 23.975 148.203 1.00 57.86 302 PRO C CA 1
ATOM 5750 C C . PRO C 1 302 ? 1.272 23.043 147.519 1.00 58.60 302 PRO C C 1
ATOM 5751 O O . PRO C 1 302 ? 0.061 23.204 147.657 1.00 61.85 302 PRO C O 1
ATOM 5755 N N . GLY C 1 303 ? 1.797 22.065 146.785 1.00 56.28 303 GLY C N 1
ATOM 5756 C CA . GLY C 1 303 ? 0.945 21.146 146.059 1.00 54.48 303 GLY C CA 1
ATOM 5757 C C . GLY C 1 303 ? 0.943 19.707 146.527 1.00 52.06 303 GLY C C 1
ATOM 5758 O O . GLY C 1 303 ? 0.856 18.782 145.718 1.00 54.40 303 GLY C O 1
ATOM 5759 N N . ILE C 1 304 ? 1.059 19.501 147.827 1.00 49.00 304 ILE C N 1
ATOM 5760 C CA . ILE C 1 304 ? 1.036 18.154 148.366 1.00 46.09 304 ILE C CA 1
ATOM 5761 C C . ILE C 1 304 ? 0.010 18.126 149.488 1.00 45.76 304 ILE C C 1
ATOM 5762 O O . ILE C 1 304 ? 0.028 18.962 150.392 1.00 45.78 304 ILE C O 1
ATOM 5767 N N . SER C 1 305 ? -0.937 17.215 149.386 1.00 42.99 305 SER C N 1
ATOM 5768 C CA . SER C 1 305 ? -1.951 17.094 150.407 1.00 42.52 305 SER C CA 1
ATOM 5769 C C . SER C 1 305 ? -2.182 15.620 150.547 1.00 45.29 305 SER C C 1
ATOM 5770 O O . SER C 1 305 ? -1.689 14.829 149.742 1.00 47.50 305 SER C O 1
ATOM 5773 N N . GLY C 1 306 ? -2.867 15.230 151.603 1.00 49.47 306 GLY C N 1
ATOM 5774 C CA . GLY C 1 306 ? -3.109 13.821 151.786 1.00 52.24 306 GLY C CA 1
ATOM 5775 C C . GLY C 1 306 ? -3.513 13.489 153.195 1.00 53.58 306 GLY C C 1
ATOM 5776 O O . GLY C 1 306 ? -3.757 14.371 154.015 1.00 58.32 306 GLY C O 1
ATOM 5777 N N . ASP C 1 307 ? -3.582 12.197 153.462 1.00 55.38 307 ASP C N 1
ATOM 5778 C CA . ASP C 1 307 ? -3.960 11.690 154.754 1.00 57.12 307 ASP C CA 1
ATOM 5779 C C . ASP C 1 307 ? -2.839 10.807 155.295 1.00 53.85 307 ASP C C 1
ATOM 5780 O O . ASP C 1 307 ? -2.446 9.825 154.661 1.00 54.85 307 ASP C O 1
ATOM 5785 N N . VAL C 1 308 ? -2.312 11.162 156.458 1.00 51.77 308 VAL C N 1
ATOM 5786 C CA . VAL C 1 308 ? -1.250 10.373 157.067 1.00 50.93 308 VAL C CA 1
ATOM 5787 C C . VAL C 1 308 ? -1.781 9.565 158.247 1.00 55.75 308 VAL C C 1
ATOM 5788 O O . VAL C 1 308 ? -2.373 10.112 159.178 1.00 60.65 308 VAL C O 1
ATOM 5792 N N . ASP C 1 309 ? -1.551 8.263 158.205 1.00 59.20 309 ASP C N 1
ATOM 5793 C CA . ASP C 1 309 ? -1.998 7.369 159.251 1.00 60.08 309 ASP C CA 1
ATOM 5794 C C . ASP C 1 309 ? -0.787 6.890 160.040 1.00 62.37 309 ASP C C 1
ATOM 5795 O O . ASP C 1 309 ? -0.105 5.944 159.640 1.00 58.19 309 ASP C O 1
ATOM 5800 N N . TYR C 1 310 ? -0.536 7.550 161.165 1.00 67.51 310 TYR C N 1
ATOM 5801 C CA . TYR C 1 310 ? 0.613 7.255 162.018 1.00 69.49 310 TYR C CA 1
ATOM 5802 C C . TYR C 1 310 ? 0.290 6.368 163.205 1.00 71.64 310 TYR C C 1
ATOM 5803 O O . TYR C 1 310 ? -0.757 6.492 163.831 1.00 74.30 310 TYR C O 1
ATOM 5812 N N . GLU C 1 311 ? 1.227 5.496 163.529 1.00 73.75 311 GLU C N 1
ATOM 5813 C CA . GLU C 1 311 ? 1.072 4.568 164.623 1.00 76.85 311 GLU C CA 1
ATOM 5814 C C . GLU C 1 311 ? 2.449 4.479 165.228 1.00 78.34 311 GLU C C 1
ATOM 5815 O O . GLU C 1 311 ? 3.328 3.796 164.704 1.00 75.56 311 GLU C O 1
ATOM 5821 N N . SER C 1 312 ? 2.652 5.183 166.331 1.00 80.97 312 SER C N 1
ATOM 5822 C CA . SER C 1 312 ? 3.956 5.176 166.963 1.00 81.70 312 SER C CA 1
ATOM 5823 C C . SER C 1 312 ? 4.280 3.890 167.720 1.00 81.52 312 SER C C 1
ATOM 5824 O O . SER C 1 312 ? 5.358 3.764 168.274 1.00 78.78 312 SER C O 1
ATOM 5827 N N . ALA C 1 313 ? 3.353 2.932 167.734 1.00 85.08 313 ALA C N 1
ATOM 5828 C CA . ALA C 1 313 ? 3.574 1.654 168.424 1.00 86.01 313 ALA C CA 1
ATOM 5829 C C . ALA C 1 313 ? 4.721 0.966 167.683 1.00 87.22 313 ALA C C 1
ATOM 5830 O O . ALA C 1 313 ? 5.880 1.099 168.062 1.00 88.14 313 ALA C O 1
ATOM 5832 N N . ARG C 1 314 ? 4.386 0.170 166.676 1.00 88.89 314 ARG C N 1
ATOM 5833 C CA . ARG C 1 314 ? 5.400 -0.458 165.842 1.00 85.31 314 ARG C CA 1
ATOM 5834 C C . ARG C 1 314 ? 5.527 0.719 164.904 1.00 79.64 314 ARG C C 1
ATOM 5835 O O . ARG C 1 314 ? 4.572 1.062 164.206 1.00 83.14 314 ARG C O 1
ATOM 5843 N N . PRO C 1 315 ? 6.690 1.368 164.896 1.00 71.73 315 PRO C N 1
ATOM 5844 C CA . PRO C 1 315 ? 6.922 2.538 164.044 1.00 67.46 315 PRO C CA 1
ATOM 5845 C C . PRO C 1 315 ? 6.427 2.325 162.615 1.00 67.26 315 PRO C C 1
ATOM 5846 O O . PRO C 1 315 ? 7.033 1.578 161.840 1.00 68.91 315 PRO C O 1
ATOM 5850 N N . ILE C 1 316 ? 5.287 2.933 162.292 1.00 63.83 316 ILE C N 1
ATOM 5851 C CA . ILE C 1 316 ? 4.719 2.804 160.958 1.00 57.29 316 ILE C CA 1
ATOM 5852 C C . ILE C 1 316 ? 3.804 3.943 160.513 1.00 58.15 316 ILE C C 1
ATOM 5853 O O . ILE C 1 316 ? 2.987 4.459 161.287 1.00 61.12 316 ILE C O 1
ATOM 5858 N N . ALA C 1 317 ? 3.938 4.317 159.246 1.00 57.14 317 ALA C N 1
ATOM 5859 C CA . ALA C 1 317 ? 3.124 5.381 158.670 1.00 53.13 317 ALA C CA 1
ATOM 5860 C C . ALA C 1 317 ? 2.564 4.926 157.334 1.00 49.71 317 ALA C C 1
ATOM 5861 O O . ALA C 1 317 ? 3.264 4.289 156.529 1.00 50.98 317 ALA C O 1
ATOM 5863 N N . VAL C 1 318 ? 1.301 5.248 157.107 1.00 40.98 318 VAL C N 1
ATOM 5864 C CA . VAL C 1 318 ? 0.636 4.880 155.878 1.00 35.81 318 VAL C CA 1
ATOM 5865 C C . VAL C 1 318 ? 0.107 6.172 155.265 1.00 37.38 318 VAL C C 1
ATOM 5866 O O . VAL C 1 318 ? -0.950 6.673 155.653 1.00 42.44 318 VAL C O 1
ATOM 5870 N N . CYS C 1 319 ? 0.838 6.717 154.308 1.00 34.92 319 CYS C N 1
ATOM 5871 C CA . CYS C 1 319 ? 0.422 7.970 153.706 1.00 37.87 319 CYS C CA 1
ATOM 5872 C C . CYS C 1 319 ? -0.178 7.870 152.321 1.00 40.74 319 CYS C C 1
ATOM 5873 O O . CYS C 1 319 ? 0.448 7.347 151.390 1.00 42.56 319 CYS C O 1
ATOM 5876 N N . GLU C 1 320 ? -1.393 8.391 152.192 1.00 39.63 320 GLU C N 1
ATOM 5877 C CA . GLU C 1 320 ? -2.101 8.404 150.928 1.00 41.42 320 GLU C CA 1
ATOM 5878 C C . GLU C 1 320 ? -2.040 9.850 150.494 1.00 41.36 320 GLU C C 1
ATOM 5879 O O . GLU C 1 320 ? -2.774 10.695 151.000 1.00 47.18 320 GLU C O 1
ATOM 5885 N N . LEU C 1 321 ? -1.117 10.133 149.586 1.00 39.65 321 LEU C N 1
ATOM 5886 C CA . LEU C 1 321 ? -0.867 11.488 149.122 1.00 34.44 321 LEU C CA 1
ATOM 5887 C C . LEU C 1 321 ? -1.396 11.879 147.764 1.00 35.36 321 LEU C C 1
ATOM 5888 O O . LEU C 1 321 ? -1.697 11.024 146.930 1.00 38.34 321 LEU C O 1
ATOM 5893 N N . VAL C 1 322 ? -1.418 13.189 147.523 1.00 35.38 322 VAL C N 1
ATOM 5894 C CA . VAL C 1 322 ? -1.841 13.742 146.244 1.00 33.80 322 VAL C CA 1
ATOM 5895 C C . VAL C 1 322 ? -0.936 14.897 145.862 1.00 35.91 322 VAL C C 1
ATOM 5896 O O . VAL C 1 322 ? -1.042 15.997 146.409 1.00 42.22 322 VAL C O 1
ATOM 5900 N N . THR C 1 323 ? -0.021 14.620 144.950 1.00 37.32 323 THR C N 1
ATOM 5901 C CA . THR C 1 323 ? 0.923 15.605 144.461 1.00 39.14 323 THR C CA 1
ATOM 5902 C C . THR C 1 323 ? 0.232 16.196 143.264 1.00 41.26 323 THR C C 1
ATOM 5903 O O . THR C 1 323 ? -0.256 15.437 142.432 1.00 45.53 323 THR C O 1
ATOM 5907 N N . GLN C 1 324 ? 0.095 17.512 143.186 1.00 41.38 324 GLN C N 1
ATOM 5908 C CA . GLN C 1 324 ? -0.495 18.048 141.974 1.00 45.57 324 GLN C CA 1
ATOM 5909 C C . GLN C 1 324 ? 0.487 18.902 141.217 1.00 44.15 324 GLN C C 1
ATOM 5910 O O . GLN C 1 324 ? 0.123 19.841 140.526 1.00 50.76 324 GLN C O 1
ATOM 5916 N N . MET C 1 325 ? 1.751 18.541 141.373 1.00 41.00 325 MET C N 1
ATOM 5917 C CA . MET C 1 325 ? 2.857 19.170 140.682 1.00 42.54 325 MET C CA 1
ATOM 5918 C C . MET C 1 325 ? 4.114 18.443 141.084 1.00 40.44 325 MET C C 1
ATOM 5919 O O . MET C 1 325 ? 4.194 17.859 142.157 1.00 42.76 325 MET C O 1
ATOM 5924 N N . GLU C 1 326 ? 5.047 18.377 140.153 1.00 41.81 326 GLU C N 1
ATOM 5925 C CA . GLU C 1 326 ? 6.297 17.686 140.367 1.00 41.30 326 GLU C CA 1
ATOM 5926 C C . GLU C 1 326 ? 7.045 18.169 141.607 1.00 42.04 326 GLU C C 1
ATOM 5927 O O . GLU C 1 326 ? 6.711 19.204 142.197 1.00 42.47 326 GLU C O 1
ATOM 5933 N N . GLY C 1 327 ? 7.991 17.343 142.036 1.00 41.76 327 GLY C N 1
ATOM 5934 C CA . GLY C 1 327 ? 8.850 17.6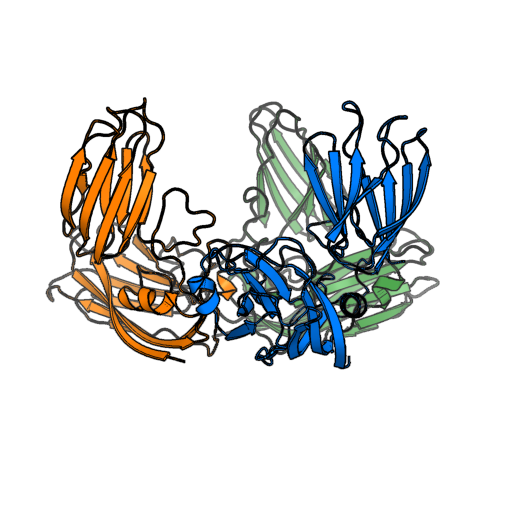59 143.163 1.00 39.37 327 GLY C CA 1
ATOM 5935 C C . GLY C 1 327 ? 8.362 17.949 144.571 1.00 38.29 327 GLY C C 1
ATOM 5936 O O . GLY C 1 327 ? 9.062 18.661 145.289 1.00 36.43 327 GLY C O 1
ATOM 5937 N N . GLN C 1 328 ? 7.208 17.449 144.999 1.00 39.13 328 GLN C N 1
ATOM 5938 C CA . GLN C 1 328 ? 6.806 17.714 146.383 1.00 37.57 328 GLN C CA 1
ATOM 5939 C C . GLN C 1 328 ? 7.616 16.810 147.336 1.00 39.98 328 GLN C C 1
ATOM 5940 O O . GLN C 1 328 ? 8.262 15.838 146.899 1.00 40.33 328 GLN C O 1
ATOM 5946 N N . ILE C 1 329 ? 7.570 17.092 148.633 1.00 39.74 329 ILE C N 1
ATOM 5947 C CA . ILE C 1 329 ? 8.382 16.323 149.571 1.00 37.21 329 ILE C CA 1
ATOM 5948 C C . ILE C 1 329 ? 7.700 15.785 150.803 1.00 36.91 329 ILE C C 1
ATOM 5949 O O . ILE C 1 329 ? 6.862 16.448 151.409 1.00 40.59 329 ILE C O 1
ATOM 5954 N N . LEU C 1 330 ? 8.112 14.582 151.181 1.00 36.80 330 LEU C N 1
ATOM 5955 C CA . LEU C 1 330 ? 7.616 13.913 152.368 1.00 37.90 330 LEU C CA 1
ATOM 5956 C C . LEU C 1 330 ? 8.817 13.881 153.305 1.00 44.71 330 LEU C C 1
ATOM 5957 O O . LEU C 1 330 ? 9.895 13.392 152.919 1.00 45.35 330 LEU C O 1
ATOM 5962 N N . LYS C 1 331 ? 8.641 14.412 154.516 1.00 49.53 331 LYS C N 1
ATOM 5963 C CA . LYS C 1 331 ? 9.719 14.477 155.499 1.00 51.95 331 LYS C CA 1
ATOM 5964 C C . LYS C 1 331 ? 9.507 13.581 156.680 1.00 52.90 331 LYS C C 1
ATOM 5965 O O . LYS C 1 331 ? 8.422 13.567 157.266 1.00 55.56 331 LYS C O 1
ATOM 5971 N N . ILE C 1 332 ? 10.560 12.869 157.058 1.00 55.53 332 ILE C N 1
ATOM 5972 C CA . ILE C 1 332 ? 10.501 11.962 158.198 1.00 59.50 332 ILE C CA 1
ATOM 5973 C C . ILE C 1 332 ? 11.791 12.047 158.988 1.00 65.61 332 ILE C C 1
ATOM 5974 O O . ILE C 1 332 ? 12.876 11.992 158.407 1.00 68.45 332 ILE C O 1
ATOM 5979 N N . THR C 1 333 ? 11.681 12.149 160.308 1.00 69.16 333 THR C N 1
ATOM 5980 C CA . THR C 1 333 ? 12.869 12.229 161.142 1.00 71.04 333 THR C CA 1
ATOM 5981 C C . THR C 1 333 ? 12.857 11.072 162.115 1.00 70.33 333 THR C C 1
ATOM 5982 O O . THR C 1 333 ? 11.840 10.828 162.778 1.00 66.44 333 THR C O 1
ATOM 5986 N N . LYS C 1 334 ? 13.963 10.338 162.185 1.00 71.42 334 LYS C N 1
ATOM 5987 C CA . LYS C 1 334 ? 14.009 9.199 163.083 1.00 77.06 334 LYS C CA 1
ATOM 5988 C C . LYS C 1 334 ? 14.947 9.373 164.275 1.00 83.48 334 LYS C C 1
ATOM 5989 O O . LYS C 1 334 ? 15.692 10.353 164.357 1.00 85.21 334 LYS C O 1
ATOM 5995 N N . THR C 1 335 ? 14.820 8.454 165.231 1.00 87.86 335 THR C N 1
ATOM 5996 C CA . THR C 1 335 ? 15.613 8.417 166.457 1.00 89.54 335 THR C CA 1
ATOM 5997 C C . THR C 1 335 ? 17.040 7.995 166.129 1.00 91.38 335 THR C C 1
ATOM 5998 O O . THR C 1 335 ? 17.250 7.104 165.306 1.00 91.59 335 THR C O 1
ATOM 6002 N N . SER C 1 336 ? 18.017 8.575 166.820 1.00 93.87 336 SER C N 1
ATOM 6003 C CA . SER C 1 336 ? 19.414 8.220 166.582 1.00 94.66 336 SER C CA 1
ATOM 6004 C C . SER C 1 336 ? 19.648 6.730 166.898 1.00 92.16 336 SER C C 1
ATOM 6005 O O . SER C 1 336 ? 20.593 6.112 166.402 1.00 89.08 336 SER C O 1
ATOM 6008 N N . ALA C 1 337 ? 18.773 6.172 167.731 1.00 90.83 337 ALA C N 1
ATOM 6009 C CA . ALA C 1 337 ? 18.836 4.771 168.128 1.00 91.03 337 ALA C CA 1
ATOM 6010 C C . ALA C 1 337 ? 18.251 3.883 167.028 1.00 91.50 337 ALA C C 1
ATOM 6011 O O . ALA C 1 337 ? 18.633 2.716 166.876 1.00 90.81 337 ALA C O 1
ATOM 6013 N N . GLU C 1 338 ? 17.293 4.448 166.297 1.00 90.27 338 GLU C N 1
ATOM 6014 C CA . GLU C 1 338 ? 16.600 3.766 165.212 1.00 85.22 338 GLU C CA 1
ATOM 6015 C C . GLU C 1 338 ? 17.455 3.517 163.963 1.00 85.64 338 GLU C C 1
ATOM 6016 O O . GLU C 1 338 ? 18.285 4.339 163.563 1.00 83.86 338 GLU C O 1
ATOM 6022 N N . GLN C 1 339 ? 17.257 2.344 163.378 1.00 86.67 339 GLN C N 1
ATOM 6023 C CA . GLN C 1 339 ? 17.955 1.938 162.172 1.00 88.43 339 GLN C CA 1
ATOM 6024 C C . GLN C 1 339 ? 17.388 2.702 160.992 1.00 87.40 339 GLN C C 1
ATOM 6025 O O . GLN C 1 339 ? 16.318 3.302 161.104 1.00 91.25 339 GLN C O 1
ATOM 6031 N N . PRO C 1 340 ? 18.089 2.689 159.840 1.00 84.37 340 PRO C N 1
ATOM 6032 C CA . PRO C 1 340 ? 17.566 3.412 158.674 1.00 81.23 340 PRO C CA 1
ATOM 6033 C C . PRO C 1 340 ? 16.197 2.815 158.353 1.00 78.37 340 PRO C C 1
ATOM 6034 O O . PRO C 1 340 ? 16.031 1.588 158.366 1.00 79.51 340 PRO C O 1
ATOM 6038 N N . LEU C 1 341 ? 15.207 3.674 158.150 1.00 71.05 341 LEU C N 1
ATOM 6039 C CA . LEU C 1 341 ? 13.860 3.192 157.880 1.00 64.59 341 LEU C CA 1
ATOM 6040 C C . LEU C 1 341 ? 13.727 2.671 156.468 1.00 62.52 341 LEU C C 1
ATOM 6041 O O . LEU C 1 341 ? 14.518 3.026 155.588 1.00 60.68 341 LEU C O 1
ATOM 6046 N N . GLN C 1 342 ? 12.716 1.832 156.268 1.00 61.39 342 GLN C N 1
ATOM 6047 C CA . GLN C 1 342 ? 12.438 1.229 154.978 1.00 64.17 342 GLN C CA 1
ATOM 6048 C C . GLN C 1 342 ? 11.075 1.722 154.490 1.00 59.76 342 GLN C C 1
ATOM 6049 O O . GLN C 1 342 ? 10.214 2.079 155.301 1.00 61.27 342 GLN C O 1
ATOM 6055 N N . TRP C 1 343 ? 10.852 1.663 153.182 1.00 51.54 343 TRP C N 1
ATOM 6056 C CA . TRP C 1 343 ? 9.613 2.153 152.607 1.00 42.77 343 TRP C CA 1
ATOM 6057 C C . TRP C 1 343 ? 9.248 1.574 151.245 1.00 40.86 343 TRP C C 1
ATOM 6058 O O . TRP C 1 343 ? 10.081 0.979 150.542 1.00 38.81 343 TRP C O 1
ATOM 6069 N N . VAL C 1 344 ? 7.994 1.798 150.871 1.00 37.40 344 VAL C N 1
ATOM 6070 C CA . VAL C 1 344 ? 7.450 1.334 149.609 1.00 34.43 344 VAL C CA 1
ATOM 6071 C C . VAL C 1 344 ? 6.489 2.380 149.063 1.00 34.63 344 VAL C C 1
ATOM 6072 O O . VAL C 1 344 ? 5.829 3.093 149.828 1.00 35.76 344 VAL C O 1
ATOM 6076 N N . VAL C 1 345 ? 6.395 2.458 147.742 1.00 32.81 345 VAL C N 1
ATOM 6077 C CA . VAL C 1 345 ? 5.493 3.406 147.105 1.00 30.25 345 VAL C CA 1
ATOM 6078 C C . VAL C 1 345 ? 4.602 2.727 146.065 1.00 30.72 345 VAL C C 1
ATOM 6079 O O . VAL C 1 345 ? 5.109 2.093 145.125 1.00 30.18 345 VAL C O 1
ATOM 6083 N N . TYR C 1 346 ? 3.289 2.809 146.264 1.00 24.82 346 TYR C N 1
ATOM 6084 C CA . TYR C 1 346 ? 2.343 2.239 145.329 1.00 21.88 346 TYR C CA 1
ATOM 6085 C C . TYR C 1 346 ? 1.718 3.347 144.506 1.00 28.37 346 TYR C C 1
ATOM 6086 O O . TYR C 1 346 ? 1.570 4.480 144.970 1.00 32.82 346 TYR C O 1
ATOM 6095 N N . ARG C 1 347 ? 1.383 3.030 143.265 1.00 32.39 347 ARG C N 1
ATOM 6096 C CA . ARG C 1 347 ? 0.762 4.002 142.380 1.00 29.99 347 ARG C CA 1
ATOM 6097 C C . ARG C 1 347 ? -0.733 3.725 142.454 1.00 30.69 347 ARG C C 1
ATOM 6098 O O . ARG C 1 347 ? -1.160 2.591 142.249 1.00 38.20 347 ARG C O 1
ATOM 6106 N N . MET C 1 348 ? -1.526 4.726 142.795 1.00 31.10 348 MET C N 1
ATOM 6107 C CA . MET C 1 348 ? -2.957 4.504 142.889 1.00 34.89 348 MET C CA 1
ATOM 6108 C C . MET C 1 348 ? -3.589 4.712 141.534 1.00 38.87 348 MET C C 1
ATOM 6109 O O . MET C 1 348 ? -4.652 4.094 141.301 1.00 43.22 348 MET C O 1
#

Sequence (802 aa):
SMTMSKTELLSTVKGTTGVIPSFEDWVVSPRNVAVFPQLSLLATNFNKYRITALTVKYSPACSFETNGRVALGFNDDASDTPPTTKVGFYDLGKHVETAAQTAKDLVIPVDGKTRFIRDSASDDAKLVDFGRIVLSTYGFDKADTVVGELFIQYTIVLSDPTKTAKISQASNDKVSDGPTYVVPSVNGNELQLRVVAAGKWCIIVRGTVEGGFTKPTLIGPGISGDVDYESARPIAVCELVTQMEGQILKITKTSAEQPLQWVVYRMSMTMSKTELLSTVKGTTGVIPSFEDWVVSPRNVAVFPQLSLLATNFNKYRITALTVKYSPACSFETNGRVALGFNDDASDTPPTTKVGFYDLGKHVETAAQTAKDLVIPVDGKTRFIRDSASDDAKLVDFGRIVLSTYGFDKADTVVGELFIQYTIVLSDPTKTAKISQASNDKVSDGPTYVVPSVNGNELQLRVVAAGKWCIIVRGTVEGGFTKPTLIGPGISGDVDYESARPIAVCELVTQMEGQILKITKTSAEQPLQWVVYRMKSMTMSKTELLSTVKGTTGVIPSFEDWVVSPRNVAVFPQLSLLATNFNKYRITALTVKYSPACSFETNGRVALGFNDDASDTPPTTKVGFYDLGKHVETAAQTAKDLVIPVDGKTRFIRDSASDDAKLVDFGRIVLSTYGFDKADTVVGELFIQYTIVLSDPTKTAKISQASNDKVSDGPTYVVPSVNGNELQLRVVAAGKWCIIVRGTVEGGFTKPTLIGPGISGDVDYESARPIAVCELVTQMEGQILKITKTSAEQPLQWVVYRM

Organism: Carnation mottle virus (NCBI:txid11986)